Protein AF-0000000078802593 (afdb_homodimer)

InterPro domains:
  IPR006531 Gp5/Type VI secretion system Vgr protein, OB-fold domain [PF04717] (384-450)
  IPR006533 Type VI secretion system, RhsGE-associated Vgr protein [TIGR01646] (20-500)
  IPR017847 Type VI secretion system, RhsGE-associated Vgr family subset [TIGR03361] (7-516)
  IPR037026 Vgr protein, OB-fold domain superfamily [G3DSA:2.40.50.230] (355-453)
  IPR050708 Type VI secretion system VgrG/RHS [PTHR32305] (48-626)
  IPR054030 Gp5/Type VI secretion system Vgr, C-terminal trimerisation domain [PF22178] (468-573)

Nearest PDB structures (foldseek):
  6h3n-assembly1_B  TM=8.260E-01  e=2.255E-64  Pseudomonas aeruginosa PAO1
  7q5p-assembly1_C  TM=7.675E-01  e=4.407E-60  Pseudomonas protegens Pf-5
  4uhv-assembly2_A  TM=8.009E-01  e=2.373E-46  Pseudomonas aeruginosa PAO1
  2p5z-assembly1_X  TM=8.859E-01  e=1.209E-32  Escherichia coli O6
  8gra-assembly1_G  TM=6.372E-01  e=1.691E-30  Bacteroides fragilis

Secondary structure (DSSP, 8-state):
---SEEEEEEETTS-TTS-EEEEEEEEEETTS--EEEEEEEES-TT--HHHHTT-EEEEEEEETTEEEEEEEEEEEEEEEEEE-SS-EEEEEEEE-GGGGGGG-EEEEEEEEE-HHHHHHHHHHHTT---EEEE--S--PPEEEEEEEEEEHHHHHHHHHHHTT-EEEEE-GGGS-EEEEES-GGGS-B-SS-EEB-SS--S--SS--EEEEEEEE-----EEEE----TTSTT----EEEE-SS-TTS-TT-EEEES--S-SSHHHHHHHHHHHHHHHTTTSEEEEEEE--TT--TT-EEEEES-SSGGGSSEEEEEEEEEEEE-GGG-TTTT-----EEEEEEEEEETTS---PPPPPPPPP-S-EEEEEE-STT-S----TT--EEEE-TT--S--SSTTSS-EEEE--S-EETTEE---PPPTT-EEEEEEGGG-TTSEEEEEEE--SSS--SS-TTTTTTEEEEE---TTSS---EEEEE-BTT--EEEEEESS-EEEEESS-EEEEESS-EEEEESS-EEEEESS-EEEEESS-EEEEESS-EEEEESS-EEEEESSEEEEEESSEEEEEESSEEEEEESSEEEEEETTEEEEEETTEEEEE-S---SSS-------------PPPPPPPPPPP--------------TTTHHHHHHHHHGGGGGGGS-----/---SEEEEEEETTS-TTS-EEEEEEEEEETTS--EEEEEEEES-TT--HHHHTT-EEEEEEEETTEEEEEEEEEEEEEEEEEE-SS-EEEEEEEE-GGGGGGS-EEEEEE-SB-HHHHHHHHHHHTT---EEEE--S--PPBS-EEEEEEEHHHHHHHHHHHTT-EEEEE-GGGS-EEEEES-GGGS-B-SSPEEB-SS--S--SS--EEEEEEEEE---SEEEE----TTSTT----EEEE-SS-TTS-TT-EEEES--S-SSHHHHHHHHHHHHHHHTTTSEEEEEEE--TT--TT-EEEEES-SSGGGSSEEEEEEEEEEEE-GGGSTTTT-----EEEEEEEEEETTS---PPPPPPPPP-S-EEEEEE-STT-S----TT--BEEE-TT--S--SSTTSS--BEE-BS-EETTEEEE-PPPTT-EEEEEEGGG-TTSEEEEEEE--SSS--SS-TTTTTTEEEEE---BTSS---EEEEE-STT--EEEEE-SSEEEEEESS-EEEEESS-EEEEESS-EEEEESS-EEEEESS-EEEEESS-EEEEESS-EEEEESS-EEEEESSEEEEEESSEEEEEESSEEEEEETTEEEEEETTEEEEESS-EEESS-------------PPPPPPPPPPP--------------GGGHHHHHHTTGGGGGGGGG-----

pLDDT: mean 90.34, std 15.91, range [20.25, 98.69]

Structure (mmCIF, N/CA/C/O backbone):
data_AF-0000000078802593-model_v1
#
loop_
_entity.id
_entity.type
_entity.pdbx_description
1 polymer 'VgrG protein'
#
loop_
_atom_site.group_PDB
_atom_site.id
_atom_site.type_symbol
_atom_site.label_atom_id
_atom_site.label_alt_id
_atom_site.label_comp_id
_atom_site.label_asym_id
_atom_site.label_entity_id
_atom_site.label_seq_id
_atom_site.pdbx_PDB_ins_code
_atom_site.Cartn_x
_atom_site.Cartn_y
_atom_site.Cartn_z
_atom_site.occupancy
_atom_site.B_iso_or_equiv
_atom_site.auth_seq_id
_atom_site.auth_comp_id
_atom_site.auth_asym_id
_atom_site.auth_atom_id
_atom_site.pdbx_PDB_model_num
ATOM 1 N N . MET A 1 1 ? -28.516 -57.25 -24.062 1 40.34 1 MET A N 1
ATOM 2 C CA . MET A 1 1 ? -28.281 -56.469 -22.859 1 40.34 1 MET A CA 1
ATOM 3 C C . MET A 1 1 ? -26.906 -56.75 -22.266 1 40.34 1 MET A C 1
ATOM 5 O O . MET A 1 1 ? -26.547 -57.906 -22.062 1 40.34 1 MET A O 1
ATOM 9 N N . ALA A 1 2 ? -25.953 -55.938 -22.609 1 56.16 2 ALA A N 1
ATOM 10 C CA . ALA A 1 2 ? -24.562 -56.25 -22.281 1 56.16 2 ALA A CA 1
ATOM 11 C C . ALA A 1 2 ? -24.438 -56.688 -20.828 1 56.16 2 ALA A C 1
ATOM 13 O O . ALA A 1 2 ? -24.938 -56 -19.922 1 56.16 2 ALA A O 1
ATOM 14 N N . SER A 1 3 ? -24.219 -57.938 -20.594 1 70 3 SER A N 1
ATOM 15 C CA . SER A 1 3 ? -24.031 -58.625 -19.328 1 70 3 SER A CA 1
ATOM 16 C C . SER A 1 3 ? -22.75 -58.156 -18.625 1 70 3 SER A C 1
ATOM 18 O O . SER A 1 3 ? -21.75 -57.875 -19.266 1 70 3 SER A O 1
ATOM 20 N N . GLY A 1 4 ? -22.906 -57.562 -17.281 1 84.06 4 GLY A N 1
ATOM 21 C CA . GLY A 1 4 ? -21.797 -57.281 -16.391 1 84.06 4 GLY A CA 1
ATOM 22 C C . GLY A 1 4 ? -21.578 -55.781 -16.172 1 84.06 4 GLY A C 1
ATOM 23 O O . GLY A 1 4 ? -22.516 -55 -16.266 1 84.06 4 GLY A O 1
ATOM 24 N N . LEU A 1 5 ? -20.516 -55.438 -15.742 1 91.31 5 LEU A N 1
ATOM 25 C CA . LEU A 1 5 ? -20.094 -54.062 -15.484 1 91.31 5 LEU A CA 1
ATOM 26 C C . LEU A 1 5 ? -19.656 -53.375 -16.766 1 91.31 5 LEU A C 1
ATOM 28 O O . LEU A 1 5 ? -18.922 -53.938 -17.562 1 91.31 5 LEU A O 1
ATOM 32 N N . GLN A 1 6 ? -20.281 -52.188 -17.078 1 93.62 6 GLN A N 1
ATOM 33 C CA . GLN A 1 6 ? -19.938 -51.406 -18.266 1 93.62 6 GLN A CA 1
ATOM 34 C C . GLN A 1 6 ? -19.812 -49.938 -17.953 1 93.62 6 GLN A C 1
ATOM 36 O O . GLN A 1 6 ? -20.531 -49.406 -17.094 1 93.62 6 GLN A O 1
ATOM 41 N N . PHE A 1 7 ? -18.906 -49.312 -18.656 1 96.19 7 PHE A N 1
ATOM 42 C CA . PHE A 1 7 ? -18.719 -47.875 -18.531 1 96.19 7 PHE A CA 1
ATOM 43 C C . PHE A 1 7 ? -18.984 -47.156 -19.859 1 96.19 7 PHE A C 1
ATOM 45 O O . PHE A 1 7 ? -18.547 -47.625 -20.922 1 96.19 7 PHE A O 1
ATOM 52 N N . THR A 1 8 ? -19.688 -46.062 -19.844 1 95.88 8 THR A N 1
ATOM 53 C CA . THR A 1 8 ? -19.922 -45.25 -21.031 1 95.88 8 THR A CA 1
ATOM 54 C C . THR A 1 8 ? -19.609 -43.781 -20.766 1 95.88 8 THR A C 1
ATOM 56 O O . THR A 1 8 ? -19.609 -43.344 -19.609 1 95.88 8 THR A O 1
ATOM 59 N N . PHE A 1 9 ? -19.203 -43.062 -21.797 1 97.25 9 PHE A N 1
ATOM 60 C CA . PHE A 1 9 ? -18.875 -41.656 -21.719 1 97.25 9 PHE A CA 1
ATOM 61 C C . PHE A 1 9 ? -19.484 -40.906 -22.891 1 97.25 9 PHE A C 1
ATOM 63 O O . PHE A 1 9 ? -19.344 -41.312 -24.047 1 97.25 9 PHE A O 1
ATOM 70 N N . THR A 1 10 ? -20.203 -39.812 -22.562 1 96.88 10 THR A N 1
ATOM 71 C CA . THR A 1 10 ? -20.859 -39.031 -23.594 1 96.88 10 THR A CA 1
ATOM 72 C C . THR A 1 10 ? -20.438 -37.562 -23.484 1 96.88 10 THR A C 1
ATOM 74 O O . THR A 1 10 ? -20.156 -37.062 -22.406 1 96.88 10 THR A O 1
ATOM 77 N N . VAL A 1 11 ? -20.312 -36.969 -24.594 1 96.56 11 VAL A N 1
ATOM 78 C CA . VAL A 1 11 ? -20.031 -35.531 -24.688 1 96.56 11 VAL A CA 1
ATOM 79 C C . VAL A 1 11 ? -21.141 -34.844 -25.453 1 96.56 11 VAL A C 1
ATOM 81 O O . VAL A 1 11 ? -21.656 -35.375 -26.453 1 96.56 11 VAL A O 1
ATOM 84 N N . GLU A 1 12 ? -21.5 -33.688 -24.938 1 94.81 12 GLU A N 1
ATOM 85 C CA . GLU A 1 12 ? -22.547 -32.875 -25.578 1 94.81 12 GLU A CA 1
ATOM 86 C C . GLU A 1 12 ? -22.219 -32.625 -27.047 1 94.81 12 GLU A C 1
ATOM 88 O O . GLU A 1 12 ? -21.125 -32.188 -27.359 1 94.81 12 GLU A O 1
ATOM 93 N N . GLY A 1 13 ? -23.141 -32.875 -27.938 1 92.44 13 GLY A N 1
ATOM 94 C CA . GLY A 1 13 ? -22.953 -32.594 -29.359 1 92.44 13 GLY A CA 1
ATOM 95 C C . GLY A 1 13 ? -22.438 -33.781 -30.141 1 92.44 13 GLY A C 1
ATOM 96 O O . GLY A 1 13 ? -22.406 -33.75 -31.359 1 92.44 13 GLY A O 1
ATOM 97 N N . LEU A 1 14 ? -21.969 -34.812 -29.469 1 94.81 14 LEU A N 1
ATOM 98 C CA . LEU A 1 14 ? -21.453 -36 -30.125 1 94.81 14 LEU A CA 1
ATOM 99 C C . LEU A 1 14 ? -22.375 -37.188 -29.906 1 94.81 14 LEU A C 1
ATOM 101 O O . LEU A 1 14 ? -23.141 -37.219 -28.938 1 94.81 14 LEU A O 1
ATOM 105 N N . ASP A 1 15 ? -22.234 -38.094 -30.812 1 93.38 15 ASP A N 1
ATOM 106 C CA . ASP A 1 15 ? -23.031 -39.312 -30.672 1 93.38 15 ASP A CA 1
ATOM 107 C C . ASP A 1 15 ? -22.609 -40.125 -29.453 1 93.38 15 ASP A C 1
ATOM 109 O O . ASP A 1 15 ? -21.422 -40.188 -29.125 1 93.38 15 ASP A O 1
ATOM 113 N N . ALA A 1 16 ? -23.531 -40.812 -28.844 1 90.5 16 ALA A N 1
ATOM 114 C CA . ALA A 1 16 ? -23.297 -41.562 -27.609 1 90.5 16 ALA A CA 1
ATOM 115 C C . ALA A 1 16 ? -22.297 -42.688 -27.812 1 90.5 16 ALA A C 1
ATOM 117 O O . ALA A 1 16 ? -21.641 -43.125 -26.875 1 90.5 16 ALA A O 1
ATOM 118 N N . SER A 1 17 ? -22.188 -43.094 -28.984 1 90.81 17 SER A N 1
ATOM 119 C CA . SER A 1 17 ? -21.328 -44.25 -29.281 1 90.81 17 SER A CA 1
ATOM 120 C C . SER A 1 17 ? -19.953 -43.781 -29.766 1 90.81 17 SER A C 1
ATOM 122 O O . SER A 1 17 ? -19.125 -44.625 -30.172 1 90.81 17 SER A O 1
ATOM 124 N N . THR A 1 18 ? -19.797 -42.594 -29.703 1 92.62 18 THR A N 1
ATOM 125 C CA . THR A 1 18 ? -18.578 -42 -30.25 1 92.62 18 THR A CA 1
ATOM 126 C C . THR A 1 18 ? -17.359 -42.531 -29.484 1 92.62 18 THR A C 1
ATOM 128 O O . THR A 1 18 ? -16.328 -42.844 -30.094 1 92.62 18 THR A O 1
ATOM 131 N N . PHE A 1 19 ? -17.531 -42.656 -28.172 1 94.62 19 PHE A N 1
ATOM 132 C CA . PHE A 1 19 ? -16.391 -43 -27.344 1 94.62 19 PHE A CA 1
ATOM 133 C C . PHE A 1 19 ? -16.656 -44.312 -26.609 1 94.62 19 PHE A C 1
ATOM 135 O O . PHE A 1 19 ? -17.781 -44.594 -26.172 1 94.62 19 PHE A O 1
ATOM 142 N N . ALA A 1 20 ? -15.641 -45.125 -26.516 1 93.94 20 ALA A N 1
ATOM 143 C CA . ALA A 1 20 ? -15.609 -46.281 -25.609 1 93.94 20 ALA A CA 1
ATOM 144 C C . ALA A 1 20 ? -14.633 -46.062 -24.469 1 93.94 20 ALA A C 1
ATOM 146 O O . ALA A 1 20 ? -13.477 -45.688 -24.688 1 93.94 20 ALA A O 1
ATOM 147 N N . VAL A 1 21 ? -15.094 -46.25 -23.25 1 96.44 21 VAL A N 1
ATOM 148 C CA . VAL A 1 21 ? -14.25 -46.031 -22.078 1 96.44 21 VAL A CA 1
ATOM 149 C C . VAL A 1 21 ? -13.32 -47.219 -21.875 1 96.44 21 VAL A C 1
ATOM 151 O O . VAL A 1 21 ? -13.781 -48.375 -21.797 1 96.44 21 VAL A O 1
ATOM 154 N N . THR A 1 22 ? -12.055 -46.969 -21.734 1 94.94 22 THR A N 1
ATOM 155 C CA . THR A 1 22 ? -11.109 -48.062 -21.469 1 94.94 22 THR A CA 1
ATOM 156 C C . THR A 1 22 ? -10.672 -48.031 -20 1 94.94 22 THR A C 1
ATOM 158 O O . THR A 1 22 ? -10.469 -49.094 -19.406 1 94.94 22 THR A O 1
ATOM 161 N N . GLU A 1 23 ? -10.508 -46.906 -19.531 1 96.38 23 GLU A N 1
ATOM 162 C CA . GLU A 1 23 ? -10.094 -46.719 -18.156 1 96.38 23 GLU A CA 1
ATOM 163 C C . GLU A 1 23 ? -10.469 -45.344 -17.641 1 96.38 23 GLU A C 1
ATOM 165 O O . GLU A 1 23 ? -10.547 -44.375 -18.422 1 96.38 23 GLU A O 1
ATOM 170 N N . PHE A 1 24 ? -10.766 -45.25 -16.359 1 97.38 24 PHE A N 1
ATOM 171 C CA . PHE A 1 24 ? -10.914 -43.938 -15.781 1 97.38 24 PHE A CA 1
ATOM 172 C C . PHE A 1 24 ? -10.422 -43.906 -14.336 1 97.38 24 PHE A C 1
ATOM 174 O O . PHE A 1 24 ? -10.469 -44.938 -13.648 1 97.38 24 PHE A O 1
ATOM 181 N N . ARG A 1 25 ? -9.891 -42.781 -13.953 1 98.12 25 ARG A N 1
ATOM 182 C CA . ARG A 1 25 ? -9.492 -42.438 -12.586 1 98.12 25 ARG A CA 1
ATOM 183 C C . ARG A 1 25 ? -10.102 -41.094 -12.156 1 98.12 25 ARG A C 1
ATOM 185 O O . ARG A 1 25 ? -10.023 -40.125 -12.883 1 98.12 25 ARG A O 1
ATOM 192 N N . GLY A 1 26 ? -10.766 -41.156 -11.008 1 97.88 26 GLY A N 1
ATOM 193 C CA . GLY A 1 26 ? -11.422 -39.969 -10.531 1 97.88 26 GLY A CA 1
ATOM 194 C C . GLY A 1 26 ? -11.172 -39.688 -9.055 1 97.88 26 GLY A C 1
ATOM 195 O O . GLY A 1 26 ? -11.062 -40.625 -8.258 1 97.88 26 GLY A O 1
ATOM 196 N N . SER A 1 27 ? -11.078 -38.438 -8.758 1 98 27 SER A N 1
ATOM 197 C CA . SER A 1 27 ? -10.992 -38 -7.371 1 98 27 SER A CA 1
ATOM 198 C C . SER A 1 27 ? -12.094 -37 -7.035 1 98 27 SER A C 1
ATOM 200 O O . SER A 1 27 ? -12.414 -36.125 -7.84 1 98 27 SER A O 1
ATOM 202 N N . ASP A 1 28 ? -12.75 -37.219 -5.91 1 97.56 28 ASP A N 1
ATOM 203 C CA . ASP A 1 28 ? -13.828 -36.375 -5.422 1 97.56 28 ASP A CA 1
ATOM 204 C C . ASP A 1 28 ? -13.711 -36.125 -3.918 1 97.56 28 ASP A C 1
ATOM 206 O O . ASP A 1 28 ? -13.516 -37.094 -3.154 1 97.56 28 ASP A O 1
ATOM 210 N N . GLY A 1 29 ? -13.719 -34.875 -3.496 1 97.62 29 GLY A N 1
ATOM 211 C CA . GLY A 1 29 ? -13.633 -34.531 -2.092 1 97.62 29 GLY A CA 1
ATOM 212 C C . GLY A 1 29 ? -14.484 -33.312 -1.737 1 97.62 29 GLY A C 1
ATOM 213 O O . GLY A 1 29 ? -14.852 -32.531 -2.611 1 97.62 29 GLY A O 1
ATOM 214 N N . LEU A 1 30 ? -14.766 -33.188 -0.438 1 97.81 30 LEU A N 1
ATOM 215 C CA . LEU A 1 30 ? -15.555 -32.062 0.033 1 97.81 30 LEU A CA 1
ATOM 216 C C . LEU A 1 30 ? -14.812 -30.75 -0.184 1 97.81 30 LEU A C 1
ATOM 218 O O . LEU A 1 30 ? -13.609 -30.672 0.072 1 97.81 30 LEU A O 1
ATOM 222 N N . SER A 1 31 ? -15.531 -29.734 -0.664 1 97.5 31 SER A N 1
ATOM 223 C CA . SER A 1 31 ? -15.086 -28.359 -0.835 1 97.5 31 SER A CA 1
ATOM 224 C C . SER A 1 31 ? -13.984 -28.25 -1.885 1 97.5 31 SER A C 1
ATOM 226 O O . SER A 1 31 ? -13.172 -27.328 -1.857 1 97.5 31 SER A O 1
ATOM 228 N N . LEU A 1 32 ? -13.875 -29.266 -2.771 1 96.75 32 LEU A N 1
ATOM 229 C CA . LEU A 1 32 ? -12.953 -29.281 -3.902 1 96.75 32 LEU A CA 1
ATOM 230 C C . LEU A 1 32 ? -13.664 -29.688 -5.184 1 96.75 32 LEU A C 1
ATOM 232 O O . LEU A 1 32 ? -14.562 -30.531 -5.156 1 96.75 32 LEU A O 1
ATOM 236 N N . PRO A 1 33 ? -13.219 -29.094 -6.309 1 97.81 33 PRO A N 1
ATOM 237 C CA . PRO A 1 33 ? -13.711 -29.641 -7.574 1 97.81 33 PRO A CA 1
ATOM 238 C C . PRO A 1 33 ? -13.219 -31.062 -7.828 1 97.81 33 PRO A C 1
ATOM 240 O O . PRO A 1 33 ? -12.031 -31.359 -7.637 1 97.81 33 PRO A O 1
ATOM 243 N N . PHE A 1 34 ? -14.117 -31.922 -8.227 1 98.19 34 PHE A N 1
ATOM 244 C CA . PHE A 1 34 ? -13.656 -33.281 -8.562 1 98.19 34 PHE A CA 1
ATOM 245 C C . PHE A 1 34 ? -12.883 -33.281 -9.867 1 98.19 34 PHE A C 1
ATOM 247 O O . PHE A 1 34 ? -12.914 -32.281 -10.617 1 98.19 34 PHE A O 1
ATOM 254 N N . SER A 1 35 ? -12.156 -34.312 -10.078 1 98.19 35 SER A N 1
ATOM 255 C CA . SER A 1 35 ? -11.344 -34.469 -11.281 1 98.19 35 SER A CA 1
ATOM 256 C C . SER A 1 35 ? -11.312 -35.906 -11.742 1 98.19 35 SER A C 1
ATOM 258 O O . SER A 1 35 ? -10.969 -36.812 -10.977 1 98.19 35 SER A O 1
ATOM 260 N N . PHE A 1 36 ? -11.695 -36.156 -13.016 1 98.38 36 PHE A N 1
ATOM 261 C CA . PHE A 1 36 ? -11.672 -37.469 -13.633 1 98.38 36 PHE A CA 1
ATOM 262 C C . PHE A 1 36 ? -10.781 -37.469 -14.867 1 98.38 36 PHE A C 1
ATOM 264 O O . PHE A 1 36 ? -10.922 -36.625 -15.742 1 98.38 36 PHE A O 1
ATOM 271 N N . SER A 1 37 ? -9.836 -38.312 -14.875 1 98.25 37 SER A N 1
ATOM 272 C CA . SER A 1 37 ? -9.109 -38.656 -16.094 1 98.25 37 SER A CA 1
ATOM 273 C C . SER A 1 37 ? -9.711 -39.875 -16.781 1 98.25 37 SER A C 1
ATOM 275 O O . SER A 1 37 ? -9.75 -40.969 -16.188 1 98.25 37 SER A O 1
ATOM 277 N N . ILE A 1 38 ? -10.141 -39.75 -18.031 1 98.12 38 ILE A N 1
ATOM 278 C CA . ILE A 1 38 ? -10.852 -40.844 -18.719 1 98.12 38 ILE A CA 1
ATOM 279 C C . ILE A 1 38 ? -10.125 -41.188 -20.016 1 98.12 38 ILE A C 1
ATOM 281 O O . ILE A 1 38 ? -9.977 -40.312 -20.906 1 98.12 38 ILE A O 1
ATOM 285 N N . ASP A 1 39 ? -9.703 -42.375 -20.094 1 96.75 39 ASP A N 1
ATOM 286 C CA . ASP A 1 39 ? -9.094 -42.875 -21.312 1 96.75 39 ASP A CA 1
ATOM 287 C C . ASP A 1 39 ? -10.156 -43.469 -22.25 1 96.75 39 ASP A C 1
ATOM 289 O O . ASP A 1 39 ? -10.961 -44.312 -21.844 1 96.75 39 ASP A O 1
ATOM 293 N N . LEU A 1 40 ? -10.133 -43.031 -23.5 1 96 40 LEU A N 1
ATOM 294 C CA . LEU A 1 40 ? -11.195 -43.344 -24.438 1 96 40 LEU A CA 1
ATOM 295 C C . LEU A 1 40 ? -10.625 -43.906 -25.734 1 96 40 LEU A C 1
ATOM 297 O O . LEU A 1 40 ? -9.469 -43.656 -26.078 1 96 40 LEU A O 1
ATOM 301 N N . ALA A 1 41 ? -11.422 -44.688 -26.328 1 94.38 41 ALA A N 1
ATOM 302 C CA . ALA A 1 41 ? -11.164 -45.188 -27.688 1 94.38 41 ALA A CA 1
ATOM 303 C C . ALA A 1 41 ? -12.312 -44.812 -28.625 1 94.38 41 ALA A C 1
ATOM 305 O O . ALA A 1 41 ? -13.477 -44.875 -28.219 1 94.38 41 ALA A O 1
ATOM 306 N N . SER A 1 42 ? -11.953 -44.438 -29.812 1 93.75 42 SER A N 1
ATOM 307 C CA . SER A 1 42 ? -12.977 -44.125 -30.797 1 93.75 42 SER A CA 1
ATOM 308 C C . SER A 1 42 ? -12.562 -44.594 -32.188 1 93.75 42 SER A C 1
ATOM 310 O O . SER A 1 42 ? -11.375 -44.656 -32.5 1 93.75 42 SER A O 1
ATOM 312 N N . ARG A 1 43 ? -13.523 -44.875 -32.969 1 91 43 ARG A N 1
ATOM 313 C CA . ARG A 1 43 ? -13.273 -45.219 -34.344 1 91 43 ARG A CA 1
ATOM 314 C C . ARG A 1 43 ? -13.133 -43.969 -35.219 1 91 43 ARG A C 1
ATOM 316 O O . ARG A 1 43 ? -12.672 -44.062 -36.375 1 91 43 ARG A O 1
ATOM 323 N N . ASN A 1 44 ? -13.547 -42.938 -34.656 1 89.5 44 ASN A N 1
ATOM 324 C CA . ASN A 1 44 ? -13.438 -41.656 -35.344 1 89.5 44 ASN A CA 1
ATOM 325 C C . ASN A 1 44 ? -12.117 -40.938 -35.031 1 89.5 44 ASN A C 1
ATOM 327 O O . ASN A 1 44 ? -11.938 -40.438 -33.906 1 89.5 44 ASN A O 1
ATOM 331 N N . PRO A 1 45 ? -11.25 -40.812 -35.938 1 87.81 45 PRO A N 1
ATOM 332 C CA . PRO A 1 45 ? -9.961 -40.156 -35.656 1 87.81 45 PRO A CA 1
ATOM 333 C C . PRO A 1 45 ? -10.039 -38.625 -35.812 1 87.81 45 PRO A C 1
ATOM 335 O O . PRO A 1 45 ? -9.062 -37.938 -35.5 1 87.81 45 PRO A O 1
ATOM 338 N N . SER A 1 46 ? -11.18 -38.062 -36.125 1 88.31 46 SER A N 1
ATOM 339 C CA . SER A 1 46 ? -11.25 -36.656 -36.5 1 88.31 46 SER A CA 1
ATOM 340 C C . SER A 1 46 ? -11.906 -35.844 -35.375 1 88.31 46 SER A C 1
ATOM 342 O O . SER A 1 46 ? -12.352 -34.719 -35.625 1 88.31 46 SER A O 1
ATOM 344 N N . LEU A 1 47 ? -11.945 -36.469 -34.219 1 91.06 47 LEU A N 1
ATOM 345 C CA . LEU A 1 47 ? -12.492 -35.688 -33.125 1 91.06 47 LEU A CA 1
ATOM 346 C C . LEU A 1 47 ? -11.555 -34.531 -32.719 1 91.06 47 LEU A C 1
ATOM 348 O O . LEU A 1 47 ? -10.352 -34.75 -32.562 1 91.06 47 LEU A O 1
ATOM 352 N N . SER A 1 48 ? -12.117 -33.312 -32.625 1 90.38 48 SER A N 1
ATOM 353 C CA . SER A 1 48 ? -11.312 -32.125 -32.375 1 90.38 48 SER A CA 1
ATOM 354 C C . SER A 1 48 ? -11.633 -31.5 -31.016 1 90.38 48 SER A C 1
ATOM 356 O O . SER A 1 48 ? -12.672 -31.797 -30.422 1 90.38 48 SER A O 1
ATOM 358 N N . PRO A 1 49 ? -10.727 -30.703 -30.531 1 91.19 49 PRO A N 1
ATOM 359 C CA . PRO A 1 49 ? -11.008 -29.953 -29.297 1 91.19 49 PRO A CA 1
ATOM 360 C C . PRO A 1 49 ? -12.25 -29.078 -29.422 1 91.19 49 PRO A C 1
ATOM 362 O O . PRO A 1 49 ? -12.945 -28.844 -28.422 1 91.19 49 PRO A O 1
ATOM 365 N N . ASN A 1 50 ? -12.547 -28.594 -30.594 1 91.06 50 ASN A N 1
ATOM 366 C CA . ASN A 1 50 ? -13.727 -27.766 -30.812 1 91.06 50 ASN A CA 1
ATOM 367 C C . ASN A 1 50 ? -15.016 -28.531 -30.531 1 91.06 50 ASN A C 1
ATOM 369 O O . ASN A 1 50 ? -16.016 -27.953 -30.109 1 91.06 50 ASN A O 1
ATOM 373 N N . ASP A 1 51 ? -14.891 -29.828 -30.609 1 91.69 51 ASP A N 1
ATOM 374 C CA . ASP A 1 51 ? -16.062 -30.688 -30.406 1 91.69 51 ASP A CA 1
ATOM 375 C C . ASP A 1 51 ? -16.188 -31.109 -28.938 1 91.69 51 ASP A C 1
ATOM 377 O O . ASP A 1 51 ? -17.234 -31.578 -28.516 1 91.69 51 ASP A O 1
ATOM 381 N N . THR A 1 52 ? -15.109 -30.953 -28.234 1 93.69 52 THR A N 1
ATOM 382 C CA . THR A 1 52 ? -15.07 -31.672 -26.953 1 93.69 52 THR A CA 1
ATOM 383 C C . THR A 1 52 ? -14.781 -30.719 -25.797 1 93.69 52 THR A C 1
ATOM 385 O O . THR A 1 52 ? -15.516 -30.703 -24.812 1 93.69 52 THR A O 1
ATOM 388 N N . VAL A 1 53 ? -13.836 -29.859 -25.938 1 94.12 53 VAL A N 1
ATOM 389 C CA . VAL A 1 53 ? -13.336 -29.047 -24.828 1 94.12 53 VAL A CA 1
ATOM 390 C C . VAL A 1 53 ? -14.406 -28.047 -24.406 1 94.12 53 VAL A C 1
ATOM 392 O O . VAL A 1 53 ? -15.039 -27.406 -25.25 1 94.12 53 VAL A O 1
ATOM 395 N N . ASP A 1 54 ? -14.617 -27.891 -23.109 1 93.25 54 ASP A N 1
ATOM 396 C CA . ASP A 1 54 ? -15.523 -26.953 -22.453 1 93.25 54 ASP A CA 1
ATOM 397 C C . ASP A 1 54 ? -16.984 -27.328 -22.719 1 93.25 54 ASP A C 1
ATOM 399 O O . ASP A 1 54 ? -17.875 -26.484 -22.609 1 93.25 54 ASP A O 1
ATOM 403 N N . ARG A 1 55 ? -17.234 -28.578 -23.172 1 94.44 55 ARG A N 1
ATOM 404 C CA . ARG A 1 55 ? -18.578 -29.094 -23.375 1 94.44 55 ARG A CA 1
ATOM 405 C C . ARG A 1 55 ? -19.016 -29.969 -22.203 1 94.44 55 ARG A C 1
ATOM 407 O O . ARG A 1 55 ? -18.172 -30.547 -21.5 1 94.44 55 ARG A O 1
ATOM 414 N N . ASN A 1 56 ? -20.344 -30.016 -22.047 1 95.81 56 ASN A N 1
ATOM 415 C CA . ASN A 1 56 ? -20.875 -30.891 -21.016 1 95.81 56 ASN A CA 1
ATOM 416 C C . ASN A 1 56 ? -20.625 -32.375 -21.359 1 95.81 56 ASN A C 1
ATOM 418 O O . ASN A 1 56 ? -20.672 -32.75 -22.516 1 95.81 56 ASN A O 1
ATOM 422 N N . CYS A 1 57 ? -20.281 -33.094 -20.328 1 97.56 57 CYS A N 1
ATOM 423 C CA . CYS A 1 57 ? -20.031 -34.531 -20.531 1 97.56 57 CYS A CA 1
ATOM 424 C C . CYS A 1 57 ? -20.562 -35.344 -19.359 1 97.56 57 CYS A C 1
ATOM 426 O O . CYS A 1 57 ? -20.969 -34.781 -18.344 1 97.56 57 CYS A O 1
ATOM 428 N N . CYS A 1 58 ? -20.609 -36.688 -19.562 1 97.75 58 CYS A N 1
ATOM 429 C CA . CYS A 1 58 ? -21.172 -37.594 -18.547 1 97.75 58 CYS A CA 1
ATOM 430 C C . CYS A 1 58 ? -20.469 -38.938 -18.578 1 97.75 58 CYS A C 1
ATOM 432 O O . CYS A 1 58 ? -20.312 -39.531 -19.641 1 97.75 58 CYS A O 1
ATOM 434 N N . LEU A 1 59 ? -19.969 -39.344 -17.469 1 97.94 59 LEU A N 1
ATOM 435 C CA . LEU A 1 59 ? -19.469 -40.688 -17.25 1 97.94 59 LEU A CA 1
ATOM 436 C C . LEU A 1 59 ? -20.516 -41.562 -16.547 1 97.94 59 LEU A C 1
ATOM 438 O O . LEU A 1 59 ? -21.062 -41.156 -15.523 1 97.94 59 LEU A O 1
ATOM 442 N N . SER A 1 60 ? -20.812 -42.75 -17.094 1 96.75 60 SER A N 1
ATOM 443 C CA . SER A 1 60 ? -21.859 -43.625 -16.547 1 96.75 60 SER A CA 1
ATOM 444 C C . SER A 1 60 ? -21.312 -45 -16.25 1 96.75 60 SER A C 1
ATOM 446 O O . SER A 1 60 ? -20.5 -45.531 -17 1 96.75 60 SER A O 1
ATOM 448 N N . VAL A 1 61 ? -21.781 -45.531 -15.203 1 95.88 61 VAL A N 1
ATOM 449 C CA . VAL A 1 61 ? -21.484 -46.906 -14.812 1 95.88 61 VAL A CA 1
ATOM 450 C C . VAL A 1 61 ? -22.75 -47.75 -14.859 1 95.88 61 VAL A C 1
ATOM 452 O O . VAL A 1 61 ? -23.75 -47.406 -14.234 1 95.88 61 VAL A O 1
ATOM 455 N N . TRP A 1 62 ? -22.641 -48.844 -15.602 1 93.69 62 TRP A N 1
ATOM 456 C CA . TRP A 1 62 ? -23.75 -49.781 -15.758 1 93.69 62 TRP A CA 1
ATOM 457 C C . TRP A 1 62 ? -23.422 -51.125 -15.172 1 93.69 62 TRP A C 1
ATOM 459 O O . TRP A 1 62 ? -22.297 -51.625 -15.312 1 93.69 62 TRP A O 1
ATOM 469 N N . ARG A 1 63 ? -24.328 -51.688 -14.484 1 91.38 63 ARG A N 1
ATOM 470 C CA . ARG A 1 63 ? -24.234 -53.062 -14.008 1 91.38 63 ARG A CA 1
ATOM 471 C C . ARG A 1 63 ? -25.438 -53.875 -14.438 1 91.38 63 ARG A C 1
ATOM 473 O O . ARG A 1 63 ? -26.578 -53.531 -14.102 1 91.38 63 ARG A O 1
ATOM 480 N N . GLU A 1 64 ? -25.234 -54.938 -15.156 1 89.38 64 GLU A N 1
ATOM 481 C CA . GLU A 1 64 ? -26.281 -55.812 -15.672 1 89.38 64 GLU A CA 1
ATOM 482 C C . GLU A 1 64 ? -27.344 -55.031 -16.438 1 89.38 64 GLU A C 1
ATOM 484 O O . GLU A 1 64 ? -28.547 -55.188 -16.203 1 89.38 64 GLU A O 1
ATOM 489 N N . GLY A 1 65 ? -26.891 -53.969 -17.141 1 89.12 65 GLY A N 1
ATOM 490 C CA . GLY A 1 65 ? -27.766 -53.188 -18 1 89.12 65 GLY A CA 1
ATOM 491 C C . GLY A 1 65 ? -28.484 -52.062 -17.266 1 89.12 65 GLY A C 1
ATOM 492 O O . GLY A 1 65 ? -29.203 -51.281 -17.875 1 89.12 65 GLY A O 1
ATOM 493 N N . GLU A 1 66 ? -28.281 -52.062 -15.992 1 92.56 66 GLU A N 1
ATOM 494 C CA . GLU A 1 66 ? -28.906 -51 -15.195 1 92.56 66 GLU A CA 1
ATOM 495 C C . GLU A 1 66 ? -27.922 -49.906 -14.844 1 92.56 66 GLU A C 1
ATOM 497 O O . GLU A 1 66 ? -26.797 -50.156 -14.445 1 92.56 66 GLU A O 1
ATOM 502 N N . LEU A 1 67 ? -28.406 -48.688 -14.992 1 93.94 67 LEU A N 1
ATOM 503 C CA . LEU A 1 67 ? -27.578 -47.531 -14.656 1 93.94 67 LEU A CA 1
ATOM 504 C C . LEU A 1 67 ? -27.406 -47.438 -13.141 1 93.94 67 LEU A C 1
ATOM 506 O O . LEU A 1 67 ? -28.391 -47.344 -12.398 1 93.94 67 LEU A O 1
ATOM 510 N N . LYS A 1 68 ? -26.203 -47.438 -12.641 1 92.56 68 LYS A N 1
ATOM 511 C CA . LYS A 1 68 ? -25.922 -47.438 -11.203 1 92.56 68 LYS A CA 1
ATOM 512 C C . LYS A 1 68 ? -25.438 -46.062 -10.75 1 92.56 68 LYS A C 1
ATOM 514 O O . LYS A 1 68 ? -25.75 -45.625 -9.641 1 92.56 68 LYS A O 1
ATOM 519 N N . GLN A 1 69 ? -24.609 -45.469 -11.523 1 94.56 69 GLN A N 1
ATOM 520 C CA . GLN A 1 69 ? -24.047 -44.156 -11.164 1 94.56 69 GLN A CA 1
ATOM 521 C C . GLN A 1 69 ? -23.703 -43.344 -12.398 1 94.56 69 GLN A C 1
ATOM 523 O O . GLN A 1 69 ? -23.391 -43.906 -13.453 1 94.56 69 GLN A O 1
ATOM 528 N N . GLN A 1 70 ? -23.797 -42 -12.227 1 96.56 70 GLN A N 1
ATOM 529 C CA . GLN A 1 70 ? -23.422 -41.062 -13.258 1 96.56 70 GLN A CA 1
ATOM 530 C C . GLN A 1 70 ? -22.672 -39.844 -12.664 1 96.56 70 GLN A C 1
ATOM 532 O O . GLN A 1 70 ? -23 -39.406 -11.562 1 96.56 70 GLN A O 1
ATOM 537 N N . TRP A 1 71 ? -21.688 -39.406 -13.305 1 97.5 71 TRP A N 1
ATOM 538 C CA . TRP A 1 71 ? -21 -38.156 -13 1 97.5 71 TRP A CA 1
ATOM 539 C C . TRP A 1 71 ? -21.125 -37.188 -14.156 1 97.5 71 TRP A C 1
ATOM 541 O O . TRP A 1 71 ? -20.734 -37.5 -15.289 1 97.5 71 TRP A O 1
ATOM 551 N N . PHE A 1 72 ? -21.656 -36.031 -13.875 1 97.81 72 PHE A N 1
ATOM 552 C CA . PHE A 1 72 ? -21.781 -34.969 -14.867 1 97.81 72 PHE A CA 1
ATOM 553 C C . PHE A 1 72 ? -20.734 -33.875 -14.641 1 97.81 72 PHE A C 1
ATOM 555 O O . PHE A 1 72 ? -20.453 -33.531 -13.5 1 97.81 72 PHE A O 1
ATOM 562 N N . GLY A 1 73 ? -20.109 -33.406 -15.688 1 97.62 73 GLY A N 1
ATOM 563 C CA . GLY A 1 73 ? -19.109 -32.344 -15.641 1 97.62 73 GLY A CA 1
ATOM 564 C C . GLY A 1 73 ? -18.875 -31.672 -16.984 1 97.62 73 GLY A C 1
ATOM 565 O O . GLY A 1 73 ? -19.766 -31.656 -17.844 1 97.62 73 GLY A O 1
ATOM 566 N N . ILE A 1 74 ? -17.75 -31.016 -17.109 1 96.5 74 ILE A N 1
ATOM 567 C CA . ILE A 1 74 ? -17.312 -30.422 -18.375 1 96.5 74 ILE A CA 1
ATOM 568 C C . ILE A 1 74 ? -15.922 -30.953 -18.734 1 96.5 74 ILE A C 1
ATOM 570 O O . ILE A 1 74 ? -15.172 -31.391 -17.859 1 96.5 74 ILE A O 1
ATOM 574 N N . VAL A 1 75 ? -15.586 -30.906 -20.016 1 97.44 75 VAL A N 1
ATOM 575 C CA . VAL A 1 75 ? -14.281 -31.344 -20.484 1 97.44 75 VAL A CA 1
ATOM 576 C C . VAL A 1 75 ? -13.266 -30.219 -20.359 1 97.44 75 VAL A C 1
ATOM 578 O O . VAL A 1 75 ? -13.305 -29.25 -21.125 1 97.44 75 VAL A O 1
ATOM 581 N N . ALA A 1 76 ? -12.367 -30.359 -19.453 1 96.12 76 ALA A N 1
ATOM 582 C CA . ALA A 1 76 ? -11.352 -29.328 -19.219 1 96.12 76 ALA A CA 1
ATOM 583 C C . ALA A 1 76 ? -10.141 -29.562 -20.125 1 96.12 76 ALA A C 1
ATOM 585 O O . ALA A 1 76 ? -9.406 -28.609 -20.438 1 96.12 76 ALA A O 1
ATOM 586 N N . GLY A 1 77 ? -9.891 -30.766 -20.469 1 96 77 GLY A N 1
ATOM 587 C CA . GLY A 1 77 ? -8.773 -31.156 -21.312 1 96 77 GLY A CA 1
ATOM 588 C C . GLY A 1 77 ? -9.094 -32.312 -22.219 1 96 77 GLY A C 1
ATOM 589 O O . GLY A 1 77 ? -9.836 -33.219 -21.844 1 96 77 GLY A O 1
ATOM 590 N N . PHE A 1 78 ? -8.531 -32.281 -23.359 1 96.19 78 PHE A N 1
ATOM 591 C CA . PHE A 1 78 ? -8.742 -33.312 -24.391 1 96.19 78 PHE A CA 1
ATOM 592 C C . PHE A 1 78 ? -7.434 -33.656 -25.078 1 96.19 78 PHE A C 1
ATOM 594 O O . PHE A 1 78 ? -6.703 -32.75 -25.516 1 96.19 78 PHE A O 1
ATOM 601 N N . SER A 1 79 ? -7.113 -34.875 -25.078 1 95.56 79 SER A N 1
ATOM 602 C CA . SER A 1 79 ? -5.883 -35.312 -25.734 1 95.56 79 SER A CA 1
ATOM 603 C C . SER A 1 79 ? -6.156 -36.406 -26.766 1 95.56 79 SER A C 1
ATOM 605 O O . SER A 1 79 ? -7.043 -37.219 -26.578 1 95.56 79 SER A O 1
ATOM 607 N N . GLN A 1 80 ? -5.48 -36.312 -27.859 1 93.38 80 GLN A N 1
ATOM 608 C CA . GLN A 1 80 ? -5.523 -37.312 -28.906 1 93.38 80 GLN A CA 1
ATOM 609 C C . GLN A 1 80 ? -4.184 -38.031 -29.031 1 93.38 80 GLN A C 1
ATOM 611 O O . GLN A 1 80 ? -3.154 -37.406 -29.281 1 93.38 80 GLN A O 1
ATOM 616 N N . GLY A 1 81 ? -4.203 -39.281 -28.766 1 89.38 81 GLY A N 1
ATOM 617 C CA . GLY A 1 81 ? -3.008 -40.094 -28.875 1 89.38 81 GLY A CA 1
ATOM 618 C C . GLY A 1 81 ? -2.867 -40.75 -30.219 1 89.38 81 GLY A C 1
ATOM 619 O O . GLY A 1 81 ? -3.23 -40.188 -31.25 1 89.38 81 GLY A O 1
ATOM 620 N N . ASP A 1 82 ? -2.205 -41.844 -30.219 1 82.5 82 ASP A N 1
ATOM 621 C CA . ASP A 1 82 ? -1.88 -42.562 -31.453 1 82.5 82 ASP A CA 1
ATOM 622 C C . ASP A 1 82 ? -3.084 -43.312 -31.984 1 82.5 82 ASP A C 1
ATOM 624 O O . ASP A 1 82 ? -3.955 -43.719 -31.219 1 82.5 82 ASP A O 1
ATOM 628 N N . THR A 1 83 ? -3.109 -43.406 -33.281 1 81.62 83 THR A N 1
ATOM 629 C CA . THR A 1 83 ? -4.148 -44.188 -33.969 1 81.62 83 THR A CA 1
ATOM 630 C C . THR A 1 83 ? -3.658 -45.594 -34.281 1 81.62 83 THR A C 1
ATOM 632 O O . THR A 1 83 ? -2.629 -45.781 -34.938 1 81.62 83 THR A O 1
ATOM 635 N N . GLY A 1 84 ? -4.348 -46.469 -33.625 1 77.06 84 GLY A N 1
ATOM 636 C CA . GLY A 1 84 ? -4.055 -47.875 -33.938 1 77.06 84 GLY A CA 1
ATOM 637 C C . GLY A 1 84 ? -4.75 -48.344 -35.219 1 77.06 84 GLY A C 1
ATOM 638 O O . GLY A 1 84 ? -5.039 -47.562 -36.094 1 77.06 84 GLY A O 1
ATOM 639 N N . HIS A 1 85 ? -4.926 -49.656 -35.375 1 79 85 HIS A N 1
ATOM 640 C CA . HIS A 1 85 ? -5.516 -50.219 -36.562 1 79 85 HIS A CA 1
ATOM 641 C C . HIS A 1 85 ? -7 -49.906 -36.688 1 79 85 HIS A C 1
ATOM 643 O O . HIS A 1 85 ? -7.488 -49.562 -37.75 1 79 85 HIS A O 1
ATOM 649 N N . HIS A 1 86 ? -7.699 -49.906 -35.469 1 82.69 86 HIS A N 1
ATOM 650 C CA . HIS A 1 86 ? -9.148 -49.75 -35.562 1 82.69 86 HIS A CA 1
ATOM 651 C C . HIS A 1 86 ? -9.625 -48.562 -34.719 1 82.69 86 HIS A C 1
ATOM 653 O O . HIS A 1 86 ? -10.727 -48.062 -34.938 1 82.69 86 HIS A O 1
ATOM 659 N N . HIS A 1 87 ? -8.727 -48.188 -33.844 1 88.44 87 HIS A N 1
ATOM 660 C CA . HIS A 1 87 ? -9.188 -47.156 -32.906 1 88.44 87 HIS A CA 1
ATOM 661 C C . HIS A 1 87 ? -8.117 -46.125 -32.688 1 88.44 87 HIS A C 1
ATOM 663 O O . HIS A 1 87 ? -6.922 -46.406 -32.719 1 88.44 87 HIS A O 1
ATOM 669 N N . THR A 1 88 ? -8.633 -44.906 -32.562 1 90.62 88 THR A N 1
ATOM 670 C CA . THR A 1 88 ? -7.789 -43.812 -32.062 1 90.62 88 THR A CA 1
ATOM 671 C C . THR A 1 88 ? -7.973 -43.656 -30.547 1 90.62 88 THR A C 1
ATOM 673 O O . THR A 1 88 ? -9.102 -43.688 -30.047 1 90.62 88 THR A O 1
ATOM 676 N N . LEU A 1 89 ? -6.891 -43.469 -29.828 1 92.06 89 LEU A N 1
ATOM 677 C CA . LEU A 1 89 ? -6.938 -43.312 -28.375 1 92.06 89 LEU A CA 1
ATOM 678 C C . LEU A 1 89 ? -7.07 -41.844 -28 1 92.06 89 LEU A C 1
ATOM 680 O O . LEU A 1 89 ? -6.395 -40.969 -28.578 1 92.06 89 LEU A O 1
ATOM 684 N N . TYR A 1 90 ? -8.016 -41.594 -27.141 1 94.88 90 TYR A N 1
ATOM 685 C CA . TYR A 1 90 ? -8.242 -40.25 -26.625 1 94.88 90 TYR A CA 1
ATOM 686 C C . TYR A 1 90 ? -8.195 -40.25 -25.094 1 94.88 90 TYR A C 1
ATOM 688 O O . TYR A 1 90 ? -8.25 -41.312 -24.453 1 94.88 90 TYR A O 1
ATOM 696 N N . GLN A 1 91 ? -7.988 -39.094 -24.531 1 96.44 91 GLN A N 1
ATOM 697 C CA . GLN A 1 91 ? -8.102 -38.906 -23.094 1 96.44 91 GLN A CA 1
ATOM 698 C C . GLN A 1 91 ? -8.805 -37.562 -22.781 1 96.44 91 GLN A C 1
ATOM 700 O O . GLN A 1 91 ? -8.578 -36.562 -23.453 1 96.44 91 GLN A O 1
ATOM 705 N N . VAL A 1 92 ? -9.625 -37.656 -21.75 1 96.94 92 VAL A N 1
ATOM 706 C CA . VAL A 1 92 ? -10.391 -36.5 -21.344 1 96.94 92 VAL A CA 1
ATOM 707 C C . VAL A 1 92 ? -10.188 -36.219 -19.859 1 96.94 92 VAL A C 1
ATOM 709 O O . VAL A 1 92 ? -10.156 -37.156 -19.047 1 96.94 92 VAL A O 1
ATOM 712 N N . GLN A 1 93 ? -10.016 -34.938 -19.578 1 97.75 93 GLN A N 1
ATOM 713 C CA . GLN A 1 93 ? -10.094 -34.5 -18.188 1 97.75 93 GLN A CA 1
ATOM 714 C C . GLN A 1 93 ? -11.453 -33.875 -17.906 1 97.75 93 GLN A C 1
ATOM 716 O O . GLN A 1 93 ? -11.789 -32.812 -18.469 1 97.75 93 GLN A O 1
ATOM 721 N N . MET A 1 94 ? -12.211 -34.469 -17.031 1 98.19 94 MET A N 1
ATOM 722 C CA . MET A 1 94 ? -13.539 -34 -16.688 1 98.19 94 MET A CA 1
ATOM 723 C C . MET A 1 94 ? -13.531 -33.312 -15.312 1 98.19 94 MET A C 1
ATOM 725 O O . MET A 1 94 ? -13.031 -33.906 -14.344 1 98.19 94 MET A O 1
ATOM 729 N N . ILE A 1 95 ? -14.031 -32.125 -15.242 1 98.12 95 ILE A N 1
ATOM 730 C CA . ILE A 1 95 ? -14.156 -31.391 -14 1 98.12 95 ILE A CA 1
ATOM 731 C C . ILE A 1 95 ? -15.57 -30.828 -13.875 1 98.12 95 ILE A C 1
ATOM 733 O O . ILE A 1 95 ? -16.328 -30.797 -14.852 1 98.12 95 ILE A O 1
ATOM 737 N N . PRO A 1 96 ? -15.984 -30.453 -12.656 1 98.25 96 PRO A N 1
ATOM 738 C CA . PRO A 1 96 ? -17.297 -29.828 -12.531 1 98.25 96 PRO A CA 1
ATOM 739 C C . PRO A 1 96 ? -17.328 -28.391 -13.078 1 98.25 96 PRO A C 1
ATOM 741 O O . PRO A 1 96 ? -16.281 -27.734 -13.148 1 98.25 96 PRO A O 1
ATOM 744 N N . PRO A 1 97 ? -18.5 -27.859 -13.438 1 96.94 97 PRO A N 1
ATOM 745 C CA . PRO A 1 97 ? -18.609 -26.5 -13.977 1 96.94 97 PRO A CA 1
ATOM 746 C C . PRO A 1 97 ? -18 -25.453 -13.047 1 96.94 97 PRO A C 1
ATOM 748 O O . PRO A 1 97 ? -17.484 -24.438 -13.523 1 96.94 97 PRO A O 1
ATOM 751 N N . ILE A 1 98 ? -18.047 -25.656 -11.766 1 97.56 98 ILE A N 1
ATOM 752 C CA . ILE A 1 98 ? -17.5 -24.703 -10.812 1 97.56 98 ILE A CA 1
ATOM 753 C C . ILE A 1 98 ? -16 -24.531 -11.062 1 97.56 98 ILE A C 1
ATOM 755 O O . ILE A 1 98 ? -15.414 -23.531 -10.625 1 97.56 98 ILE A O 1
ATOM 759 N N . GLY A 1 99 ? -15.391 -25.531 -11.758 1 96.81 99 GLY A N 1
ATOM 760 C CA . GLY A 1 99 ? -13.984 -25.438 -12.117 1 96.81 99 GLY A CA 1
ATOM 761 C C . GLY A 1 99 ? -13.68 -24.234 -13.008 1 96.81 99 GLY A C 1
ATOM 762 O O . GLY A 1 99 ? -12.531 -23.781 -13.062 1 96.81 99 GLY A O 1
ATOM 763 N N . ARG A 1 100 ? -14.656 -23.656 -13.695 1 95.25 100 ARG A N 1
ATOM 764 C CA . ARG A 1 100 ? -14.492 -22.469 -14.531 1 95.25 100 ARG A CA 1
ATOM 765 C C . ARG A 1 100 ? -14.039 -21.281 -13.703 1 95.25 100 ARG A C 1
ATOM 767 O O . ARG A 1 100 ? -13.352 -20.391 -14.211 1 95.25 100 ARG A O 1
ATOM 774 N N . LEU A 1 101 ? -14.438 -21.297 -12.453 1 97.56 101 LEU A N 1
ATOM 775 C CA . LEU A 1 101 ? -14.148 -20.156 -11.578 1 97.56 101 LEU A CA 1
ATOM 776 C C . LEU A 1 101 ? -12.641 -20.031 -11.344 1 97.56 101 LEU A C 1
ATOM 778 O O . LEU A 1 101 ? -12.172 -18.984 -10.898 1 97.56 101 LEU A O 1
ATOM 782 N N . ALA A 1 102 ? -11.867 -21.062 -11.641 1 96.94 102 ALA A N 1
ATOM 783 C CA . ALA A 1 102 ? -10.414 -21.016 -11.484 1 96.94 102 ALA A CA 1
ATOM 784 C C . ALA A 1 102 ? -9.758 -20.25 -12.633 1 96.94 102 ALA A C 1
ATOM 786 O O . ALA A 1 102 ? -8.578 -19.906 -12.57 1 96.94 102 ALA A O 1
ATOM 787 N N . LEU A 1 103 ? -10.523 -19.906 -13.633 1 95.5 103 LEU A N 1
ATOM 788 C CA . LEU A 1 103 ? -9.969 -19.297 -14.844 1 95.5 103 LEU A CA 1
ATOM 789 C C . LEU A 1 103 ? -10.172 -17.797 -14.844 1 95.5 103 LEU A C 1
ATOM 791 O O . LEU A 1 103 ? -9.617 -17.078 -15.688 1 95.5 103 LEU A O 1
ATOM 795 N N . ARG A 1 104 ? -10.93 -17.25 -13.906 1 95.75 104 ARG A N 1
ATOM 796 C CA . ARG A 1 104 ? -11.094 -15.812 -13.773 1 95.75 104 ARG A CA 1
ATOM 797 C C . ARG A 1 104 ? -10.398 -15.297 -12.523 1 95.75 104 ARG A C 1
ATOM 799 O O . ARG A 1 104 ? -10.602 -15.828 -11.43 1 95.75 104 ARG A O 1
ATOM 806 N N . HIS A 1 105 ? -9.508 -14.43 -12.734 1 96.19 105 HIS A N 1
ATOM 807 C CA . HIS A 1 105 ? -8.781 -13.711 -11.703 1 96.19 105 HIS A CA 1
ATOM 808 C C . HIS A 1 105 ? -9.242 -12.258 -11.602 1 96.19 105 HIS A C 1
ATOM 810 O O . HIS A 1 105 ? -9.445 -11.602 -12.625 1 96.19 105 HIS A O 1
ATOM 816 N N . ASN A 1 106 ? -9.516 -11.82 -10.32 1 96.12 106 ASN A N 1
ATOM 817 C CA . ASN A 1 106 ? -10.141 -10.5 -10.219 1 96.12 106 ASN A CA 1
ATOM 818 C C . ASN A 1 106 ? -9.773 -9.805 -8.914 1 96.12 106 ASN A C 1
ATOM 820 O O . ASN A 1 106 ? -9.234 -10.438 -8 1 96.12 106 ASN A O 1
ATOM 824 N N . SER A 1 107 ? -9.914 -8.547 -8.875 1 96.19 107 SER A N 1
ATOM 825 C CA . SER A 1 107 ? -9.969 -7.691 -7.695 1 96.19 107 SER A CA 1
ATOM 826 C C . SER A 1 107 ? -11.25 -6.859 -7.68 1 96.19 107 SER A C 1
ATOM 828 O O . SER A 1 107 ? -11.5 -6.074 -8.594 1 96.19 107 SER A O 1
ATOM 830 N N . ARG A 1 108 ? -11.984 -7.031 -6.688 1 96.5 108 ARG A N 1
ATOM 831 C CA . ARG A 1 108 ? -13.242 -6.305 -6.625 1 96.5 108 ARG A CA 1
ATOM 832 C C . ARG A 1 108 ? -13.758 -6.223 -5.191 1 96.5 108 ARG A C 1
ATOM 834 O O . ARG A 1 108 ? -13.258 -6.918 -4.305 1 96.5 108 ARG A O 1
ATOM 841 N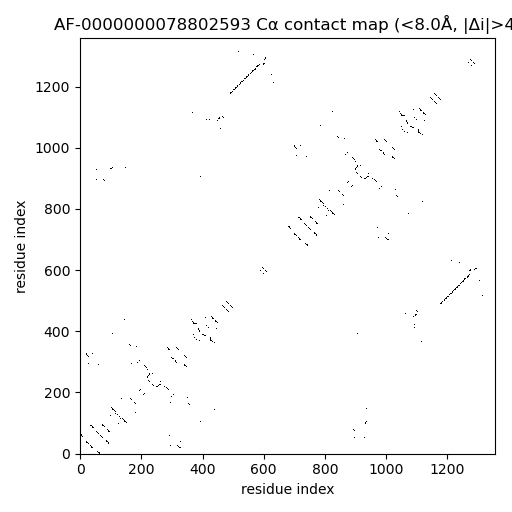 N . ILE A 1 109 ? -14.734 -5.371 -4.945 1 96.94 109 ILE A N 1
ATOM 842 C CA . ILE A 1 109 ? -15.266 -5.098 -3.611 1 96.94 109 ILE A CA 1
ATOM 843 C C . ILE A 1 109 ? -16.734 -5.477 -3.555 1 96.94 109 ILE A C 1
ATOM 845 O O . ILE A 1 109 ? -17.516 -5.125 -4.445 1 96.94 109 ILE A O 1
ATOM 849 N N . PHE A 1 110 ? -17.078 -6.258 -2.572 1 97.5 110 PHE A N 1
ATOM 850 C CA . PHE A 1 110 ? -18.469 -6.531 -2.225 1 97.5 110 PHE A CA 1
ATOM 851 C C . PHE A 1 110 ? -18.875 -5.773 -0.964 1 97.5 110 PHE A C 1
ATOM 853 O O . PHE A 1 110 ? -18.125 -5.762 0.02 1 97.5 110 PHE A O 1
ATOM 860 N N . GLN A 1 111 ? -20 -5.109 -0.981 1 95.88 111 GLN A N 1
ATOM 861 C CA . GLN A 1 111 ? -20.453 -4.332 0.169 1 95.88 111 GLN A CA 1
ATOM 862 C C . GLN A 1 111 ? -21.844 -4.766 0.619 1 95.88 111 GLN A C 1
ATOM 864 O O . GLN A 1 111 ? -22.75 -4.941 -0.206 1 95.88 111 GLN A O 1
ATOM 869 N N . THR A 1 112 ? -22 -4.953 1.867 1 95.88 112 THR A N 1
ATOM 870 C CA . THR A 1 112 ? -23.266 -5.25 2.523 1 95.88 112 THR A CA 1
ATOM 871 C C . THR A 1 112 ? -23.938 -6.461 1.884 1 95.88 112 THR A C 1
ATOM 873 O O . THR A 1 112 ? -25.109 -6.402 1.504 1 95.88 112 THR A O 1
ATOM 876 N N . GLN A 1 113 ? -23.188 -7.523 1.745 1 97.12 113 GLN A N 1
ATOM 877 C CA . GLN A 1 113 ? -23.656 -8.789 1.193 1 97.12 113 GLN A CA 1
ATOM 878 C C . GLN A 1 113 ? -23.281 -9.961 2.094 1 97.12 113 GLN A C 1
ATOM 880 O O . GLN A 1 113 ? -22.219 -9.93 2.736 1 97.12 113 GLN A O 1
ATOM 885 N N . THR A 1 114 ? -24.172 -10.906 2.105 1 97.62 114 THR A N 1
ATOM 886 C CA . THR A 1 114 ? -23.844 -12.133 2.822 1 97.62 114 THR A CA 1
ATOM 887 C C . THR A 1 114 ? -22.938 -13.023 1.979 1 97.62 114 THR A C 1
ATOM 889 O O . THR A 1 114 ? -22.875 -12.875 0.757 1 97.62 114 THR A O 1
ATOM 892 N N . VAL A 1 115 ? -22.281 -13.914 2.637 1 97.62 115 VAL A N 1
ATOM 893 C CA . VAL A 1 115 ? -21.359 -14.812 1.937 1 97.62 115 VAL A CA 1
ATOM 894 C C . VAL A 1 115 ? -22.141 -15.648 0.919 1 97.62 115 VAL A C 1
ATOM 896 O O . VAL A 1 115 ? -21.719 -15.773 -0.235 1 97.62 115 VAL A O 1
ATOM 899 N N . PRO A 1 116 ? -23.328 -16.203 1.23 1 98.38 116 PRO A N 1
ATOM 900 C CA . PRO A 1 116 ? -24.078 -16.953 0.215 1 98.38 116 PRO A CA 1
ATOM 901 C C . PRO A 1 116 ? -24.453 -16.078 -0.987 1 98.38 116 PRO A C 1
ATOM 903 O O . PRO A 1 116 ? -24.438 -16.562 -2.125 1 98.38 116 PRO A O 1
ATOM 906 N N . GLU A 1 117 ? -24.781 -14.836 -0.715 1 98.19 117 GLU A N 1
ATOM 907 C CA . GLU A 1 117 ? -25.078 -13.93 -1.819 1 98.19 117 GLU A CA 1
ATOM 908 C C . GLU A 1 117 ? -23.859 -13.742 -2.723 1 98.19 117 GLU A C 1
ATOM 910 O O . GLU A 1 117 ? -23.984 -13.758 -3.949 1 98.19 117 GLU A O 1
ATOM 915 N N . ILE A 1 118 ? -22.703 -13.523 -2.162 1 98.44 118 ILE A N 1
ATOM 916 C CA . ILE A 1 118 ? -21.469 -13.336 -2.916 1 98.44 118 ILE A CA 1
ATOM 917 C C . ILE A 1 118 ? -21.188 -14.586 -3.746 1 98.44 118 ILE A C 1
ATOM 919 O O . ILE A 1 118 ? -20.844 -14.484 -4.93 1 98.44 118 ILE A O 1
ATOM 923 N N . ILE A 1 119 ? -21.328 -15.766 -3.09 1 98.62 119 ILE A N 1
ATOM 924 C CA . ILE A 1 119 ? -21.094 -17.031 -3.785 1 98.62 119 ILE A CA 1
ATOM 925 C C . ILE A 1 119 ? -22.031 -17.125 -4.992 1 98.62 119 ILE A C 1
ATOM 927 O O . ILE A 1 119 ? -21.594 -17.516 -6.086 1 98.62 119 ILE A O 1
ATOM 931 N N . SER A 1 120 ? -23.281 -16.766 -4.828 1 98.44 120 SER A N 1
ATOM 932 C CA . SER A 1 120 ? -24.25 -16.812 -5.91 1 98.44 120 SER A CA 1
ATOM 933 C C . SER A 1 120 ? -23.844 -15.906 -7.066 1 98.44 120 SER A C 1
ATOM 935 O O . SER A 1 120 ? -23.953 -16.281 -8.234 1 98.44 120 SER A O 1
ATOM 937 N N . ILE A 1 121 ? -23.391 -14.719 -6.746 1 97.81 121 ILE A N 1
ATOM 938 C CA . ILE A 1 121 ? -22.969 -13.758 -7.758 1 97.81 121 ILE A CA 1
ATOM 939 C C . ILE A 1 121 ? -21.812 -14.352 -8.57 1 97.81 121 ILE A C 1
ATOM 941 O O . ILE A 1 121 ? -21.828 -14.305 -9.805 1 97.81 121 ILE A O 1
ATOM 945 N N . LEU A 1 122 ? -20.844 -14.953 -7.941 1 98.12 122 LEU A N 1
ATOM 946 C CA . LEU A 1 122 ? -19.672 -15.531 -8.602 1 98.12 122 LEU A CA 1
ATOM 947 C C . LEU A 1 122 ? -20.094 -16.672 -9.531 1 98.12 122 LEU A C 1
ATOM 949 O O . LEU A 1 122 ? -19.609 -16.766 -10.656 1 98.12 122 LEU A O 1
ATOM 953 N N . LEU A 1 123 ? -20.953 -17.516 -9.031 1 98.31 123 LEU A N 1
ATOM 954 C CA . LEU A 1 123 ? -21.391 -18.656 -9.812 1 98.31 123 LEU A CA 1
ATOM 955 C C . LEU A 1 123 ? -22.156 -18.219 -11.055 1 98.31 123 LEU A C 1
ATOM 957 O O . LEU A 1 123 ? -21.875 -18.672 -12.164 1 98.31 123 LEU A O 1
ATOM 961 N N . GLN A 1 124 ? -23.047 -17.281 -10.867 1 97.19 124 GLN A N 1
ATOM 962 C CA . GLN A 1 124 ? -23.891 -16.828 -11.961 1 97.19 124 GLN A CA 1
ATOM 963 C C . GLN A 1 124 ? -23.062 -16.125 -13.031 1 97.19 124 GLN A C 1
ATOM 965 O O . GLN A 1 124 ? -23.297 -16.312 -14.227 1 97.19 124 GLN A O 1
ATOM 970 N N . GLU A 1 125 ? -22.109 -15.383 -12.617 1 96 125 GLU A N 1
ATOM 971 C CA . GLU A 1 125 ? -21.25 -14.68 -13.562 1 96 125 GLU A CA 1
ATOM 972 C C . GLU A 1 125 ? -20.453 -15.656 -14.414 1 96 125 GLU A C 1
ATOM 974 O O . GLU A 1 125 ? -20.047 -15.336 -15.539 1 96 125 GLU A O 1
ATOM 979 N N . MET A 1 126 ? -20.203 -16.859 -13.898 1 96.06 126 MET A N 1
ATOM 980 C CA . MET A 1 126 ? -19.406 -17.844 -14.617 1 96.06 126 MET A CA 1
ATOM 981 C C . MET A 1 126 ? -20.297 -18.938 -15.211 1 96.06 126 MET A C 1
ATOM 983 O O . MET A 1 126 ? -19.828 -20.047 -15.492 1 96.06 126 MET A O 1
ATOM 987 N N . ASN A 1 127 ? -21.562 -18.703 -15.273 1 93.94 127 ASN A N 1
ATOM 988 C CA . ASN A 1 127 ? -22.547 -19.547 -15.938 1 93.94 127 ASN A CA 1
ATOM 989 C C . ASN A 1 127 ? -22.703 -20.891 -15.227 1 93.94 127 ASN A C 1
ATOM 991 O O . ASN A 1 127 ? -22.828 -21.922 -15.875 1 93.94 127 ASN A O 1
ATOM 995 N N . VAL A 1 128 ? -22.5 -20.875 -14 1 96.38 128 VAL A N 1
ATOM 996 C CA . VAL A 1 128 ? -22.859 -22.031 -13.172 1 96.38 128 VAL A CA 1
ATOM 997 C C . VAL A 1 128 ? -24.234 -21.797 -12.547 1 96.38 128 VAL A C 1
ATOM 999 O O . VAL A 1 128 ? -24.344 -21.141 -11.508 1 96.38 128 VAL A O 1
ATOM 1002 N N . GLN A 1 129 ? -25.188 -22.328 -13.117 1 94.19 129 GLN A N 1
ATOM 1003 C CA . GLN A 1 129 ? -26.562 -22.047 -12.727 1 94.19 129 GLN A CA 1
ATOM 1004 C C . GLN A 1 129 ? -27.094 -23.109 -11.773 1 94.19 129 GLN A C 1
ATOM 1006 O O . GLN A 1 129 ? -28.031 -22.844 -11.008 1 94.19 129 GLN A O 1
ATOM 1011 N N . ASP A 1 130 ? -26.578 -24.281 -11.867 1 96.62 130 ASP A N 1
ATOM 1012 C CA . ASP A 1 130 ? -27.078 -25.375 -11.055 1 96.62 130 ASP A CA 1
ATOM 1013 C C . ASP A 1 130 ? -26.375 -25.438 -9.711 1 96.62 130 ASP A C 1
ATOM 1015 O O . ASP A 1 130 ? -25.406 -26.188 -9.547 1 96.62 130 ASP A O 1
ATOM 1019 N N . TYR A 1 131 ? -26.812 -24.656 -8.797 1 97.69 131 TYR A N 1
ATOM 1020 C CA . TYR A 1 131 ? -26.297 -24.656 -7.426 1 97.69 131 TYR A CA 1
ATOM 1021 C C . TYR A 1 131 ? -27.453 -24.578 -6.422 1 97.69 131 TYR A C 1
ATOM 1023 O O . TYR A 1 131 ? -28.562 -24.172 -6.77 1 97.69 131 TYR A O 1
ATOM 1031 N N . ALA A 1 132 ? -27.219 -25.062 -5.23 1 96.94 132 ALA A N 1
ATOM 1032 C CA . ALA A 1 132 ? -28.203 -25.016 -4.156 1 96.94 132 ALA A CA 1
ATOM 1033 C C . ALA A 1 132 ? -27.531 -24.734 -2.812 1 96.94 132 ALA A C 1
ATOM 1035 O O . ALA A 1 132 ? -26.375 -25.062 -2.607 1 96.94 132 ALA A O 1
ATOM 1036 N N . PHE A 1 133 ? -28.312 -24.031 -1.953 1 96.94 133 PHE A N 1
ATOM 1037 C CA . PHE A 1 133 ? -27.859 -23.766 -0.591 1 96.94 133 PHE A CA 1
ATOM 1038 C C . PHE A 1 133 ? -28.703 -24.547 0.416 1 96.94 133 PHE A C 1
ATOM 1040 O O . PHE A 1 133 ? -29.922 -24.391 0.466 1 96.94 133 PHE A O 1
ATOM 1047 N N . ALA A 1 134 ? -28.094 -25.422 1.097 1 96.19 134 ALA A N 1
ATOM 1048 C CA . ALA A 1 134 ? -28.688 -26.078 2.254 1 96.19 134 ALA A CA 1
ATOM 1049 C C . ALA A 1 134 ? -28.062 -25.594 3.553 1 96.19 134 ALA A C 1
ATOM 1051 O O . ALA A 1 134 ? -27.312 -26.312 4.203 1 96.19 134 ALA A O 1
ATOM 1052 N N . LEU A 1 135 ? -28.453 -24.422 3.93 1 96.56 135 LEU A N 1
ATOM 1053 C CA . LEU A 1 135 ? -27.812 -23.734 5.047 1 96.5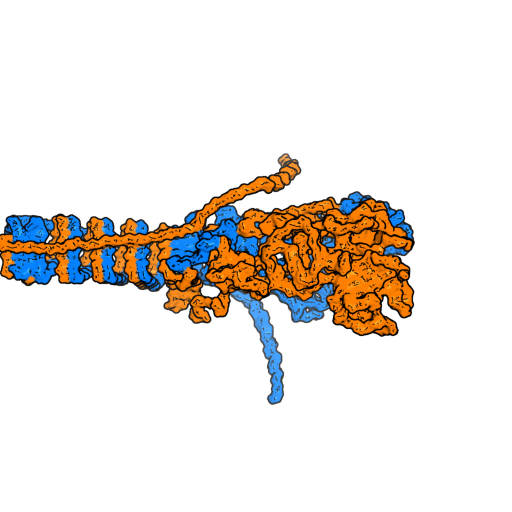6 135 LEU A CA 1
ATOM 1054 C C . LEU A 1 135 ? -28.75 -23.656 6.246 1 96.56 135 LEU A C 1
ATOM 1056 O O . LEU A 1 135 ? -29.938 -23.328 6.105 1 96.56 135 LEU A O 1
ATOM 1060 N N . ALA A 1 136 ? -28.266 -23.922 7.363 1 93.38 136 ALA A N 1
ATOM 1061 C CA . ALA A 1 136 ? -29.047 -23.922 8.594 1 93.38 136 ALA A CA 1
ATOM 1062 C C . ALA A 1 136 ? -28.969 -22.578 9.297 1 93.38 136 ALA A C 1
ATOM 1064 O O . ALA A 1 136 ? -29.922 -22.156 9.961 1 93.38 136 ALA A O 1
ATOM 1065 N N . ARG A 1 137 ? -27.922 -21.891 9.109 1 93.25 137 ARG A N 1
ATOM 1066 C CA . ARG A 1 137 ? -27.688 -20.641 9.828 1 93.25 137 ARG A CA 1
ATOM 1067 C C . ARG A 1 137 ? -28.078 -19.438 8.969 1 93.25 137 ARG A C 1
ATOM 1069 O O . ARG A 1 137 ? -28.156 -19.547 7.742 1 93.25 137 ARG A O 1
ATOM 1076 N N . GLN A 1 138 ? -28.359 -18.391 9.789 1 93.5 138 GLN A N 1
ATOM 1077 C CA . GLN A 1 138 ? -28.469 -17.094 9.141 1 93.5 138 GLN A CA 1
ATOM 1078 C C . GLN A 1 138 ? -27.109 -16.391 9.07 1 93.5 138 GLN A C 1
ATOM 1080 O O . GLN A 1 138 ? -26.328 -16.438 10.023 1 93.5 138 GLN A O 1
ATOM 1085 N N . TYR A 1 139 ? -26.906 -15.773 7.984 1 95.44 139 TYR A N 1
ATOM 1086 C CA . TYR A 1 139 ? -25.594 -15.188 7.77 1 95.44 139 TYR A CA 1
ATOM 1087 C C . TYR A 1 139 ? -25.672 -13.664 7.793 1 95.44 139 TYR A C 1
ATOM 1089 O O . TYR A 1 139 ? -26.469 -13.062 7.07 1 95.44 139 TYR A O 1
ATOM 1097 N N . PRO A 1 140 ? -24.828 -13.086 8.664 1 94.44 140 PRO A N 1
ATOM 1098 C CA . PRO A 1 140 ? -24.812 -11.625 8.672 1 94.44 140 PRO A CA 1
ATOM 1099 C C . PRO A 1 140 ? -24.234 -11.039 7.383 1 94.44 140 PRO A C 1
ATOM 1101 O O . PRO A 1 140 ? -23.391 -11.672 6.734 1 94.44 140 PRO A O 1
ATOM 1104 N N . GLN A 1 141 ? -24.688 -9.836 7.07 1 95.62 141 GLN A N 1
ATOM 1105 C CA . GLN A 1 141 ? -24.125 -9.117 5.938 1 95.62 141 GLN A CA 1
ATOM 1106 C C . GLN A 1 141 ? -22.719 -8.602 6.258 1 95.62 141 GLN A C 1
ATOM 1108 O O . GLN A 1 141 ? -22.469 -8.133 7.367 1 95.62 141 GLN A O 1
ATOM 1113 N N . ARG A 1 142 ? -21.859 -8.836 5.383 1 95.44 142 ARG A N 1
ATOM 1114 C CA . ARG A 1 142 ? -20.531 -8.227 5.492 1 95.44 142 ARG A CA 1
ATOM 1115 C C . ARG A 1 142 ? -20.547 -6.797 4.953 1 95.44 142 ARG A C 1
ATOM 1117 O O . ARG A 1 142 ? -20.891 -6.566 3.797 1 95.44 142 ARG A O 1
ATOM 1124 N N . GLU A 1 143 ? -20.156 -5.875 5.789 1 94.5 143 GLU A N 1
ATOM 1125 C CA . GLU A 1 143 ? -20.109 -4.473 5.383 1 94.5 143 GLU A CA 1
ATOM 1126 C C . GLU A 1 143 ? -19.156 -4.27 4.207 1 94.5 143 GLU A C 1
ATOM 1128 O O . GLU A 1 143 ? -19.453 -3.496 3.291 1 94.5 143 GLU A O 1
ATOM 1133 N N . TYR A 1 144 ? -18.141 -4.871 4.258 1 95.69 144 TYR A N 1
ATOM 1134 C CA . TYR A 1 144 ? -17.047 -4.691 3.301 1 95.69 144 TYR A CA 1
ATOM 1135 C C . TYR A 1 144 ? -16.25 -5.977 3.141 1 95.69 144 TYR A C 1
ATOM 1137 O O . TYR A 1 144 ? -15.734 -6.523 4.121 1 95.69 144 TYR A O 1
ATOM 1145 N N . CYS A 1 145 ? -16.172 -6.516 1.93 1 97.25 145 CYS A N 1
ATOM 1146 C CA . CYS A 1 145 ? -15.461 -7.75 1.619 1 97.25 145 CYS A CA 1
ATOM 1147 C C . CYS A 1 145 ? -14.75 -7.641 0.279 1 97.25 145 CYS A C 1
ATOM 1149 O O . CYS A 1 145 ? -15.383 -7.48 -0.762 1 97.25 145 CYS A O 1
ATOM 1151 N N . VAL A 1 146 ? -13.43 -7.852 0.279 1 97.31 146 VAL A N 1
ATOM 1152 C CA . VAL A 1 146 ? -12.648 -7.59 -0.924 1 97.31 146 VAL A CA 1
ATOM 1153 C C . VAL A 1 146 ? -12.086 -8.906 -1.47 1 97.31 146 VAL A C 1
ATOM 1155 O O . VAL A 1 146 ? -11.5 -9.695 -0.727 1 97.31 146 VAL A O 1
ATOM 1158 N N . GLN A 1 147 ? -12.43 -9.234 -2.695 1 97.81 147 GLN A N 1
ATOM 1159 C CA . GLN A 1 147 ? -11.633 -10.18 -3.461 1 97.81 147 GLN A CA 1
ATOM 1160 C C . GLN A 1 147 ? -10.359 -9.531 -3.984 1 97.81 147 GLN A C 1
ATOM 1162 O O . GLN A 1 147 ? -10.414 -8.617 -4.809 1 97.81 147 GLN A O 1
ATOM 1167 N N . TYR A 1 148 ? -9.258 -10.031 -3.539 1 97 148 TYR A N 1
ATOM 1168 C CA . TYR A 1 148 ? -8.016 -9.336 -3.861 1 97 148 TYR A CA 1
ATOM 1169 C C . TYR A 1 148 ? -7.039 -10.266 -4.57 1 97 148 TYR A C 1
ATOM 1171 O O . TYR A 1 148 ? -6.371 -11.078 -3.93 1 97 148 TYR A O 1
ATOM 1179 N N . ARG A 1 149 ? -6.934 -10.031 -5.871 1 94.56 149 ARG A N 1
ATOM 1180 C CA . ARG A 1 149 ? -5.961 -10.719 -6.715 1 94.56 149 ARG A CA 1
ATOM 1181 C C . ARG A 1 149 ? -6.012 -12.227 -6.5 1 94.56 149 ARG A C 1
ATOM 1183 O O . ARG A 1 149 ? -4.984 -12.852 -6.223 1 94.56 149 ARG A O 1
ATOM 1190 N N . GLU A 1 150 ? -7.035 -12.75 -6.645 1 95.88 150 GLU A N 1
ATOM 1191 C CA . GLU A 1 150 ? -7.266 -14.188 -6.551 1 95.88 150 GLU A CA 1
ATOM 1192 C C . GLU A 1 150 ? -8.344 -14.641 -7.531 1 95.88 150 GLU A C 1
ATOM 1194 O O . GLU A 1 150 ? -9.117 -13.82 -8.031 1 95.88 150 GLU A O 1
ATOM 1199 N N . THR A 1 151 ? -8.344 -15.898 -7.84 1 97.38 151 THR A N 1
ATOM 1200 C CA . THR A 1 151 ? -9.352 -16.453 -8.734 1 97.38 151 THR A CA 1
ATOM 1201 C C . THR A 1 151 ? -10.711 -16.516 -8.039 1 97.38 151 THR A C 1
ATOM 1203 O O . THR A 1 151 ? -10.789 -16.5 -6.805 1 97.38 151 THR A O 1
ATOM 1206 N N . ASP A 1 152 ? -11.75 -16.531 -8.805 1 98.19 152 ASP A N 1
ATOM 1207 C CA . ASP A 1 152 ? -13.094 -16.656 -8.242 1 98.19 152 ASP A CA 1
ATOM 1208 C C . ASP A 1 152 ? -13.227 -17.922 -7.398 1 98.19 152 ASP A C 1
ATOM 1210 O O . ASP A 1 152 ? -13.875 -17.906 -6.355 1 98.19 152 ASP A O 1
ATOM 1214 N N . LEU A 1 153 ? -12.609 -18.984 -7.816 1 98.25 153 LEU A N 1
ATOM 1215 C CA . LEU A 1 153 ? -12.711 -20.25 -7.086 1 98.25 153 LEU A CA 1
ATOM 1216 C C . LEU A 1 153 ? -12.008 -20.156 -5.738 1 98.25 153 LEU A C 1
ATOM 1218 O O . LEU A 1 153 ? -12.562 -20.562 -4.715 1 98.25 153 LEU A O 1
ATOM 1222 N N . ALA A 1 154 ? -10.781 -19.641 -5.766 1 97.75 154 ALA A N 1
ATOM 1223 C CA . ALA A 1 154 ? -10.031 -19.484 -4.52 1 97.75 154 ALA A CA 1
ATOM 1224 C C . ALA A 1 154 ? -10.789 -18.578 -3.541 1 97.75 154 ALA A C 1
ATOM 1226 O O . ALA A 1 154 ? -10.828 -18.859 -2.34 1 97.75 154 ALA A O 1
ATOM 1227 N N . PHE A 1 155 ? -11.32 -17.516 -4.066 1 97.94 155 PHE A N 1
ATOM 1228 C CA . PHE A 1 155 ? -12.086 -16.578 -3.258 1 97.94 155 PHE A CA 1
ATOM 1229 C C . PHE A 1 155 ? -13.32 -17.266 -2.666 1 97.94 155 PHE A C 1
ATOM 1231 O O . PHE A 1 155 ? -13.57 -17.156 -1.463 1 97.94 155 PHE A O 1
ATOM 1238 N N . LEU A 1 156 ? -14.016 -17.922 -3.5 1 98.19 156 LEU A N 1
ATOM 1239 C CA . LEU A 1 156 ? -15.211 -18.641 -3.076 1 98.19 156 LEU A CA 1
ATOM 1240 C C . LEU A 1 156 ? -14.875 -19.641 -1.981 1 98.19 156 LEU A C 1
ATOM 1242 O O . LEU A 1 156 ? -15.547 -19.703 -0.95 1 98.19 156 LEU A O 1
ATOM 1246 N N . GLN A 1 157 ? -13.859 -20.453 -2.141 1 97.88 157 GLN A N 1
ATOM 1247 C CA . GLN A 1 157 ? -13.461 -21.469 -1.18 1 97.88 157 GLN A CA 1
ATOM 1248 C C . GLN A 1 157 ? -13.062 -20.844 0.153 1 97.88 157 GLN A C 1
ATOM 1250 O O . GLN A 1 157 ? -13.422 -21.359 1.217 1 97.88 157 GLN A O 1
ATOM 1255 N N . ARG A 1 158 ? -12.391 -19.797 0.1 1 96.5 158 ARG A N 1
ATOM 1256 C CA . ARG A 1 158 ? -11.883 -19.172 1.315 1 96.5 158 ARG A CA 1
ATOM 1257 C C . ARG A 1 158 ? -13.023 -18.578 2.148 1 96.5 158 ARG A C 1
ATOM 1259 O O . ARG A 1 158 ? -13.094 -18.812 3.357 1 96.5 158 ARG A O 1
ATOM 1266 N N . ILE A 1 159 ? -13.891 -17.781 1.5 1 96.56 159 ILE A N 1
ATOM 1267 C CA . ILE A 1 159 ? -14.938 -17.141 2.277 1 96.56 159 ILE A CA 1
ATOM 1268 C C . ILE A 1 159 ? -15.953 -18.172 2.75 1 96.56 159 ILE A C 1
ATOM 1270 O O . ILE A 1 159 ? -16.547 -18.016 3.816 1 96.56 159 ILE A O 1
ATOM 1274 N N . ALA A 1 160 ? -16.156 -19.234 1.965 1 97.56 160 ALA A N 1
ATOM 1275 C CA . ALA A 1 160 ? -17.016 -20.328 2.42 1 97.56 160 ALA A CA 1
ATOM 1276 C C . ALA A 1 160 ? -16.422 -21 3.662 1 97.56 160 ALA A C 1
ATOM 1278 O O . ALA A 1 160 ? -17.141 -21.234 4.641 1 97.56 160 ALA A O 1
ATOM 1279 N N . ALA A 1 161 ? -15.18 -21.266 3.615 1 96.81 161 ALA A N 1
ATOM 1280 C CA . ALA A 1 161 ? -14.508 -21.891 4.75 1 96.81 161 ALA A CA 1
ATOM 1281 C C . ALA A 1 161 ? -14.594 -21.016 5.992 1 96.81 161 ALA A C 1
ATOM 1283 O O . ALA A 1 161 ? -14.789 -21.516 7.102 1 96.81 161 ALA A O 1
ATOM 1284 N N . GLU A 1 162 ? -14.43 -19.766 5.777 1 94.19 162 GLU A N 1
ATOM 1285 C CA . GLU A 1 162 ? -14.492 -18.812 6.887 1 94.19 162 GLU A CA 1
ATOM 1286 C C . GLU A 1 162 ? -15.836 -18.891 7.605 1 94.19 162 GLU A C 1
ATOM 1288 O O . GLU A 1 162 ? -15.898 -18.766 8.828 1 94.19 162 GLU A O 1
ATOM 1293 N N . GLU A 1 163 ? -16.875 -19.141 6.836 1 95.75 163 GLU A N 1
ATOM 1294 C CA . GLU A 1 163 ? -18.234 -19.219 7.383 1 95.75 163 GLU A CA 1
ATOM 1295 C C . GLU A 1 163 ? -18.625 -20.656 7.711 1 95.75 163 GLU A C 1
ATOM 1297 O O . GLU A 1 163 ? -19.781 -20.938 8.039 1 95.75 163 GLU A O 1
ATOM 1302 N N . GLY A 1 164 ? -17.688 -21.562 7.551 1 96.06 164 GLY A N 1
ATOM 1303 C CA . GLY A 1 164 ? -17.938 -22.953 7.871 1 96.06 164 GLY A CA 1
ATOM 1304 C C . GLY A 1 164 ? -18.797 -23.656 6.836 1 96.06 164 GLY A C 1
ATOM 1305 O O . GLY A 1 164 ? -19.438 -24.672 7.133 1 96.06 164 GLY A O 1
ATOM 1306 N N . ILE A 1 165 ? -18.875 -23.109 5.66 1 97.38 165 ILE A N 1
ATOM 1307 C CA . ILE A 1 165 ? -19.641 -23.688 4.574 1 97.38 165 ILE A CA 1
ATOM 1308 C C . ILE A 1 165 ? -18.766 -24.609 3.742 1 97.38 165 ILE A C 1
ATOM 1310 O O . ILE A 1 165 ? -17.641 -24.25 3.369 1 97.38 165 ILE A O 1
ATOM 1314 N N . PHE A 1 166 ? -19.156 -25.828 3.533 1 97.62 166 PHE A N 1
ATOM 1315 C CA . PHE A 1 166 ? -18.5 -26.703 2.574 1 97.62 166 PHE A CA 1
ATOM 1316 C C . PHE A 1 166 ? -19.453 -27.062 1.433 1 97.62 166 PHE A C 1
ATOM 1318 O O . PHE A 1 166 ? -20.656 -26.812 1.514 1 97.62 166 PHE A O 1
ATOM 1325 N N . PHE A 1 167 ? -18.891 -27.578 0.318 1 97.88 167 PHE A N 1
ATOM 1326 C CA . PHE A 1 167 ? -19.766 -27.922 -0.799 1 97.88 167 PHE A CA 1
ATOM 1327 C C . PHE A 1 167 ? -19.422 -29.312 -1.331 1 97.88 167 PHE A C 1
ATOM 1329 O O . PHE A 1 167 ? -18.328 -29.828 -1.1 1 97.88 167 PHE A O 1
ATOM 1336 N N . SER A 1 168 ? -20.375 -29.938 -1.903 1 97.81 168 SER A N 1
ATOM 1337 C CA . SER A 1 168 ? -20.328 -31.219 -2.58 1 97.81 168 SER A CA 1
ATOM 1338 C C . SER A 1 168 ? -21.172 -31.219 -3.85 1 97.81 168 SER A C 1
ATOM 1340 O O . SER A 1 168 ? -21.75 -30.188 -4.211 1 97.81 168 SER A O 1
ATOM 1342 N N . PHE A 1 169 ? -21.156 -32.375 -4.57 1 97.75 169 PHE A N 1
ATOM 1343 C CA . PHE A 1 169 ? -21.812 -32.375 -5.875 1 97.75 169 PHE A CA 1
ATOM 1344 C C . PHE A 1 169 ? -22.906 -33.438 -5.938 1 97.75 169 PHE A C 1
ATOM 1346 O O . PHE A 1 169 ? -22.734 -34.531 -5.41 1 97.75 169 PHE A O 1
ATOM 1353 N N . SER A 1 170 ? -24 -33.031 -6.496 1 95.94 170 SER A N 1
ATOM 1354 C CA . SER A 1 170 ? -25.078 -33.938 -6.848 1 95.94 170 SER A CA 1
ATOM 1355 C C . SER A 1 170 ? -25.188 -34.125 -8.359 1 95.94 170 SER A C 1
ATOM 1357 O O . SER A 1 170 ? -24.984 -33.156 -9.109 1 95.94 170 SER A O 1
ATOM 1359 N N . HIS A 1 171 ? -25.422 -35.281 -8.812 1 96 171 HIS A N 1
ATOM 1360 C CA . HIS A 1 171 ? -25.516 -35.594 -10.242 1 96 171 HIS A CA 1
ATOM 1361 C C . HIS A 1 171 ? -26.906 -36.062 -10.617 1 96 171 HIS A C 1
ATOM 1363 O O . HIS A 1 171 ? -27.094 -36.75 -11.625 1 96 171 HIS A O 1
ATOM 1369 N N . LYS A 1 172 ? -27.844 -35.688 -9.867 1 91.19 172 LYS A N 1
ATOM 1370 C CA . LYS A 1 172 ? -29.234 -36.031 -10.125 1 91.19 172 LYS A CA 1
ATOM 1371 C C . LYS A 1 172 ? -29.844 -35.125 -11.188 1 91.19 172 LYS A C 1
ATOM 1373 O O . LYS A 1 172 ? -29.438 -33.969 -11.328 1 91.19 172 LYS A O 1
ATOM 1378 N N . GLY A 1 173 ? -30.781 -35.656 -12.031 1 90.44 173 GLY A N 1
ATOM 1379 C CA . GLY A 1 173 ? -31.5 -34.875 -13.023 1 90.44 173 GLY A CA 1
ATOM 1380 C C . GLY A 1 173 ? -30.656 -34.562 -14.258 1 90.44 173 GLY A C 1
ATOM 1381 O O . GLY A 1 173 ? -30.812 -33.5 -14.859 1 90.44 173 GLY A O 1
ATOM 1382 N N . ASN A 1 174 ? -29.672 -35.312 -14.523 1 92.06 174 ASN A N 1
ATOM 1383 C CA . ASN A 1 174 ? -28.812 -35.219 -15.695 1 92.06 174 ASN A CA 1
ATOM 1384 C C . ASN A 1 174 ? -28 -33.906 -15.688 1 92.06 174 ASN A C 1
ATOM 1386 O O . ASN A 1 174 ? -27.812 -33.281 -16.734 1 92.06 174 ASN A O 1
ATOM 1390 N N . LYS A 1 175 ? -27.734 -33.469 -14.523 1 94.06 175 LYS A N 1
ATOM 1391 C CA . LYS A 1 175 ? -26.922 -32.281 -14.383 1 94.06 175 LYS A CA 1
ATOM 1392 C C . LYS A 1 175 ? -26.016 -32.375 -13.156 1 94.06 175 LYS A C 1
ATOM 1394 O O . LYS A 1 175 ? -26.219 -33.219 -12.281 1 94.06 175 LYS A O 1
ATOM 1399 N N . ASN A 1 176 ? -25.016 -31.656 -13.156 1 96.81 176 ASN A N 1
ATOM 1400 C CA . ASN A 1 176 ? -24.156 -31.469 -11.992 1 96.81 176 ASN A CA 1
ATOM 1401 C C . ASN A 1 176 ? -24.594 -30.281 -11.148 1 96.81 176 ASN A C 1
ATOM 1403 O O . ASN A 1 176 ? -24.625 -29.156 -11.641 1 96.81 176 ASN A O 1
ATOM 1407 N N . THR A 1 177 ? -25 -30.516 -9.93 1 97.25 177 THR A N 1
ATOM 1408 C CA . THR A 1 177 ? -25.422 -29.453 -9.016 1 97.25 177 THR A CA 1
ATOM 1409 C C . THR A 1 177 ? -24.453 -29.344 -7.84 1 97.25 177 THR A C 1
ATOM 1411 O O . THR A 1 177 ? -24.188 -30.344 -7.16 1 97.25 177 THR A O 1
ATOM 1414 N N . VAL A 1 178 ? -23.922 -28.156 -7.688 1 98.06 178 VAL A N 1
ATOM 1415 C CA . VAL A 1 178 ? -23.078 -27.938 -6.516 1 98.06 178 VAL A CA 1
ATOM 1416 C C . VAL A 1 178 ? -23.953 -27.562 -5.316 1 98.06 178 VAL A C 1
ATOM 1418 O O . VAL A 1 178 ? -24.781 -26.656 -5.395 1 98.06 178 VAL A O 1
ATOM 1421 N N . ILE A 1 179 ? -23.844 -28.266 -4.203 1 97.81 179 ILE A N 1
ATOM 1422 C CA . ILE A 1 179 ? -24.641 -28.047 -3.006 1 97.81 179 ILE A CA 1
ATOM 1423 C C . ILE A 1 179 ? -23.766 -27.484 -1.891 1 97.81 179 ILE A C 1
ATOM 1425 O O . ILE A 1 179 ? -22.797 -28.125 -1.479 1 97.81 179 ILE A O 1
ATOM 1429 N N . PHE A 1 180 ? -24.125 -26.312 -1.421 1 98.06 180 PHE A N 1
ATOM 1430 C CA . PHE A 1 180 ? -23.438 -25.672 -0.302 1 98.06 180 PHE A CA 1
ATOM 1431 C C . PHE A 1 180 ? -24.172 -25.953 1.007 1 98.06 180 PHE A C 1
ATOM 1433 O O . PHE A 1 180 ? -25.375 -25.719 1.107 1 98.06 180 PHE A O 1
ATOM 1440 N N . THR A 1 181 ? -23.406 -26.469 1.993 1 97.25 181 THR A N 1
ATOM 1441 C CA . THR A 1 181 ? -24.016 -26.812 3.275 1 97.25 181 THR A CA 1
ATOM 1442 C C . THR A 1 181 ? -23.109 -26.375 4.43 1 97.25 181 THR A C 1
ATOM 1444 O O . THR A 1 181 ? -21.891 -26.312 4.281 1 97.25 181 THR A O 1
ATOM 1447 N N . ASP A 1 182 ? -23.734 -26 5.609 1 96.56 182 ASP A N 1
ATOM 1448 C CA . ASP A 1 182 ? -22.969 -25.625 6.785 1 96.56 182 ASP A CA 1
ATOM 1449 C C . ASP A 1 182 ? -23.203 -26.594 7.938 1 96.56 182 ASP A C 1
ATOM 1451 O O . ASP A 1 182 ? -22.766 -26.344 9.062 1 96.56 182 ASP A O 1
ATOM 1455 N N . ASP A 1 183 ? -23.953 -27.656 7.68 1 95.38 183 ASP A N 1
ATOM 1456 C CA . ASP A 1 183 ? -24.25 -28.688 8.672 1 95.38 183 ASP A CA 1
ATOM 1457 C C . ASP A 1 183 ? -24.219 -30.078 8.055 1 95.38 183 ASP A C 1
ATOM 1459 O O . ASP A 1 183 ? -25 -30.391 7.164 1 95.38 183 ASP A O 1
ATOM 1463 N N . THR A 1 184 ? -23.391 -30.875 8.578 1 94.88 184 THR A N 1
ATOM 1464 C CA . THR A 1 184 ? -23.234 -32.219 8.047 1 94.88 184 THR A CA 1
ATOM 1465 C C . THR A 1 184 ? -24.516 -33.031 8.266 1 94.88 184 THR A C 1
ATOM 1467 O O . THR A 1 184 ? -24.703 -34.062 7.637 1 94.88 184 THR A O 1
ATOM 1470 N N . GLN A 1 185 ? -25.344 -32.562 9.078 1 92.5 185 GLN A N 1
ATOM 1471 C CA . GLN A 1 185 ? -26.594 -33.281 9.336 1 92.5 185 GLN A CA 1
ATOM 1472 C C . GLN A 1 185 ? -27.594 -33.062 8.203 1 92.5 185 GLN A C 1
ATOM 1474 O O . GLN A 1 185 ? -28.578 -33.781 8.094 1 92.5 185 GLN A O 1
ATOM 1479 N N . ASN A 1 186 ? -27.312 -32.125 7.379 1 90.38 186 ASN A N 1
ATOM 1480 C CA . ASN A 1 186 ? -28.219 -31.797 6.285 1 90.38 186 ASN A CA 1
ATOM 1481 C C . ASN A 1 186 ? -27.812 -32.469 4.98 1 90.38 186 ASN A C 1
ATOM 1483 O O . ASN A 1 186 ? -28.391 -32.219 3.93 1 90.38 186 ASN A O 1
ATOM 1487 N N . VAL A 1 187 ? -26.875 -33.344 5.039 1 92.69 187 VAL A N 1
ATOM 1488 C CA . VAL A 1 187 ? -26.406 -33.969 3.812 1 92.69 187 VAL A CA 1
ATOM 1489 C C . VAL A 1 187 ? -27.266 -35.188 3.5 1 92.69 187 VAL A C 1
ATOM 1491 O O . VAL A 1 187 ? -27.922 -35.75 4.391 1 92.69 187 VAL A O 1
ATOM 1494 N N . ALA A 1 188 ? -27.25 -35.594 2.242 1 90.75 188 ALA A N 1
ATOM 1495 C CA . ALA A 1 188 ? -28.047 -36.719 1.776 1 90.75 188 ALA A CA 1
ATOM 1496 C C . ALA A 1 188 ? -27.531 -38.031 2.34 1 90.75 188 ALA A C 1
ATOM 1498 O O . ALA A 1 188 ? -26.328 -38.219 2.514 1 90.75 188 ALA A O 1
ATOM 1499 N N . MET A 1 189 ? -28.438 -38.969 2.609 1 93.31 189 MET A N 1
ATOM 1500 C CA . MET A 1 189 ? -28.125 -40.312 3.084 1 93.31 189 MET A CA 1
ATOM 1501 C C . MET A 1 189 ? -28.516 -41.344 2.045 1 93.31 189 MET A C 1
ATOM 1503 O O . MET A 1 189 ? -29.594 -41.25 1.445 1 93.31 189 MET A O 1
ATOM 1507 N N . LEU A 1 190 ? -27.594 -42.281 1.839 1 93.38 190 LEU A N 1
ATOM 1508 C CA . LEU A 1 190 ? -27.938 -43.375 0.964 1 93.38 190 LEU A CA 1
ATOM 1509 C C . LEU A 1 190 ? -29.125 -44.188 1.533 1 93.38 190 LEU A C 1
ATOM 1511 O O . LEU A 1 190 ? -29.203 -44.406 2.744 1 93.38 190 LEU A O 1
ATOM 1515 N N . PRO A 1 191 ? -30.031 -44.562 0.68 1 89.5 191 PRO A N 1
ATOM 1516 C CA . PRO A 1 191 ? -31.234 -45.219 1.155 1 89.5 191 PRO A CA 1
ATOM 1517 C C . PRO A 1 191 ? -30.953 -46.594 1.787 1 89.5 191 PRO A C 1
ATOM 1519 O O . PRO A 1 191 ? -31.625 -46.969 2.752 1 89.5 191 PRO A O 1
ATOM 1522 N N . GLU A 1 192 ? -30.047 -47.344 1.309 1 91.75 192 GLU A N 1
ATOM 1523 C CA . GLU A 1 192 ? -29.734 -48.688 1.82 1 91.75 192 GLU A CA 1
ATOM 1524 C C . GLU A 1 192 ? -28.359 -48.719 2.49 1 91.75 192 GLU A C 1
ATOM 1526 O O . GLU A 1 192 ? -27.438 -48.062 2.035 1 91.75 192 GLU A O 1
ATOM 1531 N N . PRO A 1 193 ? -28.297 -49.531 3.482 1 94.56 193 PRO A N 1
ATOM 1532 C CA . PRO A 1 193 ? -26.984 -49.656 4.121 1 94.56 193 PRO A CA 1
ATOM 1533 C C . PRO A 1 193 ? -25.969 -50.375 3.229 1 94.56 193 PRO A C 1
ATOM 1535 O O . PRO A 1 193 ? -26.359 -51.062 2.271 1 94.56 193 PRO A O 1
ATOM 1538 N N . VAL A 1 194 ? -24.812 -50.188 3.543 1 94.25 194 VAL A N 1
ATOM 1539 C CA . VAL A 1 194 ? -23.703 -50.781 2.799 1 94.25 194 VAL A CA 1
ATOM 1540 C C . VAL A 1 194 ? -23.109 -51.938 3.594 1 94.25 194 VAL A C 1
ATOM 1542 O O . VAL A 1 194 ? -22.828 -51.781 4.785 1 94.25 194 VAL A O 1
ATOM 1545 N N . ALA A 1 195 ? -22.906 -53 2.965 1 93.5 195 ALA A N 1
ATOM 1546 C CA . ALA A 1 195 ? -22.422 -54.188 3.648 1 93.5 195 ALA A CA 1
ATOM 1547 C C . ALA A 1 195 ? -20.891 -54.219 3.699 1 93.5 195 ALA A C 1
ATOM 1549 O O . ALA A 1 195 ? -20.219 -53.812 2.746 1 93.5 195 ALA A O 1
ATOM 1550 N N . TYR A 1 196 ? -20.391 -54.719 4.824 1 94.81 196 TYR A N 1
ATOM 1551 C CA . TYR A 1 196 ? -18.969 -55 4.977 1 94.81 196 TYR A CA 1
ATOM 1552 C C . TYR A 1 196 ? -18.672 -56.469 4.855 1 94.81 196 TYR A C 1
ATOM 1554 O O . TYR A 1 196 ? -19.406 -57.312 5.406 1 94.81 196 TYR A O 1
ATOM 1562 N N . ASN A 1 197 ? -17.719 -56.75 4.039 1 91.88 197 ASN A N 1
ATOM 1563 C CA . ASN A 1 197 ? -17.25 -58.125 3.922 1 91.88 197 ASN A CA 1
ATOM 1564 C C . ASN A 1 197 ? -15.727 -58.188 3.818 1 91.88 197 ASN A C 1
ATOM 1566 O O . ASN A 1 197 ? -15.164 -58 2.738 1 91.88 197 ASN A O 1
ATOM 1570 N N . GLY A 1 198 ? -15 -58.469 4.926 1 85.38 198 GLY A N 1
ATOM 1571 C CA . GLY A 1 198 ? -13.547 -58.469 4.953 1 85.38 198 GLY A CA 1
ATOM 1572 C C . GLY A 1 198 ? -12.961 -59.781 4.473 1 85.38 198 GLY A C 1
ATOM 1573 O O . GLY A 1 198 ? -11.758 -59.875 4.219 1 85.38 198 GLY A O 1
ATOM 1574 N N . LEU A 1 199 ? -13.664 -60.844 4.578 1 73.5 199 LEU A N 1
ATOM 1575 C CA . LEU A 1 199 ? -13.156 -62.188 4.297 1 73.5 199 LEU A CA 1
ATOM 1576 C C . LEU A 1 199 ? -13.312 -62.531 2.82 1 73.5 199 LEU A C 1
ATOM 1578 O O . LEU A 1 199 ? -12.953 -63.625 2.393 1 73.5 199 LEU A O 1
ATOM 1582 N N . SER A 1 200 ? -14 -61.656 2.043 1 59.28 200 SER A N 1
ATOM 1583 C CA . SER A 1 200 ? -14.625 -62.188 0.825 1 59.28 200 SER A CA 1
ATOM 1584 C C . SER A 1 200 ? -13.57 -62.5 -0.233 1 59.28 200 SER A C 1
ATOM 1586 O O . SER A 1 200 ? -12.953 -61.594 -0.796 1 59.28 200 SER A O 1
ATOM 1588 N N . GLY A 1 201 ? -12.703 -63.375 -0.039 1 56.28 201 GLY A N 1
ATOM 1589 C CA . GLY A 1 201 ? -12.062 -63.969 -1.206 1 56.28 201 GLY A CA 1
ATOM 1590 C C . GLY A 1 201 ? -13.016 -64.188 -2.359 1 56.28 201 GLY A C 1
ATOM 1591 O O . GLY A 1 201 ? -12.594 -64.438 -3.486 1 56.28 201 GLY A O 1
ATOM 1592 N N . GLY A 1 202 ? -14.367 -64.5 -2.051 1 52.84 202 GLY A N 1
ATOM 1593 C CA . GLY A 1 202 ? -15.258 -65 -3.098 1 52.84 202 GLY A CA 1
ATOM 1594 C C . GLY A 1 202 ? -16.062 -63.875 -3.748 1 52.84 202 GLY A C 1
ATOM 1595 O O . GLY A 1 202 ? -16.094 -62.75 -3.242 1 52.84 202 GLY A O 1
ATOM 1596 N N . SER A 1 203 ? -16.406 -63.969 -5.074 1 58.12 203 SER A N 1
ATOM 1597 C CA . SER A 1 203 ? -17.188 -63.094 -5.949 1 58.12 203 SER A CA 1
ATOM 1598 C C . SER A 1 203 ? -18.594 -62.875 -5.398 1 58.12 203 SER A C 1
ATOM 1600 O O . SER A 1 203 ? -19.391 -63.781 -5.324 1 58.12 203 SER A O 1
ATOM 1602 N N . SER A 1 204 ? -18.766 -62.094 -4.445 1 66.06 204 SER A N 1
ATOM 1603 C CA . SER A 1 204 ? -20.125 -61.719 -4.07 1 66.06 204 SER A CA 1
ATOM 1604 C C . SER A 1 204 ? -20.797 -60.906 -5.164 1 66.06 204 SER A C 1
ATOM 1606 O O . SER A 1 204 ? -20.156 -60.062 -5.781 1 66.06 204 SER A O 1
ATOM 1608 N N . PRO A 1 205 ? -22 -61.312 -5.527 1 72.94 205 PRO A N 1
ATOM 1609 C CA . PRO A 1 205 ? -22.719 -60.594 -6.594 1 72.94 205 PRO A CA 1
ATOM 1610 C C . PRO A 1 205 ? -23.047 -59.156 -6.23 1 72.94 205 PRO A C 1
ATOM 1612 O O . PRO A 1 205 ? -23.219 -58.312 -7.117 1 72.94 205 PRO A O 1
ATOM 1615 N N . LEU A 1 206 ? -23.109 -58.906 -4.875 1 82.38 206 LEU A N 1
ATOM 1616 C CA . LEU A 1 206 ? -23.453 -57.562 -4.48 1 82.38 206 LEU A CA 1
ATOM 1617 C C . LEU A 1 206 ? -22.203 -56.781 -4.047 1 82.38 206 LEU A C 1
ATOM 1619 O O . LEU A 1 206 ? -21.312 -57.344 -3.406 1 82.38 206 LEU A O 1
ATOM 1623 N N . PRO A 1 207 ? -22.125 -55.531 -4.422 1 90.44 207 PRO A N 1
ATOM 1624 C CA . PRO A 1 207 ? -20.984 -54.688 -4.008 1 90.44 207 PRO A CA 1
ATOM 1625 C C . PRO A 1 207 ? -20.891 -54.531 -2.49 1 90.44 207 PRO A C 1
ATOM 1627 O O . PRO A 1 207 ? -21.906 -54.594 -1.798 1 90.44 207 PRO A O 1
ATOM 1630 N N . PHE A 1 208 ? -19.719 -54.469 -1.952 1 92.88 208 PHE A N 1
ATOM 1631 C CA . PHE A 1 208 ? -19.5 -54.375 -0.512 1 92.88 208 PHE A CA 1
ATOM 1632 C C . PHE A 1 208 ? -18.203 -53.625 -0.2 1 92.88 208 PHE A C 1
ATOM 1634 O O . PHE A 1 208 ? -17.406 -53.344 -1.097 1 92.88 208 PHE A O 1
ATOM 1641 N N . VAL A 1 209 ? -18.016 -53.312 1.079 1 95.75 209 VAL A N 1
ATOM 1642 C CA . VAL A 1 209 ? -16.781 -52.719 1.595 1 95.75 209 VAL A CA 1
ATOM 1643 C C . VAL A 1 209 ? -15.836 -53.844 2.031 1 95.75 209 VAL A C 1
ATOM 1645 O O . VAL A 1 209 ? -16.203 -54.688 2.865 1 95.75 209 VAL A O 1
ATOM 1648 N N . ARG A 1 210 ? -14.695 -53.844 1.473 1 94.44 210 ARG A N 1
ATOM 1649 C CA . ARG A 1 210 ? -13.797 -54.969 1.72 1 94.44 210 ARG A CA 1
ATOM 1650 C C . ARG A 1 210 ? -12.781 -54.625 2.803 1 94.44 210 ARG A C 1
ATOM 1652 O O . ARG A 1 210 ? -12.219 -55.531 3.436 1 94.44 210 ARG A O 1
ATOM 1659 N N . GLN A 1 211 ? -12.453 -53.438 2.891 1 95.94 211 GLN A N 1
ATOM 1660 C CA . GLN A 1 211 ? -11.508 -52.969 3.902 1 95.94 211 GLN A CA 1
ATOM 1661 C C . GLN A 1 211 ? -12.031 -51.719 4.605 1 95.94 211 GLN A C 1
ATOM 1663 O O . GLN A 1 211 ? -12.633 -50.844 3.975 1 95.94 211 GLN A O 1
ATOM 1668 N N . PHE A 1 212 ? -11.914 -51.656 5.871 1 96.69 212 PHE A N 1
ATOM 1669 C CA . PHE A 1 212 ? -12.32 -50.562 6.703 1 96.69 212 PHE A CA 1
ATOM 1670 C C . PHE A 1 212 ? -11.352 -50.344 7.859 1 96.69 212 PHE A C 1
ATOM 1672 O O . PHE A 1 212 ? -11.312 -51.156 8.797 1 96.69 212 PHE A O 1
ATOM 1679 N N . LYS A 1 213 ? -10.539 -49.312 7.797 1 96.94 213 LYS A N 1
ATOM 1680 C CA . LYS A 1 213 ? -9.5 -49.062 8.789 1 96.94 213 LYS A CA 1
ATOM 1681 C C . LYS A 1 213 ? -9.781 -47.75 9.523 1 96.94 213 LYS A C 1
ATOM 1683 O O . LYS A 1 213 ? -9.711 -46.656 8.93 1 96.94 213 LYS A O 1
ATOM 1688 N N . ARG A 1 214 ? -10.102 -47.812 10.828 1 96.31 214 ARG A N 1
ATOM 1689 C CA . ARG A 1 214 ? -10.375 -46.625 11.633 1 96.31 214 ARG A CA 1
ATOM 1690 C C . ARG A 1 214 ? -9.07 -46 12.125 1 96.31 214 ARG A C 1
ATOM 1692 O O . ARG A 1 214 ? -8.109 -46.688 12.438 1 96.31 214 ARG A O 1
ATOM 1699 N N . MET A 1 215 ? -9.055 -44.719 12.141 1 95.69 215 MET A N 1
ATOM 1700 C CA . MET A 1 215 ? -7.875 -43.969 12.578 1 95.69 215 MET A CA 1
ATOM 1701 C C . MET A 1 215 ? -8.273 -42.844 13.531 1 95.69 215 MET A C 1
ATOM 1703 O O . MET A 1 215 ? -9.289 -42.188 13.32 1 95.69 215 MET A O 1
ATOM 1707 N N . ALA A 1 216 ? -7.633 -42.625 14.656 1 94.38 216 ALA A N 1
ATOM 1708 C CA . ALA A 1 216 ? -7.754 -41.531 15.594 1 94.38 216 ALA A CA 1
ATOM 1709 C C . ALA A 1 216 ? -6.41 -40.844 15.797 1 94.38 216 ALA A C 1
ATOM 1711 O O . ALA A 1 216 ? -5.363 -41.5 15.812 1 94.38 216 ALA A O 1
ATOM 1712 N N . GLN A 1 217 ? -6.355 -39.531 15.891 1 94.19 217 GLN A N 1
ATOM 1713 C CA . GLN A 1 217 ? -5.098 -38.812 16.047 1 94.19 217 GLN A CA 1
ATOM 1714 C C . GLN A 1 217 ? -5.266 -37.594 16.984 1 94.19 217 GLN A C 1
ATOM 1716 O O . GLN A 1 217 ? -6.391 -37.188 17.281 1 94.19 217 GLN A O 1
ATOM 1721 N N . ILE A 1 218 ? -4.164 -37.062 17.484 1 94.62 218 ILE A N 1
ATOM 1722 C CA . ILE A 1 218 ? -4.152 -35.875 18.328 1 94.62 218 ILE A CA 1
ATOM 1723 C C . ILE A 1 218 ? -4.43 -34.625 17.484 1 94.62 218 ILE A C 1
ATOM 1725 O O . ILE A 1 218 ? -3.908 -34.5 16.375 1 94.62 218 ILE A O 1
ATOM 1729 N N . ARG A 1 219 ? -5.312 -33.844 17.984 1 95.94 219 ARG A N 1
ATOM 1730 C CA . ARG A 1 219 ? -5.668 -32.562 17.391 1 95.94 219 ARG A CA 1
ATOM 1731 C C . ARG A 1 219 ? -5.891 -31.484 18.453 1 95.94 219 ARG A C 1
ATOM 1733 O O . ARG A 1 219 ? -6.059 -31.812 19.625 1 95.94 219 ARG A O 1
ATOM 1740 N N . PRO A 1 220 ? -5.883 -30.172 18.141 1 95.75 220 PRO A N 1
ATOM 1741 C CA . PRO A 1 220 ? -6.137 -29.125 19.141 1 95.75 220 PRO A CA 1
ATOM 1742 C C . PRO A 1 220 ? -7.414 -29.375 19.938 1 95.75 220 PRO A C 1
ATOM 1744 O O . PRO A 1 220 ? -8.414 -29.828 19.375 1 95.75 220 PRO A O 1
ATOM 1747 N N . SER A 1 221 ? -7.301 -28.984 21.188 1 96.56 221 SER A N 1
ATOM 1748 C CA . SER A 1 221 ? -8.422 -29.25 22.094 1 96.56 221 SER A CA 1
ATOM 1749 C C . SER A 1 221 ? -9.258 -28 22.328 1 96.56 221 SER A C 1
ATOM 1751 O O . SER A 1 221 ? -10.367 -28.094 22.859 1 96.56 221 SER A O 1
ATOM 1753 N N . SER A 1 222 ? -8.688 -26.859 21.953 1 96.88 222 SER A N 1
ATOM 1754 C CA . SER A 1 222 ? -9.445 -25.625 22.094 1 96.88 222 SER A CA 1
ATOM 1755 C C . SER A 1 222 ? -8.969 -24.562 21.109 1 96.88 222 SER A C 1
ATOM 1757 O O . SER A 1 222 ? -7.867 -24.672 20.562 1 96.88 222 SER A O 1
ATOM 1759 N N . ALA A 1 223 ? -9.891 -23.625 20.844 1 96.94 223 ALA A N 1
ATOM 1760 C CA . ALA A 1 223 ? -9.57 -22.469 20 1 96.94 223 ALA A CA 1
ATOM 1761 C C . ALA A 1 223 ? -9.992 -21.172 20.656 1 96.94 223 ALA A C 1
ATOM 1763 O O . ALA A 1 223 ? -11.055 -21.094 21.281 1 96.94 223 ALA A O 1
ATOM 1764 N N . GLN A 1 224 ? -9.062 -20.219 20.578 1 97.38 224 GLN A N 1
ATOM 1765 C CA . GLN A 1 224 ? -9.344 -18.859 21.062 1 97.38 224 GLN A CA 1
ATOM 1766 C C . GLN A 1 224 ? -9.07 -17.828 19.969 1 97.38 224 GLN A C 1
ATOM 1768 O O . GLN A 1 224 ? -7.965 -17.766 19.438 1 97.38 224 GLN A O 1
ATOM 1773 N N . LEU A 1 225 ? -10.109 -17.125 19.703 1 96.88 225 LEU A N 1
ATOM 1774 C CA . LEU A 1 225 ? -9.953 -16.031 18.75 1 96.88 225 LEU A CA 1
ATOM 1775 C C . LEU A 1 225 ? -10.219 -14.68 19.422 1 96.88 225 LEU A C 1
ATOM 1777 O O . LEU A 1 225 ? -11.078 -14.586 20.297 1 96.88 225 LEU A O 1
ATOM 1781 N N . LYS A 1 226 ? -9.398 -13.742 19.047 1 96.81 226 LYS A N 1
ATOM 1782 C CA . LYS A 1 226 ? -9.531 -12.383 19.578 1 96.81 226 LYS A CA 1
ATOM 1783 C C . LYS A 1 226 ? -9.492 -11.359 18.453 1 96.81 226 LYS A C 1
ATOM 1785 O O . LYS A 1 226 ? -9 -11.641 17.359 1 96.81 226 LYS A O 1
ATOM 1790 N N . ASP A 1 227 ? -10.195 -10.25 18.672 1 95.62 227 ASP A N 1
ATOM 1791 C CA . ASP A 1 227 ? -10.172 -9.133 17.719 1 95.62 227 ASP A CA 1
ATOM 1792 C C . ASP A 1 227 ? -10.32 -7.801 18.453 1 95.62 227 ASP A C 1
ATOM 1794 O O . ASP A 1 227 ? -10.211 -7.738 19.672 1 95.62 227 ASP A O 1
ATOM 1798 N N . TYR A 1 228 ? -10.258 -6.711 17.656 1 94.69 228 TYR A N 1
ATOM 1799 C CA . TYR A 1 228 ? -10.359 -5.355 18.172 1 94.69 228 TYR A CA 1
ATOM 1800 C C . TYR A 1 228 ? -11.25 -4.496 17.281 1 94.69 228 TYR A C 1
ATOM 1802 O O . TYR A 1 228 ? -11.258 -4.656 16.062 1 94.69 228 TYR A O 1
ATOM 1810 N N . SER A 1 229 ? -12.086 -3.715 17.953 1 93.44 229 SER A N 1
ATOM 1811 C CA . SER A 1 229 ? -12.867 -2.713 17.234 1 93.44 229 SER A CA 1
ATOM 1812 C C . SER A 1 229 ? -12.719 -1.334 17.859 1 93.44 229 SER A C 1
ATOM 1814 O O . SER A 1 229 ? -12.82 -1.195 19.094 1 93.44 229 SER A O 1
ATOM 1816 N N . PHE A 1 230 ? -12.523 -0.28 17.047 1 94.06 230 PHE A N 1
ATOM 1817 C CA . PHE A 1 230 ? -12.375 1.087 17.531 1 94.06 230 PHE A CA 1
ATOM 1818 C C . PHE A 1 230 ? -13.711 1.629 18.031 1 94.06 230 PHE A C 1
ATOM 1820 O O . PHE A 1 230 ? -13.758 2.633 18.734 1 94.06 230 PHE A O 1
ATOM 1827 N N . LYS A 1 231 ? -14.805 0.957 17.594 1 93.31 231 LYS A N 1
ATOM 1828 C CA . LYS A 1 231 ? -16.141 1.385 18.016 1 93.31 231 LYS A CA 1
ATOM 1829 C C . LYS A 1 231 ? -16.438 0.909 19.438 1 93.31 231 LYS A C 1
ATOM 1831 O O . LYS A 1 231 ? -17.344 1.438 20.094 1 93.31 231 LYS A O 1
ATOM 1836 N N . ASN A 1 232 ? -15.75 -0.199 19.875 1 93.5 232 ASN A N 1
ATOM 1837 C CA . ASN A 1 232 ? -15.867 -0.738 21.234 1 93.5 232 ASN A CA 1
ATOM 1838 C C . ASN A 1 232 ? -14.508 -1.148 21.781 1 93.5 232 ASN A C 1
ATOM 1840 O O . ASN A 1 232 ? -14.273 -2.326 22.062 1 93.5 232 ASN A O 1
ATOM 1844 N N . PRO A 1 233 ? -13.719 -0.171 22.109 1 92.25 233 PRO A N 1
ATOM 1845 C CA . PRO A 1 233 ? -12.32 -0.46 22.438 1 92.25 233 PRO A CA 1
ATOM 1846 C C . PRO A 1 233 ? -12.156 -1.205 23.766 1 92.25 233 PRO A C 1
ATOM 1848 O O . PRO A 1 233 ? -11.164 -1.9 23.969 1 92.25 233 PRO A O 1
ATOM 1851 N N . ALA A 1 234 ? -13.102 -1.15 24.625 1 91.56 234 ALA A N 1
ATOM 1852 C CA . ALA A 1 234 ? -12.992 -1.767 25.938 1 91.56 234 ALA A CA 1
ATOM 1853 C C . ALA A 1 234 ? -13.367 -3.244 25.891 1 91.56 234 ALA A C 1
ATOM 1855 O O . ALA A 1 234 ? -12.969 -4.023 26.75 1 91.56 234 ALA A O 1
ATOM 1856 N N . TYR A 1 235 ? -14.164 -3.574 24.969 1 92.44 235 TYR A N 1
ATOM 1857 C CA . TYR A 1 235 ? -14.602 -4.961 24.859 1 92.44 235 TYR A CA 1
ATOM 1858 C C . TYR A 1 235 ? -13.461 -5.852 24.359 1 92.44 235 TYR A C 1
ATOM 1860 O O . TYR A 1 235 ? -12.758 -5.504 23.406 1 92.44 235 TYR A O 1
ATOM 1868 N N . SER A 1 236 ? -13.195 -6.938 24.938 1 92.56 236 SER A N 1
ATOM 1869 C CA . SER A 1 236 ? -12.031 -7.766 24.656 1 92.56 236 SER A CA 1
ATOM 1870 C C . SER A 1 236 ? -12.172 -8.5 23.328 1 92.56 236 SER A C 1
ATOM 1872 O O . SER A 1 236 ? -11.172 -8.758 22.656 1 92.56 236 SER A O 1
ATOM 1874 N N . PHE A 1 237 ? -13.375 -8.906 22.953 1 93.38 237 PHE A N 1
ATOM 1875 C CA . PHE A 1 237 ? -13.695 -9.695 21.766 1 93.38 237 PHE A CA 1
ATOM 1876 C C . PHE A 1 237 ? -13.023 -11.062 21.828 1 93.38 237 PHE A C 1
ATOM 1878 O O . PHE A 1 237 ? -12.781 -11.695 20.797 1 93.38 237 PHE A O 1
ATOM 1885 N N . LEU A 1 238 ? -12.562 -11.445 22.984 1 96.56 238 LEU A N 1
ATOM 1886 C CA . LEU A 1 238 ? -11.969 -12.766 23.172 1 96.56 238 LEU A CA 1
ATOM 1887 C C . LEU A 1 238 ? -13.047 -13.836 23.25 1 96.56 238 LEU A C 1
ATOM 1889 O O . LEU A 1 238 ? -13.945 -13.766 24.094 1 96.56 238 LEU A O 1
ATOM 1893 N N . LEU A 1 239 ? -13.016 -14.82 22.359 1 97.06 239 LEU A N 1
ATOM 1894 C CA . LEU A 1 239 ? -13.969 -15.93 22.328 1 97.06 239 LEU A CA 1
ATOM 1895 C C . LEU A 1 239 ? -13.242 -17.266 22.391 1 97.06 239 LEU A C 1
ATOM 1897 O O . LEU A 1 239 ? -12.18 -17.422 21.781 1 97.06 239 LEU A O 1
ATOM 1901 N N . THR A 1 240 ? -13.844 -18.203 23.094 1 96.62 240 THR A N 1
ATOM 1902 C CA . THR A 1 240 ? -13.219 -19.516 23.297 1 96.62 240 THR A CA 1
ATOM 1903 C C . THR A 1 240 ? -14.195 -20.641 22.984 1 96.62 240 THR A C 1
ATOM 1905 O O . THR A 1 240 ? -15.383 -20.531 23.266 1 96.62 240 THR A O 1
ATOM 1908 N N . GLU A 1 241 ? -13.664 -21.625 22.312 1 96.88 241 GLU A N 1
ATOM 1909 C CA . GLU A 1 241 ? -14.391 -22.859 22.062 1 96.88 241 GLU A CA 1
ATOM 1910 C C . GLU A 1 241 ? -13.586 -24.078 22.516 1 96.88 241 GLU A C 1
ATOM 1912 O O . GLU A 1 241 ? -12.375 -24.141 22.328 1 96.88 241 GLU A O 1
ATOM 1917 N N . GLN A 1 242 ? -14.328 -25.031 23.125 1 95.69 242 GLN A N 1
ATOM 1918 C CA . GLN A 1 242 ? -13.719 -26.266 23.578 1 95.69 242 GLN A CA 1
ATOM 1919 C C . GLN A 1 242 ? -14.164 -27.453 22.719 1 95.69 242 GLN A C 1
ATOM 1921 O O . GLN A 1 242 ? -15.328 -27.531 22.312 1 95.69 242 GLN A O 1
ATOM 1926 N N . ALA A 1 243 ? -13.203 -28.297 22.516 1 95.19 243 ALA A N 1
ATOM 1927 C CA . ALA A 1 243 ? -13.492 -29.469 21.688 1 95.19 243 ALA A CA 1
ATOM 1928 C C . ALA A 1 243 ? -14.477 -30.406 22.406 1 95.19 243 ALA A C 1
ATOM 1930 O O . ALA A 1 243 ? -14.406 -30.578 23.625 1 95.19 243 ALA A O 1
ATOM 1931 N N . LYS A 1 244 ? -15.336 -30.969 21.547 1 90.44 244 LYS A N 1
ATOM 1932 C CA . LYS A 1 244 ? -16.25 -32 22.016 1 90.44 244 LYS A CA 1
ATOM 1933 C C . LYS A 1 244 ? -15.719 -33.375 21.719 1 90.44 244 LYS A C 1
ATOM 1935 O O . LYS A 1 244 ? -15.055 -33.594 20.703 1 90.44 244 LYS A O 1
ATOM 1940 N N . GLU A 1 245 ? -16.047 -34.375 22.594 1 88.81 245 GLU A N 1
ATOM 1941 C CA . GLU A 1 245 ? -15.617 -35.75 22.406 1 88.81 245 GLU A CA 1
ATOM 1942 C C . GLU A 1 245 ? -14.102 -35.844 22.234 1 88.81 245 GLU A C 1
ATOM 1944 O O . GLU A 1 245 ? -13.617 -36.5 21.297 1 88.81 245 GLU A O 1
ATOM 1949 N N . ALA A 1 246 ? -13.32 -35.219 23.078 1 87.38 246 ALA A N 1
ATOM 1950 C CA . ALA A 1 246 ? -11.867 -35.125 23.031 1 87.38 246 ALA A CA 1
ATOM 1951 C C . ALA A 1 246 ? -11.227 -35.75 24.266 1 87.38 246 ALA A C 1
ATOM 1953 O O . ALA A 1 246 ? -10.25 -35.25 24.812 1 87.38 246 ALA A O 1
ATOM 1954 N N . ALA A 1 247 ? -11.758 -36.906 24.594 1 84.12 247 ALA A N 1
ATOM 1955 C CA . ALA A 1 247 ? -11.328 -37.562 25.828 1 84.12 247 ALA A CA 1
ATOM 1956 C C . ALA A 1 247 ? -9.852 -37.906 25.781 1 84.12 247 ALA A C 1
ATOM 1958 O O . ALA A 1 247 ? -9.164 -37.906 26.812 1 84.12 247 ALA A O 1
ATOM 1959 N N . TYR A 1 248 ? -9.375 -38.25 24.578 1 88.56 248 TYR A N 1
ATOM 1960 C CA . TYR A 1 248 ? -7.988 -38.688 24.5 1 88.56 248 TYR A CA 1
ATOM 1961 C C . TYR A 1 248 ? -7.07 -37.5 24.141 1 88.56 248 TYR A C 1
ATOM 1963 O O . TYR A 1 248 ? -5.934 -37.719 23.703 1 88.56 248 TYR A O 1
ATOM 1971 N N . GLN A 1 249 ? -7.609 -36.312 24.234 1 90.31 249 GLN A N 1
ATOM 1972 C CA . GLN A 1 249 ? -6.82 -35.125 23.984 1 90.31 249 GLN A CA 1
ATOM 1973 C C . GLN A 1 249 ? -6.484 -34.406 25.297 1 90.31 249 GLN A C 1
ATOM 1975 O O . GLN A 1 249 ? -7.305 -34.375 26.219 1 90.31 249 GLN A O 1
ATOM 1980 N N . GLN A 1 250 ? -5.297 -33.781 25.359 1 92.88 250 GLN A N 1
ATOM 1981 C CA . GLN A 1 250 ? -4.965 -32.938 26.484 1 92.88 250 GLN A CA 1
ATOM 1982 C C . GLN A 1 250 ? -5.562 -31.531 26.312 1 92.88 250 GLN A C 1
ATOM 1984 O O . GLN A 1 250 ? -5.637 -31.016 25.188 1 92.88 250 GLN A O 1
ATOM 1989 N N . ALA A 1 251 ? -5.961 -30.969 27.328 1 91.19 251 ALA A N 1
ATOM 1990 C CA . ALA A 1 251 ? -6.621 -29.672 27.328 1 91.19 251 ALA A CA 1
ATOM 1991 C C . ALA A 1 251 ? -5.641 -28.562 26.953 1 91.19 251 ALA A C 1
ATOM 1993 O O . ALA A 1 251 ? -6.051 -27.469 26.562 1 91.19 251 ALA A O 1
ATOM 1994 N N . ILE A 1 252 ? -4.344 -28.75 26.953 1 93.12 252 ILE A N 1
ATOM 1995 C CA . ILE A 1 252 ? -3.314 -27.719 26.812 1 93.12 252 ILE A CA 1
ATOM 1996 C C . ILE A 1 252 ? -3.068 -27.453 25.328 1 93.12 252 ILE A C 1
ATOM 1998 O O . ILE A 1 252 ? -2.309 -26.547 24.969 1 93.12 252 ILE A O 1
ATOM 2002 N N . TYR A 1 253 ? -3.764 -28.188 24.406 1 96.06 253 TYR A N 1
ATOM 2003 C CA . TYR A 1 253 ? -3.551 -28 22.969 1 96.06 253 TYR A CA 1
ATOM 2004 C C . TYR A 1 253 ? -4.414 -26.859 22.438 1 96.06 253 TYR A C 1
ATOM 2006 O O . TYR A 1 253 ? -5.301 -27.078 21.609 1 96.06 253 TYR A O 1
ATOM 2014 N N . GLU A 1 254 ? -4.016 -25.609 22.797 1 95.19 254 GLU A N 1
ATOM 2015 C CA . GLU A 1 254 ? -4.805 -24.438 22.438 1 95.19 254 GLU A CA 1
ATOM 2016 C C . GLU A 1 254 ? -4.309 -23.812 21.141 1 95.19 254 GLU A C 1
ATOM 2018 O O . GLU A 1 254 ? -3.102 -23.703 20.922 1 95.19 254 GLU A O 1
ATOM 2023 N N . GLN A 1 255 ? -5.246 -23.484 20.344 1 95.81 255 GLN A N 1
ATOM 2024 C CA . GLN A 1 255 ? -4.945 -22.688 19.156 1 95.81 255 GLN A CA 1
ATOM 2025 C C . GLN A 1 255 ? -5.48 -21.266 19.297 1 95.81 255 GLN A C 1
ATOM 2027 O O . GLN A 1 255 ? -6.695 -21.047 19.281 1 95.81 255 GLN A O 1
ATOM 2032 N N . TYR A 1 256 ? -4.473 -20.344 19.453 1 96.44 256 TYR A N 1
ATOM 2033 C CA . TYR A 1 256 ? -4.816 -18.922 19.578 1 96.44 256 TYR A CA 1
ATOM 2034 C C . TYR A 1 256 ? -4.461 -18.172 18.312 1 96.44 256 TYR A C 1
ATOM 2036 O O . TYR A 1 256 ? -3.412 -18.406 17.703 1 96.44 256 TYR A O 1
ATOM 2044 N N . ASP A 1 257 ? -5.457 -17.344 17.922 1 94.62 257 ASP A N 1
ATOM 2045 C CA . ASP A 1 257 ? -5.141 -16.516 16.766 1 94.62 257 ASP A CA 1
ATOM 2046 C C . ASP A 1 257 ? -5.734 -15.117 16.906 1 94.62 257 ASP A C 1
ATOM 2048 O O . ASP A 1 257 ? -6.766 -14.938 17.562 1 94.62 257 ASP A O 1
ATOM 2052 N N . TYR A 1 258 ? -5.059 -14.219 16.406 1 94.12 258 TYR A N 1
ATOM 2053 C CA . TYR A 1 258 ? -5.438 -12.82 16.25 1 94.12 258 TYR A CA 1
ATOM 2054 C C . TYR A 1 258 ? -4.969 -12.273 14.914 1 94.12 258 TYR A C 1
ATOM 2056 O O . TYR A 1 258 ? -3.803 -12.422 14.547 1 94.12 258 TYR A O 1
ATOM 2064 N N . PRO A 1 259 ? -5.758 -11.484 14.125 1 92.88 259 PRO A N 1
ATOM 2065 C CA . PRO A 1 259 ? -7.156 -11.156 14.398 1 92.88 259 PRO A CA 1
ATOM 2066 C C . PRO A 1 259 ? -8.117 -12.273 14.008 1 92.88 259 PRO A C 1
ATOM 2068 O O . PRO A 1 259 ? -7.816 -13.062 13.102 1 92.88 259 PRO A O 1
ATOM 2071 N N . GLY A 1 260 ? -9.242 -12.328 14.656 1 93.25 260 GLY A N 1
ATOM 2072 C CA . GLY A 1 260 ? -10.258 -13.32 14.359 1 93.25 260 GLY A CA 1
ATOM 2073 C C . GLY A 1 260 ? -11.172 -12.922 13.219 1 93.25 260 GLY A C 1
ATOM 2074 O O . GLY A 1 260 ? -11.969 -13.734 12.742 1 93.25 260 GLY A O 1
ATOM 2075 N N . ARG A 1 261 ? -11.07 -11.633 12.773 1 89.5 261 ARG A N 1
ATOM 2076 C CA . ARG A 1 261 ? -11.781 -11.086 11.625 1 89.5 261 ARG A CA 1
ATOM 2077 C C . ARG A 1 261 ? -13.273 -10.961 11.906 1 89.5 261 ARG A C 1
ATOM 2079 O O . ARG A 1 261 ? -14.102 -11.328 11.062 1 89.5 261 ARG A O 1
ATOM 2086 N N . TYR A 1 262 ? -13.656 -10.641 13.078 1 93.38 262 TYR A N 1
ATOM 2087 C CA . TYR A 1 262 ? -15.023 -10.328 13.484 1 93.38 262 TYR A CA 1
ATOM 2088 C C . TYR A 1 262 ? -15.055 -9.078 14.352 1 93.38 262 TYR A C 1
ATOM 2090 O O . TYR A 1 262 ? -14.055 -8.719 14.969 1 93.38 262 TYR A O 1
ATOM 2098 N N . LYS A 1 263 ? -16.25 -8.43 14.297 1 92.5 263 LYS A N 1
ATOM 2099 C CA . LYS A 1 263 ? -16.375 -7.203 15.078 1 92.5 263 LYS A CA 1
ATOM 2100 C C . LYS A 1 263 ? -17.531 -7.312 16.078 1 92.5 263 LYS A C 1
ATOM 2102 O O . LYS A 1 263 ? -17.859 -6.34 16.766 1 92.5 263 LYS A O 1
ATOM 2107 N N . ASN A 1 264 ? -18.109 -8.453 16.094 1 92.81 264 ASN A N 1
ATOM 2108 C CA . ASN A 1 264 ? -19.156 -8.758 17.062 1 92.81 264 ASN A CA 1
ATOM 2109 C C . ASN A 1 264 ? -19.219 -10.25 17.391 1 92.81 264 ASN A C 1
ATOM 2111 O O . ASN A 1 264 ? -18.609 -11.062 16.688 1 92.81 264 ASN A O 1
ATOM 2115 N N . ASP A 1 265 ? -20.016 -10.57 18.375 1 93.31 265 ASP A N 1
ATOM 2116 C CA . ASP A 1 265 ? -20.078 -11.953 18.844 1 93.31 265 ASP A CA 1
ATOM 2117 C C . ASP A 1 265 ? -20.906 -12.812 17.891 1 93.31 265 ASP A C 1
ATOM 2119 O O . ASP A 1 265 ? -20.703 -14.023 17.797 1 93.31 265 ASP A O 1
ATOM 2123 N N . GLU A 1 266 ? -21.781 -12.211 17.266 1 92.62 266 GLU A N 1
ATOM 2124 C CA . GLU A 1 266 ? -22.641 -12.938 16.344 1 92.62 266 GLU A CA 1
ATOM 2125 C C . GLU A 1 266 ? -21.828 -13.68 15.289 1 92.62 266 GLU A C 1
ATOM 2127 O O . GLU A 1 266 ? -22.156 -14.82 14.93 1 92.62 266 GLU A O 1
ATOM 2132 N N . SER A 1 267 ? -20.859 -13.094 14.812 1 93.81 267 SER A N 1
ATOM 2133 C CA . SER A 1 267 ? -19.969 -13.727 13.844 1 93.81 267 SER A CA 1
ATOM 2134 C C . SER A 1 267 ? -18.797 -14.414 14.531 1 93.81 267 SER A C 1
ATOM 2136 O O . SER A 1 267 ? -18.328 -15.461 14.086 1 93.81 267 SER A O 1
ATOM 2138 N N . GLY A 1 268 ? -18.359 -13.852 15.625 1 95.69 268 GLY A N 1
ATOM 2139 C CA . GLY A 1 268 ? -17.172 -14.352 16.297 1 95.69 268 GLY A CA 1
ATOM 2140 C C . GLY A 1 268 ? -17.359 -15.742 16.875 1 95.69 268 GLY A C 1
ATOM 2141 O O . GLY A 1 268 ? -16.453 -16.578 16.797 1 95.69 268 GLY A O 1
ATOM 2142 N N . LYS A 1 269 ? -18.5 -15.977 17.484 1 96.12 269 LYS A N 1
ATOM 2143 C CA . LYS A 1 269 ? -18.75 -17.266 18.109 1 96.12 269 LYS A CA 1
ATOM 2144 C C . LYS A 1 269 ? -18.703 -18.406 17.094 1 96.12 269 LYS A C 1
ATOM 2146 O O . LYS A 1 269 ? -17.953 -19.359 17.25 1 96.12 269 LYS A O 1
ATOM 2151 N N . PRO A 1 270 ? -19.438 -18.234 16.016 1 96.31 270 PRO A N 1
ATOM 2152 C CA . PRO A 1 270 ? -19.328 -19.297 15 1 96.31 270 PRO A CA 1
ATOM 2153 C C . PRO A 1 270 ? -17.922 -19.406 14.414 1 96.31 270 PRO A C 1
ATOM 2155 O O . PRO A 1 270 ? -17.453 -20.516 14.164 1 96.31 270 PRO A O 1
ATOM 2158 N N . PHE A 1 271 ? -17.297 -18.344 14.172 1 96 271 PHE A N 1
ATOM 2159 C CA . PHE A 1 271 ? -15.945 -18.391 13.609 1 96 271 PHE A CA 1
ATOM 2160 C C . PHE A 1 271 ? -15.008 -19.203 14.508 1 96 271 PHE A C 1
ATOM 2162 O O . PHE A 1 271 ? -14.203 -19.984 14.016 1 96 271 PHE A O 1
ATOM 2169 N N . THR A 1 272 ? -15.117 -19.016 15.758 1 96.81 272 THR A N 1
ATOM 2170 C CA . THR A 1 272 ? -14.266 -19.719 16.719 1 96.81 272 THR A CA 1
ATOM 2171 C C . THR A 1 272 ? -14.602 -21.203 16.734 1 96.81 272 THR A C 1
ATOM 2173 O O . THR A 1 272 ? -13.703 -22.047 16.766 1 96.81 272 THR A O 1
ATOM 2176 N N . GLN A 1 273 ? -15.852 -21.438 16.734 1 96.69 273 GLN A N 1
ATOM 2177 C CA . GLN A 1 273 ? -16.297 -22.828 16.672 1 96.69 273 GLN A CA 1
ATOM 2178 C C . GLN A 1 273 ? -15.797 -23.516 15.406 1 96.69 273 GLN A C 1
ATOM 2180 O O . GLN A 1 273 ? -15.25 -24.609 15.461 1 96.69 273 GLN A O 1
ATOM 2185 N N . PHE A 1 274 ? -15.992 -22.875 14.289 1 96.38 274 PHE A N 1
ATOM 2186 C CA . PHE A 1 274 ? -15.602 -23.453 13.008 1 96.38 274 PHE A CA 1
ATOM 2187 C C . PHE A 1 274 ? -14.094 -23.656 12.938 1 96.38 274 PHE A C 1
ATOM 2189 O O . PHE A 1 274 ? -13.617 -24.609 12.328 1 96.38 274 PHE A O 1
ATOM 2196 N N . ARG A 1 275 ? -13.375 -22.75 13.484 1 95.56 275 ARG A N 1
ATOM 2197 C CA . ARG A 1 275 ? -11.922 -22.891 13.523 1 95.56 275 ARG A CA 1
ATOM 2198 C C . ARG A 1 275 ? -11.523 -24.188 14.219 1 95.56 275 ARG A C 1
ATOM 2200 O O . ARG A 1 275 ? -10.719 -24.953 13.688 1 95.56 275 ARG A O 1
ATOM 2207 N N . LEU A 1 276 ? -12.078 -24.406 15.352 1 96.62 276 LEU A N 1
ATOM 2208 C CA . LEU A 1 276 ? -11.742 -25.625 16.094 1 96.62 276 LEU A CA 1
ATOM 2209 C C . LEU A 1 276 ? -12.188 -26.859 15.336 1 96.62 276 LEU A C 1
ATOM 2211 O O . LEU A 1 276 ? -11.43 -27.828 15.234 1 96.62 276 LEU A O 1
ATOM 2215 N N . GLU A 1 277 ? -13.398 -26.797 14.836 1 96.69 277 GLU A N 1
ATOM 2216 C CA . GLU A 1 277 ? -13.922 -27.938 14.094 1 96.69 277 GLU A CA 1
ATOM 2217 C C . GLU A 1 277 ? -13.062 -28.234 12.867 1 96.69 277 GLU A C 1
ATOM 2219 O O . GLU A 1 277 ? -12.867 -29.391 12.508 1 96.69 277 GLU A O 1
ATOM 2224 N N . SER A 1 278 ? -12.625 -27.234 12.203 1 96.56 278 SER A N 1
ATOM 2225 C CA . SER A 1 278 ? -11.742 -27.406 11.055 1 96.56 278 SER A CA 1
ATOM 2226 C C . SER A 1 278 ? -10.43 -28.062 11.469 1 96.56 278 SER A C 1
ATOM 2228 O O . SER A 1 278 ? -9.938 -28.969 10.773 1 96.56 278 SER A O 1
ATOM 2230 N N . LEU A 1 279 ? -9.914 -27.609 12.539 1 95.75 279 LEU A N 1
ATOM 2231 C CA . LEU A 1 279 ? -8.656 -28.141 13.039 1 95.75 279 LEU A CA 1
ATOM 2232 C C . LEU A 1 279 ? -8.805 -29.609 13.453 1 95.75 279 LEU A C 1
ATOM 2234 O O . LEU A 1 279 ? -7.836 -30.375 13.414 1 95.75 279 LEU A O 1
ATOM 2238 N N . ARG A 1 280 ? -10.008 -30.047 13.805 1 95.88 280 ARG A N 1
ATOM 2239 C CA . ARG A 1 280 ? -10.242 -31.391 14.328 1 95.88 280 ARG A CA 1
ATOM 2240 C C . ARG A 1 280 ? -10.992 -32.25 13.312 1 95.88 280 ARG A C 1
ATOM 2242 O O . ARG A 1 280 ? -11.516 -33.312 13.656 1 95.88 280 ARG A O 1
ATOM 2249 N N . ARG A 1 281 ? -11.047 -31.75 12.094 1 95.25 281 ARG A N 1
ATOM 2250 C CA . ARG A 1 281 ? -11.883 -32.406 11.086 1 95.25 281 ARG A CA 1
ATOM 2251 C C . ARG A 1 281 ? -11.398 -33.812 10.812 1 95.25 281 ARG A C 1
ATOM 2253 O O . ARG A 1 281 ? -12.156 -34.656 10.305 1 95.25 281 ARG A O 1
ATOM 2260 N N . ASP A 1 282 ? -10.117 -34.094 11.031 1 94.56 282 ASP A N 1
ATOM 2261 C CA . ASP A 1 282 ? -9.547 -35.406 10.758 1 94.56 282 ASP A CA 1
ATOM 2262 C C . ASP A 1 282 ? -9.109 -36.094 12.055 1 94.56 282 ASP A C 1
ATOM 2264 O O . ASP A 1 282 ? -8.273 -37 12.031 1 94.56 282 ASP A O 1
ATOM 2268 N N . ALA A 1 283 ? -9.664 -35.625 13.211 1 95.19 283 ALA A N 1
ATOM 2269 C CA . ALA A 1 283 ? -9.32 -36.25 14.492 1 95.19 283 ALA A CA 1
ATOM 2270 C C . ALA A 1 283 ? -9.734 -37.719 14.539 1 95.19 283 ALA A C 1
ATOM 2272 O O . ALA A 1 283 ? -9.023 -38.531 15.109 1 95.19 283 ALA A O 1
ATOM 2273 N N . GLU A 1 284 ? -10.812 -38.094 13.969 1 95.56 284 GLU A N 1
ATOM 2274 C CA . GLU A 1 284 ? -11.328 -39.438 13.836 1 95.56 284 GLU A CA 1
ATOM 2275 C C . GLU A 1 284 ? -11.781 -39.719 12.406 1 95.56 284 GLU A C 1
ATOM 2277 O O . GLU A 1 284 ? -12.734 -39.094 11.922 1 95.56 284 GLU A O 1
ATOM 2282 N N . THR A 1 285 ? -11.117 -40.562 11.734 1 97.19 285 THR A N 1
ATOM 2283 C CA . THR A 1 285 ? -11.445 -40.906 10.359 1 97.19 285 THR A CA 1
ATOM 2284 C C . THR A 1 285 ? -11.383 -42.438 10.172 1 97.19 285 THR A C 1
ATOM 2286 O O . THR A 1 285 ? -10.961 -43.156 11.07 1 97.19 285 THR A O 1
ATOM 2289 N N . ALA A 1 286 ? -11.898 -42.906 9.047 1 98.12 286 ALA A N 1
ATOM 2290 C CA . ALA A 1 286 ? -11.719 -44.281 8.594 1 98.12 286 ALA A CA 1
ATOM 2291 C C . ALA A 1 286 ? -11.414 -44.344 7.102 1 98.12 286 ALA A C 1
ATOM 2293 O O . ALA A 1 286 ? -11.992 -43.562 6.316 1 98.12 286 ALA A O 1
ATOM 2294 N N . GLN A 1 287 ? -10.469 -45.094 6.766 1 98.06 287 GLN A N 1
ATOM 2295 C CA . GLN A 1 287 ? -10.141 -45.375 5.371 1 98.06 287 GLN A CA 1
ATOM 2296 C C . GLN A 1 287 ? -10.719 -46.688 4.914 1 98.06 287 GLN A C 1
ATOM 2298 O O . GLN A 1 287 ? -10.641 -47.688 5.629 1 98.06 287 GLN A O 1
ATOM 2303 N N . ALA A 1 288 ? -11.289 -46.688 3.744 1 97.94 288 ALA A N 1
ATOM 2304 C CA . ALA A 1 288 ? -11.984 -47.906 3.287 1 97.94 288 ALA A CA 1
ATOM 2305 C C . ALA A 1 288 ? -11.742 -48.156 1.798 1 97.94 288 ALA A C 1
ATOM 2307 O O . ALA A 1 288 ? -11.359 -47.219 1.071 1 97.94 288 ALA A O 1
ATOM 2308 N N . LYS A 1 289 ? -11.844 -49.375 1.394 1 97.5 289 LYS A N 1
ATOM 2309 C CA . LYS A 1 289 ? -11.828 -49.812 0 1 97.5 289 LYS A CA 1
ATOM 2310 C C . LYS A 1 289 ? -13.102 -50.562 -0.35 1 97.5 289 LYS A C 1
ATOM 2312 O O . LYS A 1 289 ? -13.609 -51.344 0.462 1 97.5 289 LYS A O 1
ATOM 2317 N N . SER A 1 290 ? -13.656 -50.281 -1.479 1 96.31 290 SER A N 1
ATOM 2318 C CA . SER A 1 290 ? -14.891 -50.938 -1.875 1 96.31 290 SER A CA 1
ATOM 2319 C C . SER A 1 290 ? -15.016 -51.031 -3.393 1 96.31 290 SER A C 1
ATOM 2321 O O . SER A 1 290 ? -14.117 -50.594 -4.117 1 96.31 290 SER A O 1
ATOM 2323 N N . ASN A 1 291 ? -16.016 -51.719 -3.854 1 94.88 291 ASN A N 1
ATOM 2324 C CA . ASN A 1 291 ? -16.422 -51.719 -5.258 1 94.88 291 ASN A CA 1
ATOM 2325 C C . ASN A 1 291 ? -17.812 -51.156 -5.453 1 94.88 291 ASN A C 1
ATOM 2327 O O . ASN A 1 291 ? -18.516 -51.5 -6.41 1 94.88 291 ASN A O 1
ATOM 2331 N N . LEU A 1 292 ? -18.203 -50.312 -4.461 1 93.94 292 LEU A N 1
ATOM 2332 C CA . LEU A 1 292 ? -19.5 -49.625 -4.516 1 93.94 292 LEU A CA 1
ATOM 2333 C C . LEU A 1 292 ? -19.453 -48.438 -5.465 1 93.94 292 LEU A C 1
ATOM 2335 O O . LEU A 1 292 ? -18.797 -47.438 -5.184 1 93.94 292 LEU A O 1
ATOM 2339 N N . GLU A 1 293 ? -20.266 -48.469 -6.512 1 93.62 293 GLU A N 1
ATOM 2340 C CA . GLU A 1 293 ? -20.266 -47.406 -7.527 1 93.62 293 GLU A CA 1
ATOM 2341 C C . GLU A 1 293 ? -21.141 -46.25 -7.102 1 93.62 293 GLU A C 1
ATOM 2343 O O . GLU A 1 293 ? -21.047 -45.156 -7.664 1 93.62 293 GLU A O 1
ATOM 2348 N N . ILE A 1 294 ? -21.938 -46.344 -6.074 1 93.31 294 ILE A N 1
ATOM 2349 C CA . ILE A 1 294 ? -22.984 -45.375 -5.73 1 93.31 294 ILE A CA 1
ATOM 2350 C C . ILE A 1 294 ? -22.406 -44.312 -4.781 1 93.31 294 ILE A C 1
ATOM 2352 O O . ILE A 1 294 ? -23.062 -43.312 -4.504 1 93.31 294 ILE A O 1
ATOM 2356 N N . LEU A 1 295 ? -21.219 -44.531 -4.312 1 94.88 295 LEU A N 1
ATOM 2357 C CA . LEU A 1 295 ? -20.641 -43.656 -3.299 1 94.88 295 LEU A CA 1
ATOM 2358 C C . LEU A 1 295 ? -20.234 -42.312 -3.904 1 94.88 295 LEU A C 1
ATOM 2360 O O . LEU A 1 295 ? -19.625 -42.281 -4.973 1 94.88 295 LEU A O 1
ATOM 2364 N N . LEU A 1 296 ? -20.641 -41.25 -3.213 1 95.19 296 LEU A N 1
ATOM 2365 C CA . LEU A 1 296 ? -20.297 -39.875 -3.566 1 95.19 296 LEU A CA 1
ATOM 2366 C C . LEU A 1 296 ? -19.828 -39.125 -2.344 1 95.19 296 LEU A C 1
ATOM 2368 O O . LEU A 1 296 ? -20.375 -39.25 -1.253 1 95.19 296 LEU A O 1
ATOM 2372 N N . ALA A 1 297 ? -18.781 -38.281 -2.576 1 96.88 297 ALA A N 1
ATOM 2373 C CA . ALA A 1 297 ? -18.375 -37.406 -1.481 1 96.88 297 ALA A CA 1
ATOM 2374 C C . ALA A 1 297 ? -19.531 -36.5 -1.056 1 96.88 297 ALA A C 1
ATOM 2376 O O . ALA A 1 297 ? -20.266 -36 -1.899 1 96.88 297 ALA A O 1
ATOM 2377 N N . GLY A 1 298 ? -19.688 -36.312 0.211 1 95.69 298 GLY A N 1
ATOM 2378 C CA . GLY A 1 298 ? -20.734 -35.438 0.721 1 95.69 298 GLY A CA 1
ATOM 2379 C C . GLY A 1 298 ? -22.031 -36.188 1 1 95.69 298 GLY A C 1
ATOM 2380 O O . GLY A 1 298 ? -23.062 -35.562 1.273 1 95.69 298 GLY A O 1
ATOM 2381 N N . SER A 1 299 ? -22 -37.469 0.931 1 95.12 299 SER A N 1
ATOM 2382 C CA . SER A 1 299 ? -23.156 -38.281 1.287 1 95.12 299 SER A CA 1
ATOM 2383 C C . SER A 1 299 ? -22.859 -39.156 2.508 1 95.12 299 SER A C 1
ATOM 2385 O O . SER A 1 299 ? -21.688 -39.406 2.822 1 95.12 299 SER A O 1
ATOM 2387 N N . LYS A 1 300 ? -23.953 -39.531 3.174 1 96.94 300 LYS A N 1
ATOM 2388 C CA . LYS A 1 300 ? -23.844 -40.438 4.32 1 96.94 300 LYS A CA 1
ATOM 2389 C C . LYS A 1 300 ? -24.328 -41.844 3.975 1 96.94 300 LYS A C 1
ATOM 2391 O O . LYS A 1 300 ? -25.156 -42 3.068 1 96.94 300 LYS A O 1
ATOM 2396 N N . PHE A 1 301 ? -23.766 -42.781 4.637 1 96.94 301 PHE A N 1
ATOM 2397 C CA . PHE A 1 301 ? -24.234 -44.156 4.547 1 96.94 301 PHE A CA 1
ATOM 2398 C C . PHE A 1 301 ? -24.078 -44.875 5.879 1 96.94 301 PHE A C 1
ATOM 2400 O O . PHE A 1 301 ? -23.328 -44.406 6.746 1 96.94 301 PHE A O 1
ATOM 2407 N N . VAL A 1 302 ? -24.828 -45.938 6.012 1 97.19 302 VAL A N 1
ATOM 2408 C CA . VAL A 1 302 ? -24.719 -46.781 7.195 1 97.19 302 VAL A CA 1
ATOM 2409 C C . VAL A 1 302 ? -23.938 -48.031 6.859 1 97.19 302 VAL A C 1
ATOM 2411 O O . VAL A 1 302 ? -24.266 -48.75 5.895 1 97.19 302 VAL A O 1
ATOM 2414 N N . LEU A 1 303 ? -22.875 -48.219 7.527 1 97.5 303 LEU A N 1
ATOM 2415 C CA . LEU A 1 303 ? -22.125 -49.469 7.379 1 97.5 303 LEU A CA 1
ATOM 2416 C C . LEU A 1 303 ? -22.75 -50.562 8.211 1 97.5 303 LEU A C 1
ATOM 2418 O O . LEU A 1 303 ? -23.172 -50.344 9.352 1 97.5 303 LEU A O 1
ATOM 2422 N N . GLN A 1 304 ? -22.844 -51.75 7.625 1 95.62 304 GLN A N 1
ATOM 2423 C CA . GLN A 1 304 ? -23.406 -52.875 8.328 1 95.62 304 GLN A CA 1
ATOM 2424 C C . GLN A 1 304 ? -22.531 -54.125 8.156 1 95.62 304 GLN A C 1
ATOM 2426 O O . GLN A 1 304 ? -21.719 -54.188 7.23 1 95.62 304 GLN A O 1
ATOM 2431 N N . ASP A 1 305 ? -22.641 -55.094 9.141 1 93.25 305 ASP A N 1
ATOM 2432 C CA . ASP A 1 305 ? -22.062 -56.438 9.086 1 93.25 305 ASP A CA 1
ATOM 2433 C C . ASP A 1 305 ? -20.562 -56.406 9.398 1 93.25 305 ASP A C 1
ATOM 2435 O O . ASP A 1 305 ? -19.844 -57.344 9.047 1 93.25 305 ASP A O 1
ATOM 2439 N N . HIS A 1 306 ? -20.109 -55.344 9.859 1 94.5 306 HIS A N 1
ATOM 2440 C CA . HIS A 1 306 ? -18.75 -55.344 10.367 1 94.5 306 HIS A CA 1
ATOM 2441 C C . HIS A 1 306 ? -18.641 -56.094 11.68 1 94.5 306 HIS A C 1
ATOM 2443 O O . HIS A 1 306 ? -19.547 -56.031 12.516 1 94.5 306 HIS A O 1
ATOM 2449 N N . SER A 1 307 ? -17.516 -56.75 11.906 1 93.62 307 SER A N 1
ATOM 2450 C CA . SER A 1 307 ? -17.359 -57.562 13.109 1 93.62 307 SER A CA 1
ATOM 2451 C C . SER A 1 307 ? -17.312 -56.688 14.367 1 93.62 307 SER A C 1
ATOM 2453 O O . SER A 1 307 ? -17.703 -57.125 15.445 1 93.62 307 SER A O 1
ATOM 2455 N N . ASP A 1 308 ? -16.766 -55.594 14.219 1 94.62 308 ASP A N 1
ATOM 2456 C CA . ASP A 1 308 ? -16.766 -54.625 15.305 1 94.62 308 ASP A CA 1
ATOM 2457 C C . ASP A 1 308 ? -18.031 -53.781 15.281 1 94.62 308 ASP A C 1
ATOM 2459 O O . ASP A 1 308 ? -18.203 -52.938 14.391 1 94.62 308 ASP A O 1
ATOM 2463 N N . ASP A 1 309 ? -18.812 -53.781 16.266 1 94 309 ASP A N 1
ATOM 2464 C CA . ASP A 1 309 ? -20.109 -53.125 16.344 1 94 309 ASP A CA 1
ATOM 2465 C C . ASP A 1 309 ? -19.938 -51.594 16.297 1 94 309 ASP A C 1
ATOM 2467 O O . ASP A 1 309 ? -20.828 -50.875 15.836 1 94 309 ASP A O 1
ATOM 2471 N N . ALA A 1 310 ? -18.875 -51.156 16.688 1 93.25 310 ALA A N 1
ATOM 2472 C CA . ALA A 1 310 ? -18.609 -49.719 16.703 1 93.25 310 ALA A CA 1
ATOM 2473 C C . ALA A 1 310 ? -18.531 -49.156 15.289 1 93.25 310 ALA A C 1
ATOM 2475 O O . ALA A 1 310 ? -18.672 -47.938 15.086 1 93.25 310 ALA A O 1
ATOM 2476 N N . CYS A 1 311 ? -18.281 -50 14.375 1 96.06 311 CYS A N 1
ATOM 2477 C CA . CYS A 1 311 ? -18.156 -49.594 12.984 1 96.06 311 CYS A CA 1
ATOM 2478 C C . CYS A 1 311 ? -19.516 -49.531 12.305 1 96.06 311 CYS A C 1
ATOM 2480 O O . CYS A 1 311 ? -19.672 -48.906 11.25 1 96.06 311 CYS A O 1
ATOM 2482 N N . ASN A 1 312 ? -20.469 -50.281 12.82 1 96.56 312 ASN A N 1
ATOM 2483 C CA . ASN A 1 312 ? -21.812 -50.344 12.234 1 96.56 312 ASN A CA 1
ATOM 2484 C C . ASN A 1 312 ? -22.641 -49.094 12.609 1 96.56 312 ASN A C 1
ATOM 2486 O O . ASN A 1 312 ? -23.531 -49.188 13.453 1 96.56 312 ASN A O 1
ATOM 2490 N N . ARG A 1 313 ? -22.422 -48.031 12.016 1 96.19 313 ARG A N 1
ATOM 2491 C CA . ARG A 1 313 ? -23.047 -46.719 12.234 1 96.19 313 ARG A CA 1
ATOM 2492 C C . ARG A 1 313 ? -23.062 -45.906 10.953 1 96.19 313 ARG A C 1
ATOM 2494 O O . ARG A 1 313 ? -22.625 -46.375 9.898 1 96.19 313 ARG A O 1
ATOM 2501 N N . ASP A 1 314 ? -23.594 -44.688 11.047 1 96.44 314 ASP A N 1
ATOM 2502 C CA . ASP A 1 314 ? -23.594 -43.812 9.898 1 96.44 314 ASP A CA 1
ATOM 2503 C C . ASP A 1 314 ? -22.234 -43.125 9.742 1 96.44 314 ASP A C 1
ATOM 2505 O O . ASP A 1 314 ? -21.609 -42.75 10.742 1 96.44 314 ASP A O 1
ATOM 2509 N N . TRP A 1 315 ? -21.781 -43.031 8.547 1 98 315 TRP A N 1
ATOM 2510 C CA . TRP A 1 315 ? -20.516 -42.406 8.195 1 98 315 TRP A CA 1
ATOM 2511 C C . TRP A 1 315 ? -20.719 -41.344 7.113 1 98 315 TRP A C 1
ATOM 2513 O O . TRP A 1 315 ? -21.562 -41.531 6.223 1 98 315 TRP A O 1
ATOM 2523 N N . LEU A 1 316 ? -20.031 -40.25 7.242 1 97.88 316 LEU A N 1
ATOM 2524 C CA . LEU A 1 316 ? -20 -39.219 6.207 1 97.88 316 LEU A CA 1
ATOM 2525 C C . LEU A 1 316 ? -18.797 -39.406 5.289 1 97.88 316 LEU A C 1
ATOM 2527 O O . LEU A 1 316 ? -17.656 -39.469 5.758 1 97.88 316 LEU A O 1
ATOM 2531 N N . LEU A 1 317 ? -19.031 -39.5 4.031 1 98.19 317 LEU A N 1
ATOM 2532 C CA . LEU A 1 317 ? -17.969 -39.656 3.049 1 98.19 317 LEU A CA 1
ATOM 2533 C C . LEU A 1 317 ? -17.312 -38.312 2.734 1 98.19 317 LEU A C 1
ATOM 2535 O O . LEU A 1 317 ? -17.969 -37.406 2.207 1 98.19 317 LEU A O 1
ATOM 2539 N N . VAL A 1 318 ? -15.984 -38.188 2.986 1 97.94 318 VAL A N 1
ATOM 2540 C CA . VAL A 1 318 ? -15.281 -36.906 2.877 1 97.94 318 VAL A CA 1
ATOM 2541 C C . VAL A 1 318 ? -14.469 -36.875 1.584 1 97.94 318 VAL A C 1
ATOM 2543 O O . VAL A 1 318 ? -14.352 -35.812 0.944 1 97.94 318 VAL A O 1
ATOM 2546 N N . GLU A 1 319 ? -13.906 -37.969 1.223 1 98.06 319 GLU A N 1
ATOM 2547 C CA . GLU A 1 319 ? -13.07 -38.094 0.028 1 98.06 319 GLU A CA 1
ATOM 2548 C C . GLU A 1 319 ? -13.195 -39.5 -0.595 1 98.06 319 GLU A C 1
ATOM 2550 O O . GLU A 1 319 ? -13.32 -40.469 0.119 1 98.06 319 GLU A O 1
ATOM 2555 N N . ILE A 1 320 ? -13.102 -39.531 -1.905 1 98.38 320 ILE A N 1
ATOM 2556 C CA . ILE A 1 320 ? -13.188 -40.812 -2.58 1 98.38 320 ILE A CA 1
ATOM 2557 C C . ILE A 1 320 ? -12.367 -40.781 -3.869 1 98.38 320 ILE A C 1
ATOM 2559 O O . ILE A 1 320 ? -12.336 -39.781 -4.566 1 98.38 320 ILE A O 1
ATOM 2563 N N . LYS A 1 321 ? -11.641 -41.812 -4.141 1 98.5 321 LYS A N 1
ATOM 2564 C CA . LYS A 1 321 ? -10.93 -42.062 -5.387 1 98.5 321 LYS A CA 1
ATOM 2565 C C . LYS A 1 321 ? -11.547 -43.219 -6.148 1 98.5 321 LYS A C 1
ATOM 2567 O O . LYS A 1 321 ? -11.688 -44.312 -5.609 1 98.5 321 LYS A O 1
ATOM 2572 N N . HIS A 1 322 ? -11.906 -43 -7.371 1 98.06 322 HIS A N 1
ATOM 2573 C CA . HIS A 1 322 ? -12.539 -44 -8.227 1 98.06 322 HIS A CA 1
ATOM 2574 C C . HIS A 1 322 ? -11.539 -44.562 -9.234 1 98.06 322 HIS A C 1
ATOM 2576 O O . HIS A 1 322 ? -10.688 -43.844 -9.75 1 98.06 322 HIS A O 1
ATOM 2582 N N . HIS A 1 323 ? -11.625 -45.812 -9.555 1 97.94 323 HIS A N 1
ATOM 2583 C CA . HIS A 1 323 ? -10.82 -46.469 -10.586 1 97.94 323 HIS A CA 1
ATOM 2584 C C . HIS A 1 323 ? -11.617 -47.531 -11.328 1 97.94 323 HIS A C 1
ATOM 2586 O O . HIS A 1 323 ? -12.117 -48.469 -10.711 1 97.94 323 HIS A O 1
ATOM 2592 N N . GLY A 1 324 ? -11.789 -47.375 -12.617 1 96.75 324 GLY A N 1
ATOM 2593 C CA . GLY A 1 324 ? -12.453 -48.344 -13.469 1 96.75 324 GLY A CA 1
ATOM 2594 C C . GLY A 1 324 ? -11.641 -48.719 -14.695 1 96.75 324 GLY A C 1
ATOM 2595 O O . GLY A 1 324 ? -10.984 -47.875 -15.297 1 96.75 324 GLY A O 1
ATOM 2596 N N . THR A 1 325 ? -11.664 -50.031 -14.984 1 95.06 325 THR A N 1
ATOM 2597 C CA . THR A 1 325 ? -10.977 -50.531 -16.172 1 95.06 325 THR A CA 1
ATOM 2598 C C . THR A 1 325 ? -11.914 -51.375 -17.016 1 95.06 325 THR A C 1
ATOM 2600 O O . THR A 1 325 ? -12.727 -52.125 -16.484 1 95.06 325 THR A O 1
ATOM 2603 N N . GLN A 1 326 ? -11.891 -51.125 -18.297 1 93.12 326 GLN A N 1
ATOM 2604 C CA . GLN A 1 326 ? -12.711 -51.844 -19.281 1 93.12 326 GLN A CA 1
ATOM 2605 C C . GLN A 1 326 ? -11.906 -52.188 -20.516 1 93.12 326 GLN A C 1
ATOM 2607 O O . GLN A 1 326 ? -12.117 -51.625 -21.594 1 93.12 326 GLN A O 1
ATOM 2612 N N . PRO A 1 327 ? -11.078 -53.188 -20.453 1 86.31 327 PRO A N 1
ATOM 2613 C CA . PRO A 1 327 ? -10.172 -53.531 -21.562 1 86.31 327 PRO A CA 1
ATOM 2614 C C . PRO A 1 327 ? -10.914 -54.062 -22.781 1 86.31 327 PRO A C 1
ATOM 2616 O O . PRO A 1 327 ? -10.398 -53.969 -23.906 1 86.31 327 PRO A O 1
ATOM 2619 N N . GLN A 1 328 ? -12.094 -54.594 -22.641 1 80.44 328 GLN A N 1
ATOM 2620 C CA . GLN A 1 328 ? -12.844 -55.188 -23.734 1 80.44 328 GLN A CA 1
ATOM 2621 C C . GLN A 1 328 ? -13.281 -54.125 -24.75 1 80.44 328 GLN A C 1
ATOM 2623 O O . GLN A 1 328 ? -13.664 -54.469 -25.875 1 80.44 328 GLN A O 1
ATOM 2628 N N . ALA A 1 329 ? -13.109 -53 -24.328 1 76.94 329 ALA A N 1
ATOM 2629 C CA . ALA A 1 329 ? -13.508 -51.906 -25.203 1 76.94 329 ALA A CA 1
ATOM 2630 C C . ALA A 1 329 ? -12.609 -51.812 -26.422 1 76.94 329 ALA A C 1
ATOM 2632 O O . ALA A 1 329 ? -13.008 -51.281 -27.469 1 76.94 329 ALA A O 1
ATOM 2633 N N . LEU A 1 330 ? -11.359 -52.344 -26.234 1 76.12 330 LEU A N 1
ATOM 2634 C CA . LEU A 1 330 ? -10.43 -52.344 -27.359 1 76.12 330 LEU A CA 1
ATOM 2635 C C . LEU A 1 330 ? -10.547 -53.625 -28.156 1 76.12 330 LEU A C 1
ATOM 2637 O O . LEU A 1 330 ? -10.477 -54.719 -27.609 1 76.12 330 LEU A O 1
ATOM 2641 N N . GLU A 1 331 ? -11.617 -53.875 -29 1 62.69 331 GLU A N 1
ATOM 2642 C CA . GLU A 1 331 ? -11.859 -55.094 -29.766 1 62.69 331 GLU A CA 1
ATOM 2643 C C . GLU A 1 331 ? -10.547 -55.75 -30.172 1 62.69 331 GLU A C 1
ATOM 2645 O O . GLU A 1 331 ? -10.469 -57 -30.234 1 62.69 331 GLU A O 1
ATOM 2650 N N . GLU A 1 332 ? -9.664 -55.031 -30.672 1 52.69 332 GLU A N 1
ATOM 2651 C CA . GLU A 1 332 ? -8.484 -55.594 -31.312 1 52.69 332 GLU A CA 1
ATOM 2652 C C . GLU A 1 332 ? -7.566 -56.25 -30.281 1 52.69 332 GLU A C 1
ATOM 2654 O O . GLU A 1 332 ? -6.965 -57.312 -30.562 1 52.69 332 GLU A O 1
ATOM 2659 N N . ALA A 1 333 ? -6.883 -55.438 -29.422 1 51.5 333 ALA A N 1
ATOM 2660 C CA . ALA A 1 333 ? -5.707 -55.969 -28.719 1 51.5 333 ALA A CA 1
ATOM 2661 C C . ALA A 1 333 ? -6.113 -56.969 -27.625 1 51.5 333 ALA A C 1
ATOM 2663 O O . ALA A 1 333 ? -5.375 -57.156 -26.672 1 51.5 333 ALA A O 1
ATOM 2664 N N . GLY A 1 334 ? -7.02 -57.781 -27.969 1 48.5 334 GLY A N 1
ATOM 2665 C CA . GLY A 1 334 ? -7.172 -58.906 -27.094 1 48.5 334 GLY A CA 1
ATOM 2666 C C . GLY A 1 334 ? -7.289 -58.531 -25.625 1 48.5 334 GLY A C 1
ATOM 2667 O O . GLY A 1 334 ? -6.773 -59.219 -24.75 1 48.5 334 GLY A O 1
ATOM 2668 N N . GLY A 1 335 ? -7.602 -57.312 -25.375 1 53.69 335 GLY A N 1
ATOM 2669 C CA . GLY A 1 335 ? -7.512 -57.062 -23.953 1 53.69 335 GLY A CA 1
ATOM 2670 C C . GLY A 1 335 ? -8.305 -58.031 -23.109 1 53.69 335 GLY A C 1
ATOM 2671 O O . GLY A 1 335 ? -9.531 -58.062 -23.156 1 53.69 335 GLY A O 1
ATOM 2672 N N . HIS A 1 336 ? -7.746 -59.188 -22.938 1 61.31 336 HIS A N 1
ATOM 2673 C CA . HIS A 1 336 ? -8.188 -60.281 -22.047 1 61.31 336 HIS A CA 1
ATOM 2674 C C . HIS A 1 336 ? -8.289 -59.781 -20.609 1 61.31 336 HIS A C 1
ATOM 2676 O O . HIS A 1 336 ? -7.297 -59.344 -20.016 1 61.31 336 HIS A O 1
ATOM 2682 N N . GLY A 1 337 ? -9.273 -58.969 -20.297 1 72.06 337 GLY A N 1
ATOM 2683 C CA . GLY A 1 337 ? -9.477 -58.656 -18.875 1 72.06 337 GLY A CA 1
ATOM 2684 C C . GLY A 1 337 ? -10.914 -58.312 -18.547 1 72.06 337 GLY A C 1
ATOM 2685 O O . GLY A 1 337 ? -11.695 -57.969 -19.438 1 72.06 337 GLY A O 1
ATOM 2686 N N . VAL A 1 338 ? -11.352 -58.594 -17.438 1 83.75 338 VAL A N 1
ATOM 2687 C CA . VAL A 1 338 ? -12.688 -58.344 -16.906 1 83.75 338 VAL A CA 1
ATOM 2688 C C . VAL A 1 338 ? -12.797 -56.875 -16.516 1 83.75 338 VAL A C 1
ATOM 2690 O O . VAL A 1 338 ? -11.812 -56.25 -16.109 1 83.75 338 VAL A O 1
ATOM 2693 N N . THR A 1 339 ? -13.961 -56.312 -16.922 1 90.81 339 THR A N 1
ATOM 2694 C CA . THR A 1 339 ? -14.258 -54.938 -16.469 1 90.81 339 THR A CA 1
ATOM 2695 C C . THR A 1 339 ? -14.289 -54.906 -14.938 1 90.81 339 THR A C 1
ATOM 2697 O O . THR A 1 339 ? -14.93 -55.719 -14.297 1 90.81 339 THR A O 1
ATOM 2700 N N . THR A 1 340 ? -13.555 -53.969 -14.352 1 92.94 340 THR A N 1
ATOM 2701 C CA . THR A 1 340 ? -13.484 -53.875 -12.898 1 92.94 340 THR A CA 1
ATOM 2702 C C . THR A 1 340 ? -13.68 -52.438 -12.445 1 92.94 340 THR A C 1
ATOM 2704 O O . THR A 1 340 ? -13.406 -51.5 -13.195 1 92.94 340 THR A O 1
ATOM 2707 N N . TYR A 1 341 ? -14.258 -52.281 -11.273 1 95.5 341 TYR A N 1
ATOM 2708 C CA . TYR A 1 341 ? -14.398 -51 -10.594 1 95.5 341 TYR A CA 1
ATOM 2709 C C . TYR A 1 341 ? -14.008 -51.125 -9.125 1 95.5 341 TYR A C 1
ATOM 2711 O O . TYR A 1 341 ? -14.438 -52.031 -8.43 1 95.5 341 TYR A O 1
ATOM 2719 N N . ASN A 1 342 ? -13.211 -50.219 -8.672 1 96.12 342 ASN A N 1
ATOM 2720 C CA . ASN A 1 342 ? -12.805 -50.125 -7.273 1 96.12 342 ASN A CA 1
ATOM 2721 C C . ASN A 1 342 ? -12.672 -48.656 -6.836 1 96.12 342 ASN A C 1
ATOM 2723 O O . ASN A 1 342 ? -12.484 -47.781 -7.668 1 96.12 342 ASN A O 1
ATOM 2727 N N . ASN A 1 343 ? -12.844 -48.5 -5.586 1 97.44 343 ASN A N 1
ATOM 2728 C CA . ASN A 1 343 ? -12.617 -47.156 -5.043 1 97.44 343 ASN A CA 1
ATOM 2729 C C . ASN A 1 343 ? -12 -47.219 -3.65 1 97.44 343 ASN A C 1
ATOM 2731 O O . ASN A 1 343 ? -11.93 -48.281 -3.039 1 97.44 343 ASN A O 1
ATOM 2735 N N . GLU A 1 344 ? -11.414 -46.219 -3.285 1 98.31 344 GLU A N 1
ATOM 2736 C CA . GLU A 1 344 ? -10.891 -45.938 -1.949 1 98.31 344 GLU A CA 1
ATOM 2737 C C . GLU A 1 344 ? -11.469 -44.625 -1.397 1 98.31 344 GLU A C 1
ATOM 2739 O O . GLU A 1 344 ? -11.57 -43.625 -2.119 1 98.31 344 GLU A O 1
ATOM 2744 N N . PHE A 1 345 ? -11.93 -44.719 -0.132 1 98.12 345 PHE A N 1
ATOM 2745 C CA . PHE A 1 345 ? -12.562 -43.5 0.366 1 98.12 345 PHE A CA 1
ATOM 2746 C C . PHE A 1 345 ? -12.25 -43.281 1.845 1 98.12 345 PHE A C 1
ATOM 2748 O O . PHE A 1 345 ? -11.781 -44.219 2.518 1 98.12 345 PHE A O 1
ATOM 2755 N N . VAL A 1 346 ? -12.375 -42.062 2.291 1 98.44 346 VAL A N 1
ATOM 2756 C CA . VAL A 1 346 ? -12.188 -41.656 3.676 1 98.44 346 VAL A CA 1
ATOM 2757 C C . VAL A 1 346 ? -13.516 -41.156 4.25 1 98.44 346 VAL A C 1
ATOM 2759 O O . VAL A 1 346 ? -14.258 -40.438 3.58 1 98.44 346 VAL A O 1
ATOM 2762 N N . VAL A 1 347 ? -13.875 -41.625 5.477 1 98.31 347 VAL A N 1
ATOM 2763 C CA . VAL A 1 347 ? -15.125 -41.25 6.105 1 98.31 347 VAL A CA 1
ATOM 2764 C C . VAL A 1 347 ? -14.867 -40.75 7.527 1 98.31 347 VAL A C 1
ATOM 2766 O O . VAL A 1 347 ? -13.805 -41 8.094 1 98.31 347 VAL A O 1
ATOM 2769 N N . ILE A 1 348 ? -15.758 -39.969 8.039 1 97.75 348 ILE A N 1
ATOM 2770 C CA . ILE A 1 348 ? -15.812 -39.594 9.445 1 97.75 348 ILE A CA 1
ATOM 2771 C C . ILE A 1 348 ? -17.156 -40 10.031 1 97.75 348 ILE A C 1
ATOM 2773 O O . ILE A 1 348 ? -18.125 -40.25 9.297 1 97.75 348 ILE A O 1
ATOM 2777 N N . PRO A 1 349 ? -17.203 -40.094 11.383 1 96.75 349 PRO A N 1
ATOM 2778 C CA . PRO A 1 349 ? -18.5 -40.438 11.969 1 96.75 349 PRO A CA 1
ATOM 2779 C C . PRO A 1 349 ? -19.594 -39.438 11.555 1 96.75 349 PRO A C 1
ATOM 2781 O O . PRO A 1 349 ? -19.359 -38.219 11.547 1 96.75 349 PRO A O 1
ATOM 2784 N N . GLY A 1 350 ? -20.766 -39.938 11.258 1 96.31 350 GLY A N 1
ATOM 2785 C CA . GLY A 1 350 ? -21.828 -39.156 10.648 1 96.31 350 GLY A CA 1
ATOM 2786 C C . GLY A 1 350 ? -22.312 -38 11.516 1 96.31 350 GLY A C 1
ATOM 2787 O O . GLY A 1 350 ? -22.812 -37 11 1 96.31 350 GLY A O 1
ATOM 2788 N N . HIS A 1 351 ? -22.203 -38.062 12.82 1 94.69 351 HIS A N 1
ATOM 2789 C CA . HIS A 1 351 ? -22.719 -37.031 13.719 1 94.69 351 HIS A CA 1
ATOM 2790 C C . HIS A 1 351 ? -21.703 -35.906 13.906 1 94.69 351 HIS A C 1
ATOM 2792 O O . HIS A 1 351 ? -22.047 -34.875 14.438 1 94.69 351 HIS A O 1
ATOM 2798 N N . LYS A 1 352 ? -20.516 -36.125 13.5 1 95.06 352 LYS A N 1
ATOM 2799 C CA . LYS A 1 352 ? -19.484 -35.125 13.688 1 95.06 352 LYS A CA 1
ATOM 2800 C C . LYS A 1 352 ? -19.531 -34.062 12.586 1 95.06 352 LYS A C 1
ATOM 2802 O O . LYS A 1 352 ? -19.812 -34.375 11.43 1 95.06 352 LYS A O 1
ATOM 2807 N N . PRO A 1 353 ? -19.203 -32.844 12.984 1 95.19 353 PRO A N 1
ATOM 2808 C CA . PRO A 1 353 ? -19.125 -31.797 11.961 1 95.19 353 PRO A CA 1
ATOM 2809 C C . PRO A 1 353 ? -17.859 -31.891 11.109 1 95.19 353 PRO A C 1
ATOM 2811 O O . PRO A 1 353 ? -16.844 -32.438 11.562 1 95.19 353 PRO A O 1
ATOM 2814 N N . TRP A 1 354 ? -17.938 -31.5 9.922 1 97.12 354 TRP A N 1
ATOM 2815 C CA . TRP A 1 354 ? -16.781 -31.344 9.031 1 97.12 354 TRP A CA 1
ATOM 2816 C C . TRP A 1 354 ? -16.719 -29.922 8.484 1 97.12 354 TRP A C 1
ATOM 2818 O O . TRP A 1 354 ? -17.734 -29.344 8.086 1 97.12 354 TRP A O 1
ATOM 2828 N N . ARG A 1 355 ? -15.547 -29.344 8.602 1 96.69 355 ARG A N 1
ATOM 2829 C CA . ARG A 1 355 ? -15.297 -28 8.102 1 96.69 355 ARG A CA 1
ATOM 2830 C C . ARG A 1 355 ? -14.109 -27.984 7.133 1 96.69 355 ARG A C 1
ATOM 2832 O O . ARG A 1 355 ? -13.133 -28.703 7.34 1 96.69 355 ARG A O 1
ATOM 2839 N N . PRO A 1 356 ? -14.258 -27.203 6.023 1 96.62 356 PRO A N 1
ATOM 2840 C CA . PRO A 1 356 ? -13.078 -27.062 5.156 1 96.62 356 PRO A CA 1
ATOM 2841 C C . PRO A 1 356 ? -11.898 -26.406 5.875 1 96.62 356 PRO A C 1
ATOM 2843 O O . PRO A 1 356 ? -12.086 -25.672 6.844 1 96.62 356 PRO A O 1
ATOM 2846 N N . PRO A 1 357 ? -10.734 -26.734 5.371 1 93.31 357 PRO A N 1
ATOM 2847 C CA . PRO A 1 357 ? -9.562 -26.094 5.961 1 93.31 357 PRO A CA 1
ATOM 2848 C C . PRO A 1 357 ? -9.562 -24.578 5.746 1 93.31 357 PRO A C 1
ATOM 2850 O O . PRO A 1 357 ? -10.039 -24.094 4.715 1 93.31 357 PRO A O 1
ATOM 2853 N N . PHE A 1 358 ? -8.992 -23.969 6.77 1 86.69 358 PHE A N 1
ATOM 2854 C CA . PHE A 1 358 ? -8.867 -22.531 6.68 1 86.69 358 PHE A CA 1
ATOM 2855 C C . PHE A 1 358 ? -7.777 -22.141 5.691 1 86.69 358 PHE A C 1
ATOM 2857 O O . PHE A 1 358 ? -6.641 -22.594 5.805 1 86.69 358 PHE A O 1
ATOM 2864 N N . ASN A 1 359 ? -8.172 -21.422 4.66 1 82.75 359 ASN A N 1
ATOM 2865 C CA . ASN A 1 359 ? -7.223 -20.922 3.668 1 82.75 359 ASN A CA 1
ATOM 2866 C C . ASN A 1 359 ? -6.797 -19.5 3.971 1 82.75 359 ASN A C 1
ATOM 2868 O O . ASN A 1 359 ? -7.629 -18.656 4.309 1 82.75 359 ASN A O 1
ATOM 2872 N N . ALA A 1 360 ? -5.484 -19.25 3.764 1 84.56 360 ALA A N 1
ATOM 2873 C CA . ALA A 1 360 ? -4.953 -17.922 4.059 1 84.56 360 ALA A CA 1
ATOM 2874 C C . ALA A 1 360 ? -5.469 -16.891 3.061 1 84.56 360 ALA A C 1
ATOM 2876 O O . ALA A 1 360 ? -5.574 -17.172 1.864 1 84.56 360 ALA A O 1
ATOM 2877 N N . LYS A 1 361 ? -5.91 -15.852 3.557 1 89.19 361 LYS A N 1
ATOM 2878 C CA . LYS A 1 361 ? -6.336 -14.703 2.754 1 89.19 361 LYS A CA 1
ATOM 2879 C C . LYS A 1 361 ? -5.145 -14.016 2.098 1 89.19 361 LYS A C 1
ATOM 2881 O O . LYS A 1 361 ? -4.086 -13.883 2.713 1 89.19 361 LYS A O 1
ATOM 2886 N N . PRO A 1 362 ? -5.371 -13.688 0.764 1 91.62 362 PRO A N 1
ATOM 2887 C CA . PRO A 1 362 ? -4.297 -12.883 0.169 1 91.62 362 PRO A CA 1
ATOM 2888 C C . PRO A 1 362 ? -4.016 -11.609 0.952 1 91.62 362 PRO A C 1
ATOM 2890 O O . PRO A 1 362 ? -4.945 -10.961 1.44 1 91.62 362 PRO A O 1
ATOM 2893 N N . CYS A 1 363 ? -2.742 -11.297 1.146 1 91.69 363 CYS A N 1
ATOM 2894 C CA . CYS A 1 363 ? -2.32 -10.117 1.895 1 91.69 363 CYS A CA 1
ATOM 2895 C C . CYS A 1 363 ? -1.892 -8.992 0.954 1 91.69 363 CYS A C 1
ATOM 2897 O O . CYS A 1 363 ? -1.263 -9.25 -0.075 1 91.69 363 CYS A O 1
ATOM 2899 N N . VAL A 1 364 ? -2.289 -7.832 1.245 1 93.31 364 VAL A N 1
ATOM 2900 C CA . VAL A 1 364 ? -1.755 -6.66 0.557 1 93.31 364 VAL A CA 1
ATOM 2901 C C . VAL A 1 364 ? -0.373 -6.32 1.111 1 93.31 364 VAL A C 1
ATOM 2903 O O . VAL A 1 364 ? -0.231 -6.008 2.295 1 93.31 364 VAL A O 1
ATOM 2906 N N . ASP A 1 365 ? 0.607 -6.418 0.179 1 88.81 365 ASP A N 1
ATOM 2907 C CA . ASP A 1 365 ? 1.979 -6.176 0.614 1 88.81 365 ASP A CA 1
ATOM 2908 C C . ASP A 1 365 ? 2.326 -4.691 0.539 1 88.81 365 ASP A C 1
ATOM 2910 O O . ASP A 1 365 ? 2.584 -4.164 -0.545 1 88.81 365 ASP A O 1
ATOM 2914 N N . GLY A 1 366 ? 2 -3.85 1.427 1 92.31 366 GLY A N 1
ATOM 2915 C CA . GLY A 1 366 ? 2.318 -2.43 1.442 1 92.31 366 GLY A CA 1
ATOM 2916 C C . GLY A 1 366 ? 1.111 -1.544 1.201 1 92.31 366 GLY A C 1
ATOM 2917 O O . GLY A 1 366 ? 0.005 -2.041 0.978 1 92.31 366 GLY A O 1
ATOM 2918 N N . PRO A 1 367 ? 1.374 -0.234 1.146 1 96.62 367 PRO A N 1
ATOM 2919 C CA . PRO A 1 367 ? 0.246 0.686 0.981 1 96.62 367 PRO A CA 1
ATOM 2920 C C . PRO A 1 367 ? -0.203 0.815 -0.472 1 96.62 367 PRO A C 1
ATOM 2922 O O . PRO A 1 367 ? 0.492 0.354 -1.381 1 96.62 367 PRO A O 1
ATOM 2925 N N . GLN A 1 368 ? -1.397 1.33 -0.625 1 97.12 368 GLN A N 1
ATOM 2926 C CA . GLN A 1 368 ? -1.978 1.625 -1.93 1 97.12 368 GLN A CA 1
ATOM 2927 C C . GLN A 1 368 ? -2.445 3.076 -2.01 1 97.12 368 GLN A C 1
ATOM 2929 O O . GLN A 1 368 ? -2.611 3.736 -0.982 1 97.12 368 GLN A O 1
ATOM 2934 N N . ILE A 1 369 ? -2.594 3.543 -3.26 1 96.69 369 ILE A N 1
ATOM 2935 C CA . ILE A 1 369 ? -3.145 4.875 -3.488 1 96.69 369 ILE A CA 1
ATOM 2936 C C . ILE A 1 369 ? -4.652 4.777 -3.703 1 96.69 369 ILE A C 1
ATOM 2938 O O . ILE A 1 369 ? -5.141 3.818 -4.305 1 96.69 369 ILE A O 1
ATOM 2942 N N . ALA A 1 370 ? -5.352 5.633 -3.168 1 97.38 370 ALA A N 1
ATOM 2943 C CA . ALA A 1 370 ? -6.785 5.762 -3.414 1 97.38 370 ALA A CA 1
ATOM 2944 C C . ALA A 1 370 ? -7.195 7.23 -3.506 1 97.38 370 ALA A C 1
ATOM 2946 O O . ALA A 1 370 ? -6.387 8.125 -3.254 1 97.38 370 ALA A O 1
ATOM 2947 N N . ARG A 1 371 ? -8.398 7.488 -3.936 1 96.56 371 ARG A N 1
ATOM 2948 C CA . ARG A 1 371 ? -8.969 8.828 -4.027 1 96.56 371 ARG A CA 1
ATOM 2949 C C . ARG A 1 371 ? -10.195 8.961 -3.125 1 96.56 371 ARG A C 1
ATOM 2951 O O . ARG A 1 371 ? -11.047 8.07 -3.092 1 96.56 371 ARG A O 1
ATOM 2958 N N . VAL A 1 372 ? -10.234 10.031 -2.361 1 97.62 372 VAL A N 1
ATOM 2959 C CA . VAL A 1 372 ? -11.406 10.266 -1.522 1 97.62 372 VAL A CA 1
ATOM 2960 C C . VAL A 1 372 ? -12.617 10.594 -2.398 1 97.62 372 VAL A C 1
ATOM 2962 O O . VAL A 1 372 ? -12.516 11.398 -3.324 1 97.62 372 VAL A O 1
ATOM 2965 N N . VAL A 1 373 ? -13.734 9.984 -2.043 1 97.19 373 VAL A N 1
ATOM 2966 C CA . VAL A 1 373 ? -14.945 10.195 -2.826 1 97.19 373 VAL A CA 1
ATOM 2967 C C . VAL A 1 373 ? -16.094 10.562 -1.898 1 97.19 373 VAL A C 1
ATOM 2969 O O . VAL A 1 373 ? -15.992 10.422 -0.678 1 97.19 373 VAL A O 1
ATOM 2972 N N . GLY A 1 374 ? -17.156 11.078 -2.412 1 96.25 374 GLY A N 1
ATOM 2973 C CA . GLY A 1 374 ? -18.375 11.484 -1.736 1 96.25 374 GLY A CA 1
ATOM 2974 C C . GLY A 1 374 ? -19.516 11.75 -2.689 1 96.25 374 GLY A C 1
ATOM 2975 O O . GLY A 1 374 ? -19.375 11.578 -3.902 1 96.25 374 GLY A O 1
ATOM 2976 N N . PRO A 1 375 ? -20.656 12.031 -2.111 1 95 375 PRO A N 1
ATOM 2977 C CA . PRO A 1 375 ? -21.797 12.375 -2.971 1 95 375 PRO A CA 1
ATOM 2978 C C . PRO A 1 375 ? -21.5 13.562 -3.885 1 95 375 PRO A C 1
ATOM 2980 O O . PRO A 1 375 ? -20.609 14.367 -3.598 1 95 375 PRO A O 1
ATOM 2983 N N . GLU A 1 376 ? -22.281 13.656 -4.922 1 91.94 376 GLU A N 1
ATOM 2984 C CA . GLU A 1 376 ? -22.094 14.75 -5.875 1 91.94 376 GLU A CA 1
ATOM 2985 C C . GLU A 1 376 ? -22.266 16.109 -5.191 1 91.94 376 GLU A C 1
ATOM 2987 O O . GLU A 1 376 ? -23.203 16.312 -4.418 1 91.94 376 GLU A O 1
ATOM 2992 N N . GLY A 1 377 ? -21.328 16.953 -5.41 1 90.75 377 GLY A N 1
ATOM 2993 C CA . GLY A 1 377 ? -21.422 18.312 -4.91 1 90.75 377 GLY A CA 1
ATOM 2994 C C . GLY A 1 377 ? -20.812 18.484 -3.531 1 90.75 377 GLY A C 1
ATOM 2995 O O . GLY A 1 377 ? -20.625 19.609 -3.072 1 90.75 377 GLY A O 1
ATOM 2996 N N . GLU A 1 378 ? -20.562 17.438 -2.854 1 92.69 378 GLU A N 1
ATOM 2997 C CA . GLU A 1 378 ? -20 17.547 -1.51 1 92.69 378 GLU A CA 1
ATOM 2998 C C . GLU A 1 378 ? -18.484 17.641 -1.551 1 92.69 378 GLU A C 1
ATOM 3000 O O . GLU A 1 378 ? -17.828 16.891 -2.273 1 92.69 378 GLU A O 1
ATOM 3005 N N . GLU A 1 379 ? -18 18.578 -0.775 1 94 379 GLU A N 1
ATOM 3006 C CA . GLU A 1 379 ? -16.547 18.766 -0.723 1 94 379 GLU A CA 1
ATOM 3007 C C . GLU A 1 379 ? -15.938 18.031 0.459 1 94 379 GLU A C 1
ATOM 3009 O O . GLU A 1 379 ? -14.781 17.594 0.395 1 94 379 GLU A O 1
ATOM 3014 N N . ILE A 1 380 ? -16.688 18 1.487 1 96.44 380 ILE A N 1
ATOM 3015 C CA . ILE A 1 380 ? -16.266 17.281 2.693 1 96.44 380 ILE A CA 1
ATOM 3016 C C . ILE A 1 380 ? -17.344 16.281 3.105 1 96.44 380 ILE A C 1
ATOM 3018 O O . ILE A 1 380 ? -18.5 16.656 3.307 1 96.44 380 ILE A O 1
ATOM 3022 N N . TYR A 1 381 ? -17 15.086 3.162 1 96.5 381 TYR A N 1
ATOM 3023 C CA . TYR A 1 381 ? -17.922 14.008 3.502 1 96.5 381 TYR A CA 1
ATOM 3024 C C . TYR A 1 381 ? -17.297 13.047 4.512 1 96.5 381 TYR A C 1
ATOM 3026 O O . TYR A 1 381 ? -16.375 12.305 4.18 1 96.5 381 TYR A O 1
ATOM 3034 N N . CYS A 1 382 ? -17.75 13.117 5.742 1 96.62 382 CYS A N 1
ATOM 3035 C CA . CYS A 1 382 ? -17.188 12.266 6.789 1 96.62 382 CYS A CA 1
ATOM 3036 C C . CYS A 1 382 ? -18.266 11.82 7.77 1 96.62 382 CYS A C 1
ATOM 3038 O O . CYS A 1 382 ? -19.375 12.344 7.746 1 96.62 382 CYS A O 1
ATOM 3040 N N . ASP A 1 383 ? -17.984 10.836 8.539 1 96.19 383 ASP A N 1
ATOM 3041 C CA . ASP A 1 383 ? -18.922 10.383 9.57 1 96.19 383 ASP A CA 1
ATOM 3042 C C . ASP A 1 383 ? -18.5 10.891 10.953 1 96.19 383 ASP A C 1
ATOM 3044 O O . ASP A 1 383 ? -17.688 11.805 11.062 1 96.19 383 ASP A O 1
ATOM 3048 N N . GLU A 1 384 ? -19.141 10.391 12.008 1 94.88 384 GLU A N 1
ATOM 3049 C CA . GLU A 1 384 ? -18.953 10.891 13.367 1 94.88 384 GLU A CA 1
ATOM 3050 C C . GLU A 1 384 ? -17.531 10.625 13.867 1 94.88 384 GLU A C 1
ATOM 3052 O O . GLU A 1 384 ? -17.078 11.266 14.82 1 94.88 384 GLU A O 1
ATOM 3057 N N . PHE A 1 385 ? -16.828 9.727 13.25 1 94.25 385 PHE A N 1
ATOM 3058 C CA . PHE A 1 385 ? -15.484 9.383 13.672 1 94.25 385 PHE A CA 1
ATOM 3059 C C . PHE A 1 385 ? -14.445 10.031 12.758 1 94.25 385 PHE A C 1
ATOM 3061 O O . PHE A 1 385 ? -13.25 9.805 12.914 1 94.25 385 PHE A O 1
ATOM 3068 N N . GLY A 1 386 ? -14.914 10.859 11.828 1 96.12 386 GLY A N 1
ATOM 3069 C CA . GLY A 1 386 ? -14 11.492 10.883 1 96.12 386 GLY A CA 1
ATOM 3070 C C . GLY A 1 386 ? -13.539 10.555 9.789 1 96.12 386 GLY A C 1
ATOM 3071 O O . GLY A 1 386 ? -12.469 10.758 9.203 1 96.12 386 GLY A O 1
ATOM 3072 N N . ARG A 1 387 ? -14.336 9.508 9.562 1 97.56 387 ARG A N 1
ATOM 3073 C CA . ARG A 1 387 ? -13.992 8.586 8.477 1 97.56 387 ARG A CA 1
ATOM 3074 C C . ARG A 1 387 ? -14.469 9.125 7.133 1 97.56 387 ARG A C 1
ATOM 3076 O O . ARG A 1 387 ? -15.383 9.945 7.078 1 97.56 387 ARG A O 1
ATOM 3083 N N . VAL A 1 388 ? -13.75 8.602 6.055 1 97.81 388 VAL A N 1
ATOM 3084 C CA . VAL A 1 388 ? -14.125 9.047 4.719 1 97.81 388 VAL A CA 1
ATOM 3085 C C . VAL A 1 388 ? -14.305 7.832 3.805 1 97.81 388 VAL A C 1
ATOM 3087 O O . VAL A 1 388 ? -13.984 6.703 4.191 1 97.81 388 VAL A O 1
ATOM 3090 N N . LYS A 1 389 ? -14.922 8.055 2.648 1 97.75 389 LYS A N 1
ATOM 3091 C CA . LYS A 1 389 ? -15.055 7.035 1.614 1 97.75 389 LYS A CA 1
ATOM 3092 C C . LYS A 1 389 ? -13.984 7.195 0.542 1 97.75 389 LYS A C 1
ATOM 3094 O O . LYS A 1 389 ? -13.57 8.312 0.231 1 97.75 389 LYS A O 1
ATOM 3099 N N . ILE A 1 390 ? -13.531 6.047 -0.02 1 97.75 390 ILE A N 1
ATOM 3100 C CA . ILE A 1 390 ? -12.43 6.125 -0.971 1 97.75 390 ILE A CA 1
ATOM 3101 C C . ILE A 1 390 ? -12.719 5.227 -2.172 1 97.75 390 ILE A C 1
ATOM 3103 O O . ILE A 1 390 ? -13.602 4.367 -2.115 1 97.75 390 ILE A O 1
ATOM 3107 N N . GLN A 1 391 ? -12.023 5.484 -3.229 1 96.69 391 GLN A N 1
ATOM 3108 C CA . GLN A 1 391 ? -12.031 4.676 -4.445 1 96.69 391 GLN A CA 1
ATOM 3109 C C . GLN A 1 391 ? -10.625 4.242 -4.832 1 96.69 391 GLN A C 1
ATOM 3111 O O . GLN A 1 391 ? -9.734 5.082 -5.004 1 96.69 391 GLN A O 1
ATOM 3116 N N . PHE A 1 392 ? -10.453 2.934 -4.906 1 96.62 392 PHE A N 1
ATOM 3117 C CA . PHE A 1 392 ? -9.188 2.404 -5.391 1 96.62 392 PHE A CA 1
ATOM 3118 C C . PHE A 1 392 ? -9.148 2.395 -6.914 1 96.62 392 PHE A C 1
ATOM 3120 O O . PHE A 1 392 ? -10.148 2.094 -7.562 1 96.62 392 PHE A O 1
ATOM 3127 N N . PRO A 1 393 ? -7.973 2.629 -7.48 1 94.31 393 PRO A N 1
ATOM 3128 C CA . PRO A 1 393 ? -7.875 2.607 -8.945 1 94.31 393 PRO A CA 1
ATOM 3129 C C . PRO A 1 393 ? -8.211 1.24 -9.539 1 94.31 393 PRO A C 1
ATOM 3131 O O . PRO A 1 393 ? -8.711 1.157 -10.656 1 94.31 393 PRO A O 1
ATOM 3134 N N . TRP A 1 394 ? -7.918 0.192 -8.812 1 95.56 394 TRP A N 1
ATOM 3135 C CA . TRP A 1 394 ? -8.102 -1.149 -9.359 1 95.56 394 TRP A CA 1
ATOM 3136 C C . TRP A 1 394 ? -9.57 -1.541 -9.359 1 95.56 394 TRP A C 1
ATOM 3138 O O . TRP A 1 394 ? -9.961 -2.529 -9.984 1 95.56 394 TRP A O 1
ATOM 3148 N N . ASP A 1 395 ? -10.375 -0.855 -8.586 1 95.12 395 ASP A N 1
ATOM 3149 C CA . ASP A 1 395 ? -11.797 -1.17 -8.555 1 95.12 395 ASP A CA 1
ATOM 3150 C C . ASP A 1 395 ? -12.477 -0.786 -9.875 1 95.12 395 ASP A C 1
ATOM 3152 O O . ASP A 1 395 ? -12.57 0.397 -10.203 1 95.12 395 ASP A O 1
ATOM 3156 N N . ARG A 1 396 ? -12.984 -1.753 -10.609 1 93.38 396 ARG A N 1
ATOM 3157 C CA . ARG A 1 396 ? -13.594 -1.518 -11.914 1 93.38 396 ARG A CA 1
ATOM 3158 C C . ARG A 1 396 ? -15.117 -1.502 -11.812 1 93.38 396 ARG A C 1
ATOM 3160 O O . ARG A 1 396 ? -15.812 -1.255 -12.805 1 93.38 396 ARG A O 1
ATOM 3167 N N . TYR A 1 397 ? -15.625 -1.696 -10.656 1 91.75 397 TYR A N 1
ATOM 3168 C CA . TYR A 1 397 ? -17.062 -1.927 -10.516 1 91.75 397 TYR A CA 1
ATOM 3169 C C . TYR A 1 397 ? -17.75 -0.709 -9.914 1 91.75 397 TYR A C 1
ATOM 3171 O O . TYR A 1 397 ? -18.969 -0.531 -10.078 1 91.75 397 TYR A O 1
ATOM 3179 N N . SER A 1 398 ? -17.062 0.153 -9.219 1 87.56 398 SER A N 1
ATOM 3180 C CA . SER A 1 398 ? -17.656 1.296 -8.547 1 87.56 398 SER A CA 1
ATOM 3181 C C . SER A 1 398 ? -17.719 2.514 -9.461 1 87.56 398 SER A C 1
ATOM 3183 O O . SER A 1 398 ? -16.906 2.639 -10.383 1 87.56 398 SER A O 1
ATOM 3185 N N . ASN A 1 399 ? -18.703 3.473 -9.211 1 85.5 399 ASN A N 1
ATOM 3186 C CA . ASN A 1 399 ? -18.922 4.684 -10 1 85.5 399 ASN A CA 1
ATOM 3187 C C . ASN A 1 399 ? -18.219 5.887 -9.383 1 85.5 399 ASN A C 1
ATOM 3189 O O . ASN A 1 399 ? -18.672 7.02 -9.523 1 85.5 399 ASN A O 1
ATOM 3193 N N . ASN A 1 400 ? -17.234 5.723 -8.688 1 85.38 400 ASN A N 1
ATOM 3194 C CA . ASN A 1 400 ? -16.453 6.812 -8.102 1 85.38 400 ASN A CA 1
ATOM 3195 C C . ASN A 1 400 ? -17.328 7.715 -7.23 1 85.38 400 ASN A C 1
ATOM 3197 O O . ASN A 1 400 ? -17.234 8.938 -7.316 1 85.38 400 ASN A O 1
ATOM 3201 N N . ASP A 1 401 ? -18.25 7.168 -6.52 1 90.25 401 ASP A N 1
ATOM 3202 C CA . ASP A 1 401 ? -19.125 7.918 -5.633 1 90.25 401 ASP A CA 1
ATOM 3203 C C . ASP A 1 401 ? -19.047 7.387 -4.203 1 90.25 401 ASP A C 1
ATOM 3205 O O . ASP A 1 401 ? -18.094 6.707 -3.842 1 90.25 401 ASP A O 1
ATOM 3209 N N . ASP A 1 402 ? -20 7.82 -3.367 1 89.44 402 ASP A N 1
ATOM 3210 C CA . ASP A 1 402 ? -19.938 7.523 -1.939 1 89.44 402 ASP A CA 1
ATOM 3211 C C . ASP A 1 402 ? -20.25 6.051 -1.674 1 89.44 402 ASP A C 1
ATOM 3213 O O . ASP A 1 402 ? -20.141 5.582 -0.538 1 89.44 402 ASP A O 1
ATOM 3217 N N . ASN A 1 403 ? -20.438 5.273 -2.699 1 90.56 403 ASN A N 1
ATOM 3218 C CA . ASN A 1 403 ? -20.688 3.846 -2.52 1 90.56 403 ASN A CA 1
ATOM 3219 C C . ASN A 1 403 ? -19.469 3.016 -2.943 1 90.56 403 ASN A C 1
ATOM 3221 O O . ASN A 1 403 ? -19.547 1.787 -2.998 1 90.56 403 ASN A O 1
ATOM 3225 N N . ALA A 1 404 ? -18.484 3.678 -3.162 1 91.44 404 ALA A N 1
ATOM 3226 C CA . ALA A 1 404 ? -17.312 3.004 -3.701 1 91.44 404 ALA A CA 1
ATOM 3227 C C . ALA A 1 404 ? -16.609 2.166 -2.629 1 91.44 404 ALA A C 1
ATOM 3229 O O . ALA A 1 404 ? -15.961 1.168 -2.939 1 91.44 404 ALA A O 1
ATOM 3230 N N . SER A 1 405 ? -16.734 2.582 -1.432 1 93.88 405 SER A N 1
ATOM 3231 C CA . SER A 1 405 ? -16.078 1.838 -0.357 1 93.88 405 SER A CA 1
ATOM 3232 C C . SER A 1 405 ? -16.859 1.964 0.949 1 93.88 405 SER A C 1
ATOM 3234 O O . SER A 1 405 ? -17.875 2.67 1.012 1 93.88 405 SER A O 1
ATOM 3236 N N . CYS A 1 406 ? -16.344 1.238 1.942 1 95.06 406 CYS A N 1
ATOM 3237 C CA . CYS A 1 406 ? -16.781 1.468 3.316 1 95.06 406 CYS A CA 1
ATOM 3238 C C . CYS A 1 406 ? -16.188 2.756 3.869 1 95.06 406 CYS A C 1
ATOM 3240 O O . CYS A 1 406 ? -15.406 3.43 3.186 1 95.06 406 CYS A O 1
ATOM 3242 N N . TRP A 1 407 ? -16.719 3.164 5.051 1 96.88 407 TRP A N 1
ATOM 3243 C CA . TRP A 1 407 ? -16.078 4.266 5.77 1 96.88 407 TRP A CA 1
ATOM 3244 C C . TRP A 1 407 ? -14.672 3.887 6.215 1 96.88 407 TRP A C 1
ATOM 3246 O O . TRP A 1 407 ? -14.469 2.848 6.852 1 96.88 407 TRP A O 1
ATOM 3256 N N . VAL A 1 408 ? -13.727 4.652 5.859 1 98.06 408 VAL A N 1
ATOM 3257 C CA . VAL A 1 408 ? -12.336 4.344 6.156 1 98.06 408 VAL A CA 1
ATOM 3258 C C . VAL A 1 408 ? -11.781 5.359 7.152 1 98.06 408 VAL A C 1
ATOM 3260 O O . VAL A 1 408 ? -11.938 6.566 6.969 1 98.06 408 VAL A O 1
ATOM 3263 N N . ARG A 1 409 ? -11.148 4.879 8.211 1 97.81 409 ARG A N 1
ATOM 3264 C CA . ARG A 1 409 ? -10.562 5.742 9.227 1 97.81 409 ARG A CA 1
ATOM 3265 C C . ARG A 1 409 ? -9.352 6.492 8.68 1 97.81 409 ARG A C 1
ATOM 3267 O O . ARG A 1 409 ? -8.664 6 7.785 1 97.81 409 ARG A O 1
ATOM 3274 N N . VAL A 1 410 ? -9.117 7.688 9.211 1 97.19 410 VAL A N 1
ATOM 3275 C CA . VAL A 1 410 ? -8.039 8.562 8.766 1 97.19 410 VAL A CA 1
ATOM 3276 C C . VAL A 1 410 ? -7.047 8.781 9.906 1 97.19 410 VAL A C 1
ATOM 3278 O O . VAL A 1 410 ? -7.43 9.211 11 1 97.19 410 VAL A O 1
ATOM 3281 N N . SER A 1 411 ? -5.789 8.492 9.578 1 95.44 411 SER A N 1
ATOM 3282 C CA . SER A 1 411 ? -4.738 8.789 10.547 1 95.44 411 SER A CA 1
ATOM 3283 C C . SER A 1 411 ? -4.512 10.289 10.68 1 95.44 411 SER A C 1
ATOM 3285 O O . SER A 1 411 ? -4.566 11.016 9.688 1 95.44 411 SER A O 1
ATOM 3287 N N . GLN A 1 412 ? -4.316 10.672 11.945 1 92.94 412 GLN A N 1
ATOM 3288 C CA . GLN A 1 412 ? -3.99 12.062 12.25 1 92.94 412 GLN A CA 1
ATOM 3289 C C . GLN A 1 412 ? -2.572 12.188 12.797 1 92.94 412 GLN A C 1
ATOM 3291 O O . GLN A 1 412 ? -1.967 11.195 13.203 1 92.94 412 GLN A O 1
ATOM 3296 N N . GLY A 1 413 ? -2.055 13.43 12.734 1 87.81 413 GLY A N 1
ATOM 3297 C CA . GLY A 1 413 ? -0.721 13.656 13.266 1 87.81 413 GLY A CA 1
ATOM 3298 C C . GLY A 1 413 ? -0.638 13.461 14.773 1 87.81 413 GLY A C 1
ATOM 3299 O O . GLY A 1 413 ? 0.429 13.148 15.305 1 87.81 413 GLY A O 1
ATOM 3300 N N . TRP A 1 414 ? -1.622 13.711 15.469 1 87.81 414 TRP A N 1
ATOM 3301 C CA . TRP A 1 414 ? -1.762 13.656 16.922 1 87.81 414 TRP A CA 1
ATOM 3302 C C . TRP A 1 414 ? -3.217 13.438 17.312 1 87.81 414 TRP A C 1
ATOM 3304 O O . TRP A 1 414 ? -4.125 14.023 16.719 1 87.81 414 TRP A O 1
ATOM 3314 N N . ALA A 1 415 ? -3.525 12.508 18.234 1 90.56 415 ALA A N 1
ATOM 3315 C CA . ALA A 1 415 ? -4.91 12.211 18.594 1 90.56 415 ALA A CA 1
ATOM 3316 C C . ALA A 1 415 ? -5.016 11.828 20.062 1 90.56 415 ALA A C 1
ATOM 3318 O O . ALA A 1 415 ? -4.621 10.727 20.453 1 90.56 415 ALA A O 1
ATOM 3319 N N . GLY A 1 416 ? -5.383 12.727 20.906 1 91.69 416 GLY A N 1
ATOM 3320 C CA . GLY A 1 416 ? -5.711 12.5 22.297 1 91.69 416 GLY A CA 1
ATOM 3321 C C . GLY A 1 416 ? -7.168 12.773 22.625 1 91.69 416 GLY A C 1
ATOM 3322 O O . GLY A 1 416 ? -7.957 13.102 21.734 1 91.69 416 GLY A O 1
ATOM 3323 N N . THR A 1 417 ? -7.566 12.547 23.906 1 90.25 417 THR A N 1
ATOM 3324 C CA . THR A 1 417 ? -8.953 12.758 24.312 1 90.25 417 THR A CA 1
ATOM 3325 C C . THR A 1 417 ? -9.305 14.242 24.297 1 90.25 417 THR A C 1
ATOM 3327 O O . THR A 1 417 ? -8.977 14.969 25.234 1 90.25 417 THR A O 1
ATOM 3330 N N . GLN A 1 418 ? -9.828 14.672 23.25 1 88.62 418 GLN A N 1
ATOM 3331 C CA . GLN A 1 418 ? -10.32 16.031 23.062 1 88.62 418 GLN A CA 1
ATOM 3332 C C . GLN A 1 418 ? -9.18 17 22.781 1 88.62 418 GLN A C 1
ATOM 3334 O O . GLN A 1 418 ? -9.289 18.188 23.062 1 88.62 418 GLN A O 1
ATOM 3339 N N . TYR A 1 419 ? -8.094 16.547 22.5 1 89.75 419 TYR A N 1
ATOM 3340 C CA . TYR A 1 419 ? -6.992 17.359 21.984 1 89.75 419 TYR A CA 1
ATOM 3341 C C . TYR A 1 419 ? -6.246 16.609 20.891 1 89.75 419 TYR A C 1
ATOM 3343 O O . TYR A 1 419 ? -6.379 15.398 20.75 1 89.75 419 TYR A O 1
ATOM 3351 N N . GLY A 1 420 ? -5.57 17.297 20.125 1 92.38 420 GLY A N 1
ATOM 3352 C CA . GLY A 1 420 ? -4.887 16.719 18.969 1 92.38 420 GLY A CA 1
ATOM 3353 C C . GLY A 1 420 ? -5.027 17.562 17.719 1 92.38 420 GLY A C 1
ATOM 3354 O O . GLY A 1 420 ? -5.258 18.766 17.797 1 92.38 420 GLY A O 1
ATOM 3355 N N . MET A 1 421 ? -4.617 16.891 16.609 1 92.19 421 MET A N 1
ATOM 3356 C CA . MET A 1 421 ? -4.703 17.516 15.305 1 92.19 421 MET A CA 1
ATOM 3357 C C . MET A 1 421 ? -5.777 16.859 14.445 1 92.19 421 MET A C 1
ATOM 3359 O O . MET A 1 421 ? -5.902 15.633 14.445 1 92.19 421 MET A O 1
ATOM 3363 N N . VAL A 1 422 ? -6.645 17.625 13.805 1 91.88 422 VAL A N 1
ATOM 3364 C CA . VAL A 1 422 ? -7.668 17.078 12.914 1 91.88 422 VAL A CA 1
ATOM 3365 C C . VAL A 1 422 ? -7.602 17.781 11.562 1 91.88 422 VAL A C 1
ATOM 3367 O O . VAL A 1 422 ? -7.797 19 11.477 1 91.88 422 VAL A O 1
ATOM 3370 N N . ALA A 1 423 ? -7.176 17.078 10.602 1 93.69 423 ALA A N 1
ATOM 3371 C CA . ALA A 1 423 ? -7.199 17.484 9.203 1 93.69 423 ALA A CA 1
ATOM 3372 C C . ALA A 1 423 ? -7.852 16.422 8.32 1 93.69 423 ALA A C 1
ATOM 3374 O O . ALA A 1 423 ? -7.203 15.445 7.941 1 93.69 423 ALA A O 1
ATOM 3375 N N . LEU A 1 424 ? -9.078 16.656 7.945 1 95.06 424 LEU A N 1
ATOM 3376 C CA . LEU A 1 424 ? -9.844 15.656 7.207 1 95.06 424 LEU A CA 1
ATOM 3377 C C . LEU A 1 424 ? -9.578 15.766 5.711 1 95.06 424 LEU A C 1
ATOM 3379 O O . LEU A 1 424 ? -9.633 16.859 5.145 1 95.06 424 LEU A O 1
ATOM 3383 N N . PRO A 1 425 ? -9.25 14.656 5.098 1 96.06 425 PRO A N 1
ATOM 3384 C CA . PRO A 1 425 ? -9.156 14.719 3.637 1 96.06 425 PRO A CA 1
ATOM 3385 C C . PRO A 1 425 ? -10.508 15.008 2.973 1 96.06 425 PRO A C 1
ATOM 3387 O O . PRO A 1 425 ? -11.539 14.508 3.424 1 96.06 425 PRO A O 1
ATOM 3390 N N . ARG A 1 426 ? -10.477 15.797 1.962 1 96.62 426 ARG A N 1
ATOM 3391 C CA . ARG A 1 426 ? -11.688 16.188 1.256 1 96.62 426 ARG A CA 1
ATOM 3392 C C . ARG A 1 426 ? -11.898 15.328 0.01 1 96.62 426 ARG A C 1
ATOM 3394 O O . ARG A 1 426 ? -11 14.586 -0.397 1 96.62 426 ARG A O 1
ATOM 3401 N N . VAL A 1 427 ? -13.141 15.406 -0.529 1 96.38 427 VAL A N 1
ATOM 3402 C CA . VAL A 1 427 ? -13.477 14.68 -1.749 1 96.38 427 VAL A CA 1
ATOM 3403 C C . VAL A 1 427 ? -12.523 15.102 -2.873 1 96.38 427 VAL A C 1
ATOM 3405 O O . VAL A 1 427 ? -12.297 16.297 -3.092 1 96.38 427 VAL A O 1
ATOM 3408 N N . GLY A 1 428 ? -11.867 14.102 -3.5 1 94.88 428 GLY A N 1
ATOM 3409 C CA . GLY A 1 428 ? -10.938 14.383 -4.582 1 94.88 428 GLY A CA 1
ATOM 3410 C C . GLY A 1 428 ? -9.484 14.242 -4.176 1 94.88 428 GLY A C 1
ATOM 3411 O O . GLY A 1 428 ? -8.602 14.117 -5.031 1 94.88 428 GLY A O 1
ATOM 3412 N N . HIS A 1 429 ? -9.219 14.219 -2.916 1 96.38 429 HIS A N 1
ATOM 3413 C CA . HIS A 1 429 ? -7.852 14.094 -2.432 1 96.38 429 HIS A CA 1
ATOM 3414 C C . HIS A 1 429 ? -7.289 12.703 -2.713 1 96.38 429 HIS A C 1
ATOM 3416 O O . HIS A 1 429 ? -8.023 11.719 -2.68 1 96.38 429 HIS A O 1
ATOM 3422 N N . GLU A 1 430 ? -6.023 12.711 -3.084 1 97.25 430 GLU A N 1
ATOM 3423 C CA . GLU A 1 430 ? -5.285 11.453 -3.15 1 97.25 430 GLU A CA 1
ATOM 3424 C C . GLU A 1 430 ? -4.75 11.055 -1.777 1 97.25 430 GLU A C 1
ATOM 3426 O O . GLU A 1 430 ? -4.117 11.859 -1.094 1 97.25 430 GLU A O 1
ATOM 3431 N N . VAL A 1 431 ? -5.012 9.789 -1.397 1 97.81 431 VAL A N 1
ATOM 3432 C CA . VAL A 1 431 ? -4.625 9.344 -0.062 1 97.81 431 VAL A CA 1
ATOM 3433 C C . VAL A 1 431 ? -3.834 8.047 -0.156 1 97.81 431 VAL A C 1
ATOM 3435 O O . VAL A 1 431 ? -3.947 7.312 -1.142 1 97.81 431 VAL A O 1
ATOM 3438 N N . ILE A 1 432 ? -2.938 7.812 0.776 1 97.94 432 ILE A N 1
ATOM 3439 C CA . ILE A 1 432 ? -2.201 6.566 0.947 1 97.94 432 ILE A CA 1
ATOM 3440 C C . ILE A 1 432 ? -2.947 5.652 1.918 1 97.94 432 ILE A C 1
ATOM 3442 O O . ILE A 1 432 ? -3.223 6.039 3.057 1 97.94 432 ILE A O 1
ATOM 3446 N N . VAL A 1 433 ? -3.264 4.453 1.452 1 98.19 433 VAL A N 1
ATOM 3447 C CA . VAL A 1 433 ? -4.078 3.531 2.234 1 98.19 433 VAL A CA 1
ATOM 3448 C C . VAL A 1 433 ? -3.25 2.305 2.613 1 98.19 433 VAL A C 1
ATOM 3450 O O . VAL A 1 433 ? -2.705 1.624 1.742 1 98.19 433 VAL A O 1
ATOM 3453 N N . ASP A 1 434 ? -3.141 2.076 3.928 1 97.31 434 ASP A N 1
ATOM 3454 C CA . ASP A 1 434 ? -2.582 0.837 4.457 1 97.31 434 ASP A CA 1
ATOM 3455 C C . ASP A 1 434 ? -3.689 -0.134 4.863 1 97.31 434 ASP A C 1
ATOM 3457 O O . ASP A 1 434 ? -4.871 0.207 4.809 1 97.31 434 ASP A O 1
ATOM 3461 N N . PHE A 1 435 ? -3.264 -1.313 5.215 1 96.75 435 PHE A N 1
ATOM 3462 C CA . PHE A 1 435 ? -4.207 -2.357 5.598 1 96.75 435 PHE A CA 1
ATOM 3463 C C . PHE A 1 435 ? -3.764 -3.043 6.883 1 96.75 435 PHE A C 1
ATOM 3465 O O . PHE A 1 435 ? -2.625 -3.506 6.984 1 96.75 435 PHE A O 1
ATOM 3472 N N . PHE A 1 436 ? -4.707 -3.117 7.82 1 94.88 436 PHE A N 1
ATOM 3473 C CA . PHE A 1 436 ? -4.375 -3.793 9.07 1 94.88 436 PHE A CA 1
ATOM 3474 C C . PHE A 1 436 ? -4.027 -5.258 8.812 1 94.88 436 PHE A C 1
ATOM 3476 O O . PHE A 1 436 ? -4.836 -6.004 8.258 1 94.88 436 PHE A O 1
ATOM 3483 N N . GLU A 1 437 ? -2.889 -5.703 9.258 1 92.38 437 GLU A N 1
ATOM 3484 C CA . GLU A 1 437 ? -2.398 -7.066 9.086 1 92.38 437 GLU A CA 1
ATOM 3485 C C . GLU A 1 437 ? -2.393 -7.477 7.617 1 92.38 437 GLU A C 1
ATOM 3487 O O . GLU A 1 437 ? -2.496 -8.664 7.301 1 92.38 437 GLU A O 1
ATOM 3492 N N . GLY A 1 438 ? -2.385 -6.512 6.746 1 93.62 438 GLY A N 1
ATOM 3493 C CA . GLY A 1 438 ? -2.4 -6.797 5.32 1 93.62 438 GLY A CA 1
ATOM 3494 C C . GLY A 1 438 ? -3.752 -7.273 4.82 1 93.62 438 GLY A C 1
ATOM 3495 O O . GLY A 1 438 ? -3.863 -7.773 3.701 1 93.62 438 GLY A O 1
ATOM 3496 N N . ASP A 1 439 ? -4.75 -7.164 5.621 1 95.69 439 ASP A N 1
ATOM 3497 C CA . ASP A 1 439 ? -6.098 -7.605 5.27 1 95.69 439 ASP A CA 1
ATOM 3498 C C . ASP A 1 439 ? -6.793 -6.586 4.367 1 95.69 439 ASP A C 1
ATOM 3500 O O . ASP A 1 439 ? -7.145 -5.492 4.812 1 95.69 439 ASP A O 1
ATOM 3504 N N . PRO A 1 440 ? -7.074 -6.973 3.088 1 96.56 440 PRO A N 1
ATOM 3505 C CA . PRO A 1 440 ? -7.684 -6.023 2.154 1 96.56 440 PRO A CA 1
ATOM 3506 C C . PRO A 1 440 ? -9.039 -5.512 2.637 1 96.56 440 PRO A C 1
ATOM 3508 O O . PRO A 1 440 ? -9.539 -4.5 2.135 1 96.56 440 PRO A O 1
ATOM 3511 N N . ASP A 1 441 ? -9.656 -6.129 3.619 1 96.69 441 ASP A N 1
ATOM 3512 C CA . ASP A 1 441 ? -10.969 -5.73 4.125 1 96.69 441 ASP A CA 1
ATOM 3513 C C . ASP A 1 441 ? -10.844 -4.625 5.168 1 96.69 441 ASP A C 1
ATOM 3515 O O . ASP A 1 441 ? -11.844 -4.043 5.59 1 96.69 441 ASP A O 1
ATOM 3519 N N . GLN A 1 442 ? -9.68 -4.387 5.617 1 96.19 442 GLN A N 1
ATOM 3520 C CA . GLN A 1 442 ? -9.5 -3.461 6.73 1 96.19 442 GLN A CA 1
ATOM 3521 C C . GLN A 1 442 ? -8.57 -2.314 6.348 1 96.19 442 GLN A C 1
ATOM 3523 O O . GLN A 1 442 ? -7.492 -2.162 6.926 1 96.19 442 GLN A O 1
ATOM 3528 N N . PRO A 1 443 ? -9.031 -1.446 5.488 1 97.44 443 PRO A N 1
ATOM 3529 C CA . PRO A 1 443 ? -8.211 -0.312 5.051 1 97.44 443 PRO A CA 1
ATOM 3530 C C . PRO A 1 443 ? -8.148 0.804 6.09 1 97.44 443 PRO A C 1
ATOM 3532 O O . PRO A 1 443 ? -9.086 0.975 6.879 1 97.44 443 PRO A O 1
ATOM 3535 N N . ILE A 1 444 ? -7.035 1.597 6.098 1 97.88 444 ILE A N 1
ATOM 3536 C CA . ILE A 1 444 ? -6.836 2.787 6.918 1 97.88 444 ILE A CA 1
ATOM 3537 C C . ILE A 1 444 ? -5.98 3.799 6.156 1 97.88 444 ILE A C 1
ATOM 3539 O O . ILE A 1 444 ? -4.98 3.434 5.535 1 97.88 444 ILE A O 1
ATOM 3543 N N . ILE A 1 445 ? -6.438 5 6.133 1 97.88 445 ILE A N 1
ATOM 3544 C CA . ILE A 1 445 ? -5.664 6.047 5.473 1 97.88 445 ILE A CA 1
ATOM 3545 C C . ILE A 1 445 ? -4.516 6.492 6.375 1 97.88 445 ILE A C 1
ATOM 3547 O O . ILE A 1 445 ? -4.742 6.906 7.516 1 97.88 445 ILE A O 1
ATOM 3551 N N . THR A 1 446 ? -3.273 6.504 5.855 1 96.56 446 THR A N 1
ATOM 3552 C CA . THR A 1 446 ? -2.109 6.805 6.68 1 96.56 446 THR A CA 1
ATOM 3553 C C . THR A 1 446 ? -1.363 8.023 6.137 1 96.56 446 THR A C 1
ATOM 3555 O O . THR A 1 446 ? -0.463 8.547 6.797 1 96.56 446 THR A O 1
ATOM 3558 N N . GLY A 1 447 ? -1.719 8.43 4.949 1 95.5 447 GLY A N 1
ATOM 3559 C CA . GLY A 1 447 ? -1.033 9.578 4.375 1 95.5 447 GLY A CA 1
ATOM 3560 C C . GLY A 1 447 ? -1.804 10.227 3.24 1 95.5 447 GLY A C 1
ATOM 3561 O O . GLY A 1 447 ? -2.887 9.766 2.875 1 95.5 447 GLY A O 1
ATOM 3562 N N . ARG A 1 448 ? -1.29 11.383 2.832 1 95.75 448 ARG A N 1
ATOM 3563 C CA . ARG A 1 448 ? -1.834 12.141 1.707 1 95.75 448 ARG A CA 1
ATOM 3564 C C . ARG A 1 448 ? -0.724 12.594 0.766 1 95.75 448 ARG A C 1
ATOM 3566 O O . ARG A 1 448 ? 0.413 12.805 1.193 1 95.75 448 ARG A O 1
ATOM 3573 N N . THR A 1 449 ? -1.084 12.711 -0.486 1 95.5 449 THR A N 1
ATOM 3574 C CA . THR A 1 449 ? -0.064 13.141 -1.436 1 95.5 449 THR A CA 1
ATOM 3575 C C . THR A 1 449 ? -0.651 14.109 -2.455 1 95.5 449 THR A C 1
ATOM 3577 O O . THR A 1 449 ? -1.854 14.086 -2.723 1 95.5 449 THR A O 1
ATOM 3580 N N . TYR A 1 450 ? 0.212 14.945 -2.928 1 94.81 450 TYR A N 1
ATOM 3581 C CA . TYR A 1 450 ? -0.1 15.773 -4.09 1 94.81 450 TYR A CA 1
ATOM 3582 C C . TYR A 1 450 ? 0.114 15 -5.383 1 94.81 450 TYR A C 1
ATOM 3584 O O . TYR A 1 450 ? 0.734 13.93 -5.383 1 94.81 450 TYR A O 1
ATOM 3592 N N . ASN A 1 451 ? -0.484 15.445 -6.383 1 93.88 451 ASN A N 1
ATOM 3593 C CA . ASN A 1 451 ? -0.325 14.875 -7.719 1 93.88 451 ASN A CA 1
ATOM 3594 C C . ASN A 1 451 ? -0.475 15.945 -8.805 1 93.88 451 ASN A C 1
ATOM 3596 O O . ASN A 1 451 ? -0.435 17.141 -8.508 1 93.88 451 ASN A O 1
ATOM 3600 N N . ALA A 1 452 ? -0.545 15.516 -10.055 1 92.69 452 ALA A N 1
ATOM 3601 C CA . ALA A 1 452 ? -0.589 16.453 -11.172 1 92.69 452 ALA A CA 1
ATOM 3602 C C . ALA A 1 452 ? -1.868 17.281 -11.141 1 92.69 452 ALA A C 1
ATOM 3604 O O . ALA A 1 452 ? -1.883 18.438 -11.602 1 92.69 452 ALA A O 1
ATOM 3605 N N . THR A 1 453 ? -2.908 16.766 -10.562 1 90.94 453 THR A N 1
ATOM 3606 C CA . THR A 1 453 ? -4.188 17.453 -10.453 1 90.94 453 THR A CA 1
ATOM 3607 C C . THR A 1 453 ? -4.25 18.266 -9.156 1 90.94 453 THR A C 1
ATOM 3609 O O . THR A 1 453 ? -4.664 19.422 -9.164 1 90.94 453 THR A O 1
ATOM 3612 N N . ASN A 1 454 ? -3.912 17.672 -8.086 1 92.62 454 ASN A N 1
ATOM 3613 C CA . ASN A 1 454 ? -3.832 18.328 -6.781 1 92.62 454 ASN A CA 1
ATOM 3614 C C . ASN A 1 454 ? -2.424 18.828 -6.492 1 92.62 454 ASN A C 1
ATOM 3616 O O . ASN A 1 454 ? -1.646 18.172 -5.809 1 92.62 454 ASN A O 1
ATOM 3620 N N . LYS A 1 455 ? -2.238 20.109 -6.832 1 93.25 455 LYS A N 1
ATOM 3621 C CA . LYS A 1 455 ? -0.898 20.672 -6.703 1 93.25 455 LYS A CA 1
ATOM 3622 C C . LYS A 1 455 ? -0.716 21.344 -5.348 1 93.25 455 LYS A C 1
ATOM 3624 O O . LYS A 1 455 ? -1.69 21.781 -4.727 1 93.25 455 LYS A O 1
ATOM 3629 N N . PRO A 1 456 ? 0.539 21.469 -4.934 1 93.44 456 PRO A N 1
ATOM 3630 C CA . PRO A 1 456 ? 0.794 22.188 -3.689 1 93.44 456 PRO A CA 1
ATOM 3631 C C . PRO A 1 456 ? 0.432 23.672 -3.785 1 93.44 456 PRO A C 1
ATOM 3633 O O . PRO A 1 456 ? 0.242 24.203 -4.887 1 93.44 456 PRO A O 1
ATOM 3636 N N . PRO A 1 457 ? 0.328 24.359 -2.68 1 93.5 457 PRO A N 1
ATOM 3637 C CA . PRO A 1 457 ? -0.088 25.75 -2.654 1 93.5 457 PRO A CA 1
ATOM 3638 C C . PRO A 1 457 ? 0.878 26.672 -3.404 1 93.5 457 PRO A C 1
ATOM 3640 O O . PRO A 1 457 ? 0.462 27.688 -3.963 1 93.5 457 PRO A O 1
ATOM 3643 N N . TYR A 1 458 ? 2.164 26.359 -3.332 1 95.06 458 TYR A N 1
ATOM 3644 C CA . TYR A 1 458 ? 3.18 27.156 -4.012 1 95.06 458 TYR A CA 1
ATOM 3645 C C . TYR A 1 458 ? 3.977 26.297 -4.992 1 95.06 458 TYR A C 1
ATOM 3647 O O . TYR A 1 458 ? 4.23 25.125 -4.734 1 95.06 458 TYR A O 1
ATOM 3655 N N . GLU A 1 459 ? 4.43 26.906 -6.07 1 94.62 459 GLU A N 1
ATOM 3656 C CA . GLU A 1 459 ? 5.191 26.203 -7.098 1 94.62 459 GLU A CA 1
ATOM 3657 C C . GLU A 1 459 ? 6.512 25.672 -6.543 1 94.62 459 GLU A C 1
ATOM 3659 O O . GLU A 1 459 ? 7.223 26.391 -5.836 1 94.62 459 GLU A O 1
ATOM 3664 N N . LEU A 1 460 ? 6.871 24.453 -6.883 1 93.88 460 LEU A N 1
ATOM 3665 C CA . LEU A 1 460 ? 8.141 23.828 -6.531 1 93.88 460 LEU A CA 1
ATOM 3666 C C . LEU A 1 460 ? 8.977 23.547 -7.777 1 93.88 460 LEU A C 1
ATOM 3668 O O . LEU A 1 460 ? 8.43 23.281 -8.844 1 93.88 460 LEU A O 1
ATOM 3672 N N . PRO A 1 461 ? 10.211 23.609 -7.766 1 94.69 461 PRO A N 1
ATOM 3673 C CA . PRO A 1 461 ? 11.055 23.859 -6.59 1 94.69 461 PRO A CA 1
ATOM 3674 C C . PRO A 1 461 ? 11.273 25.344 -6.316 1 94.69 461 PRO A C 1
ATOM 3676 O O . PRO A 1 461 ? 12.07 25.703 -5.449 1 94.69 461 PRO A O 1
ATOM 3679 N N . ALA A 1 462 ? 10.578 26.25 -7 1 94.25 462 ALA A N 1
ATOM 3680 C CA . ALA A 1 462 ? 10.773 27.688 -6.867 1 94.25 462 ALA A CA 1
ATOM 3681 C C . ALA A 1 462 ? 10.625 28.141 -5.414 1 94.25 462 ALA A C 1
ATOM 3683 O O . ALA A 1 462 ? 11.336 29.031 -4.953 1 94.25 462 ALA A O 1
ATOM 3684 N N . HIS A 1 463 ? 9.688 27.594 -4.75 1 95.5 463 HIS A N 1
ATOM 3685 C CA . HIS A 1 463 ? 9.406 27.953 -3.365 1 95.5 463 HIS A CA 1
ATOM 3686 C C . HIS A 1 463 ? 9.711 26.797 -2.422 1 95.5 463 HIS A C 1
ATOM 3688 O O . HIS A 1 463 ? 8.938 26.531 -1.499 1 95.5 463 HIS A O 1
ATOM 3694 N N . LYS A 1 464 ? 10.852 26.141 -2.627 1 95 464 LYS A N 1
ATOM 3695 C CA . LYS A 1 464 ? 11.242 24.953 -1.872 1 95 464 LYS A CA 1
ATOM 3696 C C . LYS A 1 464 ? 11.594 25.312 -0.43 1 95 464 LYS A C 1
ATOM 3698 O O . LYS A 1 464 ? 11.695 24.422 0.426 1 95 464 LYS A O 1
ATOM 3703 N N . THR A 1 465 ? 11.773 26.578 -0.095 1 96.38 465 THR A N 1
ATOM 3704 C CA . THR A 1 465 ? 12.188 26.984 1.244 1 96.38 465 THR A CA 1
ATOM 3705 C C . THR A 1 465 ? 10.969 27.281 2.109 1 96.38 465 THR A C 1
ATOM 3707 O O . THR A 1 465 ? 11.102 27.703 3.264 1 96.38 465 THR A O 1
ATOM 3710 N N . ARG A 1 466 ? 9.797 27.094 1.621 1 96.25 466 ARG A N 1
ATOM 3711 C CA . ARG A 1 466 ? 8.578 27.438 2.35 1 96.25 466 ARG A CA 1
ATOM 3712 C C . ARG A 1 466 ? 7.969 26.203 3.006 1 96.25 466 ARG A C 1
ATOM 3714 O O . ARG A 1 466 ? 7.887 25.141 2.385 1 96.25 466 ARG A O 1
ATOM 3721 N N . THR A 1 467 ? 7.648 26.344 4.285 1 96.19 467 THR A N 1
ATOM 3722 C CA . THR A 1 467 ? 6.754 25.438 4.988 1 96.19 467 THR A CA 1
ATOM 3723 C C . THR A 1 467 ? 5.363 26.047 5.137 1 96.19 467 THR A C 1
ATOM 3725 O O . THR A 1 467 ? 5.219 27.156 5.648 1 96.19 467 THR A O 1
ATOM 3728 N N . VAL A 1 468 ? 4.328 25.297 4.652 1 96.12 468 VAL A N 1
ATOM 3729 C CA . VAL A 1 468 ? 3.037 25.953 4.473 1 96.12 468 VAL A CA 1
ATOM 3730 C C . VAL A 1 468 ? 1.938 25.109 5.121 1 96.12 468 VAL A C 1
ATOM 3732 O O . VAL A 1 468 ? 1.958 23.891 5.039 1 96.12 468 VAL A O 1
ATOM 3735 N N . LEU A 1 469 ? 1.056 25.719 5.855 1 96.56 469 LEU A N 1
ATOM 3736 C CA . LEU A 1 469 ? -0.27 25.219 6.203 1 96.56 469 LEU A CA 1
ATOM 3737 C C . LEU A 1 469 ? -1.358 26.141 5.645 1 96.56 469 LEU A C 1
ATOM 3739 O O . LEU A 1 469 ? -1.533 27.266 6.113 1 96.56 469 LEU A O 1
ATOM 3743 N N . ARG A 1 470 ? -2.072 25.703 4.645 1 96.5 470 ARG A N 1
ATOM 3744 C CA . ARG A 1 470 ? -3.137 26.469 4 1 96.5 470 ARG A CA 1
ATOM 3745 C C . ARG A 1 470 ? -4.441 25.672 3.973 1 96.5 470 ARG A C 1
ATOM 3747 O O . ARG A 1 470 ? -4.449 24.5 3.598 1 96.5 470 ARG A O 1
ATOM 3754 N N . THR A 1 471 ? -5.457 26.25 4.473 1 96 471 THR A N 1
ATOM 3755 C CA . THR A 1 471 ? -6.77 25.625 4.398 1 96 471 THR A CA 1
ATOM 3756 C C . THR A 1 471 ? -7.594 26.219 3.258 1 96 471 THR A C 1
ATOM 3758 O O . THR A 1 471 ? -7.121 27.109 2.541 1 96 471 THR A O 1
ATOM 3761 N N . GLU A 1 472 ? -8.734 25.625 3.051 1 94.12 472 GLU A N 1
ATOM 3762 C CA . GLU A 1 472 ? -9.594 26.062 1.954 1 94.12 472 GLU A CA 1
ATOM 3763 C C . GLU A 1 472 ? -11.016 26.328 2.436 1 94.12 472 GLU A C 1
ATOM 3765 O O . GLU A 1 472 ? -11.594 25.516 3.156 1 94.12 472 GLU A O 1
ATOM 3770 N N . THR A 1 473 ? -11.5 27.516 2.055 1 95.69 473 THR A N 1
ATOM 3771 C CA . THR A 1 473 ? -12.867 27.875 2.402 1 95.69 473 THR A CA 1
ATOM 3772 C C . THR A 1 473 ? -13.852 26.875 1.824 1 95.69 473 THR A C 1
ATOM 3774 O O . THR A 1 473 ? -13.758 26.5 0.653 1 95.69 473 THR A O 1
ATOM 3777 N N . HIS A 1 474 ? -14.734 26.344 2.74 1 94.06 474 HIS A N 1
ATOM 3778 C CA . HIS A 1 474 ? -15.781 25.406 2.332 1 94.06 474 HIS A CA 1
ATOM 3779 C C . HIS A 1 474 ? -16.938 26.125 1.667 1 94.06 474 HIS A C 1
ATOM 3781 O O . HIS A 1 474 ? -17.484 27.078 2.232 1 94.06 474 HIS A O 1
ATOM 3787 N N . GLN A 1 475 ? -17.359 25.688 0.474 1 92.94 475 GLN A N 1
ATOM 3788 C CA . GLN A 1 475 ? -18.484 26.25 -0.286 1 92.94 475 GLN A CA 1
ATOM 3789 C C . GLN A 1 475 ? -18.266 27.75 -0.542 1 92.94 475 GLN A C 1
ATOM 3791 O O . GLN A 1 475 ? -19.203 28.547 -0.384 1 92.94 475 GLN A O 1
ATOM 3796 N N . GLY A 1 476 ? -17.047 28.094 -0.772 1 92.75 476 GLY A N 1
ATOM 3797 C CA . GLY A 1 476 ? -16.656 29.469 -1.077 1 92.75 476 GLY A CA 1
ATOM 3798 C C . GLY A 1 476 ? -15.211 29.594 -1.521 1 92.75 476 GLY A C 1
ATOM 3799 O O . GLY A 1 476 ? -14.523 28.578 -1.697 1 92.75 476 GLY A O 1
ATOM 3800 N N . ASP A 1 477 ? -14.852 30.922 -1.698 1 91.94 477 ASP A N 1
ATOM 3801 C CA . ASP A 1 477 ? -13.484 31.188 -2.141 1 91.94 477 ASP A CA 1
ATOM 3802 C C . ASP A 1 477 ? -12.641 31.75 -1.002 1 91.94 477 ASP A C 1
ATOM 3804 O O . ASP A 1 477 ? -13.164 32.438 -0.112 1 91.94 477 ASP A O 1
ATOM 3808 N N . GLY A 1 478 ? -11.391 31.359 -1.054 1 94.5 478 GLY A N 1
ATOM 3809 C CA . GLY A 1 478 ? -10.477 31.922 -0.066 1 94.5 478 GLY A CA 1
ATOM 3810 C C . GLY A 1 478 ? -9.797 30.859 0.778 1 94.5 478 GLY A C 1
ATOM 3811 O O . GLY A 1 478 ? -10.008 29.656 0.568 1 94.5 478 GLY A O 1
ATOM 3812 N N . TYR A 1 479 ? -8.914 31.344 1.674 1 95.81 479 TYR A N 1
ATOM 3813 C CA . TYR A 1 479 ? -8.133 30.391 2.455 1 95.81 479 TYR A CA 1
ATOM 3814 C C . TYR A 1 479 ? -7.547 31.062 3.695 1 95.81 479 TYR A C 1
ATOM 3816 O O . TYR A 1 479 ? -7.422 32.281 3.75 1 95.81 479 TYR A O 1
ATOM 3824 N N . ASN A 1 480 ? -7.352 30.344 4.734 1 97.19 480 ASN A N 1
ATOM 3825 C CA . ASN A 1 480 ? -6.441 30.703 5.82 1 97.19 480 ASN A CA 1
ATOM 3826 C C . ASN A 1 480 ? -5.055 30.109 5.602 1 97.19 480 ASN A C 1
ATOM 3828 O O . ASN A 1 480 ? -4.914 29.047 4.984 1 97.19 480 ASN A O 1
ATOM 3832 N N . GLU A 1 481 ? -4.02 30.859 6.09 1 96.94 481 GLU A N 1
ATOM 3833 C CA . GLU A 1 481 ? -2.686 30.344 5.801 1 96.94 481 GLU A CA 1
ATOM 3834 C C . GLU A 1 481 ? -1.702 30.703 6.91 1 96.94 481 GLU A C 1
ATOM 3836 O O . GLU A 1 481 ? -1.784 31.781 7.496 1 96.94 481 GLU A O 1
ATOM 3841 N N . LEU A 1 482 ? -0.909 29.859 7.309 1 97.25 482 LEU A N 1
ATOM 3842 C CA . LEU A 1 482 ? 0.323 30.016 8.07 1 97.25 482 LEU A CA 1
ATOM 3843 C C . LEU A 1 482 ? 1.53 29.547 7.27 1 97.25 482 LEU A C 1
ATOM 3845 O O . LEU A 1 482 ? 1.614 28.375 6.895 1 97.25 482 LEU A O 1
ATOM 3849 N N . ARG A 1 483 ? 2.469 30.438 6.98 1 97.12 483 ARG A N 1
ATOM 3850 C CA . ARG A 1 483 ? 3.594 30.094 6.117 1 97.12 483 ARG A CA 1
ATOM 3851 C C . ARG A 1 483 ? 4.914 30.547 6.73 1 97.12 483 ARG A C 1
ATOM 3853 O O . ARG A 1 483 ? 5 31.641 7.285 1 97.12 483 ARG A O 1
ATOM 3860 N N . PHE A 1 484 ? 5.93 29.719 6.672 1 97.81 484 PHE A N 1
ATOM 3861 C CA . PHE A 1 484 ? 7.293 30.016 7.094 1 97.81 484 PHE A CA 1
ATOM 3862 C C . PHE A 1 484 ? 8.227 30.094 5.891 1 97.81 484 PHE A C 1
ATOM 3864 O O . PHE A 1 484 ? 8.359 29.109 5.141 1 97.81 484 PHE A O 1
ATOM 3871 N N . GLU A 1 485 ? 8.789 31.219 5.656 1 97.5 485 GLU A N 1
ATOM 3872 C CA . GLU A 1 485 ? 9.828 31.391 4.641 1 97.5 485 GLU A CA 1
ATOM 3873 C C . GLU A 1 485 ? 11.219 31.359 5.262 1 97.5 485 GLU A C 1
ATOM 3875 O O . GLU A 1 485 ? 11.508 32.094 6.195 1 97.5 485 GLU A O 1
ATOM 3880 N N . ASP A 1 486 ? 12.109 30.516 4.668 1 97.19 486 ASP A N 1
ATOM 3881 C CA . ASP A 1 486 ? 13.391 30.281 5.328 1 97.19 486 ASP A CA 1
ATOM 3882 C C . ASP A 1 486 ? 14.555 30.672 4.426 1 97.19 486 ASP A C 1
ATOM 3884 O O . ASP A 1 486 ? 15.711 30.359 4.719 1 97.19 486 ASP A O 1
ATOM 3888 N N . GLN A 1 487 ? 14.289 31.328 3.332 1 96.75 487 GLN A N 1
ATOM 3889 C CA . GLN A 1 487 ? 15.406 31.812 2.539 1 96.75 487 GLN A CA 1
ATOM 3890 C C . GLN A 1 487 ? 16.203 32.875 3.301 1 96.75 487 GLN A C 1
ATOM 3892 O O . GLN A 1 487 ? 15.617 33.812 3.834 1 96.75 487 GLN A O 1
ATOM 3897 N N . ALA A 1 488 ? 17.484 32.688 3.291 1 96.81 488 ALA A N 1
ATOM 3898 C CA . ALA A 1 488 ? 18.344 33.594 4.035 1 96.81 488 ALA A CA 1
ATOM 3899 C C . ALA A 1 488 ? 18.109 35.031 3.604 1 96.81 488 ALA A C 1
ATOM 3901 O O . ALA A 1 488 ? 18.125 35.344 2.408 1 96.81 488 ALA A O 1
ATOM 3902 N N . GLY A 1 489 ? 17.891 35.906 4.543 1 96.44 489 GLY A N 1
ATOM 3903 C CA . GLY A 1 489 ? 17.672 37.312 4.285 1 96.44 489 GLY A CA 1
ATOM 3904 C C . GLY A 1 489 ? 16.219 37.656 3.975 1 96.44 489 GLY A C 1
ATOM 3905 O O . GLY A 1 489 ? 15.836 38.812 3.939 1 96.44 489 GLY A O 1
ATOM 3906 N N . LYS A 1 490 ? 15.422 36.656 3.779 1 96.5 490 LYS A N 1
ATOM 3907 C CA . LYS A 1 490 ? 14.008 36.875 3.459 1 96.5 490 LYS A CA 1
ATOM 3908 C C . LYS A 1 490 ? 13.109 36.094 4.41 1 96.5 490 LYS A C 1
ATOM 3910 O O . LYS A 1 490 ? 11.984 35.75 4.062 1 96.5 490 LYS A O 1
ATOM 3915 N N . GLU A 1 491 ? 13.641 35.719 5.543 1 97.75 491 GLU A N 1
ATOM 3916 C CA . GLU A 1 491 ? 12.875 34.938 6.508 1 97.75 491 GLU A CA 1
ATOM 3917 C C . GLU A 1 491 ? 11.594 35.656 6.91 1 97.75 491 GLU A C 1
ATOM 3919 O O . GLU A 1 491 ? 11.586 36.875 7.055 1 97.75 491 GLU A O 1
ATOM 3924 N N . GLU A 1 492 ? 10.5 34.844 7.023 1 97.69 492 GLU A N 1
ATOM 3925 C CA . GLU A 1 492 ? 9.195 35.469 7.266 1 97.69 492 GLU A CA 1
ATOM 3926 C C . GLU A 1 492 ? 8.227 34.438 7.871 1 97.69 492 GLU A C 1
ATOM 3928 O O . GLU A 1 492 ? 8.227 33.281 7.496 1 97.69 492 GLU A O 1
ATOM 3933 N N . ILE A 1 493 ? 7.52 34.875 8.867 1 98.12 493 ILE A N 1
ATOM 3934 C CA . ILE A 1 493 ? 6.285 34.219 9.242 1 98.12 493 ILE A CA 1
ATOM 3935 C C . ILE A 1 493 ? 5.086 34.969 8.695 1 98.12 493 ILE A C 1
ATOM 3937 O O . ILE A 1 493 ? 4.883 36.156 9.039 1 98.12 493 ILE A O 1
ATOM 3941 N N . TYR A 1 494 ? 4.336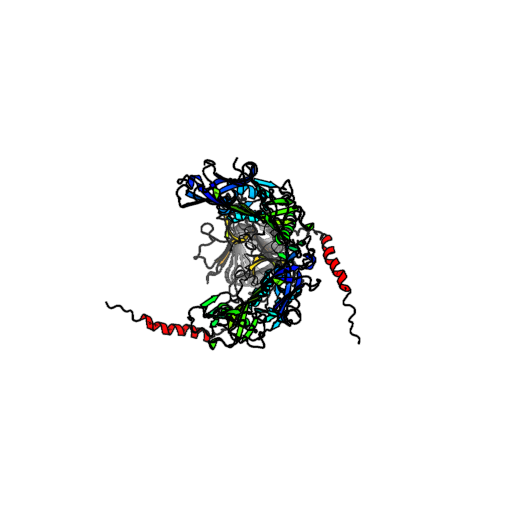 34.375 7.844 1 97.94 494 TYR A N 1
ATOM 3942 C CA . TYR A 1 494 ? 3.17 35 7.227 1 97.94 494 TYR A CA 1
ATOM 3943 C C . TYR A 1 494 ? 1.881 34.344 7.727 1 97.94 494 TYR A C 1
ATOM 3945 O O . TYR A 1 494 ? 1.728 33.125 7.672 1 97.94 494 TYR A O 1
ATOM 3953 N N . VAL A 1 495 ? 0.966 35.156 8.242 1 97.81 495 VAL A N 1
ATOM 3954 C CA . VAL A 1 495 ? -0.339 34.688 8.703 1 97.81 495 VAL A CA 1
ATOM 3955 C C . VAL A 1 495 ? -1.444 35.406 7.934 1 97.81 495 VAL A C 1
ATOM 3957 O O . VAL A 1 495 ? -1.469 36.656 7.887 1 97.81 495 VAL A O 1
ATOM 3960 N N . HIS A 1 496 ? -2.328 34.688 7.324 1 97.75 496 HIS A N 1
ATOM 3961 C CA . HIS A 1 496 ? -3.469 35.25 6.594 1 97.75 496 HIS A CA 1
ATOM 3962 C C . HIS A 1 496 ? -4.785 34.688 7.141 1 97.75 496 HIS A C 1
ATOM 3964 O O . HIS A 1 496 ? -4.992 33.469 7.168 1 97.75 496 HIS A O 1
ATOM 3970 N N . ALA A 1 497 ? -5.617 35.562 7.633 1 97.88 497 ALA A N 1
ATOM 3971 C CA . ALA A 1 497 ? -6.988 35.219 8.008 1 97.88 497 ALA A CA 1
ATOM 3972 C C . ALA A 1 497 ? -7.977 35.656 6.93 1 97.88 497 ALA A C 1
ATOM 3974 O O . ALA A 1 497 ? -8.102 36.844 6.625 1 97.88 497 ALA A O 1
ATOM 3975 N N . GLN A 1 498 ? -8.656 34.688 6.453 1 97 498 GLN A N 1
ATOM 3976 C CA . GLN A 1 498 ? -9.586 34.969 5.355 1 97 498 GLN A CA 1
ATOM 3977 C C . GLN A 1 498 ? -10.695 35.906 5.801 1 97 498 GLN A C 1
ATOM 3979 O O . GLN A 1 498 ? -11.273 36.625 4.977 1 97 498 GLN A O 1
ATOM 3984 N N . LYS A 1 499 ? -10.969 35.938 7.059 1 97.88 499 LYS A N 1
ATOM 3985 C CA . LYS A 1 499 ? -11.953 36.875 7.598 1 97.88 499 LYS A CA 1
ATOM 3986 C C . LYS A 1 499 ? -11.523 37.375 8.961 1 97.88 499 LYS A C 1
ATOM 3988 O O . LYS A 1 499 ? -10.766 38.344 9.055 1 97.88 499 LYS A O 1
ATOM 3993 N N . ASP A 1 500 ? -11.844 36.719 10.078 1 97.75 500 ASP A N 1
ATOM 3994 C CA . ASP A 1 500 ? -11.562 37.219 11.422 1 97.75 500 ASP A CA 1
ATOM 3995 C C . ASP A 1 500 ? -10.391 36.5 12.055 1 97.75 500 ASP A C 1
ATOM 3997 O O . ASP A 1 500 ? -10.117 35.344 11.719 1 97.75 500 ASP A O 1
ATOM 4001 N N . MET A 1 501 ? -9.625 37.219 12.906 1 97.31 501 MET A N 1
ATOM 4002 C CA . MET A 1 501 ? -8.609 36.625 13.773 1 97.31 501 MET A CA 1
ATOM 4003 C C . MET A 1 501 ? -8.875 36.969 15.234 1 97.31 501 MET A C 1
ATOM 4005 O O . MET A 1 501 ? -8.961 38.156 15.586 1 97.31 501 MET A O 1
ATOM 4009 N N . ASN A 1 502 ? -9.062 36.031 16.062 1 97.38 502 ASN A N 1
ATOM 4010 C CA . ASN A 1 502 ? -9.32 36.188 17.484 1 97.38 502 ASN A CA 1
ATOM 4011 C C . ASN A 1 502 ? -8.195 35.625 18.344 1 97.38 502 ASN A C 1
ATOM 4013 O O . ASN A 1 502 ? -7.75 34.5 18.109 1 97.38 502 ASN A O 1
ATOM 4017 N N . LEU A 1 503 ? -7.668 36.438 19.25 1 96.69 503 LEU A N 1
ATOM 4018 C CA . LEU A 1 503 ? -6.629 36 20.188 1 96.69 503 LEU A CA 1
ATOM 4019 C C . LEU A 1 503 ? -7.094 36.156 21.625 1 96.69 503 LEU A C 1
ATOM 4021 O O . LEU A 1 503 ? -7.398 37.281 22.062 1 96.69 503 LEU A O 1
ATOM 4025 N N . LEU A 1 504 ? -7.211 35.094 22.297 1 97.31 504 LEU A N 1
ATOM 4026 C CA . LEU A 1 504 ? -7.523 35.094 23.719 1 97.31 504 LEU A CA 1
ATOM 4027 C C . LEU A 1 504 ? -6.312 34.656 24.547 1 97.31 504 LEU A C 1
ATOM 4029 O O . LEU A 1 504 ? -5.859 33.5 24.438 1 97.31 504 LEU A O 1
ATOM 4033 N N . VAL A 1 505 ? -5.75 35.594 25.312 1 97.56 505 VAL A N 1
ATOM 4034 C CA . VAL A 1 505 ? -4.617 35.344 26.203 1 97.56 505 VAL A CA 1
ATOM 4035 C C . VAL A 1 505 ? -5.074 35.406 27.656 1 97.56 505 VAL A C 1
ATOM 4037 O O . VAL A 1 505 ? -5.484 36.469 28.141 1 97.56 505 VAL A O 1
ATOM 4040 N N . GLU A 1 506 ? -4.898 34.344 28.344 1 97.38 506 GLU A N 1
ATOM 4041 C CA . GLU A 1 506 ? -5.484 34.25 29.672 1 97.38 506 GLU A CA 1
ATOM 4042 C C . GLU A 1 506 ? -4.613 34.938 30.719 1 97.38 506 GLU A C 1
ATOM 4044 O O . GLU A 1 506 ? -5.012 35.062 31.875 1 97.38 506 GLU A O 1
ATOM 4049 N N . ASN A 1 507 ? -3.465 35.438 30.297 1 98.06 507 ASN A N 1
ATOM 4050 C CA . ASN A 1 507 ? -2.576 36.125 31.219 1 98.06 507 ASN A CA 1
ATOM 4051 C C . ASN A 1 507 ? -1.834 37.281 30.516 1 98.06 507 ASN A C 1
ATOM 4053 O O . ASN A 1 507 ? -2.447 38.25 30.109 1 98.06 507 ASN A O 1
ATOM 4057 N N . ASP A 1 508 ? -0.467 37.125 30.234 1 98.38 508 ASP A N 1
ATOM 4058 C CA . ASP A 1 508 ? 0.319 38.219 29.688 1 98.38 508 ASP A CA 1
ATOM 4059 C C . ASP A 1 508 ? 0.654 38 28.219 1 98.38 508 ASP A C 1
ATOM 4061 O O . ASP A 1 508 ? 0.876 36.844 27.797 1 98.38 508 ASP A O 1
ATOM 4065 N N . ARG A 1 509 ? 0.659 39.062 27.453 1 97.94 509 ARG A N 1
ATOM 4066 C CA . ARG A 1 509 ? 1.246 39.062 26.125 1 97.94 509 ARG A CA 1
ATOM 4067 C C . ARG A 1 509 ? 2.459 39.969 26.047 1 97.94 509 ARG A C 1
ATOM 4069 O O . ARG A 1 509 ? 2.396 41.125 26.5 1 97.94 509 ARG A O 1
ATOM 4076 N N . LYS A 1 510 ? 3.547 39.469 25.578 1 98.31 510 LYS A N 1
ATOM 4077 C CA . LYS A 1 510 ? 4.762 40.25 25.391 1 98.31 510 LYS A CA 1
ATOM 4078 C C . LYS A 1 510 ? 5.211 40.219 23.938 1 98.31 510 LYS A C 1
ATOM 4080 O O . LYS A 1 510 ? 5.383 39.156 23.344 1 98.31 510 LYS A O 1
ATOM 4085 N N . ASP A 1 511 ? 5.301 41.438 23.312 1 97.88 511 ASP A N 1
ATOM 4086 C CA . ASP A 1 511 ? 5.824 41.594 21.969 1 97.88 511 ASP A CA 1
ATOM 4087 C C . ASP A 1 511 ? 7.184 42.281 21.984 1 97.88 511 ASP A C 1
ATOM 4089 O O . ASP A 1 511 ? 7.289 43.438 22.406 1 97.88 511 ASP A O 1
ATOM 4093 N N . ASP A 1 512 ? 8.195 41.562 21.578 1 98.44 512 ASP A N 1
ATOM 4094 C CA . ASP A 1 512 ? 9.531 42.125 21.422 1 98.44 512 ASP A CA 1
ATOM 4095 C C . ASP A 1 512 ? 9.938 42.188 19.953 1 98.44 512 ASP A C 1
ATOM 4097 O O . ASP A 1 512 ? 10.336 41.156 19.359 1 98.44 512 ASP A O 1
ATOM 4101 N N . ILE A 1 513 ? 9.812 43.375 19.359 1 98.5 513 ILE A N 1
ATOM 4102 C CA . ILE A 1 513 ? 10.078 43.594 17.953 1 98.5 513 ILE A CA 1
ATOM 4103 C C . ILE A 1 513 ? 11.414 44.344 17.781 1 98.5 513 ILE A C 1
ATOM 4105 O O . ILE A 1 513 ? 11.562 45.469 18.234 1 98.5 513 ILE A O 1
ATOM 4109 N N . LYS A 1 514 ? 12.367 43.719 17.125 1 98.25 514 LYS A N 1
ATOM 4110 C CA . LYS A 1 514 ? 13.75 44.156 17.156 1 98.25 514 LYS A CA 1
ATOM 4111 C C . LYS A 1 514 ? 13.992 45.25 16.109 1 98.25 514 LYS A C 1
ATOM 4113 O O . LYS A 1 514 ? 15.102 45.781 16 1 98.25 514 LYS A O 1
ATOM 4118 N N . HIS A 1 515 ? 12.93 45.656 15.367 1 98.12 515 HIS A N 1
ATOM 4119 C CA . HIS A 1 515 ? 13.023 46.781 14.422 1 98.12 515 HIS A CA 1
ATOM 4120 C C . HIS A 1 515 ? 11.711 47.562 14.359 1 98.12 515 HIS A C 1
ATOM 4122 O O . HIS A 1 515 ? 11.258 48.094 15.367 1 98.12 515 HIS A O 1
ATOM 4128 N N . ASP A 1 516 ? 10.938 47.531 13.156 1 98.12 516 ASP A N 1
ATOM 4129 C CA . ASP A 1 516 ? 9.773 48.406 13.008 1 98.12 516 ASP A CA 1
ATOM 4130 C C . ASP A 1 516 ? 8.477 47.625 13.234 1 98.12 516 ASP A C 1
ATOM 4132 O O . ASP A 1 516 ? 8.414 46.438 12.961 1 98.12 516 ASP A O 1
ATOM 4136 N N . LEU A 1 517 ? 7.477 48.281 13.805 1 97.94 517 LEU A N 1
ATOM 4137 C CA . LEU A 1 517 ? 6.098 47.812 13.867 1 97.94 517 LEU A CA 1
ATOM 4138 C C . LEU A 1 517 ? 5.191 48.625 12.961 1 97.94 517 LEU A C 1
ATOM 4140 O O . LEU A 1 517 ? 5.105 49.844 13.109 1 97.94 517 LEU A O 1
ATOM 4144 N N . HIS A 1 518 ? 4.605 48.031 12.039 1 97.88 518 HIS A N 1
ATOM 4145 C CA . HIS A 1 518 ? 3.639 48.656 11.148 1 97.88 518 HIS A CA 1
ATOM 4146 C C . HIS A 1 518 ? 2.229 48.156 11.414 1 97.88 518 HIS A C 1
ATOM 4148 O O . HIS A 1 518 ? 1.995 46.938 11.414 1 97.88 518 HIS A O 1
ATOM 4154 N N . LEU A 1 519 ? 1.32 49 11.688 1 97.31 519 LEU A N 1
ATOM 4155 C CA . LEU A 1 519 ? -0.085 48.656 11.867 1 97.31 519 LEU A CA 1
ATOM 4156 C C . LEU A 1 519 ? -0.973 49.469 10.938 1 97.31 519 LEU A C 1
ATOM 4158 O O . LEU A 1 519 ? -1.001 50.719 11.031 1 97.31 519 LEU A O 1
ATOM 4162 N N . ASP A 1 520 ? -1.642 48.844 10.008 1 97.81 520 ASP A N 1
ATOM 4163 C CA . ASP A 1 520 ? -2.582 49.469 9.078 1 97.81 520 ASP A CA 1
ATOM 4164 C C . ASP A 1 520 ? -3.99 48.906 9.273 1 97.81 520 ASP A C 1
ATOM 4166 O O . ASP A 1 520 ? -4.25 47.75 8.953 1 97.81 520 ASP A O 1
ATOM 4170 N N . VAL A 1 521 ? -4.914 49.719 9.805 1 97.81 521 VAL A N 1
ATOM 4171 C CA . VAL A 1 521 ? -6.289 49.312 10.078 1 97.81 521 VAL A CA 1
ATOM 4172 C C . VAL A 1 521 ? -7.238 50.031 9.125 1 97.81 521 VAL A C 1
ATOM 4174 O O . VAL A 1 521 ? -7.375 51.25 9.18 1 97.81 521 VAL A O 1
ATOM 4177 N N . ALA A 1 522 ? -7.945 49.312 8.305 1 97.19 522 ALA A N 1
ATOM 4178 C CA . ALA A 1 522 ? -8.742 49.875 7.215 1 97.19 522 ALA A CA 1
ATOM 4179 C C . ALA A 1 522 ? -10.008 50.531 7.746 1 97.19 522 ALA A C 1
ATOM 4181 O O . ALA A 1 522 ? -10.633 51.344 7.055 1 97.19 522 ALA A O 1
ATOM 4182 N N . ASN A 1 523 ? -10.344 50.25 9.023 1 97.94 523 ASN A N 1
ATOM 4183 C CA . ASN A 1 523 ? -11.547 50.844 9.609 1 97.94 523 ASN A CA 1
ATOM 4184 C C . ASN A 1 523 ? -11.281 51.406 11 1 97.94 523 ASN A C 1
ATOM 4186 O O . ASN A 1 523 ? -10.43 52.281 11.164 1 97.94 523 ASN A O 1
ATOM 4190 N N . GLU A 1 524 ? -11.898 50.875 12.117 1 98.06 524 GLU A N 1
ATOM 4191 C CA . GLU A 1 524 ? -11.797 51.469 13.438 1 98.06 524 GLU A CA 1
ATOM 4192 C C . GLU A 1 524 ? -10.914 50.625 14.367 1 98.06 524 GLU A C 1
ATOM 4194 O O . GLU A 1 524 ? -10.758 49.438 14.164 1 98.06 524 GLU A O 1
ATOM 4199 N N . ARG A 1 525 ? -10.297 51.281 15.312 1 97.75 525 ARG A N 1
ATOM 4200 C CA . ARG A 1 525 ? -9.57 50.625 16.391 1 97.75 525 ARG A CA 1
ATOM 4201 C C . ARG A 1 525 ? -10.234 50.906 17.734 1 97.75 525 ARG A C 1
ATOM 4203 O O . ARG A 1 525 ? -10.57 52.031 18.062 1 97.75 525 ARG A O 1
ATOM 4210 N N . PHE A 1 526 ? -10.484 49.875 18.453 1 97.94 526 PHE A N 1
ATOM 4211 C CA . PHE A 1 526 ? -11.055 49.938 19.781 1 97.94 526 PHE A CA 1
ATOM 4212 C C . PHE A 1 526 ? -10.078 49.406 20.828 1 97.94 526 PHE A C 1
ATOM 4214 O O . PHE A 1 526 ? -9.609 48.281 20.719 1 97.94 526 PHE A O 1
ATOM 4221 N N . THR A 1 527 ? -9.742 50.25 21.859 1 97.69 527 THR A N 1
ATOM 4222 C CA . THR A 1 527 ? -8.797 49.812 22.875 1 97.69 527 THR A CA 1
ATOM 4223 C C . THR A 1 527 ? -9.344 50.094 24.281 1 97.69 527 THR A C 1
ATOM 4225 O O . THR A 1 527 ? -9.836 51.188 24.547 1 97.69 527 THR A O 1
ATOM 4228 N N . HIS A 1 528 ? -9.312 49.125 25.094 1 98.19 528 HIS A N 1
ATOM 4229 C CA . HIS A 1 528 ? -9.695 49.25 26.5 1 98.19 528 HIS A CA 1
ATOM 4230 C C . HIS A 1 528 ? -8.617 48.688 27.406 1 98.19 528 HIS A C 1
ATOM 4232 O O . HIS A 1 528 ? -8.328 47.469 27.375 1 98.19 528 HIS A O 1
ATOM 4238 N N . ILE A 1 529 ? -7.953 49.562 28.156 1 98.25 529 ILE A N 1
ATOM 4239 C CA . ILE A 1 529 ? -6.98 49.188 29.172 1 98.25 529 ILE A CA 1
ATOM 4240 C C . ILE A 1 529 ? -7.613 49.281 30.562 1 98.25 529 ILE A C 1
ATOM 4242 O O . ILE A 1 529 ? -7.844 50.406 31.047 1 98.25 529 ILE A O 1
ATOM 4246 N N . LYS A 1 530 ? -7.758 48.25 31.203 1 97.75 530 LYS A N 1
ATOM 4247 C CA . LYS A 1 530 ? -8.625 48.219 32.375 1 97.75 530 LYS A CA 1
ATOM 4248 C C . LYS A 1 530 ? -7.859 48.594 33.656 1 97.75 530 LYS A C 1
ATOM 4250 O O . LYS A 1 530 ? -8.438 48.688 34.719 1 97.75 530 LYS A O 1
ATOM 4255 N N . ALA A 1 531 ? -6.547 48.844 33.562 1 98 531 ALA A N 1
ATOM 4256 C CA . ALA A 1 531 ? -5.734 49.406 34.656 1 98 531 ALA A CA 1
ATOM 4257 C C . ALA A 1 531 ? -4.953 50.625 34.188 1 98 531 ALA A C 1
ATOM 4259 O O . ALA A 1 531 ? -5.543 51.625 33.781 1 98 531 ALA A O 1
ATOM 4260 N N . ASN A 1 532 ? -3.51 50.562 34.125 1 98.12 532 ASN A N 1
ATOM 4261 C CA . ASN A 1 532 ? -2.719 51.719 33.75 1 98.12 532 ASN A CA 1
ATOM 4262 C C . ASN A 1 532 ? -2.088 51.5 32.375 1 98.12 532 ASN A C 1
ATOM 4264 O O . ASN A 1 532 ? -1.808 50.375 31.969 1 98.12 532 ASN A O 1
ATOM 4268 N N . ASP A 1 533 ? -1.926 52.625 31.672 1 97.88 533 ASP A N 1
ATOM 4269 C CA . ASP A 1 533 ? -1.266 52.656 30.375 1 97.88 533 ASP A CA 1
ATOM 4270 C C . ASP A 1 533 ? 0.075 53.375 30.469 1 97.88 533 ASP A C 1
ATOM 4272 O O . ASP A 1 533 ? 0.14 54.531 30.922 1 97.88 533 ASP A O 1
ATOM 4276 N N . HIS A 1 534 ? 1.082 52.625 30.078 1 98.12 534 HIS A N 1
ATOM 4277 C CA . HIS A 1 534 ? 2.43 53.188 30.094 1 98.12 534 HIS A CA 1
ATOM 4278 C C . HIS A 1 534 ? 3.006 53.281 28.688 1 98.12 534 HIS A C 1
ATOM 4280 O O . HIS A 1 534 ? 3.021 52.281 27.953 1 98.12 534 HIS A O 1
ATOM 4286 N N . LEU A 1 535 ? 3.477 54.531 28.281 1 97.69 535 LEU A N 1
ATOM 4287 C CA . LEU A 1 535 ? 4.113 54.688 26.984 1 97.69 535 LEU A CA 1
ATOM 4288 C C . LEU A 1 535 ? 5.402 55.5 27.109 1 97.69 535 LEU A C 1
ATOM 4290 O O . LEU A 1 535 ? 5.391 56.625 27.641 1 97.69 535 LEU A O 1
ATOM 4294 N N . THR A 1 536 ? 6.492 54.875 26.688 1 98.44 536 THR A N 1
ATOM 4295 C CA . THR A 1 536 ? 7.766 55.594 26.578 1 98.44 536 THR A CA 1
ATOM 4296 C C . THR A 1 536 ? 8.281 55.562 25.156 1 98.44 536 THR A C 1
ATOM 4298 O O . THR A 1 536 ? 8.414 54.5 24.547 1 98.44 536 THR A O 1
ATOM 4301 N N . VAL A 1 537 ? 8.547 56.812 24.625 1 98.19 537 VAL A N 1
ATOM 4302 C CA . VAL A 1 537 ? 9.109 56.969 23.297 1 98.19 537 VAL A CA 1
ATOM 4303 C C . VAL A 1 537 ? 10.469 57.656 23.375 1 98.19 537 VAL A C 1
ATOM 4305 O O . VAL A 1 537 ? 10.578 58.781 23.812 1 98.19 537 VAL A O 1
ATOM 4308 N N . ASP A 1 538 ? 11.484 57 22.938 1 97.75 538 ASP A N 1
ATOM 4309 C CA . ASP A 1 538 ? 12.844 57.5 23.078 1 97.75 538 ASP A CA 1
ATOM 4310 C C . ASP A 1 538 ? 13.125 58.594 22.047 1 97.75 538 ASP A C 1
ATOM 4312 O O . ASP A 1 538 ? 14 59.438 22.25 1 97.75 538 ASP A O 1
ATOM 4316 N N . GLY A 1 539 ? 12.492 58.594 20.969 1 97.5 539 GLY A N 1
ATOM 4317 C CA . GLY A 1 539 ? 12.625 59.625 19.953 1 97.5 539 GLY A CA 1
ATOM 4318 C C . GLY A 1 539 ? 11.508 60.625 19.984 1 97.5 539 GLY A C 1
ATOM 4319 O O . GLY A 1 539 ? 11.234 61.25 21.016 1 97.5 539 GLY A O 1
ATOM 4320 N N . GLU A 1 540 ? 10.805 60.875 18.75 1 97.5 540 GLU A N 1
ATOM 4321 C CA . GLU A 1 540 ? 9.695 61.781 18.609 1 97.5 540 GLU A CA 1
ATOM 4322 C C . GLU A 1 540 ? 8.359 61.062 18.5 1 97.5 540 GLU A C 1
ATOM 4324 O O . GLU A 1 540 ? 8.328 59.875 18.125 1 97.5 540 GLU A O 1
ATOM 4329 N N . SER A 1 541 ? 7.324 61.656 19 1 97.44 541 SER A N 1
ATOM 4330 C CA . SER A 1 541 ? 5.957 61.188 18.812 1 97.44 541 SER A CA 1
ATOM 4331 C C . SER A 1 541 ? 5.16 62.125 17.938 1 97.44 541 SER A C 1
ATOM 4333 O O . SER A 1 541 ? 5.082 63.312 18.234 1 97.44 541 SER A O 1
ATOM 4335 N N . ARG A 1 542 ? 4.703 61.625 16.844 1 97.5 542 ARG A N 1
ATOM 4336 C CA . ARG A 1 542 ? 3.932 62.438 15.914 1 97.5 542 ARG A CA 1
ATOM 4337 C C . ARG A 1 542 ? 2.545 61.844 15.688 1 97.5 542 ARG A C 1
ATOM 4339 O O . ARG A 1 542 ? 2.41 60.656 15.414 1 97.5 542 ARG A O 1
ATOM 4346 N N . SER A 1 543 ? 1.509 62.656 15.922 1 97.19 543 SER A N 1
ATOM 4347 C CA . SER A 1 543 ? 0.141 62.188 15.711 1 97.19 543 SER A CA 1
ATOM 4348 C C . SER A 1 543 ? -0.649 63.188 14.852 1 97.19 543 SER A C 1
ATOM 4350 O O . SER A 1 543 ? -0.533 64.375 15.023 1 97.19 543 SER A O 1
ATOM 4352 N N . HIS A 1 544 ? -1.353 62.656 13.883 1 97.75 544 HIS A N 1
ATOM 4353 C CA . HIS A 1 544 ? -2.229 63.438 13.016 1 97.75 544 HIS A CA 1
ATOM 4354 C C . HIS A 1 544 ? -3.635 62.844 12.977 1 97.75 544 HIS A C 1
ATOM 4356 O O . HIS A 1 544 ? -3.826 61.688 12.555 1 97.75 544 HIS A O 1
ATOM 4362 N N . THR A 1 545 ? -4.586 63.625 13.492 1 97.75 545 THR A N 1
ATOM 4363 C CA . THR A 1 545 ? -6 63.25 13.445 1 97.75 545 THR A CA 1
ATOM 4364 C C . THR A 1 545 ? -6.754 64.125 12.469 1 97.75 545 THR A C 1
ATOM 4366 O O . THR A 1 545 ? -6.855 65.375 12.68 1 97.75 545 THR A O 1
ATOM 4369 N N . LYS A 1 546 ? -7.332 63.531 11.453 1 97.06 546 LYS A N 1
ATOM 4370 C CA . LYS A 1 546 ? -8 64.312 10.422 1 97.06 546 LYS A CA 1
ATOM 4371 C C . LYS A 1 546 ? -9.344 64.875 10.914 1 97.06 546 LYS A C 1
ATOM 4373 O O . LYS A 1 546 ? -9.789 65.938 10.508 1 97.06 546 LYS A O 1
ATOM 4378 N N . GLY A 1 547 ? -9.992 64.125 11.742 1 96.69 547 GLY A N 1
ATOM 4379 C CA . GLY A 1 547 ? -11.227 64.625 12.352 1 96.69 547 GLY A CA 1
ATOM 4380 C C . GLY A 1 547 ? -11.008 65.312 13.672 1 96.69 547 GLY A C 1
ATOM 4381 O O . GLY A 1 547 ? -10.031 66.062 13.828 1 96.69 547 GLY A O 1
ATOM 4382 N N . ASN A 1 548 ? -12.055 65.188 14.602 1 96.81 548 ASN A N 1
ATOM 4383 C CA . ASN A 1 548 ? -11.938 65.75 15.945 1 96.81 548 ASN A CA 1
ATOM 4384 C C . ASN A 1 548 ? -11.125 64.875 16.859 1 96.81 548 ASN A C 1
ATOM 4386 O O . ASN A 1 548 ? -11.078 63.656 16.672 1 96.81 548 ASN A O 1
ATOM 4390 N N . LYS A 1 549 ? -10.383 65.5 17.766 1 97.25 549 LYS A N 1
ATOM 4391 C CA . LYS A 1 549 ? -9.711 64.75 18.828 1 97.25 549 LYS A CA 1
ATOM 4392 C C . LYS A 1 549 ? -10.336 65.062 20.188 1 97.25 549 LYS A C 1
ATOM 4394 O O . LYS A 1 549 ? -10.422 66.25 20.578 1 97.25 549 LYS A O 1
ATOM 4399 N N . THR A 1 550 ? -10.812 64.125 20.781 1 97.62 550 THR A N 1
ATOM 4400 C CA . THR A 1 550 ? -11.422 64.25 22.094 1 97.62 550 THR A CA 1
ATOM 4401 C C . THR A 1 550 ? -10.578 63.594 23.172 1 97.62 550 THR A C 1
ATOM 4403 O O . THR A 1 550 ? -10.242 62.406 23.047 1 97.62 550 THR A O 1
ATOM 4406 N N . ILE A 1 551 ? -10.219 64.312 24.203 1 97 551 ILE A N 1
ATOM 4407 C CA . ILE A 1 551 ? -9.5 63.781 25.344 1 97 551 ILE A CA 1
ATOM 4408 C C . ILE A 1 551 ? -10.273 64.062 26.625 1 97 551 ILE A C 1
ATOM 4410 O O . ILE A 1 551 ? -10.469 65.188 27 1 97 551 ILE A O 1
ATOM 4414 N N . VAL A 1 552 ? -10.672 63.062 27.266 1 97.5 552 VAL A N 1
ATOM 4415 C CA . VAL A 1 552 ? -11.383 63.188 28.531 1 97.5 552 VAL A CA 1
ATOM 4416 C C . VAL A 1 552 ? -10.578 62.5 29.656 1 97.5 552 VAL A C 1
ATOM 4418 O O . VAL A 1 552 ? -10.211 61.344 29.547 1 97.5 552 VAL A O 1
ATOM 4421 N N . THR A 1 553 ? -10.258 63.312 30.688 1 97.25 553 THR A N 1
ATOM 4422 C CA . THR A 1 553 ? -9.602 62.781 31.891 1 97.25 553 THR A CA 1
ATOM 4423 C C . THR A 1 553 ? -10.461 63.031 33.125 1 97.25 553 THR A C 1
ATOM 4425 O O . THR A 1 553 ? -10.766 64.188 33.438 1 97.25 553 THR A O 1
ATOM 4428 N N . ASP A 1 554 ? -10.812 62.031 33.812 1 96.44 554 ASP A N 1
ATOM 4429 C CA . ASP A 1 554 ? -11.703 62.156 34.938 1 96.44 554 ASP A CA 1
ATOM 4430 C C . ASP A 1 554 ? -11 62.844 36.125 1 96.44 554 ASP A C 1
ATOM 4432 O O . ASP A 1 554 ? -11.625 63.562 36.906 1 96.44 554 ASP A O 1
ATOM 4436 N N . ALA A 1 555 ? -9.773 62.625 36.219 1 97 555 ALA A N 1
ATOM 4437 C CA . ALA A 1 555 ? -9.008 63.281 37.281 1 97 555 ALA A CA 1
ATOM 4438 C C . ALA A 1 555 ? -8.242 64.5 36.75 1 97 555 ALA A C 1
ATOM 4440 O O . ALA A 1 555 ? -8.836 65.438 36.219 1 97 555 ALA A O 1
ATOM 4441 N N . SER A 1 556 ? -6.836 64.438 36.812 1 97.38 556 SER A N 1
ATOM 4442 C CA . SER A 1 556 ? -6.043 65.625 36.406 1 97.38 556 SER A CA 1
ATOM 4443 C C . SER A 1 556 ? -5.113 65.312 35.25 1 97.38 556 SER A C 1
ATOM 4445 O O . SER A 1 556 ? -4.684 64.125 35.125 1 97.38 556 SER A O 1
ATOM 4447 N N . SER A 1 557 ? -4.91 66.188 34.375 1 96.75 557 SER A N 1
ATOM 4448 C CA . SER A 1 557 ? -3.912 66.125 33.312 1 96.75 557 SER A CA 1
ATOM 4449 C C . SER A 1 557 ? -2.664 66.938 33.656 1 96.75 557 SER A C 1
ATOM 4451 O O . SER A 1 557 ? -2.742 68.125 33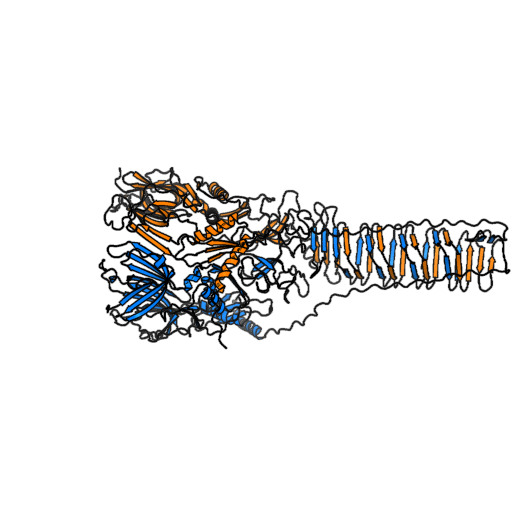.906 1 96.75 557 SER A O 1
ATOM 4453 N N . HIS A 1 558 ? -1.613 66.188 33.688 1 97.06 558 HIS A N 1
ATOM 4454 C CA . HIS A 1 558 ? -0.312 66.812 33.906 1 97.06 558 HIS A CA 1
ATOM 4455 C C . HIS A 1 558 ? 0.521 66.812 32.625 1 97.06 558 HIS A C 1
ATOM 4457 O O . HIS A 1 558 ? 0.807 65.812 32.031 1 97.06 558 HIS A O 1
ATOM 4463 N N . LEU A 1 559 ? 0.844 68.062 32.156 1 96.56 559 LEU A N 1
ATOM 4464 C CA . LEU A 1 559 ? 1.681 68.25 30.984 1 96.56 559 LEU A CA 1
ATOM 4465 C C . LEU A 1 559 ? 3.002 68.875 31.344 1 96.56 559 LEU A C 1
ATOM 4467 O O . LEU A 1 559 ? 3.02 70.062 31.766 1 96.56 559 LEU A O 1
ATOM 4471 N N . LYS A 1 560 ? 4.008 68.125 31.203 1 97.31 560 LYS A N 1
ATOM 4472 C CA . LYS A 1 560 ? 5.336 68.688 31.438 1 97.31 560 LYS A CA 1
ATOM 4473 C C . LYS A 1 560 ? 6.16 68.688 30.156 1 97.31 560 LYS A C 1
ATOM 4475 O O . LYS A 1 560 ? 6.391 67.688 29.547 1 97.31 560 LYS A O 1
ATOM 4480 N N . GLN A 1 561 ? 6.492 70 29.781 1 96.62 561 GLN A N 1
ATOM 4481 C CA . GLN A 1 561 ? 7.332 70.188 28.609 1 96.62 561 GLN A CA 1
ATOM 4482 C C . GLN A 1 561 ? 8.742 70.625 29 1 96.62 561 GLN A C 1
ATOM 4484 O O . GLN A 1 561 ? 8.914 71.562 29.766 1 96.62 561 GLN A O 1
ATOM 4489 N N . GLY A 1 562 ? 9.742 69.812 28.516 1 95.06 562 GLY A N 1
ATOM 4490 C CA . GLY A 1 562 ? 11.117 70.188 28.797 1 95.06 562 GLY A CA 1
ATOM 4491 C C . GLY A 1 562 ? 11.492 71.562 28.234 1 95.06 562 GLY A C 1
ATOM 4492 O O . GLY A 1 562 ? 12.25 72.312 28.844 1 95.06 562 GLY A O 1
ATOM 4493 N N . ASN A 1 563 ? 10.906 71.875 27.078 1 95.19 563 ASN A N 1
ATOM 4494 C CA . ASN A 1 563 ? 11.25 73.125 26.422 1 95.19 563 ASN A CA 1
AT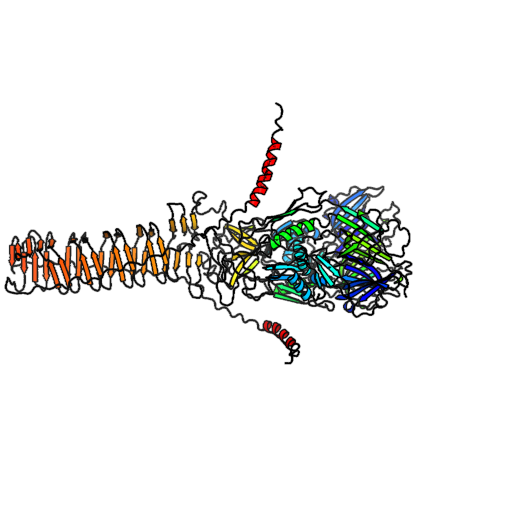OM 4495 C C . ASN A 1 563 ? 10.031 74.062 26.234 1 95.19 563 ASN A C 1
ATOM 4497 O O . ASN A 1 563 ? 9.758 74.875 27.078 1 95.19 563 ASN A O 1
ATOM 4501 N N . SER A 1 564 ? 9.172 73.812 25.203 1 96.69 564 SER A N 1
ATOM 4502 C CA . SER A 1 564 ? 8.102 74.75 24.891 1 96.69 564 SER A CA 1
ATOM 4503 C C . SER A 1 564 ? 6.801 74 24.562 1 96.69 564 SER A C 1
ATOM 4505 O O . SER A 1 564 ? 6.82 72.875 24.094 1 96.69 564 SER A O 1
ATOM 4507 N N . LEU A 1 565 ? 5.668 74.562 25 1 96.31 565 LEU A N 1
ATOM 4508 C CA . LEU A 1 565 ? 4.344 74.188 24.5 1 96.31 565 LEU A CA 1
ATOM 4509 C C . LEU A 1 565 ? 3.859 75.188 23.469 1 96.31 565 LEU A C 1
ATOM 4511 O O . LEU A 1 565 ? 3.604 76.375 23.797 1 96.31 565 LEU A O 1
ATOM 4515 N N . LEU A 1 566 ? 3.834 74.75 22.25 1 96.88 566 LEU A N 1
ATOM 4516 C CA . LEU A 1 566 ? 3.473 75.625 21.141 1 96.88 566 LEU A CA 1
ATOM 4517 C C . LEU A 1 566 ? 2.15 75.188 20.516 1 96.88 566 LEU A C 1
ATOM 4519 O O . LEU A 1 566 ? 2.086 74.188 19.844 1 96.88 566 LEU A O 1
ATOM 4523 N N . VAL A 1 567 ? 1.097 76.062 20.812 1 95.75 567 VAL A N 1
ATOM 4524 C CA . VAL A 1 567 ? -0.241 75.688 20.344 1 95.75 567 VAL A CA 1
ATOM 4525 C C . VAL A 1 567 ? -0.701 76.688 19.281 1 95.75 567 VAL A C 1
ATOM 4527 O O . VAL A 1 567 ? -0.666 77.938 19.516 1 95.75 567 VAL A O 1
ATOM 4530 N N . ASP A 1 568 ? -1.053 76.188 18.156 1 96 568 ASP A N 1
ATOM 4531 C CA . ASP A 1 568 ? -1.625 77 17.062 1 96 568 ASP A CA 1
ATOM 4532 C C . ASP A 1 568 ? -3.023 76.5 16.703 1 96 568 ASP A C 1
ATOM 4534 O O . ASP A 1 568 ? -3.188 75.312 16.25 1 96 568 ASP A O 1
ATOM 4538 N N . ALA A 1 569 ? -4.066 77.312 17.016 1 95.69 569 ALA A N 1
ATOM 4539 C CA . ALA A 1 569 ? -5.449 77 16.688 1 95.69 569 ALA A CA 1
ATOM 4540 C C . ALA A 1 569 ? -5.984 77.875 15.586 1 95.69 569 ALA A C 1
ATOM 4542 O O . ALA A 1 569 ? -5.863 79.125 15.672 1 95.69 569 ALA A O 1
ATOM 4543 N N . GLY A 1 570 ? -6.504 77.312 14.562 1 93.44 570 GLY A N 1
ATOM 4544 C CA . GLY A 1 570 ? -6.965 78.062 13.406 1 93.44 570 GLY A CA 1
ATOM 4545 C C . GLY A 1 570 ? -8.078 79.062 13.734 1 93.44 570 GLY A C 1
ATOM 4546 O O . GLY A 1 570 ? -8.156 80.125 13.141 1 93.44 570 GLY A O 1
ATOM 4547 N N . ARG A 1 571 ? -8.914 78.75 14.672 1 93.75 571 ARG A N 1
ATOM 4548 C CA . ARG A 1 571 ? -10.078 79.562 14.938 1 93.75 571 ARG A CA 1
ATOM 4549 C C . ARG A 1 571 ? -10.086 80.062 16.391 1 93.75 571 ARG A C 1
ATOM 4551 O O . ARG A 1 571 ? -9.953 81.25 16.641 1 93.75 571 ARG A O 1
ATOM 4558 N N . GLU A 1 572 ? -10.164 79.125 17.297 1 94.69 572 GLU A N 1
ATOM 4559 C CA . GLU A 1 572 ? -10.469 79.5 18.672 1 94.69 572 GLU A CA 1
ATOM 4560 C C . GLU A 1 572 ? -9.695 78.688 19.672 1 94.69 572 GLU A C 1
ATOM 4562 O O . GLU A 1 572 ? -9.469 77.5 19.438 1 94.69 572 GLU A O 1
ATOM 4567 N N . ILE A 1 573 ? -9.172 79.312 20.812 1 95.44 573 ILE A N 1
ATOM 4568 C CA . ILE A 1 573 ? -8.758 78.625 22.031 1 95.44 573 ILE A CA 1
ATOM 4569 C C . ILE A 1 573 ? -9.656 79.062 23.188 1 95.44 573 ILE A C 1
ATOM 4571 O O . ILE A 1 573 ? -9.758 80.25 23.516 1 95.44 573 ILE A O 1
ATOM 4575 N N . HIS A 1 574 ? -10.32 78.125 23.719 1 95.75 574 HIS A N 1
ATOM 4576 C CA . HIS A 1 574 ? -11.188 78.375 24.859 1 95.75 574 HIS A CA 1
ATOM 4577 C C . HIS A 1 574 ? -10.727 77.562 26.094 1 95.75 574 HIS A C 1
ATOM 4579 O O . HIS A 1 574 ? -10.781 76.312 26.109 1 95.75 574 HIS A O 1
ATOM 4585 N N . LEU A 1 575 ? -10.25 78.25 27.125 1 95.25 575 LEU A N 1
ATOM 4586 C CA . LEU A 1 575 ? -9.859 77.625 28.406 1 95.25 575 LEU A CA 1
ATOM 4587 C C . LEU A 1 575 ? -10.859 78 29.5 1 95.25 575 LEU A C 1
ATOM 4589 O O . LEU A 1 575 ? -10.977 79.188 29.875 1 95.25 575 LEU A O 1
ATOM 4593 N N . LYS A 1 576 ? -11.523 77 29.938 1 94.75 576 LYS A N 1
ATOM 4594 C CA . LYS A 1 576 ? -12.508 77.25 31 1 94.75 576 LYS A CA 1
ATOM 4595 C C . LYS A 1 576 ? -12.133 76.438 32.25 1 94.75 576 LYS A C 1
ATOM 4597 O O . LYS A 1 576 ? -12 75.25 32.219 1 94.75 576 LYS A O 1
ATOM 4602 N N . GLY A 1 577 ? -11.891 77.188 33.375 1 93.69 577 GLY A N 1
ATOM 4603 C CA . GLY A 1 577 ? -11.648 76.562 34.656 1 93.69 577 GLY A CA 1
ATOM 4604 C C . GLY A 1 577 ? -12.82 76.688 35.625 1 93.69 577 GLY A C 1
ATOM 4605 O O . GLY A 1 577 ? -13.445 77.75 35.688 1 93.69 577 GLY A O 1
ATOM 4606 N N . GLY A 1 578 ? -13.18 75.625 36.281 1 89.5 578 GLY A N 1
ATOM 4607 C CA . GLY A 1 578 ? -14.289 75.625 37.219 1 89.5 578 GLY A CA 1
ATOM 4608 C C . GLY A 1 578 ? -14.062 76.562 38.375 1 89.5 578 GLY A C 1
ATOM 4609 O O . GLY A 1 578 ? -14.914 77.375 38.719 1 89.5 578 GLY A O 1
ATOM 4610 N N . SER A 1 579 ? -12.914 76.438 38.969 1 91.25 579 SER A N 1
ATOM 4611 C CA . SER A 1 579 ? -12.633 77.25 40.156 1 91.25 579 SER A CA 1
ATOM 4612 C C . SER A 1 579 ? -11.633 78.375 39.875 1 91.25 579 SER A C 1
ATOM 4614 O O . SER A 1 579 ? -11.93 79.562 40.062 1 91.25 579 SER A O 1
ATOM 4616 N N . LYS A 1 580 ? -10.516 78 39.375 1 93.12 580 LYS A N 1
ATOM 4617 C CA . LYS A 1 580 ? -9.508 79.062 39.156 1 93.12 580 LYS A CA 1
ATOM 4618 C C . LYS A 1 580 ? -8.641 78.75 37.938 1 93.12 580 LYS A C 1
ATOM 4620 O O . LYS A 1 580 ? -8.5 77.562 37.562 1 93.12 580 LYS A O 1
ATOM 4625 N N . ILE A 1 581 ? -8.055 79.688 37.281 1 95.38 581 ILE A N 1
ATOM 4626 C CA . ILE A 1 581 ? -7.008 79.625 36.25 1 95.38 581 ILE A CA 1
ATOM 4627 C C . ILE A 1 581 ? -5.828 80.5 36.688 1 95.38 581 ILE A C 1
ATOM 4629 O O . ILE A 1 581 ? -5.996 81.688 36.969 1 95.38 581 ILE A O 1
ATOM 4633 N N . VAL A 1 582 ? -4.742 79.812 36.781 1 95.69 582 VAL A N 1
ATOM 4634 C CA . VAL A 1 582 ? -3.514 80.562 37.125 1 95.69 582 VAL A CA 1
ATOM 4635 C C . VAL A 1 582 ? -2.508 80.375 35.969 1 95.69 582 VAL A C 1
ATOM 4637 O O . VAL A 1 582 ? -2.119 79.25 35.625 1 95.69 582 VAL A O 1
ATOM 4640 N N . VAL A 1 583 ? -2.146 81.5 35.312 1 95.25 583 VAL A N 1
ATOM 4641 C CA . VAL A 1 583 ? -1.079 81.5 34.312 1 95.25 583 VAL A CA 1
ATOM 4642 C C . VAL A 1 583 ? 0.125 82.25 34.875 1 95.25 583 VAL A C 1
ATOM 4644 O O . VAL A 1 583 ? 0.031 83.438 35.188 1 95.25 583 VAL A O 1
ATOM 4647 N N . GLU A 1 584 ? 1.191 81.562 34.969 1 94.69 584 GLU A N 1
ATOM 4648 C CA . GLU A 1 584 ? 2.363 82.125 35.594 1 94.69 584 GLU A CA 1
ATOM 4649 C C . GLU A 1 584 ? 3.619 81.938 34.75 1 94.69 584 GLU A C 1
ATOM 4651 O O . GLU A 1 584 ? 3.775 80.875 34.156 1 94.69 584 GLU A O 1
ATOM 4656 N N . SER A 1 585 ? 4.457 82.875 34.625 1 94.12 585 SER A N 1
ATOM 4657 C CA . SER A 1 585 ? 5.77 82.812 34 1 94.12 585 SER A CA 1
ATOM 4658 C C . SER A 1 585 ? 6.836 83.5 34.844 1 94.12 585 SER A C 1
ATOM 4660 O O . SER A 1 585 ? 6.531 84.438 35.594 1 94.12 585 SER A O 1
ATOM 4662 N N . ASP A 1 586 ? 8.062 83.062 34.75 1 91.5 586 ASP A N 1
ATOM 4663 C CA . ASP A 1 586 ? 9.141 83.688 35.531 1 91.5 586 ASP A CA 1
ATOM 4664 C C . ASP A 1 586 ? 9.539 85.062 34.969 1 91.5 586 ASP A C 1
ATOM 4666 O O . ASP A 1 586 ? 9.805 86 35.75 1 91.5 586 ASP A O 1
ATOM 4670 N N . ALA A 1 587 ? 9.492 85.125 33.688 1 90.88 587 ALA A N 1
ATOM 4671 C CA . ALA A 1 587 ? 10.102 86.312 33.094 1 90.88 587 ALA A CA 1
ATOM 4672 C C . ALA A 1 587 ? 9.039 87.25 32.5 1 90.88 587 ALA A C 1
ATOM 4674 O O . ALA A 1 587 ? 8.992 88.438 32.844 1 90.88 587 ALA A O 1
ATOM 4675 N N . GLU A 1 588 ? 8.281 86.75 31.641 1 92.94 588 GLU A N 1
ATOM 4676 C CA . GLU A 1 588 ? 7.379 87.625 30.922 1 92.94 588 GLU A CA 1
ATOM 4677 C C . GLU A 1 588 ? 6.109 86.875 30.5 1 92.94 588 GLU A C 1
ATOM 4679 O O . GLU A 1 588 ? 6.145 85.688 30.188 1 92.94 588 GLU A O 1
ATOM 4684 N N . LEU A 1 589 ? 4.902 87.562 30.547 1 94.12 589 LEU A N 1
ATOM 4685 C CA . LEU A 1 589 ? 3.607 87.188 30 1 94.12 589 LEU A CA 1
ATOM 4686 C C . LEU A 1 589 ? 3.039 88.25 29.109 1 94.12 589 LEU A C 1
ATOM 4688 O O . LEU A 1 589 ? 2.953 89.438 29.5 1 94.12 589 LEU A O 1
ATOM 4692 N N . THR A 1 590 ? 2.754 87.875 27.891 1 94.56 590 THR A N 1
ATOM 4693 C CA . THR A 1 590 ? 2.211 88.812 26.938 1 94.56 590 THR A CA 1
ATOM 4694 C C . THR A 1 590 ? 0.866 88.312 26.391 1 94.56 590 THR A C 1
ATOM 4696 O O . THR A 1 590 ? 0.745 87.188 25.922 1 94.56 590 THR A O 1
ATOM 4699 N N . LEU A 1 591 ? -0.163 89.125 26.531 1 93.38 591 LEU A N 1
ATOM 4700 C CA . LEU A 1 591 ? -1.445 88.938 25.844 1 93.38 591 LEU A CA 1
ATOM 4701 C C . LEU A 1 591 ? -1.605 89.938 24.703 1 93.38 591 LEU A C 1
ATOM 4703 O O . LEU A 1 591 ? -1.616 91.125 24.938 1 93.38 591 LEU A O 1
ATOM 4707 N N . LYS A 1 592 ? -1.653 89.5 23.562 1 92.88 592 LYS A N 1
ATOM 4708 C CA . LYS A 1 592 ? -1.746 90.438 22.438 1 92.88 592 LYS A CA 1
ATOM 4709 C C . LYS A 1 592 ? -2.799 89.938 21.438 1 92.88 592 LYS A C 1
ATOM 4711 O O . LYS A 1 592 ? -2.941 88.75 21.172 1 92.88 592 LYS A O 1
ATOM 4716 N N . ALA A 1 593 ? -3.604 90.875 21 1 91.25 593 ALA A N 1
ATOM 4717 C CA . ALA A 1 593 ? -4.652 90.625 20 1 91.25 593 ALA A CA 1
ATOM 4718 C C . ALA A 1 593 ? -4.961 91.938 19.234 1 91.25 593 ALA A C 1
ATOM 4720 O O . ALA A 1 593 ? -5.09 93 19.828 1 91.25 593 ALA A O 1
ATOM 4721 N N . GLY A 1 594 ? -4.996 91.938 17.906 1 87.69 594 GLY A N 1
ATOM 4722 C CA . GLY A 1 594 ? -5.438 93.062 17.078 1 87.69 594 GLY A CA 1
ATOM 4723 C C . GLY A 1 594 ? -4.547 94.312 17.219 1 87.69 594 GLY A C 1
ATOM 4724 O O . GLY A 1 594 ? -5.035 95.438 17.25 1 87.69 594 GLY A O 1
ATOM 4725 N N . GLY A 1 595 ? -3.408 94.125 17.5 1 85.12 595 GLY A N 1
ATOM 4726 C CA . GLY A 1 595 ? -2.469 95.25 17.578 1 85.12 595 GLY A CA 1
ATOM 4727 C C . GLY A 1 595 ? -2.33 95.812 18.969 1 85.12 595 GLY A C 1
ATOM 4728 O O . GLY A 1 595 ? -1.46 96.625 19.219 1 85.12 595 GLY A O 1
ATOM 4729 N N . SER A 1 596 ? -3.197 95.438 19.891 1 91.75 596 SER A N 1
ATOM 4730 C CA . SER A 1 596 ? -3.127 95.812 21.281 1 91.75 596 SER A CA 1
ATOM 4731 C C . SER A 1 596 ? -2.52 94.75 22.156 1 91.75 596 SER A C 1
ATOM 4733 O O . SER A 1 596 ? -2.543 93.562 21.781 1 91.75 596 SER A O 1
ATOM 4735 N N . PHE A 1 597 ? -1.854 95.188 23.203 1 93.12 597 PHE A N 1
ATOM 4736 C CA . PHE A 1 597 ? -1.264 94.125 24.031 1 93.12 597 PHE A CA 1
ATOM 4737 C C . PHE A 1 597 ? -1.224 94.5 25.484 1 93.12 597 PHE A C 1
ATOM 4739 O O . PHE A 1 597 ? -1.317 95.688 25.812 1 93.12 597 PHE A O 1
ATOM 4746 N N . VAL A 1 598 ? -1.223 93.5 26.344 1 92.75 598 VAL A N 1
ATOM 4747 C CA . VAL A 1 598 ? -0.911 93.562 27.766 1 92.75 598 VAL A CA 1
ATOM 4748 C C . VAL A 1 598 ? 0.348 92.75 28.078 1 92.75 598 VAL A C 1
ATOM 4750 O O . VAL A 1 598 ? 0.42 91.562 27.766 1 92.75 598 VAL A O 1
ATOM 4753 N N . LYS A 1 599 ? 1.304 93.5 28.562 1 93.81 599 LYS A N 1
ATOM 4754 C CA . LYS A 1 599 ? 2.549 92.812 28.922 1 93.81 599 LYS A CA 1
ATOM 4755 C C . LYS A 1 599 ? 2.805 92.875 30.422 1 93.81 599 LYS A C 1
ATOM 4757 O O . LYS A 1 599 ? 2.719 94 31.016 1 93.81 599 LYS A O 1
ATOM 4762 N N . ILE A 1 600 ? 3.053 91.688 31.016 1 93.75 600 ILE A N 1
ATOM 4763 C CA . ILE A 1 600 ? 3.361 91.562 32.438 1 93.75 600 ILE A CA 1
ATOM 4764 C C . ILE A 1 600 ? 4.785 91.062 32.625 1 93.75 600 ILE A C 1
ATOM 4766 O O . ILE A 1 600 ? 5.113 90 32.156 1 93.75 600 ILE A O 1
ATOM 4770 N N . ASP A 1 601 ? 5.672 91.812 33.344 1 92.62 601 ASP A N 1
ATOM 4771 C CA . ASP A 1 601 ? 7.051 91.438 33.594 1 92.62 601 ASP A CA 1
ATOM 4772 C C . ASP A 1 601 ? 7.625 92.125 34.812 1 92.62 601 ASP A C 1
ATOM 4774 O O . ASP A 1 601 ? 6.875 92.688 35.656 1 92.62 601 ASP A O 1
ATOM 4778 N N . GLY A 1 602 ? 8.875 92.062 35 1 88.81 602 GLY A N 1
ATOM 4779 C CA . GLY A 1 602 ? 9.523 92.688 36.156 1 88.81 602 GLY A CA 1
ATOM 4780 C C . GLY A 1 602 ? 9.43 94.188 36.156 1 88.81 602 GLY A C 1
ATOM 4781 O O . GLY A 1 602 ? 9.523 94.812 37.219 1 88.81 602 GLY A O 1
ATOM 4782 N N . SER A 1 603 ? 9.172 94.688 35 1 88.31 603 SER A N 1
ATOM 4783 C CA . SER A 1 603 ? 9.094 96.125 34.906 1 88.31 603 SER A CA 1
ATOM 4784 C C . SER A 1 603 ? 7.695 96.688 35.25 1 88.31 603 SER A C 1
ATOM 4786 O O . SER A 1 603 ? 7.496 97.875 35.469 1 88.31 603 SER A O 1
ATOM 4788 N N . GLY A 1 604 ? 6.836 95.75 35.406 1 91.25 604 GLY A N 1
ATOM 4789 C CA . GLY A 1 604 ? 5.469 96.125 35.75 1 91.25 604 GLY A CA 1
ATOM 4790 C C . GLY A 1 604 ? 4.449 95.625 34.75 1 91.25 604 GLY A C 1
ATOM 4791 O O . GLY A 1 604 ? 4.641 94.562 34.156 1 91.25 604 GLY A O 1
ATOM 4792 N N . VAL A 1 605 ? 3.256 96.312 34.688 1 93.5 605 VAL A N 1
ATOM 4793 C CA . VAL A 1 605 ? 2.176 96 33.75 1 93.5 605 VAL A CA 1
ATOM 4794 C C . VAL A 1 605 ? 2.004 97.062 32.719 1 93.5 605 VAL A C 1
ATOM 4796 O O . VAL A 1 605 ? 1.757 98.25 33.062 1 93.5 605 VAL A O 1
ATOM 4799 N N . SER A 1 606 ? 2.199 96.688 31.469 1 93.25 606 SER A N 1
ATOM 4800 C CA . SER A 1 606 ? 2.041 97.625 30.375 1 93.25 606 SER A CA 1
ATOM 4801 C C . SER A 1 606 ? 0.804 97.312 29.531 1 93.25 606 SER A C 1
ATOM 4803 O O . SER A 1 606 ? 0.666 96.25 29.016 1 93.25 606 SER A O 1
ATOM 4805 N N . ILE A 1 607 ? -0.117 98.25 29.406 1 93.25 607 ILE A N 1
ATOM 4806 C CA . ILE A 1 607 ? -1.312 98.125 28.578 1 93.25 607 ILE A CA 1
ATOM 4807 C C . ILE A 1 607 ? -1.239 99.062 27.422 1 93.25 607 ILE A C 1
ATOM 4809 O O . ILE A 1 607 ? -1.211 100.312 27.625 1 93.25 607 ILE A O 1
ATOM 4813 N N . VAL A 1 608 ? -1.149 98.562 26.281 1 92.62 608 VAL A N 1
ATOM 4814 C CA . VAL A 1 608 ? -0.994 99.438 25.094 1 92.62 608 VAL A CA 1
ATOM 4815 C C . VAL A 1 608 ? -2.086 99.125 24.078 1 92.62 608 VAL A C 1
ATOM 4817 O O . VAL A 1 608 ? -2.305 97.938 23.75 1 92.62 608 VAL A O 1
ATOM 4820 N N . GLY A 1 609 ? -2.887 100.062 23.703 1 89.38 609 GLY A N 1
ATOM 4821 C CA . GLY A 1 609 ? -3.926 99.938 22.688 1 89.38 609 GLY A CA 1
ATOM 4822 C C . GLY A 1 609 ? -4.348 101.312 22.125 1 89.38 609 GLY A C 1
ATOM 4823 O O . GLY A 1 609 ? -3.885 102.312 22.594 1 89.38 609 GLY A O 1
ATOM 4824 N N . SER A 1 610 ? -5.078 101.25 21.062 1 86.75 610 SER A N 1
ATOM 4825 C CA . SER A 1 610 ? -5.582 102.5 20.5 1 86.75 610 SER A CA 1
ATOM 4826 C C . SER A 1 610 ? -6.359 103.312 21.531 1 86.75 610 SER A C 1
ATOM 4828 O O . SER A 1 610 ? -6.242 104.5 21.594 1 86.75 610 SER A O 1
ATOM 4830 N N . LYS A 1 611 ? -7.184 102.562 22.266 1 88.19 611 LYS A N 1
ATOM 4831 C CA . LYS A 1 611 ? -7.898 103.188 23.406 1 88.19 611 LYS A CA 1
ATOM 4832 C C . LYS A 1 611 ? -7.879 102.25 24.609 1 88.19 611 LYS A C 1
ATOM 4834 O O . LYS A 1 611 ? -7.875 101 24.438 1 88.19 611 LYS A O 1
ATOM 4839 N N . ILE A 1 612 ? -7.754 102.875 25.766 1 89.56 612 ILE A N 1
ATOM 4840 C CA . ILE A 1 612 ? -7.891 102.125 27 1 89.56 612 ILE A CA 1
ATOM 4841 C C . ILE A 1 612 ? -9.18 102.5 27.719 1 89.56 612 ILE A C 1
ATOM 4843 O O . ILE A 1 612 ? -9.289 103.625 28.203 1 89.56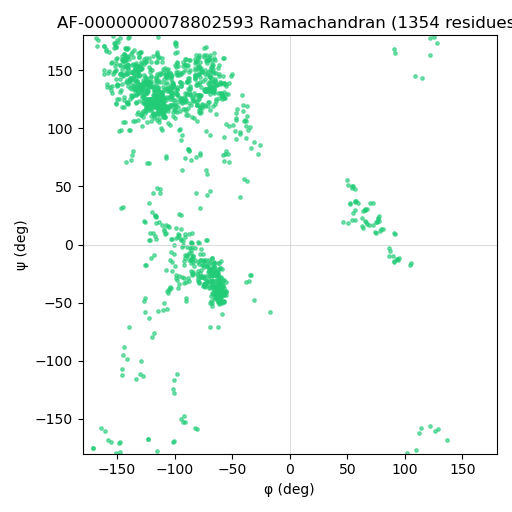 612 ILE A O 1
ATOM 4847 N N . ASN A 1 613 ? -10.102 101.688 27.766 1 86.31 613 ASN A N 1
ATOM 4848 C CA . ASN A 1 613 ? -11.383 101.938 28.391 1 86.31 613 ASN A CA 1
ATOM 4849 C C . ASN A 1 613 ? -11.445 101.375 29.812 1 86.31 613 ASN A C 1
ATOM 4851 O O . ASN A 1 613 ? -11.367 100.188 30 1 86.31 613 ASN A O 1
ATOM 4855 N N . LEU A 1 614 ? -11.625 102.188 30.766 1 86 614 LEU A N 1
ATOM 4856 C CA . LEU A 1 614 ? -11.797 101.75 32.156 1 86 614 LEU A CA 1
ATOM 4857 C C . LEU A 1 614 ? -13.234 102 32.594 1 86 614 LEU A C 1
ATOM 4859 O O . LEU A 1 614 ? -13.656 103.125 32.812 1 86 614 LEU A O 1
ATOM 4863 N N . ASN A 1 615 ? -13.906 101.062 32.781 1 81.75 615 ASN A N 1
ATOM 4864 C CA . ASN A 1 615 ? -15.32 101.062 33.156 1 81.75 615 ASN A CA 1
ATOM 4865 C C . ASN A 1 615 ? -16.156 101.875 32.156 1 81.75 615 ASN A C 1
ATOM 4867 O O . ASN A 1 615 ? -17.094 102.562 32.531 1 81.75 615 ASN A O 1
ATOM 4871 N N . SER A 1 616 ? -15.82 102 31.078 1 82.69 616 SER A N 1
ATOM 4872 C CA . SER A 1 616 ? -16.484 102.812 30.094 1 82.69 616 SER A CA 1
ATOM 4873 C C . SER A 1 616 ? -16.969 102 28.906 1 82.69 616 SER A C 1
ATOM 4875 O O . SER A 1 616 ? -17 102.5 27.781 1 82.69 616 SER A O 1
ATOM 4877 N N . GLY A 1 617 ? -17.234 100.812 29.172 1 76.31 617 GLY A N 1
ATOM 4878 C CA . GLY A 1 617 ? -17.859 100.125 28.062 1 76.31 617 GLY A CA 1
ATOM 4879 C C . GLY A 1 617 ? -17.156 98.812 27.719 1 76.31 617 GLY A C 1
ATOM 4880 O O . GLY A 1 617 ? -16.344 98.312 28.5 1 76.31 617 GLY A O 1
ATOM 4881 N N . GLY A 1 618 ? -17.703 97.938 26.766 1 74.56 618 GLY A N 1
ATOM 4882 C CA . GLY A 1 618 ? -17.188 96.688 26.266 1 74.56 618 GLY A CA 1
ATOM 4883 C C . GLY A 1 618 ? -17.969 95.438 26.75 1 74.56 618 GLY A C 1
ATOM 4884 O O . GLY A 1 618 ? -18.734 95.562 27.719 1 74.56 618 GLY A O 1
ATOM 4885 N N . SER A 1 619 ? -18.016 94.5 25.797 1 85.31 619 SER A N 1
ATOM 4886 C CA . SER A 1 619 ? -18.641 93.25 26.156 1 85.31 619 SER A CA 1
ATOM 4887 C C . SER A 1 619 ? -17.625 92.125 26.141 1 85.31 619 SER A C 1
ATOM 4889 O O . SER A 1 619 ? -16.719 92.062 25.297 1 85.31 619 SER A O 1
ATOM 4891 N N . ALA A 1 620 ? -17.75 91.188 27.188 1 86.56 620 ALA A N 1
ATOM 4892 C CA . ALA A 1 620 ? -16.844 90.062 27.266 1 86.56 620 ALA A CA 1
ATOM 4893 C C . ALA A 1 620 ? -17.047 89.125 26.094 1 86.56 620 ALA A C 1
ATOM 4895 O O . ALA A 1 620 ? -18.188 88.875 25.672 1 86.56 620 ALA A O 1
ATOM 4896 N N . GLY A 1 621 ? -15.891 88.562 25.5 1 87.19 621 GLY A N 1
ATOM 4897 C CA . GLY A 1 621 ? -15.984 87.5 24.531 1 87.19 621 GLY A CA 1
ATOM 4898 C C . GLY A 1 621 ? -16.5 86.188 25.109 1 87.19 621 GLY A C 1
ATOM 4899 O O . GLY A 1 621 ? -16.391 86 26.312 1 87.19 621 GLY A O 1
ATOM 4900 N N . SER A 1 622 ? -17.203 85.188 24.109 1 91.38 622 SER A N 1
ATOM 4901 C CA . SER A 1 622 ? -17.75 83.938 24.562 1 91.38 622 SER A CA 1
ATOM 4902 C C . SER A 1 622 ? -17.016 82.75 23.891 1 91.38 622 SER A C 1
ATOM 4904 O O . SER A 1 622 ? -16.75 82.812 22.688 1 91.38 622 SER A O 1
ATOM 4906 N N . GLY A 1 623 ? -16.594 81.875 24.812 1 91.31 623 GLY A N 1
ATOM 4907 C CA . GLY A 1 623 ? -16 80.688 24.281 1 91.31 623 GLY A CA 1
ATOM 4908 C C . GLY A 1 623 ? -17.016 79.688 23.781 1 91.31 623 GLY A C 1
ATOM 4909 O O . GLY A 1 623 ? -18.188 79.688 24.203 1 91.31 623 GLY A O 1
ATOM 4910 N N . SER A 1 624 ? -16.625 78.75 22.844 1 93.19 624 SER A N 1
ATOM 4911 C CA . SER A 1 624 ? -17.516 77.75 22.25 1 93.19 624 SER A CA 1
ATOM 4912 C C . SER A 1 624 ? -17.828 76.625 23.25 1 93.19 624 SER A C 1
ATOM 4914 O O . SER A 1 624 ? -18.875 76 23.156 1 93.19 624 SER A O 1
ATOM 4916 N N . GLY A 1 625 ? -16.953 76.25 24.078 1 92.69 625 GLY A N 1
ATOM 4917 C CA . GLY A 1 625 ? -17.172 75.25 25.078 1 92.69 625 GLY A CA 1
ATOM 4918 C C . GLY A 1 625 ? -16.828 73.812 24.594 1 92.69 625 GLY A C 1
ATOM 4919 O O . GLY A 1 625 ? -16.609 73.625 23.391 1 92.69 625 GLY A O 1
ATOM 4920 N N . TYR A 1 626 ? -16.797 72.938 25.578 1 93.5 626 TYR A N 1
ATOM 4921 C CA . TYR A 1 626 ? -16.484 71.5 25.312 1 93.5 626 TYR A CA 1
ATOM 4922 C C . TYR A 1 626 ? -17.656 70.812 24.641 1 93.5 626 TYR A C 1
ATOM 4924 O O . TYR A 1 626 ? -18.812 70.938 25.062 1 93.5 626 TYR A O 1
ATOM 4932 N N . ALA A 1 627 ? -17.516 69.938 23.484 1 94.56 627 ALA A N 1
ATOM 4933 C CA . ALA A 1 627 ? -18.531 69.188 22.766 1 94.56 627 ALA A CA 1
ATOM 4934 C C . ALA A 1 627 ? -17.953 67.875 22.234 1 94.56 627 ALA A C 1
ATOM 4936 O O . ALA A 1 627 ? -18.312 67.438 21.141 1 94.56 627 ALA A O 1
ATOM 4937 N N . GLY A 1 628 ? -17.016 67.375 22.969 1 93.12 628 GLY A N 1
ATOM 4938 C CA . GLY A 1 628 ? -16.375 66.125 22.547 1 93.12 628 GLY A CA 1
ATOM 4939 C C . GLY A 1 628 ? -17.25 64.875 22.766 1 93.12 628 GLY A C 1
ATOM 4940 O O . GLY A 1 628 ? -18.25 64.938 23.484 1 93.12 628 GLY A O 1
ATOM 4941 N N . SER A 1 629 ? -16.906 63.625 22.016 1 94.69 629 SER A N 1
ATOM 4942 C CA . SER A 1 629 ? -17.625 62.375 22.125 1 94.69 629 SER A CA 1
ATOM 4943 C C . SER A 1 629 ? -16.828 61.344 22.891 1 94.69 629 SER A C 1
ATOM 4945 O O . SER A 1 629 ? -15.609 61.25 22.734 1 94.69 629 SER A O 1
ATOM 4947 N N . ALA A 1 630 ? -17.578 60.5 23.703 1 95 630 ALA A N 1
ATOM 4948 C CA . ALA A 1 630 ? -16.938 59.438 24.469 1 95 630 ALA A CA 1
ATOM 4949 C C . ALA A 1 630 ? -16.547 58.25 23.578 1 95 630 ALA A C 1
ATOM 4951 O O . ALA A 1 630 ? -17.281 57.906 22.641 1 95 630 ALA A O 1
ATOM 4952 N N . PRO A 1 631 ? -15.367 57.656 23.828 1 96.75 631 PRO A N 1
ATOM 4953 C CA . PRO A 1 631 ? -14.961 56.469 23.031 1 96.75 631 PRO A CA 1
ATOM 4954 C C . PRO A 1 631 ? -15.844 55.25 23.297 1 96.75 631 PRO A C 1
ATOM 4956 O O . PRO A 1 631 ? -16.438 55.125 24.375 1 96.75 631 PRO A O 1
ATOM 4959 N N . LEU A 1 632 ? -15.938 54.25 22.234 1 96.88 632 LEU A N 1
ATOM 4960 C CA . LEU A 1 632 ? -16.625 52.969 22.344 1 96.88 632 LEU A CA 1
ATOM 4961 C C . LEU A 1 632 ? -15.664 51.906 22.828 1 96.88 632 LEU A C 1
ATOM 4963 O O . LEU A 1 632 ? -14.453 52 22.641 1 96.88 632 LEU A O 1
ATOM 4967 N N . LEU A 1 633 ? -16.219 50.812 23.5 1 96.88 633 LEU A N 1
ATOM 4968 C CA . LEU A 1 633 ? -15.422 49.719 24.047 1 96.88 633 LEU A CA 1
ATOM 4969 C C . LEU A 1 633 ? -15.266 48.594 23.016 1 96.88 633 LEU A C 1
ATOM 4971 O O . LEU A 1 633 ? -16.109 48.469 22.125 1 96.88 633 LEU A O 1
ATOM 4975 N N . PRO A 1 634 ? -14.148 47.875 23.094 1 96.75 634 PRO A N 1
ATOM 4976 C CA . PRO A 1 634 ? -13.945 46.781 22.156 1 96.75 634 PRO A CA 1
ATOM 4977 C C . PRO A 1 634 ? -14.867 45.594 22.422 1 96.75 634 PRO A C 1
ATOM 4979 O O . PRO A 1 634 ? -15.375 45.438 23.547 1 96.75 634 PRO A O 1
ATOM 4982 N N . GLY A 1 635 ? -15.078 44.688 21.297 1 92.31 635 GLY A N 1
ATOM 4983 C CA . GLY A 1 635 ? -15.781 43.438 21.453 1 92.31 635 GLY A CA 1
ATOM 4984 C C . GLY A 1 635 ? -14.914 42.344 22.062 1 92.31 635 GLY A C 1
ATOM 4985 O O . GLY A 1 635 ? -13.695 42.375 21.922 1 92.31 635 GLY A O 1
ATOM 4986 N N . GLY A 1 636 ? -15.547 41.375 22.766 1 89.56 636 GLY A N 1
ATOM 4987 C CA . GLY A 1 636 ? -14.812 40.312 23.422 1 89.56 636 GLY A CA 1
ATOM 4988 C C . GLY A 1 636 ? -14.609 39.094 22.516 1 89.56 636 GLY A C 1
ATOM 4989 O O . GLY A 1 636 ? -15.164 39.031 21.422 1 89.56 636 GLY A O 1
ATOM 4990 N N . VAL A 1 637 ? -13.578 38.312 22.938 1 94.5 637 VAL A N 1
ATOM 4991 C CA . VAL A 1 637 ? -13.344 37.031 22.281 1 94.5 637 VAL A CA 1
ATOM 4992 C C . VAL A 1 637 ? -14.109 35.938 23 1 94.5 637 VAL A C 1
ATOM 4994 O O . VAL A 1 637 ? -13.977 35.75 24.219 1 94.5 637 VAL A O 1
ATOM 4997 N N . GLU A 1 638 ? -14.984 35.219 22.234 1 89.38 638 GLU A N 1
ATOM 4998 C CA . GLU A 1 638 ? -15.711 34.094 22.828 1 89.38 638 GLU A CA 1
ATOM 4999 C C . GLU A 1 638 ? -14.82 32.875 22.922 1 89.38 638 GLU A C 1
ATOM 5001 O O . GLU A 1 638 ? -14.242 32.438 21.922 1 89.38 638 GLU A O 1
ATOM 5006 N N . PRO A 1 639 ? -14.852 32.375 24.188 1 84.44 639 PRO A N 1
ATOM 5007 C CA . PRO A 1 639 ? -14.055 31.141 24.281 1 84.44 639 PRO A CA 1
ATOM 5008 C C . PRO A 1 639 ? -14.664 29.969 23.516 1 84.44 639 PRO A C 1
ATOM 5010 O O . PRO A 1 639 ? -15.875 29.922 23.328 1 84.44 639 PRO A O 1
ATOM 5013 N N . ALA A 1 640 ? -13.734 29.094 23.031 1 83.31 640 ALA A N 1
ATOM 5014 C CA . ALA A 1 640 ? -14.188 27.922 22.281 1 83.31 640 ALA A CA 1
ATOM 5015 C C . ALA A 1 640 ? -14.977 26.969 23.172 1 83.31 640 ALA A C 1
ATOM 5017 O O . ALA A 1 640 ? -14.625 26.766 24.328 1 83.31 640 ALA A O 1
ATOM 5018 N N . LYS A 1 641 ? -16.219 26.422 22.688 1 81.06 641 LYS A N 1
ATOM 5019 C CA . LYS A 1 641 ? -17.047 25.469 23.406 1 81.06 641 LYS A CA 1
ATOM 5020 C C . LYS A 1 641 ? -16.484 24.062 23.312 1 81.06 641 LYS A C 1
ATOM 5022 O O . LYS A 1 641 ? -16.156 23.594 22.203 1 81.06 641 LYS A O 1
ATOM 5027 N N . THR A 1 642 ? -16.047 23.547 24.391 1 76.31 642 THR A N 1
ATOM 5028 C CA . THR A 1 642 ? -15.547 22.188 24.406 1 76.31 642 THR A CA 1
ATOM 5029 C C . THR A 1 642 ? -16.688 21.188 24.641 1 76.31 642 THR A C 1
ATOM 5031 O O . THR A 1 642 ? -17.719 21.547 25.203 1 76.31 642 THR A O 1
ATOM 5034 N N . ILE A 1 643 ? -16.688 20.047 23.844 1 70.56 643 ILE A N 1
ATOM 5035 C CA . ILE A 1 643 ? -17.672 19 24.047 1 70.56 643 ILE A CA 1
ATOM 5036 C C . ILE A 1 643 ? -17.688 18.562 25.516 1 70.56 643 ILE A C 1
ATOM 5038 O O . ILE A 1 643 ? -16.625 18.312 26.094 1 70.56 643 ILE A O 1
ATOM 5042 N N . THR A 1 644 ? -18.672 19.062 26.141 1 59.84 644 THR A N 1
ATOM 5043 C CA . THR A 1 644 ? -18.828 18.609 27.516 1 59.84 644 THR A CA 1
ATOM 5044 C C . THR A 1 644 ? -18.672 17.094 27.625 1 59.84 644 THR A C 1
ATOM 5046 O O . THR A 1 644 ? -19.188 16.359 26.766 1 59.84 644 THR A O 1
ATOM 5049 N N . GLU A 1 645 ? -17.672 16.781 28.328 1 52.03 645 GLU A N 1
ATOM 5050 C CA . GLU A 1 645 ? -17.297 15.398 28.578 1 52.03 645 GLU A CA 1
ATOM 5051 C C . GLU A 1 645 ? -18.531 14.492 28.594 1 52.03 645 GLU A C 1
ATOM 5053 O O . GLU A 1 645 ? -19.469 14.734 29.375 1 52.03 645 GLU A O 1
ATOM 5058 N N . VAL A 1 646 ? -18.953 13.992 27.547 1 46.97 646 VAL A N 1
ATOM 5059 C CA . VAL A 1 646 ? -19.891 12.898 27.734 1 46.97 646 VAL A CA 1
ATOM 5060 C C . VAL A 1 646 ? -19.438 12.008 28.891 1 46.97 646 VAL A C 1
ATOM 5062 O O . VAL A 1 646 ? -18.25 11.656 28.984 1 46.97 646 VAL A O 1
ATOM 5065 N N . GLN A 1 647 ? -20.156 11.914 29.984 1 41.47 647 GLN A N 1
ATOM 5066 C CA . GLN A 1 647 ? -19.953 10.945 31.047 1 41.47 647 GLN A CA 1
ATOM 5067 C C . GLN A 1 647 ? -19.547 9.586 30.5 1 41.47 647 GLN A C 1
ATOM 5069 O O . GLN A 1 647 ? -20.219 9.055 29.609 1 41.47 647 GLN A O 1
ATOM 5074 N N . SER A 1 648 ? -18.297 9.383 30.391 1 42.06 648 SER A N 1
ATOM 5075 C CA . SER A 1 648 ? -17.859 8.008 30.188 1 42.06 648 SER A CA 1
ATOM 5076 C C . SER A 1 648 ? -18.875 7.016 30.75 1 42.06 648 SER A C 1
ATOM 5078 O O . SER A 1 648 ? -19.219 7.086 31.922 1 42.06 648 SER A O 1
ATOM 5080 N N . SER A 1 649 ? -19.844 6.645 30.047 1 36.47 649 SER A N 1
ATOM 5081 C CA . SER A 1 649 ? -20.609 5.5 30.531 1 36.47 649 SER A CA 1
ATOM 5082 C C . SER A 1 649 ? -19.703 4.48 31.203 1 36.47 649 SER A C 1
ATOM 5084 O O . SER A 1 649 ? -18.688 4.059 30.625 1 36.47 649 SER A O 1
ATOM 5086 N N . ASN A 1 650 ? -19.641 4.512 32.531 1 35.44 650 ASN A N 1
ATOM 5087 C CA . ASN A 1 650 ? -19.109 3.408 33.312 1 35.44 650 ASN A CA 1
ATOM 5088 C C . ASN A 1 650 ? -19.484 2.057 32.719 1 35.44 650 ASN A C 1
ATOM 5090 O O . ASN A 1 650 ? -20.609 1.581 32.906 1 35.44 650 ASN A O 1
ATOM 5094 N N . ILE A 1 651 ? -19.188 1.874 31.547 1 33.81 651 ILE A N 1
ATOM 5095 C CA . ILE A 1 651 ? -19.391 0.469 31.219 1 33.81 651 ILE A CA 1
ATOM 5096 C C . ILE A 1 651 ? -18.781 -0.413 32.312 1 33.81 651 ILE A C 1
ATOM 5098 O O . ILE A 1 651 ? -17.562 -0.403 32.5 1 33.81 651 ILE A O 1
ATOM 5102 N N . ALA A 1 652 ? -19.562 -0.765 33.312 1 32.84 652 ALA A N 1
ATOM 5103 C CA . ALA A 1 652 ? -19.281 -1.78 34.344 1 32.84 652 ALA A CA 1
ATOM 5104 C C . ALA A 1 652 ? -18.531 -2.967 33.719 1 32.84 652 ALA A C 1
ATOM 5106 O O . ALA A 1 652 ? -18.953 -3.514 32.719 1 32.84 652 ALA A O 1
ATOM 5107 N N . PRO A 1 653 ? -17.266 -3.121 34.062 1 34.53 653 PRO A N 1
ATOM 5108 C CA . PRO A 1 653 ? -16.641 -4.387 33.688 1 34.53 653 PRO A CA 1
ATOM 5109 C C . PRO A 1 653 ? -17.531 -5.594 33.938 1 34.53 653 PRO A C 1
ATOM 5111 O O . PRO A 1 653 ? -18.25 -5.637 34.969 1 34.53 653 PRO A O 1
ATOM 5114 N N . THR A 1 654 ? -18.188 -6.055 33 1 31.28 654 THR A N 1
ATOM 5115 C CA . THR A 1 654 ? -18.906 -7.285 33.344 1 31.28 654 THR A CA 1
ATOM 5116 C C . THR A 1 654 ? -18.078 -8.164 34.25 1 31.28 654 THR A C 1
ATOM 5118 O O . THR A 1 654 ? -16.906 -8.438 34 1 31.28 654 THR A O 1
ATOM 5121 N N . LYS A 1 655 ? -18.359 -8.188 35.594 1 33.41 655 LYS A N 1
ATOM 5122 C CA . LYS A 1 655 ? -17.828 -8.992 36.688 1 33.41 655 LYS A CA 1
ATOM 5123 C C . LYS A 1 655 ? -17.484 -10.406 36.219 1 33.41 655 LYS A C 1
ATOM 5125 O O . LYS A 1 655 ? -16.828 -11.156 36.938 1 33.41 655 LYS A O 1
ATOM 5130 N N . GLU A 1 656 ? -18.219 -10.844 35.125 1 30.66 656 GLU A N 1
ATOM 5131 C CA . GLU A 1 656 ? -18.047 -12.281 34.938 1 30.66 656 GLU A CA 1
ATOM 5132 C C . GLU A 1 656 ? -16.625 -12.602 34.469 1 30.66 656 GLU A C 1
ATOM 5134 O O . GLU A 1 656 ? -16.219 -13.766 34.438 1 30.66 656 GLU A O 1
ATOM 5139 N N . ALA A 1 657 ? -16 -11.562 33.844 1 32.41 657 ALA A N 1
ATOM 5140 C CA . ALA A 1 657 ? -14.711 -11.969 33.281 1 32.41 657 ALA A CA 1
ATOM 5141 C C . ALA A 1 657 ? -13.633 -12.008 34.375 1 32.41 657 ALA A C 1
ATOM 5143 O O . ALA A 1 657 ? -12.562 -12.594 34.156 1 32.41 657 ALA A O 1
ATOM 5144 N N . GLN A 1 658 ? -13.75 -11.148 35.438 1 31.22 658 GLN A N 1
ATOM 5145 C CA . GLN A 1 658 ? -12.688 -11.203 36.438 1 31.22 658 GLN A CA 1
ATOM 5146 C C . GLN A 1 658 ? -12.672 -12.562 37.156 1 31.22 658 GLN A C 1
ATOM 5148 O O . GLN A 1 658 ? -11.641 -12.984 37.656 1 31.22 658 GLN A O 1
ATOM 5153 N N . ASN A 1 659 ? -13.875 -13.07 37.344 1 28.77 659 ASN A N 1
ATOM 5154 C CA . ASN A 1 659 ? -13.875 -14.234 38.219 1 28.77 659 ASN A CA 1
ATOM 5155 C C . ASN A 1 659 ? -13.141 -15.414 37.594 1 28.77 659 ASN A C 1
ATOM 5157 O O . ASN A 1 659 ? -12.828 -16.391 38.281 1 28.77 659 ASN A O 1
ATOM 5161 N N . ALA A 1 660 ? -13.133 -15.336 36.219 1 31.89 660 ALA A N 1
ATOM 5162 C CA . ALA A 1 660 ? -12.5 -16.562 35.719 1 31.89 660 ALA A CA 1
ATOM 5163 C C . ALA A 1 660 ? -10.992 -16.531 35.969 1 31.89 660 ALA A C 1
ATOM 5165 O O . ALA A 1 660 ? -10.367 -17.578 36.156 1 31.89 660 ALA A O 1
ATOM 5166 N N . LEU A 1 661 ? -10.406 -15.258 35.875 1 31.34 661 LEU A N 1
ATOM 5167 C CA . LEU A 1 661 ? -8.961 -15.336 36.031 1 31.34 661 LEU A CA 1
ATOM 5168 C C . LEU A 1 661 ? -8.57 -15.469 37.5 1 31.34 661 LEU A C 1
ATOM 5170 O O . LEU A 1 661 ? -7.43 -15.797 37.844 1 31.34 661 LEU A O 1
ATOM 5174 N N . LEU A 1 662 ? -9.406 -14.844 38.375 1 31.19 662 LEU A N 1
ATOM 5175 C CA . LEU A 1 662 ? -8.961 -14.93 39.781 1 31.19 662 LEU A CA 1
ATOM 5176 C C . LEU A 1 662 ? -8.969 -16.375 40.25 1 31.19 662 LEU A C 1
ATOM 5178 O O . LEU A 1 662 ? -8.383 -16.688 41.312 1 31.19 662 LEU A O 1
ATOM 5182 N N . LYS A 1 663 ? -9.961 -17.031 39.719 1 33.56 663 LYS A N 1
ATOM 5183 C CA . LYS A 1 663 ? -10.062 -18.328 40.375 1 33.56 663 LYS A CA 1
ATOM 5184 C C . LYS A 1 663 ? -8.844 -19.188 40.094 1 33.56 663 LYS A C 1
ATOM 5186 O O . LYS A 1 663 ? -8.594 -20.188 40.781 1 33.56 663 LYS A O 1
ATOM 5191 N N . GLU A 1 664 ? -8.273 -18.969 38.875 1 30.64 664 GLU A N 1
ATOM 5192 C CA . GLU A 1 664 ? -7.219 -19.969 38.75 1 30.64 664 GLU A CA 1
ATOM 5193 C C . GLU A 1 664 ? -6.043 -19.672 39.656 1 30.64 664 GLU A C 1
ATOM 5195 O O . GLU A 1 664 ? -5.156 -20.516 39.844 1 30.64 664 GLU A O 1
ATOM 5200 N N . SER A 1 665 ? -5.953 -18.375 40.125 1 31.81 665 SER A N 1
ATOM 5201 C CA . SER A 1 665 ? -4.719 -18.156 40.875 1 31.81 665 SER A CA 1
ATOM 5202 C C . SER A 1 665 ? -4.777 -18.859 42.219 1 31.81 665 SER A C 1
ATOM 5204 O O . SER A 1 665 ? -3.779 -18.906 42.938 1 31.81 665 SER A O 1
ATOM 5206 N N . ASP A 1 666 ? -6.023 -19.031 42.719 1 30.47 666 ASP A N 1
ATOM 5207 C CA . ASP A 1 666 ? -5.949 -19.5 44.094 1 30.47 666 ASP A CA 1
ATOM 5208 C C . ASP A 1 666 ? -5.188 -20.828 44.188 1 30.47 666 ASP A C 1
ATOM 5210 O O . ASP A 1 666 ? -4.656 -21.172 45.25 1 30.47 666 ASP A O 1
ATOM 5214 N N . ASN A 1 667 ? -5.488 -21.656 43.188 1 29.42 667 ASN A N 1
ATOM 5215 C CA . ASN A 1 667 ? -5.059 -23 43.594 1 29.42 667 ASN A CA 1
ATOM 5216 C C . ASN A 1 667 ? -3.543 -23.156 43.531 1 29.42 667 ASN A C 1
ATOM 5218 O O . ASN A 1 667 ? -3.012 -24.25 43.719 1 29.42 667 ASN A O 1
ATOM 5222 N N . GLN A 1 668 ? -2.92 -22.219 42.75 1 27.73 668 GLN A N 1
ATOM 5223 C CA . GLN A 1 668 ? -1.524 -22.625 42.625 1 27.73 668 GLN A CA 1
ATOM 5224 C C . GLN A 1 668 ? -0.734 -22.312 43.875 1 27.73 668 GLN A C 1
ATOM 5226 O O . GLN A 1 668 ? 0.48 -22.516 43.938 1 27.73 668 GLN A O 1
ATOM 5231 N N . ASP A 1 669 ? -1.402 -21.641 44.875 1 28.64 669 ASP A N 1
ATOM 5232 C CA . ASP A 1 669 ? -0.529 -21.344 46 1 28.64 669 ASP A CA 1
ATOM 5233 C C . ASP A 1 669 ? 0.063 -22.625 46.594 1 28.64 669 ASP A C 1
ATOM 5235 O O . ASP A 1 669 ? 1.057 -22.578 47.312 1 28.64 669 ASP A O 1
ATOM 5239 N N . ASP A 1 670 ? -0.748 -23.672 46.5 1 27.8 670 ASP A N 1
ATOM 5240 C CA . ASP A 1 670 ? -0.333 -24.719 47.438 1 27.8 670 ASP A CA 1
ATOM 5241 C C . ASP A 1 670 ? 0.983 -25.359 47 1 27.8 670 ASP A C 1
ATOM 5243 O O . ASP A 1 670 ? 1.567 -26.141 47.75 1 27.8 670 ASP A O 1
ATOM 5247 N N . PHE A 1 671 ? 1.24 -25.328 45.688 1 25.69 671 PHE A N 1
ATOM 5248 C CA . PHE A 1 671 ? 2.252 -26.344 45.406 1 25.69 671 PHE A CA 1
ATOM 5249 C C . PHE A 1 671 ? 3.635 -25.859 45.812 1 25.69 671 PHE A C 1
ATOM 5251 O O . PHE A 1 671 ? 4.582 -26.641 45.875 1 25.69 671 PHE A O 1
ATOM 5258 N N . LEU A 1 672 ? 3.895 -24.516 45.812 1 24.14 672 LEU A N 1
ATOM 5259 C CA . LEU A 1 672 ? 5.312 -24.203 45.938 1 24.14 672 LEU A CA 1
ATOM 5260 C C . LEU A 1 672 ? 5.762 -24.344 47.406 1 24.14 672 LEU A C 1
ATOM 5262 O O . LEU A 1 672 ? 6.867 -23.922 47.75 1 24.14 672 LEU A O 1
ATOM 5266 N N . SER A 1 673 ? 4.84 -24.734 48.25 1 23.11 673 SER A N 1
ATOM 5267 C CA . SER A 1 673 ? 5.398 -24.734 49.594 1 23.11 673 SER A CA 1
ATOM 5268 C C . SER A 1 673 ? 6.621 -25.656 49.688 1 23.11 673 SER A C 1
ATOM 5270 O O . SER A 1 673 ? 7.582 -25.328 50.406 1 23.11 673 SER A O 1
ATOM 5272 N N . LYS A 1 674 ? 6.43 -26.922 49.406 1 24.38 674 LYS A N 1
ATOM 5273 C CA . LYS A 1 674 ? 7.152 -27.922 50.188 1 24.38 674 LYS A CA 1
ATOM 5274 C C . LYS A 1 674 ? 8.609 -28.016 49.75 1 24.38 674 LYS A C 1
ATOM 5276 O O . LYS A 1 674 ? 9.352 -28.875 50.219 1 24.38 674 LYS A O 1
ATOM 5281 N N . PHE A 1 675 ? 9.094 -27.469 48.625 1 22.12 675 PHE A N 1
ATOM 5282 C CA . PHE A 1 675 ? 10.422 -28.031 48.375 1 22.12 675 PHE A CA 1
ATOM 5283 C C . PHE A 1 675 ? 11.453 -27.375 49.281 1 22.12 675 PHE A C 1
ATOM 5285 O O . PHE A 1 675 ? 12.062 -26.375 48.938 1 22.12 675 PHE A O 1
ATOM 5292 N N . ARG A 1 676 ? 11.047 -26.922 50.562 1 20.94 676 ARG A N 1
ATOM 5293 C CA . ARG A 1 676 ? 12.117 -26.672 51.531 1 20.94 676 ARG A CA 1
ATOM 5294 C C . ARG A 1 676 ? 12.977 -27.906 51.75 1 20.94 676 ARG A C 1
ATOM 5296 O O . ARG A 1 676 ? 12.461 -28.969 52.125 1 20.94 676 ARG A O 1
ATOM 5303 N N . PHE A 1 677 ? 14.102 -28.047 50.969 1 21.88 677 PHE A N 1
ATOM 5304 C CA . PHE A 1 677 ? 15.344 -28.766 51.25 1 21.88 677 PHE A CA 1
ATOM 5305 C C . PHE A 1 677 ? 15.797 -28.562 52.688 1 21.88 677 PHE A C 1
ATOM 5307 O O . PHE A 1 677 ? 15.523 -27.516 53.281 1 21.88 677 PHE A O 1
ATOM 5314 N N . SER A 1 678 ? 16.078 -29.625 53.406 1 21.55 678 SER A N 1
ATOM 5315 C CA . SER A 1 678 ? 16.797 -30.125 54.594 1 21.55 678 SER A CA 1
ATOM 5316 C C . SER A 1 678 ? 18.188 -29.516 54.688 1 21.55 678 SER A C 1
ATOM 5318 O O . SER A 1 678 ? 18.875 -29.688 55.688 1 21.55 678 SER A O 1
ATOM 5320 N N . SER A 1 679 ? 18.797 -28.297 54.5 1 21.64 679 SER A N 1
ATOM 5321 C CA . SER A 1 679 ? 19.781 -28.156 55.594 1 21.64 679 SER A CA 1
ATOM 5322 C C . SER A 1 679 ? 19.125 -27.734 56.906 1 21.64 679 SER A C 1
ATOM 5324 O O . SER A 1 679 ? 18.109 -27.031 56.906 1 21.64 679 SER A O 1
ATOM 5326 N N . MET B 1 1 ? 36.844 -47.688 -36.125 1 40.44 1 MET B N 1
ATOM 5327 C CA . MET B 1 1 ? 35.75 -46.719 -36 1 40.44 1 MET B CA 1
ATOM 5328 C C . MET B 1 1 ? 34.594 -47.312 -35.25 1 40.44 1 MET B C 1
ATOM 5330 O O . MET B 1 1 ? 34.094 -48.406 -35.594 1 40.44 1 MET B O 1
ATOM 5334 N N . ALA B 1 2 ? 34.531 -47.094 -34 1 56.28 2 ALA B N 1
ATOM 5335 C CA . ALA B 1 2 ? 33.531 -47.781 -33.156 1 56.28 2 ALA B CA 1
ATOM 5336 C C . ALA B 1 2 ? 32.156 -47.719 -33.812 1 56.28 2 ALA B C 1
ATOM 5338 O O . ALA B 1 2 ? 31.688 -46.625 -34.188 1 56.28 2 ALA B O 1
ATOM 5339 N N . SER B 1 3 ? 31.672 -48.812 -34.312 1 70.31 3 SER B N 1
ATOM 5340 C CA . SER B 1 3 ? 30.391 -49.062 -34.969 1 70.31 3 SER B CA 1
ATOM 5341 C C . SER B 1 3 ? 29.234 -48.906 -34 1 70.31 3 SER B C 1
ATOM 5343 O O . SER B 1 3 ? 29.359 -49.219 -32.812 1 70.31 3 SER B O 1
ATOM 5345 N N . GLY B 1 4 ? 28.234 -47.875 -34.312 1 84 4 GLY B N 1
ATOM 5346 C CA . GLY B 1 4 ? 26.969 -47.75 -33.625 1 84 4 GLY B CA 1
ATOM 5347 C C . GLY B 1 4 ? 26.859 -46.469 -32.812 1 84 4 GLY B C 1
ATOM 5348 O O . GLY B 1 4 ? 27.469 -45.438 -33.156 1 84 4 GLY B O 1
ATOM 5349 N N . LEU B 1 5 ? 26.078 -46.406 -31.891 1 91.5 5 LEU B N 1
ATOM 5350 C CA . LEU B 1 5 ? 25.844 -45.25 -31 1 91.5 5 LEU B CA 1
ATOM 5351 C C . LEU B 1 5 ? 26.859 -45.25 -29.875 1 91.5 5 LEU B C 1
ATOM 5353 O O . LEU B 1 5 ? 27.141 -46.281 -29.266 1 91.5 5 LEU B O 1
ATOM 5357 N N . GLN B 1 6 ? 27.578 -44.062 -29.688 1 93.56 6 GLN B N 1
ATOM 5358 C CA . GLN B 1 6 ? 28.578 -43.906 -28.641 1 93.56 6 GLN B CA 1
ATOM 5359 C C . GLN B 1 6 ? 28.422 -42.562 -27.938 1 93.56 6 GLN B C 1
ATOM 5361 O O . GLN B 1 6 ? 28.062 -41.562 -28.578 1 93.56 6 GLN B O 1
ATOM 5366 N N . PHE B 1 7 ? 28.75 -42.562 -26.641 1 96.31 7 PHE B N 1
ATOM 5367 C CA . PHE B 1 7 ? 28.734 -41.344 -25.844 1 96.31 7 PHE B CA 1
ATOM 5368 C C . PHE B 1 7 ? 30.109 -41.062 -25.266 1 96.31 7 PHE B C 1
ATOM 5370 O O . PHE B 1 7 ? 30.781 -41.969 -24.766 1 96.31 7 PHE B O 1
ATOM 5377 N N . THR B 1 8 ? 30.531 -39.844 -25.344 1 96.12 8 THR B N 1
ATOM 5378 C CA . THR B 1 8 ? 31.797 -39.438 -24.734 1 96.12 8 THR B CA 1
ATOM 5379 C C . THR B 1 8 ? 31.594 -38.188 -23.875 1 96.12 8 THR B C 1
ATOM 5381 O O . THR B 1 8 ? 30.641 -37.438 -24.078 1 96.12 8 THR B O 1
ATOM 5384 N N . PHE B 1 9 ? 32.438 -38.031 -22.891 1 97.38 9 PHE B N 1
ATOM 5385 C CA . PHE B 1 9 ? 32.406 -36.906 -21.984 1 97.38 9 PHE B CA 1
ATOM 5386 C C . PHE B 1 9 ? 33.812 -36.375 -21.703 1 97.38 9 PHE B C 1
ATOM 5388 O O . PHE B 1 9 ? 34.719 -37.156 -21.391 1 97.38 9 PHE B O 1
ATOM 5395 N N . THR B 1 10 ? 33.969 -35.094 -21.875 1 97.06 10 THR B N 1
ATOM 5396 C CA . THR B 1 10 ? 35.281 -34.5 -21.672 1 97.06 10 THR B CA 1
ATOM 5397 C C . THR B 1 10 ? 35.219 -33.344 -20.688 1 97.06 10 THR B C 1
ATOM 5399 O O . THR B 1 10 ? 34.188 -32.656 -20.594 1 97.06 10 THR B O 1
ATOM 5402 N N . VAL B 1 11 ? 36.219 -33.188 -19.953 1 96.94 11 VAL B N 1
ATOM 5403 C CA . VAL B 1 11 ? 36.375 -32.094 -19.016 1 96.94 11 VAL B CA 1
ATOM 5404 C C . VAL B 1 11 ? 37.656 -31.312 -19.328 1 96.94 11 VAL B C 1
ATOM 5406 O O . VAL B 1 11 ? 38.688 -31.906 -19.656 1 96.94 11 VAL B O 1
ATOM 5409 N N . GLU B 1 12 ? 37.469 -30.016 -19.234 1 95.31 12 GLU B N 1
ATOM 5410 C CA . GLU B 1 12 ? 38.625 -29.141 -19.5 1 95.31 12 GLU B CA 1
ATOM 5411 C C . GLU B 1 12 ? 39.781 -29.484 -18.578 1 95.31 12 GLU B C 1
ATOM 5413 O O . GLU B 1 12 ? 39.625 -29.609 -17.359 1 95.31 12 GLU B O 1
ATOM 5418 N N . GLY B 1 13 ? 40.969 -29.641 -19.125 1 92.88 13 GLY B N 1
ATOM 5419 C CA . GLY B 1 13 ? 42.156 -29.906 -18.344 1 92.88 13 GLY B CA 1
ATOM 5420 C C . GLY B 1 13 ? 42.438 -31.391 -18.219 1 92.88 13 GLY B C 1
ATOM 5421 O O . GLY B 1 13 ? 43.531 -31.781 -17.766 1 92.88 13 GLY B O 1
ATOM 5422 N N . LEU B 1 14 ? 41.531 -32.219 -18.578 1 94.69 14 LEU B N 1
ATOM 5423 C CA . LEU B 1 14 ? 41.719 -33.656 -18.5 1 94.69 14 LEU B CA 1
ATOM 5424 C C . LEU B 1 14 ? 41.812 -34.281 -19.891 1 94.69 14 LEU B C 1
ATOM 5426 O O . LEU B 1 14 ? 41.312 -33.688 -20.859 1 94.69 14 LEU B O 1
ATOM 5430 N N . ASP B 1 15 ? 42.375 -35.469 -19.875 1 93.31 15 ASP B N 1
ATOM 5431 C CA . ASP B 1 15 ? 42.469 -36.188 -21.141 1 93.31 15 ASP B CA 1
ATOM 5432 C C . ASP B 1 15 ? 41.094 -36.656 -21.594 1 93.31 15 ASP B C 1
ATOM 5434 O O . ASP B 1 15 ? 40.25 -37.062 -20.766 1 93.31 15 ASP B O 1
ATOM 5438 N N . ALA B 1 16 ? 40.906 -36.719 -22.891 1 90.56 16 ALA B N 1
ATOM 5439 C CA . ALA B 1 16 ? 39.594 -37.062 -23.484 1 90.56 16 ALA B CA 1
ATOM 5440 C C . ALA B 1 16 ? 39.188 -38.469 -23.141 1 90.56 16 ALA B C 1
ATOM 5442 O O . ALA B 1 16 ? 38 -38.812 -23.125 1 90.56 16 ALA B O 1
ATOM 5443 N N . SER B 1 17 ? 40.125 -39.281 -22.781 1 91 17 SER B N 1
ATOM 5444 C CA . SER B 1 17 ? 39.844 -40.688 -22.531 1 91 17 SER B CA 1
ATOM 5445 C C . SER B 1 17 ? 39.688 -40.969 -21.031 1 91 17 SER B C 1
ATOM 5447 O O . SER B 1 17 ? 39.531 -42.125 -20.625 1 91 17 SER B O 1
ATOM 5449 N N . THR B 1 18 ? 39.719 -39.938 -20.375 1 92.69 18 THR B N 1
ATOM 5450 C CA . THR B 1 18 ? 39.719 -40.094 -18.922 1 92.69 18 THR B CA 1
ATOM 5451 C C . THR B 1 18 ? 38.406 -40.75 -18.453 1 92.69 18 THR B C 1
ATOM 5453 O O . THR B 1 18 ? 38.438 -41.594 -17.547 1 92.69 18 THR B O 1
ATOM 5456 N N . PHE B 1 19 ? 37.344 -40.312 -19.109 1 94.56 19 PHE B N 1
ATOM 5457 C CA . PHE B 1 19 ? 36.031 -40.781 -18.641 1 94.56 19 PHE B CA 1
ATOM 5458 C C . PHE B 1 19 ? 35.344 -41.625 -19.734 1 94.56 19 PHE B C 1
ATOM 5460 O O . PHE B 1 19 ? 35.438 -41.281 -20.922 1 94.56 19 PHE B O 1
ATOM 5467 N N . ALA B 1 20 ? 34.688 -42.656 -19.312 1 93.94 20 ALA B N 1
ATOM 5468 C CA . ALA B 1 20 ? 33.719 -43.375 -20.141 1 93.94 20 ALA B CA 1
ATOM 5469 C C . ALA B 1 20 ? 32.281 -43.188 -19.656 1 93.94 20 ALA B C 1
ATOM 5471 O O . ALA B 1 20 ? 32 -43.344 -18.469 1 93.94 20 ALA B O 1
ATOM 5472 N N . VAL B 1 21 ? 31.391 -42.812 -20.562 1 96.62 21 VAL B N 1
ATOM 5473 C CA . VAL B 1 21 ? 30.016 -42.531 -20.188 1 96.62 21 VAL B CA 1
ATOM 5474 C C . VAL B 1 21 ? 29.234 -43.844 -20.078 1 96.62 21 VAL B C 1
ATOM 5476 O O . VAL B 1 21 ? 29.219 -44.656 -21.016 1 96.62 21 VAL B O 1
ATOM 5479 N N . THR B 1 22 ? 28.547 -44.062 -18.984 1 95.12 22 THR B N 1
ATOM 5480 C CA . THR B 1 22 ? 27.734 -45.281 -18.828 1 95.12 22 THR B CA 1
ATOM 5481 C C . THR B 1 22 ? 26.25 -44.938 -18.984 1 95.12 22 THR B C 1
ATOM 5483 O O . THR B 1 22 ? 25.484 -45.75 -19.531 1 95.12 22 THR B O 1
ATOM 5486 N N . GLU B 1 23 ? 25.922 -43.844 -18.453 1 96.56 23 GLU B N 1
ATOM 5487 C CA . GLU B 1 23 ? 24.547 -43.406 -18.531 1 96.56 23 GLU B CA 1
ATOM 5488 C C . GLU B 1 23 ? 24.438 -41.906 -18.359 1 96.56 23 GLU B C 1
ATOM 5490 O O . GLU B 1 23 ? 25.266 -41.281 -17.688 1 96.56 23 GLU B O 1
ATOM 5495 N N . PHE B 1 24 ? 23.453 -41.344 -19 1 97.62 24 PHE B N 1
ATOM 5496 C CA . PHE B 1 24 ? 23.188 -39.938 -18.688 1 97.62 24 PHE B CA 1
ATOM 5497 C C . PHE B 1 24 ? 21.703 -39.656 -18.797 1 97.62 24 PHE B C 1
ATOM 5499 O O . PHE B 1 24 ? 20.984 -40.281 -19.562 1 97.62 24 PHE B O 1
ATOM 5506 N N . ARG B 1 25 ? 21.219 -38.75 -17.969 1 98.19 25 ARG B N 1
ATOM 5507 C CA . ARG B 1 25 ? 19.891 -38.156 -17.969 1 98.19 25 ARG B CA 1
ATOM 5508 C C . ARG B 1 25 ? 19.953 -36.656 -17.969 1 98.19 25 ARG B C 1
ATOM 5510 O O . ARG B 1 25 ? 20.672 -36.062 -17.172 1 98.19 25 ARG B O 1
ATOM 5517 N N . GLY B 1 26 ? 19.25 -36.125 -18.922 1 98.06 26 GLY B N 1
ATOM 5518 C CA . GLY B 1 26 ? 19.281 -34.656 -19.031 1 98.06 26 GLY B CA 1
ATOM 5519 C C . GLY B 1 26 ? 17.922 -34.062 -19.219 1 98.06 26 GLY B C 1
ATOM 5520 O O . GLY B 1 26 ? 17.047 -34.656 -19.859 1 98.06 26 GLY B O 1
ATOM 5521 N N . SER B 1 27 ? 17.734 -32.906 -18.672 1 98 27 SER B N 1
ATOM 5522 C CA . SER B 1 27 ? 16.531 -32.094 -18.875 1 98 27 SER B CA 1
ATOM 5523 C C . SER B 1 27 ? 16.875 -30.719 -19.391 1 98 27 SER B C 1
ATOM 5525 O O . SER B 1 27 ? 17.828 -30.094 -18.938 1 98 27 SER B O 1
ATOM 5527 N N . ASP B 1 28 ? 16.203 -30.297 -20.391 1 97.62 28 ASP B N 1
ATOM 5528 C CA . ASP B 1 28 ? 16.375 -28.984 -21.016 1 97.62 28 ASP B CA 1
ATOM 5529 C C . ASP B 1 28 ? 15.031 -28.344 -21.344 1 97.62 28 ASP B C 1
ATOM 5531 O O . ASP B 1 28 ? 14.148 -29 -21.891 1 97.62 28 ASP B O 1
ATOM 5535 N N . GLY B 1 29 ? 14.812 -27.125 -20.922 1 97.69 29 GLY B N 1
ATOM 5536 C CA . GLY B 1 29 ? 13.586 -26.375 -21.156 1 97.69 29 GLY B CA 1
ATOM 5537 C C . GLY B 1 29 ? 13.82 -24.906 -21.406 1 97.69 29 GLY B C 1
ATOM 5538 O O . GLY B 1 29 ? 14.859 -24.359 -21.016 1 97.69 29 GLY B O 1
ATOM 5539 N N . LEU B 1 30 ? 12.844 -24.266 -22.016 1 97.88 30 LEU B N 1
ATOM 5540 C CA . LEU B 1 30 ? 12.945 -22.828 -22.266 1 97.88 30 LEU B CA 1
ATOM 5541 C C . LEU B 1 30 ? 12.969 -22.047 -20.969 1 97.88 30 LEU B C 1
ATOM 5543 O O . LEU B 1 30 ? 12.211 -22.344 -20.031 1 97.88 30 LEU B O 1
ATOM 5547 N N . SER B 1 31 ? 13.852 -21.047 -20.891 1 97.44 31 SER B N 1
ATOM 5548 C CA . SER B 1 31 ? 13.977 -20.062 -19.812 1 97.44 31 SER B CA 1
ATOM 5549 C C . SER B 1 31 ? 14.414 -20.734 -18.516 1 97.44 31 SER B C 1
ATOM 5551 O O . SER B 1 31 ? 14.148 -20.219 -17.422 1 97.44 31 SER B O 1
ATOM 5553 N N . LEU B 1 32 ? 14.984 -21.938 -18.641 1 96.75 32 LEU B N 1
ATOM 5554 C CA . LEU B 1 32 ? 15.562 -22.641 -17.5 1 96.75 32 LEU B CA 1
ATOM 5555 C C . LEU B 1 32 ? 16.953 -23.156 -17.828 1 96.75 32 LEU B C 1
ATOM 5557 O O . LEU B 1 32 ? 17.234 -23.531 -18.969 1 96.75 32 LEU B O 1
ATOM 5561 N N . PRO B 1 33 ? 17.812 -23.156 -16.766 1 97.94 33 PRO B N 1
ATOM 5562 C CA . PRO B 1 33 ? 19.078 -23.859 -16.984 1 97.94 33 PRO B CA 1
ATOM 5563 C C . PRO B 1 33 ? 18.906 -25.375 -17.156 1 97.94 33 PRO B C 1
ATOM 5565 O O . PRO B 1 33 ? 18.156 -26 -16.406 1 97.94 33 PRO B O 1
ATOM 5568 N N . PHE B 1 34 ? 19.547 -25.891 -18.188 1 98.31 34 PHE B N 1
ATOM 5569 C CA . PHE B 1 34 ? 19.469 -27.344 -18.344 1 98.31 34 PHE B CA 1
ATOM 5570 C C . PHE B 1 34 ? 20.25 -28.047 -17.25 1 98.31 34 PHE B C 1
ATOM 5572 O O . PHE B 1 34 ? 21.047 -27.422 -16.547 1 98.31 34 PHE B O 1
ATOM 5579 N N . SER B 1 35 ? 19.953 -29.312 -17.109 1 98.31 35 SER B N 1
ATOM 5580 C CA . SER B 1 35 ? 20.625 -30.141 -16.109 1 98.31 35 SER B CA 1
ATOM 5581 C C . SER B 1 35 ? 20.828 -31.562 -16.625 1 98.31 35 SER B C 1
ATOM 5583 O O . SER B 1 35 ? 19.875 -32.219 -17.047 1 98.31 35 SER B O 1
ATOM 5585 N N . PHE B 1 36 ? 22.125 -32.031 -16.547 1 98.5 36 PHE B N 1
ATOM 5586 C CA . PHE B 1 36 ? 22.484 -33.375 -16.953 1 98.5 36 PHE B CA 1
ATOM 5587 C C . PHE B 1 36 ? 23.156 -34.125 -15.805 1 98.5 36 PHE B C 1
ATOM 5589 O O . PHE B 1 36 ? 24.094 -33.594 -15.188 1 98.5 36 PHE B O 1
ATOM 5596 N N . SER B 1 37 ? 22.625 -35.188 -15.531 1 98.44 37 SER B N 1
ATOM 5597 C CA . SER B 1 37 ? 23.328 -36.156 -14.688 1 98.44 37 SER B CA 1
ATOM 5598 C C . SER B 1 37 ? 24.047 -37.219 -15.516 1 98.44 37 SER B C 1
ATOM 5600 O O . SER B 1 37 ? 23.406 -37.938 -16.266 1 98.44 37 SER B O 1
ATOM 5602 N N . ILE B 1 38 ? 25.375 -37.344 -15.336 1 98.31 38 ILE B N 1
ATOM 5603 C CA . ILE B 1 38 ? 26.172 -38.219 -16.172 1 98.31 38 ILE B CA 1
ATOM 5604 C C . ILE B 1 38 ? 26.938 -39.219 -15.297 1 98.31 38 ILE B C 1
ATOM 5606 O O . ILE B 1 38 ? 27.75 -38.781 -14.461 1 98.31 38 ILE B O 1
ATOM 5610 N N . ASP B 1 39 ? 26.641 -40.438 -15.531 1 97.06 39 ASP B N 1
ATOM 5611 C CA . ASP B 1 39 ? 27.375 -41.5 -14.859 1 97.06 39 ASP B CA 1
ATOM 5612 C C . ASP B 1 39 ? 28.609 -41.906 -15.664 1 97.06 39 ASP B C 1
ATOM 5614 O O . ASP B 1 39 ? 28.5 -42.219 -16.859 1 97.06 39 ASP B O 1
ATOM 5618 N N . LEU B 1 40 ? 29.766 -41.938 -14.961 1 96.06 40 LEU B N 1
ATOM 5619 C CA . LEU B 1 40 ? 31.047 -42.094 -15.625 1 96.06 40 LEU B CA 1
ATOM 5620 C C . LEU B 1 40 ? 31.844 -43.219 -14.977 1 96.06 40 LEU B C 1
ATOM 5622 O O . LEU B 1 40 ? 31.641 -43.531 -13.797 1 96.06 40 LEU B O 1
ATOM 5626 N N . ALA B 1 41 ? 32.625 -43.781 -15.82 1 94.56 41 ALA B N 1
ATOM 5627 C CA . ALA B 1 41 ? 33.656 -44.719 -15.367 1 94.56 41 ALA B CA 1
ATOM 5628 C C . ALA B 1 41 ? 35.031 -44.281 -15.797 1 94.56 41 ALA B C 1
ATOM 5630 O O . ALA B 1 41 ? 35.219 -43.781 -16.906 1 94.56 41 ALA B O 1
ATOM 5631 N N . SER B 1 42 ? 35.969 -44.469 -14.914 1 94 42 SER B N 1
ATOM 5632 C CA . SER B 1 42 ? 37.375 -44.125 -15.242 1 94 42 SER B CA 1
ATOM 5633 C C . SER B 1 42 ? 38.344 -45.125 -14.633 1 94 42 SER B C 1
ATOM 5635 O O . SER B 1 42 ? 38.062 -45.719 -13.586 1 94 42 SER B O 1
ATOM 5637 N N . ARG B 1 43 ? 39.438 -45.219 -15.281 1 91.25 43 ARG B N 1
ATOM 5638 C CA . ARG B 1 43 ? 40.5 -46.094 -14.758 1 91.25 43 ARG B CA 1
ATOM 5639 C C . ARG B 1 43 ? 41.375 -45.344 -13.742 1 91.25 43 ARG B C 1
ATOM 5641 O O . ARG B 1 43 ? 42.125 -45.938 -13 1 91.25 43 ARG B O 1
ATOM 5648 N N . ASN B 1 44 ? 41.219 -44.094 -13.797 1 90.62 44 ASN B N 1
ATOM 5649 C CA . ASN B 1 44 ? 41.938 -43.219 -12.859 1 90.62 44 ASN B CA 1
ATOM 5650 C C . ASN B 1 44 ? 41.156 -43 -11.57 1 90.62 44 ASN B C 1
ATOM 5652 O O . ASN B 1 44 ? 40.188 -42.281 -11.562 1 90.62 44 ASN B O 1
ATOM 5656 N N . PRO B 1 45 ? 41.594 -43.5 -10.445 1 89.88 45 PRO B N 1
ATOM 5657 C CA . PRO B 1 45 ? 40.875 -43.344 -9.188 1 89.88 45 PRO B CA 1
ATOM 5658 C C . PRO B 1 45 ? 41.219 -42.031 -8.477 1 89.88 45 PRO B C 1
ATOM 5660 O O . PRO B 1 45 ? 40.594 -41.688 -7.473 1 89.88 45 PRO B O 1
ATOM 5663 N N . SER B 1 46 ? 42.031 -41.188 -8.984 1 91 46 SER B N 1
ATOM 5664 C CA . SER B 1 46 ? 42.562 -40.062 -8.25 1 91 46 SER B CA 1
ATOM 5665 C C . SER B 1 46 ? 42 -38.75 -8.797 1 91 46 SER B C 1
ATOM 5667 O O . SER B 1 46 ? 42.562 -37.656 -8.555 1 91 46 SER B O 1
ATOM 5669 N N . LEU B 1 47 ? 40.969 -38.938 -9.508 1 93.31 47 LEU B N 1
ATOM 5670 C CA . LEU B 1 47 ? 40.375 -37.719 -9.992 1 93.31 47 LEU B CA 1
ATOM 5671 C C . LEU B 1 47 ? 39.75 -36.938 -8.852 1 93.31 47 LEU B C 1
ATOM 5673 O O . LEU B 1 47 ? 39 -37.469 -8.031 1 93.31 47 LEU B O 1
ATOM 5677 N N . SER B 1 48 ? 39.969 -35.562 -8.711 1 92.38 48 SER B N 1
ATOM 5678 C CA . SER B 1 48 ? 39.531 -34.75 -7.598 1 92.38 48 SER B CA 1
ATOM 5679 C C . SER B 1 48 ? 38.562 -33.656 -8.07 1 92.38 48 SER B C 1
ATOM 5681 O O . SER B 1 48 ? 38.5 -33.344 -9.266 1 92.38 48 SER B O 1
ATOM 5683 N N . PRO B 1 49 ? 37.844 -33.125 -7.137 1 93.94 49 PRO B N 1
ATOM 5684 C CA . PRO B 1 49 ? 36.969 -31.984 -7.457 1 93.94 49 PRO B CA 1
ATOM 5685 C C . PRO B 1 49 ? 37.781 -30.797 -8.008 1 93.94 49 PRO B C 1
ATOM 5687 O O . PRO B 1 49 ? 37.25 -30.031 -8.812 1 93.94 49 PRO B O 1
ATOM 5690 N N . ASN B 1 50 ? 39.031 -30.625 -7.633 1 94.12 50 ASN B N 1
ATOM 5691 C CA . ASN B 1 50 ? 39.844 -29.547 -8.141 1 94.12 50 ASN B CA 1
ATOM 5692 C C . ASN B 1 50 ? 40.094 -29.672 -9.648 1 94.12 50 ASN B C 1
ATOM 5694 O O . ASN B 1 50 ? 40.219 -28.672 -10.344 1 94.12 50 ASN B O 1
ATOM 5698 N N . ASP B 1 51 ? 39.969 -30.891 -10.094 1 92.69 51 ASP B N 1
ATOM 5699 C CA . ASP B 1 51 ? 40.219 -31.156 -11.508 1 92.69 51 ASP B CA 1
ATOM 5700 C C . ASP B 1 51 ? 38.906 -31.047 -12.312 1 92.69 51 ASP B C 1
ATOM 5702 O O . ASP B 1 51 ? 38.938 -30.922 -13.539 1 92.69 51 ASP B O 1
ATOM 5706 N N . THR B 1 52 ? 37.844 -31.047 -11.609 1 94.5 52 THR B N 1
ATOM 5707 C CA . THR B 1 52 ? 36.594 -31.297 -12.367 1 94.5 52 THR B CA 1
ATOM 5708 C C . THR B 1 52 ? 35.594 -30.203 -12.102 1 94.5 52 THR B C 1
ATOM 5710 O O . THR B 1 52 ? 35.062 -29.594 -13.039 1 94.5 52 THR B O 1
ATOM 5713 N N . VAL B 1 53 ? 35.375 -29.859 -10.844 1 96.62 53 VAL B N 1
ATOM 5714 C CA . VAL B 1 53 ? 34.281 -28.984 -10.453 1 96.62 53 VAL B CA 1
ATOM 5715 C C . VAL B 1 53 ? 34.5 -27.578 -11 1 96.62 53 VAL B C 1
ATOM 5717 O O . VAL B 1 53 ? 35.625 -27.062 -10.914 1 96.62 53 VAL B O 1
ATOM 5720 N N . ASP B 1 54 ? 33.438 -26.938 -11.562 1 95.75 54 ASP B N 1
ATOM 5721 C CA . ASP B 1 54 ? 33.406 -25.578 -12.102 1 95.75 54 ASP B CA 1
ATOM 5722 C C . ASP B 1 54 ? 34.281 -25.469 -13.359 1 95.75 54 ASP B C 1
ATOM 5724 O O . ASP B 1 54 ? 34.688 -24.359 -13.711 1 95.75 54 ASP B O 1
ATOM 5728 N N . ARG B 1 55 ? 34.625 -26.594 -13.984 1 96.19 55 ARG B N 1
ATOM 5729 C CA . ARG B 1 55 ? 35.344 -26.625 -15.25 1 96.19 55 ARG B CA 1
ATOM 5730 C C . ARG B 1 55 ? 34.375 -26.844 -16.422 1 96.19 55 ARG B C 1
ATOM 5732 O O . ARG B 1 55 ? 33.312 -27.438 -16.25 1 96.19 55 ARG B O 1
ATOM 5739 N N . ASN B 1 56 ? 34.875 -26.297 -17.578 1 96.56 56 ASN B N 1
ATOM 5740 C CA . ASN B 1 56 ? 34.094 -26.547 -18.781 1 96.56 56 ASN B CA 1
ATOM 5741 C C . ASN B 1 56 ? 34.062 -28.031 -19.141 1 96.56 56 ASN B C 1
ATOM 5743 O O . ASN B 1 56 ? 35.062 -28.719 -18.969 1 96.56 56 ASN B O 1
ATOM 5747 N N . CYS B 1 57 ? 32.969 -28.469 -19.562 1 97.62 57 CYS B N 1
ATOM 5748 C CA . CYS B 1 57 ? 32.812 -29.859 -19.953 1 97.62 57 CYS B CA 1
ATOM 5749 C C . CYS B 1 57 ? 31.922 -30 -21.172 1 97.62 57 CYS B C 1
ATOM 5751 O O . CYS B 1 57 ? 31.266 -29.047 -21.578 1 97.62 57 CYS B O 1
ATOM 5753 N N . CYS B 1 58 ? 31.922 -31.234 -21.766 1 97.75 58 CYS B N 1
ATOM 5754 C CA . CYS B 1 58 ? 31.172 -31.484 -23 1 97.75 58 CYS B CA 1
ATOM 5755 C C . CYS B 1 58 ? 30.703 -32.938 -23.062 1 97.75 58 CYS B C 1
ATOM 5757 O O . CYS B 1 58 ? 31.484 -33.844 -22.859 1 97.75 58 CYS B O 1
ATOM 5759 N N . LEU B 1 59 ? 29.438 -33.094 -23.234 1 98 59 LEU B N 1
ATOM 5760 C CA . LEU B 1 59 ? 28.844 -34.375 -23.547 1 98 59 LEU B CA 1
ATOM 5761 C C . LEU B 1 59 ? 28.594 -34.531 -25.047 1 98 59 LEU B C 1
ATOM 5763 O O . LEU B 1 59 ? 27.984 -33.656 -25.656 1 98 59 LEU B O 1
ATOM 5767 N N . SER B 1 60 ? 29.047 -35.656 -25.641 1 96.81 60 SER B N 1
ATOM 5768 C CA . SER B 1 60 ? 28.922 -35.844 -27.094 1 96.81 60 SER B CA 1
ATOM 5769 C C . SER B 1 60 ? 28.25 -37.156 -27.422 1 96.81 60 SER B C 1
ATOM 5771 O O . SER B 1 60 ? 28.469 -38.156 -26.75 1 96.81 60 SER B O 1
ATOM 5773 N N . VAL B 1 61 ? 27.453 -37.094 -28.406 1 96.06 61 VAL B N 1
ATOM 5774 C CA . VAL B 1 61 ? 26.797 -38.281 -28.953 1 96.06 61 VAL B CA 1
ATOM 5775 C C . VAL B 1 61 ? 27.297 -38.531 -30.359 1 96.06 61 VAL B C 1
ATOM 5777 O O . VAL B 1 61 ? 27.234 -37.656 -31.234 1 96.06 61 VAL B O 1
ATOM 5780 N N . TRP B 1 62 ? 27.75 -39.812 -30.516 1 94.12 62 TRP B N 1
ATOM 5781 C CA . TRP B 1 62 ? 28.281 -40.25 -31.812 1 94.12 62 TRP B CA 1
ATOM 5782 C C . TRP B 1 62 ? 27.438 -41.375 -32.375 1 94.12 62 TRP B C 1
ATOM 5784 O O . TRP B 1 62 ? 26.984 -42.25 -31.656 1 94.12 62 TRP B O 1
ATOM 5794 N N . ARG B 1 63 ? 27.172 -41.281 -33.625 1 91.56 63 ARG B N 1
ATOM 5795 C CA . ARG B 1 63 ? 26.531 -42.344 -34.375 1 91.56 63 ARG B CA 1
ATOM 5796 C C . ARG B 1 63 ? 27.359 -42.75 -35.594 1 91.56 63 ARG B C 1
ATOM 5798 O O . ARG B 1 63 ? 27.625 -41.906 -36.469 1 91.56 63 ARG B O 1
ATOM 5805 N N . GLU B 1 64 ? 27.75 -44 -35.656 1 89.69 64 GLU B N 1
ATOM 5806 C CA . GLU B 1 64 ? 28.562 -44.531 -36.75 1 89.69 64 GLU B CA 1
ATOM 5807 C C . GLU B 1 64 ? 29.812 -43.688 -36.969 1 89.69 64 GLU B C 1
ATOM 5809 O O . GLU B 1 64 ? 30.141 -43.312 -38.094 1 89.69 64 GLU B O 1
ATOM 5814 N N . GLY B 1 65 ? 30.344 -43.188 -35.875 1 89.06 65 GLY B N 1
ATOM 5815 C CA . GLY B 1 65 ? 31.609 -42.469 -35.906 1 89.06 65 GLY B CA 1
ATOM 5816 C C . GLY B 1 65 ? 31.422 -41 -36.219 1 89.06 65 GLY B C 1
ATOM 5817 O O . GLY B 1 65 ? 32.406 -40.219 -36.219 1 89.06 65 GLY B O 1
ATOM 5818 N N . GLU B 1 66 ? 30.234 -40.625 -36.469 1 92.62 66 GLU B N 1
ATOM 5819 C CA . GLU B 1 66 ? 29.953 -39.25 -36.781 1 92.62 66 GLU B CA 1
ATOM 5820 C C . GLU B 1 66 ? 29.344 -38.531 -35.562 1 92.62 66 GLU B C 1
ATOM 5822 O O . GLU B 1 66 ? 28.438 -39.062 -34.906 1 92.62 66 GLU B O 1
ATOM 5827 N N . LEU B 1 67 ? 29.875 -37.344 -35.344 1 93.81 67 LEU B N 1
ATOM 5828 C CA . LEU B 1 67 ? 29.344 -36.531 -34.25 1 93.81 67 LEU B CA 1
ATOM 5829 C C . LEU B 1 67 ? 27.953 -36.031 -34.562 1 93.81 67 LEU B C 1
ATOM 5831 O O . LEU B 1 67 ? 27.75 -35.344 -35.594 1 93.81 67 LEU B O 1
ATOM 5835 N N . LYS B 1 68 ? 26.953 -36.312 -33.75 1 92.69 68 LYS B N 1
ATOM 5836 C CA . LYS B 1 68 ? 25.578 -35.938 -34.031 1 92.69 68 LYS B CA 1
ATOM 5837 C C . LYS B 1 68 ? 25.125 -34.781 -33.156 1 92.69 68 LYS B C 1
ATOM 5839 O O . LYS B 1 68 ? 24.344 -33.906 -33.594 1 92.69 68 LYS B O 1
ATOM 5844 N N . GLN B 1 69 ? 25.516 -34.812 -31.922 1 94.62 69 GLN B N 1
ATOM 5845 C CA . GLN B 1 69 ? 25.094 -33.781 -30.984 1 94.62 69 GLN B CA 1
ATOM 5846 C C . GLN B 1 69 ? 26.141 -33.594 -29.875 1 94.62 69 GLN B C 1
ATOM 5848 O O . GLN B 1 69 ? 26.859 -34.531 -29.531 1 94.62 69 GLN B O 1
ATOM 5853 N N . GLN B 1 70 ? 26.188 -32.312 -29.406 1 96.62 70 GLN B N 1
ATOM 5854 C CA . GLN B 1 70 ? 27.047 -31.984 -28.281 1 96.62 70 GLN B CA 1
ATOM 5855 C C . GLN B 1 70 ? 26.344 -31.016 -27.312 1 96.62 70 GLN B C 1
ATOM 5857 O O . GLN B 1 70 ? 25.562 -30.156 -27.75 1 96.62 70 GLN B O 1
ATOM 5862 N N . TRP B 1 71 ? 26.547 -31.203 -26.062 1 97.62 71 TRP B N 1
ATOM 5863 C CA . TRP B 1 71 ? 26.125 -30.266 -25.016 1 97.62 71 TRP B CA 1
ATOM 5864 C C . TRP B 1 71 ? 27.328 -29.734 -24.234 1 97.62 71 TRP B C 1
ATOM 5866 O O . TRP B 1 71 ? 28.109 -30.516 -23.688 1 97.62 71 TRP B O 1
ATOM 5876 N N . PHE B 1 72 ? 27.469 -28.469 -24.25 1 98 72 PHE B N 1
ATOM 5877 C CA . PHE B 1 72 ? 28.531 -27.812 -23.5 1 98 72 PHE B CA 1
ATOM 5878 C C . PHE B 1 72 ? 28 -27.203 -22.219 1 98 72 PHE B C 1
ATOM 5880 O O . PHE B 1 72 ? 26.906 -26.625 -22.203 1 98 72 PHE B O 1
ATOM 5887 N N . GLY B 1 73 ? 28.703 -27.312 -21.125 1 97.94 73 GLY B N 1
ATOM 5888 C CA . GLY B 1 73 ? 28.359 -26.734 -19.828 1 97.94 73 GLY B CA 1
ATOM 5889 C C . GLY B 1 73 ? 29.516 -26.688 -18.859 1 97.94 73 GLY B C 1
ATOM 5890 O O . GLY B 1 73 ? 30.672 -26.609 -19.281 1 97.94 73 GLY B O 1
ATOM 5891 N N . ILE B 1 74 ? 29.172 -26.609 -17.609 1 97.5 74 ILE B N 1
ATOM 5892 C CA . ILE B 1 74 ? 30.172 -26.656 -16.531 1 97.5 74 ILE B CA 1
ATOM 5893 C C . ILE B 1 74 ? 29.781 -27.75 -15.531 1 97.5 74 ILE B C 1
ATOM 5895 O O . ILE B 1 74 ? 28.609 -28.125 -15.422 1 97.5 74 ILE B O 1
ATOM 5899 N N . VAL B 1 75 ? 30.766 -28.234 -14.844 1 98.12 75 VAL B N 1
ATOM 5900 C CA . VAL B 1 75 ? 30.531 -29.25 -13.836 1 98.12 75 VAL B CA 1
ATOM 5901 C C . VAL B 1 75 ? 30.094 -28.594 -12.523 1 98.12 75 VAL B C 1
ATOM 5903 O O . VAL B 1 75 ? 30.906 -27.984 -11.828 1 98.12 75 VAL B O 1
ATOM 5906 N N . ALA B 1 76 ? 28.875 -28.75 -12.172 1 97.38 76 ALA B N 1
ATOM 5907 C CA . ALA B 1 76 ? 28.328 -28.172 -10.945 1 97.38 76 ALA B CA 1
ATOM 5908 C C . ALA B 1 76 ? 28.531 -29.109 -9.758 1 97.38 76 ALA B C 1
ATOM 5910 O O . ALA B 1 76 ? 28.594 -28.672 -8.609 1 97.38 76 ALA B O 1
ATOM 5911 N N . GLY B 1 77 ? 28.531 -30.406 -10 1 97.31 77 GLY B N 1
ATOM 5912 C CA . GLY B 1 77 ? 28.703 -31.422 -8.984 1 97.31 77 GLY B CA 1
ATOM 5913 C C . GLY B 1 77 ? 29.547 -32.594 -9.461 1 97.31 77 GLY B C 1
ATOM 5914 O O . GLY B 1 77 ? 29.469 -32.969 -10.625 1 97.31 77 GLY B O 1
ATOM 5915 N N . PHE B 1 78 ? 30.281 -33.156 -8.531 1 96.81 78 PHE B N 1
ATOM 5916 C CA . PHE B 1 78 ? 31.172 -34.281 -8.812 1 96.81 78 PHE B CA 1
ATOM 5917 C C . PHE B 1 78 ? 31.141 -35.281 -7.668 1 96.81 78 PHE B C 1
ATOM 5919 O O . PHE B 1 78 ? 31.312 -34.938 -6.504 1 96.81 78 PHE B O 1
ATOM 5926 N N . SER B 1 79 ? 30.781 -36.469 -8.047 1 96.44 79 SER B N 1
ATOM 5927 C CA . SER B 1 79 ? 30.75 -37.531 -7.031 1 96.44 79 SER B CA 1
ATOM 5928 C C . SER B 1 79 ? 31.641 -38.719 -7.426 1 96.44 79 SER B C 1
ATOM 5930 O O . SER B 1 79 ? 31.703 -39.062 -8.602 1 96.44 79 SER B O 1
ATOM 5932 N N . GLN B 1 80 ? 32.312 -39.25 -6.5 1 94.38 80 GLN B N 1
ATOM 5933 C CA . GLN B 1 80 ? 33.125 -40.469 -6.652 1 94.38 80 GLN B CA 1
ATOM 5934 C C . GLN B 1 80 ? 32.5 -41.625 -5.883 1 94.38 80 GLN B C 1
ATOM 5936 O O . GLN B 1 80 ? 32.25 -41.531 -4.676 1 94.38 80 GLN B O 1
ATOM 5941 N N . GLY B 1 81 ? 32.188 -42.594 -6.66 1 92.81 81 GLY B N 1
ATOM 5942 C CA . GLY B 1 81 ? 31.625 -43.812 -6.043 1 92.81 81 GLY B CA 1
ATOM 5943 C C . GLY B 1 81 ? 32.656 -44.875 -5.75 1 92.81 81 GLY B C 1
ATOM 5944 O O . GLY B 1 81 ? 33.812 -44.531 -5.398 1 92.81 81 GLY B O 1
ATOM 5945 N N . ASP B 1 82 ? 32.156 -46.125 -5.805 1 89.25 82 ASP B N 1
ATOM 5946 C CA . ASP B 1 82 ? 33 -47.25 -5.43 1 89.25 82 ASP B CA 1
ATOM 5947 C C . ASP B 1 82 ? 33.969 -47.594 -6.555 1 89.25 82 ASP B C 1
ATOM 5949 O O . ASP B 1 82 ? 33.688 -47.375 -7.73 1 89.25 82 ASP B O 1
ATOM 5953 N N . THR B 1 83 ? 35.188 -48 -6.145 1 86.88 83 THR B N 1
ATOM 5954 C CA . THR B 1 83 ? 36.188 -48.5 -7.086 1 86.88 83 THR B CA 1
ATOM 5955 C C . THR B 1 83 ? 36.062 -50 -7.254 1 86.88 83 THR B C 1
ATOM 5957 O O . THR B 1 83 ? 36.156 -50.75 -6.273 1 86.88 83 THR B O 1
ATOM 5960 N N . GLY B 1 84 ? 35.719 -50.281 -8.461 1 82.12 84 GLY B N 1
ATOM 5961 C CA . GLY B 1 84 ? 35.719 -51.719 -8.766 1 82.12 84 GLY B CA 1
ATOM 5962 C C . GLY B 1 84 ? 37.094 -52.25 -9.117 1 82.12 84 GLY B C 1
ATOM 5963 O O . GLY B 1 84 ? 38.125 -51.688 -8.695 1 82.12 84 GLY B O 1
ATOM 5964 N N . HIS B 1 85 ? 37.188 -53.375 -9.836 1 83.38 85 HIS B N 1
ATOM 5965 C CA . HIS B 1 85 ? 38.438 -54.031 -10.188 1 83.38 85 HIS B CA 1
ATOM 5966 C C . HIS B 1 85 ? 39.219 -53.219 -11.203 1 83.38 85 HIS B C 1
ATOM 5968 O O . HIS B 1 85 ? 40.438 -53.094 -11.078 1 83.38 85 HIS B O 1
ATOM 5974 N N . HIS B 1 86 ? 38.5 -52.594 -12.141 1 86.56 86 HIS B N 1
ATOM 5975 C CA . HIS B 1 86 ? 39.25 -51.938 -13.211 1 86.56 86 HIS B CA 1
ATOM 5976 C C . HIS B 1 86 ? 38.844 -50.469 -13.328 1 86.56 86 HIS B C 1
ATOM 5978 O O . HIS B 1 86 ? 39.562 -49.656 -13.938 1 86.56 86 HIS B O 1
ATOM 5984 N N . HIS B 1 87 ? 37.688 -50.219 -12.734 1 90.88 87 HIS B N 1
ATOM 5985 C CA . HIS B 1 87 ? 37.188 -48.875 -12.938 1 90.88 87 HIS B CA 1
ATOM 5986 C C . HIS B 1 87 ? 36.656 -48.281 -11.648 1 90.88 87 HIS B C 1
ATOM 5988 O O . HIS B 1 87 ? 36.125 -49 -10.797 1 90.88 87 HIS B O 1
ATOM 5994 N N . THR B 1 88 ? 36.844 -47 -11.43 1 93.38 88 THR B N 1
ATOM 5995 C CA . THR B 1 88 ? 36.156 -46.219 -10.406 1 93.38 88 THR B CA 1
ATOM 5996 C C . THR B 1 88 ? 34.969 -45.469 -11.008 1 93.38 88 THR B C 1
ATOM 5998 O O . THR B 1 88 ? 35.031 -44.938 -12.117 1 93.38 88 THR B O 1
ATOM 6001 N N . LEU B 1 89 ? 33.812 -45.562 -10.289 1 94.5 89 LEU B N 1
ATOM 6002 C CA . LEU B 1 89 ? 32.594 -44.906 -10.773 1 94.5 89 LEU B CA 1
ATOM 6003 C C . LEU B 1 89 ? 32.5 -43.469 -10.305 1 94.5 89 LEU B C 1
ATOM 6005 O O . LEU B 1 89 ? 32.812 -43.188 -9.141 1 94.5 89 LEU B O 1
ATOM 6009 N N . TYR B 1 90 ? 32.219 -42.625 -11.258 1 95.62 90 TYR B N 1
ATOM 6010 C CA . TYR B 1 90 ? 32.031 -41.219 -10.969 1 95.62 90 TYR B CA 1
ATOM 6011 C C . TYR B 1 90 ? 30.672 -40.719 -11.484 1 95.62 90 TYR B C 1
ATOM 6013 O O . TYR B 1 90 ? 30.031 -41.406 -12.297 1 95.62 90 TYR B O 1
ATOM 6021 N N . GLN B 1 91 ? 30.156 -39.656 -10.969 1 97.12 91 GLN B N 1
ATOM 6022 C CA . GLN B 1 91 ? 28.984 -38.969 -11.484 1 97.12 91 GLN B CA 1
ATOM 6023 C C . GLN B 1 91 ? 29.219 -37.438 -11.547 1 97.12 91 GLN B C 1
ATOM 6025 O O . GLN B 1 91 ? 29.812 -36.875 -10.633 1 97.12 91 GLN B O 1
ATOM 6030 N N . VAL B 1 92 ? 28.703 -36.906 -12.609 1 97.31 92 VAL B N 1
ATOM 6031 C CA . VAL B 1 92 ? 28.859 -35.469 -12.812 1 97.31 92 VAL B CA 1
ATOM 6032 C C . VAL B 1 92 ? 27.484 -34.844 -13.062 1 97.31 92 VAL B C 1
ATOM 6034 O O . VAL B 1 92 ? 26.656 -35.406 -13.766 1 97.31 92 VAL B O 1
ATOM 6037 N N . GLN B 1 93 ? 27.266 -33.719 -12.383 1 98.31 93 GLN B N 1
ATOM 6038 C CA . GLN B 1 93 ? 26.141 -32.844 -12.727 1 98.31 93 GLN B CA 1
ATOM 6039 C C . GLN B 1 93 ? 26.594 -31.703 -13.617 1 98.31 93 GLN B C 1
ATOM 6041 O O . GLN B 1 93 ? 27.391 -30.859 -13.195 1 98.31 93 GLN B O 1
ATOM 6046 N N . MET B 1 94 ? 26.141 -31.672 -14.828 1 98.44 94 MET B N 1
ATOM 6047 C CA . MET B 1 94 ? 26.5 -30.625 -15.781 1 98.44 94 MET B CA 1
ATOM 6048 C C . MET B 1 94 ? 25.375 -29.609 -15.938 1 98.44 94 MET B C 1
ATOM 6050 O O . MET B 1 94 ? 24.219 -29.984 -16.156 1 98.44 94 MET B O 1
ATOM 6054 N N . ILE B 1 95 ? 25.672 -28.344 -15.781 1 98.31 95 ILE B N 1
ATOM 6055 C CA . ILE B 1 95 ? 24.719 -27.25 -15.969 1 98.31 95 ILE B CA 1
ATOM 6056 C C . ILE B 1 95 ? 25.344 -26.188 -16.875 1 98.31 95 ILE B C 1
ATOM 6058 O O . ILE B 1 95 ? 26.547 -26.203 -17.141 1 98.31 95 ILE B O 1
ATOM 6062 N N . PRO B 1 96 ? 24.531 -25.344 -17.453 1 98.31 96 PRO B N 1
ATOM 6063 C CA . PRO B 1 96 ? 25.109 -24.25 -18.25 1 98.31 96 PRO B CA 1
ATOM 6064 C C . PRO B 1 96 ? 25.781 -23.188 -17.391 1 98.31 96 PRO B C 1
ATOM 6066 O O . PRO B 1 96 ? 25.438 -23.031 -16.219 1 98.31 96 PRO B O 1
ATOM 6069 N N . PRO B 1 97 ? 26.703 -22.375 -17.969 1 97.69 97 PRO B N 1
ATOM 6070 C CA . PRO B 1 97 ? 27.391 -21.344 -17.203 1 97.69 97 PRO B CA 1
ATOM 6071 C C . PRO B 1 97 ? 26.438 -20.344 -16.547 1 97.69 97 PRO B C 1
ATOM 6073 O O . PRO B 1 97 ? 26.75 -19.812 -15.469 1 97.69 97 PRO B O 1
ATOM 6076 N N . ILE B 1 98 ? 25.312 -20.078 -17.109 1 97.81 98 ILE B N 1
ATOM 6077 C CA . ILE B 1 98 ? 24.344 -19.141 -16.547 1 97.81 98 ILE B CA 1
ATOM 6078 C C . ILE B 1 98 ? 23.891 -19.641 -15.18 1 97.81 98 ILE B C 1
ATOM 6080 O O . ILE B 1 98 ? 23.375 -18.859 -14.375 1 97.81 98 ILE B O 1
ATOM 6084 N N . GLY B 1 99 ? 24.062 -20.938 -14.938 1 97.31 99 GLY B N 1
ATOM 6085 C CA . GLY B 1 99 ? 23.734 -21.5 -13.633 1 97.31 99 GLY B CA 1
ATOM 6086 C C . GLY B 1 99 ? 24.516 -20.859 -12.5 1 97.31 99 GLY B C 1
ATOM 6087 O O . GLY B 1 99 ? 24.094 -20.906 -11.344 1 97.31 99 GLY B O 1
ATOM 6088 N N . ARG B 1 100 ? 25.672 -20.219 -12.773 1 96.31 100 ARG B N 1
ATOM 6089 C CA . ARG B 1 100 ? 26.484 -19.516 -11.781 1 96.31 100 ARG B CA 1
ATOM 6090 C C . ARG B 1 100 ? 25.688 -18.391 -11.133 1 96.31 100 ARG B C 1
ATOM 6092 O O . ARG B 1 100 ? 25.922 -18.047 -9.977 1 96.31 100 ARG B O 1
ATOM 6099 N N . LEU B 1 101 ? 24.766 -17.891 -11.859 1 98 101 LEU B N 1
ATOM 6100 C CA . LEU B 1 101 ? 23.984 -16.75 -11.391 1 98 101 LEU B CA 1
ATOM 6101 C C . LEU B 1 101 ? 23.109 -17.125 -10.211 1 98 101 LEU B C 1
ATOM 6103 O O . LEU B 1 101 ? 22.625 -16.266 -9.484 1 98 101 LEU B O 1
ATOM 6107 N N . ALA B 1 102 ? 22.828 -18.391 -10.008 1 97.62 102 ALA B N 1
ATOM 6108 C CA . ALA B 1 102 ? 22.016 -18.859 -8.898 1 97.62 102 ALA B CA 1
ATOM 6109 C C . ALA B 1 102 ? 22.797 -18.828 -7.586 1 97.62 102 ALA B C 1
ATOM 6111 O O . ALA B 1 102 ? 22.219 -18.922 -6.504 1 97.62 102 ALA B O 1
ATOM 6112 N N . LEU B 1 103 ? 24.062 -18.562 -7.637 1 97.12 103 LEU B N 1
ATOM 6113 C CA . LEU B 1 103 ? 24.922 -18.641 -6.461 1 97.12 103 LEU B CA 1
ATOM 6114 C C . LEU B 1 103 ? 25.156 -17.25 -5.863 1 97.12 103 LEU B C 1
ATOM 6116 O O . LEU B 1 103 ? 25.594 -17.141 -4.719 1 97.12 103 LEU B O 1
ATOM 6120 N N . ARG B 1 104 ? 24.922 -16.219 -6.621 1 97.12 104 ARG B N 1
ATOM 6121 C CA . ARG B 1 104 ? 25.062 -14.867 -6.102 1 97.12 104 ARG B CA 1
ATOM 6122 C C . ARG B 1 104 ? 23.703 -14.281 -5.723 1 97.12 104 ARG B C 1
ATOM 6124 O O . ARG B 1 104 ? 22.766 -14.305 -6.523 1 97.12 104 ARG B O 1
ATOM 6131 N N . HIS B 1 105 ? 23.625 -13.859 -4.473 1 96.62 105 HIS B N 1
ATOM 6132 C CA . HIS B 1 105 ? 22.469 -13.203 -3.895 1 96.62 105 HIS B CA 1
ATOM 6133 C C . HIS B 1 105 ? 22.766 -11.742 -3.572 1 96.62 105 HIS B C 1
ATOM 6135 O O . HIS B 1 105 ? 23.812 -11.422 -3.029 1 96.62 105 HIS B O 1
ATOM 6141 N N . ASN B 1 106 ? 21.781 -10.828 -4.051 1 96.5 106 ASN B N 1
ATOM 6142 C CA . ASN B 1 106 ? 22.141 -9.422 -3.959 1 96.5 106 ASN B CA 1
ATOM 6143 C C . ASN B 1 106 ? 20.906 -8.539 -3.77 1 96.5 106 ASN B C 1
ATOM 6145 O O . ASN B 1 106 ? 19.781 -9 -3.939 1 96.5 106 ASN B O 1
ATOM 6149 N N . SER B 1 107 ? 21.125 -7.332 -3.279 1 96.56 107 SER B N 1
ATOM 6150 C CA . SER B 1 107 ? 20.219 -6.188 -3.318 1 96.56 107 SER B CA 1
ATOM 6151 C C . SER B 1 107 ? 20.891 -4.973 -3.953 1 96.56 107 SER B C 1
ATOM 6153 O O . SER B 1 107 ? 21.906 -4.477 -3.445 1 96.56 107 SER B O 1
ATOM 6155 N N . ARG B 1 108 ? 20.344 -4.566 -5.008 1 96.56 108 ARG B N 1
ATOM 6156 C CA . ARG B 1 108 ? 20.953 -3.439 -5.703 1 96.56 108 ARG B CA 1
ATOM 6157 C C . ARG B 1 108 ? 19.938 -2.723 -6.59 1 96.56 108 ARG B C 1
ATOM 6159 O O . ARG B 1 108 ? 18.859 -3.246 -6.848 1 96.56 108 ARG B O 1
ATOM 6166 N N . ILE B 1 109 ? 20.312 -1.51 -7.039 1 96.88 109 ILE B N 1
ATOM 6167 C CA . ILE B 1 109 ? 19.422 -0.658 -7.805 1 96.88 109 ILE B CA 1
ATOM 6168 C C . ILE B 1 109 ? 20 -0.401 -9.188 1 96.88 109 ILE B C 1
ATOM 6170 O O . ILE B 1 109 ? 21.188 -0.063 -9.32 1 96.88 109 ILE B O 1
ATOM 6174 N N . PHE B 1 110 ? 19.188 -0.661 -10.211 1 97.44 110 PHE B N 1
ATOM 6175 C CA . PHE B 1 110 ? 19.5 -0.261 -11.578 1 97.44 110 PHE B CA 1
ATOM 6176 C C . PHE B 1 110 ? 18.656 0.949 -11.984 1 97.44 110 PHE B C 1
ATOM 6178 O O . PHE B 1 110 ? 17.453 0.998 -11.719 1 97.44 110 PHE B O 1
ATOM 6185 N N . GLN B 1 111 ? 19.281 1.958 -12.586 1 95.94 111 GLN B N 1
ATOM 6186 C CA . GLN B 1 111 ? 18.578 3.17 -12.977 1 95.94 111 GLN B CA 1
ATOM 6187 C C . GLN B 1 111 ? 18.766 3.463 -14.461 1 95.94 111 GLN B C 1
ATOM 6189 O O . GLN B 1 111 ? 19.875 3.393 -14.977 1 95.94 111 GLN B O 1
ATOM 6194 N N . THR B 1 112 ? 17.688 3.754 -15.133 1 96 112 THR B N 1
ATOM 6195 C CA . THR B 1 112 ? 17.656 4.184 -16.531 1 96 112 THR B CA 1
ATOM 6196 C C . THR B 1 112 ? 18.375 3.184 -17.422 1 96 112 THR B C 1
ATOM 6198 O O . THR B 1 112 ? 19.25 3.561 -18.203 1 96 112 THR B O 1
ATOM 6201 N N . GLN B 1 113 ? 18.016 1.936 -17.266 1 97.25 113 GLN B N 1
ATOM 6202 C CA . GLN B 1 113 ? 18.562 0.834 -18.062 1 97.25 113 GLN B CA 1
ATOM 6203 C C . GLN B 1 113 ? 17.453 -0.043 -18.625 1 97.25 113 GLN B C 1
ATOM 6205 O O . GLN B 1 113 ? 16.406 -0.217 -18 1 97.25 113 GLN B O 1
ATOM 6210 N N . THR B 1 114 ? 17.734 -0.513 -19.812 1 97.62 114 THR B N 1
ATOM 6211 C CA . THR B 1 114 ? 16.797 -1.478 -20.375 1 97.62 114 THR B CA 1
ATOM 6212 C C . THR B 1 114 ? 17.016 -2.865 -19.781 1 97.62 114 THR B C 1
ATOM 6214 O O . THR B 1 114 ? 18.078 -3.143 -19.234 1 97.62 114 THR B O 1
ATOM 6217 N N . VAL B 1 115 ? 16.047 -3.705 -19.938 1 97.81 115 VAL B N 1
ATOM 6218 C CA . VAL B 1 115 ? 16.125 -5.051 -19.375 1 97.81 115 VAL B CA 1
ATOM 6219 C C . VAL B 1 115 ? 17.281 -5.809 -20.047 1 97.81 115 VAL B C 1
ATOM 6221 O O . VAL B 1 115 ? 18.078 -6.441 -19.359 1 97.81 115 VAL B O 1
ATOM 6224 N N . PRO B 1 116 ? 17.484 -5.73 -21.359 1 98.5 116 PRO B N 1
ATOM 6225 C CA . PRO B 1 116 ? 18.641 -6.406 -21.969 1 98.5 116 PRO B CA 1
ATOM 6226 C C . PRO B 1 116 ? 19.969 -5.895 -21.422 1 98.5 116 PRO B C 1
ATOM 6228 O O . PRO B 1 116 ? 20.906 -6.676 -21.234 1 98.5 116 PRO B O 1
ATOM 6231 N N . GLU B 1 117 ? 20.031 -4.609 -21.188 1 98.38 117 GLU B N 1
ATOM 6232 C CA . GLU B 1 117 ? 21.25 -4.059 -20.594 1 98.38 117 GLU B CA 1
ATOM 6233 C C . GLU B 1 117 ? 21.516 -4.637 -19.219 1 98.38 117 GLU B C 1
ATOM 6235 O O . GLU B 1 117 ? 22.656 -4.988 -18.891 1 98.38 117 GLU B O 1
ATOM 6240 N N . ILE B 1 118 ? 20.5 -4.723 -18.422 1 98.56 118 ILE B N 1
ATOM 6241 C CA . ILE B 1 118 ? 20.625 -5.27 -17.078 1 98.56 118 ILE B CA 1
ATOM 6242 C C . ILE B 1 118 ? 21.062 -6.727 -17.156 1 98.56 118 ILE B C 1
ATOM 6244 O O . ILE B 1 118 ? 21.969 -7.148 -16.422 1 98.56 118 ILE B O 1
ATOM 6248 N N . ILE B 1 119 ? 20.422 -7.477 -18.047 1 98.69 119 ILE B N 1
ATOM 6249 C CA . ILE B 1 119 ? 20.781 -8.883 -18.219 1 98.69 119 ILE B CA 1
ATOM 6250 C C . ILE B 1 119 ? 22.25 -9.008 -18.594 1 98.69 119 ILE B C 1
ATOM 6252 O O . ILE B 1 119 ? 22.969 -9.852 -18.047 1 98.69 119 ILE B O 1
ATOM 6256 N N . SER B 1 120 ? 22.734 -8.18 -19.469 1 98.56 120 SER B N 1
ATOM 6257 C CA . SER B 1 120 ? 24.141 -8.195 -19.891 1 98.56 120 SER B CA 1
ATOM 6258 C C . SER B 1 120 ? 25.078 -7.93 -18.719 1 98.56 120 SER B C 1
ATOM 6260 O O . SER B 1 120 ? 26.109 -8.578 -18.578 1 98.56 120 SER B O 1
ATOM 6262 N N . ILE B 1 121 ? 24.688 -6.961 -17.938 1 97.94 121 ILE B N 1
ATOM 6263 C CA . ILE B 1 121 ? 25.5 -6.609 -16.766 1 97.94 121 ILE B CA 1
ATOM 6264 C C . ILE B 1 121 ? 25.625 -7.816 -15.844 1 97.94 121 ILE B C 1
ATOM 6266 O O . ILE B 1 121 ? 26.719 -8.156 -15.398 1 97.94 121 ILE B O 1
ATOM 6270 N N . LEU B 1 122 ? 24.547 -8.492 -15.57 1 98.31 122 LEU B N 1
ATOM 6271 C CA . LEU B 1 122 ? 24.531 -9.641 -14.672 1 98.31 122 LEU B CA 1
ATOM 6272 C C . LEU B 1 122 ? 25.375 -10.773 -15.234 1 98.31 122 LEU B C 1
ATOM 6274 O O . LEU B 1 122 ? 26.141 -11.398 -14.492 1 98.31 122 LEU B O 1
ATOM 6278 N N . LEU B 1 123 ? 25.25 -11.023 -16.5 1 98.5 123 LEU B N 1
ATOM 6279 C CA . LEU B 1 123 ? 26 -12.102 -17.141 1 98.5 123 LEU B CA 1
ATOM 6280 C C . LEU B 1 123 ? 27.484 -11.812 -17.109 1 98.5 123 LEU B C 1
ATOM 6282 O O . LEU B 1 123 ? 28.281 -12.672 -16.719 1 98.5 123 LEU B O 1
ATOM 6286 N N . GLN B 1 124 ? 27.844 -10.641 -17.438 1 97.69 124 GLN B N 1
ATOM 6287 C CA . GLN B 1 124 ? 29.266 -10.266 -17.516 1 97.69 124 GLN B CA 1
ATOM 6288 C C . GLN B 1 124 ? 29.906 -10.312 -16.125 1 97.69 124 GLN B C 1
ATOM 6290 O O . GLN B 1 124 ? 31.047 -10.758 -15.984 1 97.69 124 GLN B O 1
ATOM 6295 N N . GLU B 1 125 ? 29.172 -9.875 -15.172 1 96.88 125 GLU B N 1
ATOM 6296 C CA . GLU B 1 125 ? 29.688 -9.898 -13.805 1 96.88 125 GLU B CA 1
ATOM 6297 C C . GLU B 1 125 ? 29.953 -11.32 -13.344 1 96.88 125 GLU B C 1
ATOM 6299 O O . GLU B 1 125 ? 30.812 -11.547 -12.477 1 96.88 125 GLU B O 1
ATOM 6304 N N . MET B 1 126 ? 29.266 -12.242 -13.906 1 96.75 126 MET B N 1
ATOM 6305 C CA . MET B 1 126 ? 29.422 -13.633 -13.484 1 96.75 126 MET B CA 1
ATOM 6306 C C . MET B 1 126 ? 30.219 -14.422 -14.523 1 96.75 126 MET B C 1
ATOM 6308 O O . MET B 1 126 ? 30.109 -15.648 -14.586 1 96.75 126 MET B O 1
ATOM 6312 N N . ASN B 1 127 ? 30.875 -13.773 -15.398 1 95.19 127 ASN B N 1
ATOM 6313 C CA . ASN B 1 127 ? 31.812 -14.32 -16.375 1 95.19 127 ASN B CA 1
ATOM 6314 C C . ASN B 1 127 ? 31.094 -15.219 -17.375 1 95.19 127 ASN B C 1
ATOM 6316 O O . ASN B 1 127 ? 31.609 -16.281 -17.75 1 95.19 127 ASN B O 1
ATOM 6320 N N . VAL B 1 128 ? 29.938 -14.93 -17.625 1 96.81 128 VAL B N 1
ATOM 6321 C CA . VAL B 1 128 ? 29.234 -15.531 -18.75 1 96.81 128 VAL B CA 1
ATOM 6322 C C . VAL B 1 128 ? 29.328 -14.617 -19.984 1 96.81 128 VAL B C 1
ATOM 6324 O O . VAL B 1 128 ? 28.531 -13.695 -20.141 1 96.81 128 VAL B O 1
ATOM 6327 N N . GLN B 1 129 ? 30.188 -14.945 -20.812 1 94.56 129 GLN B N 1
ATOM 6328 C CA . GLN B 1 129 ? 30.5 -14.047 -21.922 1 94.56 129 GLN B CA 1
ATOM 6329 C C . GLN B 1 129 ? 29.766 -14.469 -23.203 1 94.56 129 GLN B C 1
ATOM 6331 O O . GLN B 1 129 ? 29.547 -13.648 -24.094 1 94.56 129 GLN B O 1
ATOM 6336 N N . ASP B 1 130 ? 29.469 -15.711 -23.281 1 96.69 130 ASP B N 1
ATOM 6337 C CA . ASP B 1 130 ? 28.844 -16.219 -24.5 1 96.69 130 ASP B CA 1
ATOM 6338 C C . ASP B 1 130 ? 27.328 -16.109 -24.422 1 96.69 130 ASP B C 1
ATOM 6340 O O . ASP B 1 130 ? 26.641 -17.078 -24.062 1 96.69 130 ASP B O 1
ATOM 6344 N N . TYR B 1 131 ? 26.828 -14.961 -24.703 1 97.75 131 TYR B N 1
ATOM 6345 C CA . TYR B 1 131 ? 25.406 -14.703 -24.781 1 97.75 131 TYR B CA 1
ATOM 6346 C C . TYR B 1 131 ? 25.047 -13.883 -26.016 1 97.75 131 TYR B C 1
ATOM 6348 O O . TYR B 1 131 ? 25.922 -13.227 -26.594 1 97.75 131 TYR B O 1
ATOM 6356 N N . ALA B 1 132 ? 23.828 -14.047 -26.484 1 97.06 132 ALA B N 1
ATOM 6357 C CA . ALA B 1 132 ? 23.344 -13.289 -27.625 1 97.06 132 ALA B CA 1
ATOM 6358 C C . ALA B 1 132 ? 21.891 -12.867 -27.438 1 97.06 132 ALA B C 1
ATOM 6360 O O . ALA B 1 132 ? 21.125 -13.539 -26.734 1 97.06 132 ALA B O 1
ATOM 6361 N N . PHE B 1 133 ? 21.562 -11.68 -28 1 97.06 133 PHE B N 1
ATOM 6362 C CA . PHE B 1 133 ? 20.188 -11.188 -28 1 97.06 133 PHE B CA 1
ATOM 6363 C C . PHE B 1 133 ? 19.594 -11.219 -29.391 1 97.06 133 PHE B C 1
ATOM 6365 O O . PHE B 1 133 ? 20.109 -10.594 -30.312 1 97.06 133 PHE B O 1
ATOM 6372 N N . ALA B 1 134 ? 18.609 -12 -29.562 1 96.25 134 ALA B N 1
ATOM 6373 C CA . ALA B 1 134 ? 17.781 -11.984 -30.766 1 96.25 134 ALA B CA 1
ATOM 6374 C C . ALA B 1 134 ? 16.422 -11.383 -30.484 1 96.25 134 ALA B C 1
ATOM 6376 O O . ALA B 1 134 ? 15.406 -12.086 -30.453 1 96.25 134 ALA B O 1
ATOM 6377 N N . LEU B 1 135 ? 16.406 -10.094 -30.344 1 96.56 135 LEU B N 1
ATOM 6378 C CA . LEU B 1 135 ? 15.219 -9.375 -29.891 1 96.56 135 LEU B CA 1
ATOM 6379 C C . LEU B 1 135 ? 14.594 -8.578 -31.047 1 96.56 135 LEU B C 1
ATOM 6381 O O . LEU B 1 135 ? 15.297 -7.895 -31.781 1 96.56 135 LEU B O 1
ATOM 6385 N N . ALA B 1 136 ? 13.352 -8.664 -31.188 1 93.5 136 ALA B N 1
ATOM 6386 C CA . ALA B 1 136 ? 12.625 -7.98 -32.25 1 93.5 136 ALA B CA 1
ATOM 6387 C C . ALA B 1 136 ? 12.141 -6.605 -31.797 1 93.5 136 ALA B C 1
ATOM 6389 O O . ALA B 1 136 ? 12.047 -5.676 -32.594 1 93.5 136 ALA B O 1
ATOM 6390 N N . ARG B 1 137 ? 11.906 -6.461 -30.562 1 93.44 137 ARG B N 1
ATOM 6391 C CA . ARG B 1 137 ? 11.32 -5.23 -30.031 1 93.44 137 ARG B CA 1
ATOM 6392 C C . ARG B 1 137 ? 12.398 -4.312 -29.469 1 93.44 137 ARG B C 1
ATOM 6394 O O . ARG B 1 137 ? 13.5 -4.766 -29.141 1 93.44 137 ARG B O 1
ATOM 6401 N N . GLN B 1 138 ? 11.945 -3.021 -29.453 1 94 138 GLN B N 1
ATOM 6402 C CA . GLN B 1 138 ? 12.727 -2.055 -28.688 1 94 138 GLN B CA 1
ATOM 6403 C C . GLN B 1 138 ? 12.258 -1.977 -27.234 1 94 138 GLN B C 1
ATOM 6405 O O . GLN B 1 138 ? 11.055 -2.018 -26.969 1 94 138 GLN B O 1
ATOM 6410 N N . TYR B 1 139 ? 13.219 -1.872 -26.406 1 95.75 139 TYR B N 1
ATOM 6411 C CA . TYR B 1 139 ? 12.883 -1.925 -25 1 95.75 139 TYR B CA 1
ATOM 6412 C C . TYR B 1 139 ? 13.078 -0.565 -24.344 1 95.75 139 TYR B C 1
ATOM 6414 O O . TYR B 1 139 ? 14.148 0.036 -24.453 1 95.75 139 TYR B O 1
ATOM 6422 N N . PRO B 1 140 ? 12.031 -0.085 -23.688 1 94.75 140 PRO B N 1
ATOM 6423 C CA . PRO B 1 140 ? 12.188 1.182 -22.984 1 94.75 140 PRO B CA 1
ATOM 6424 C C . PRO B 1 140 ? 13.125 1.065 -21.781 1 94.75 140 PRO B C 1
ATOM 6426 O O . PRO B 1 140 ? 13.227 -0.004 -21.172 1 94.75 140 PRO B O 1
ATOM 6429 N N . GLN B 1 141 ? 13.742 2.178 -21.469 1 96.06 141 GLN B N 1
ATOM 6430 C CA . GLN B 1 141 ? 14.562 2.23 -20.266 1 96.06 141 GLN B CA 1
ATOM 6431 C C . GLN B 1 141 ? 13.695 2.25 -19.016 1 96.06 141 GLN B C 1
ATOM 6433 O O . GLN B 1 141 ? 12.648 2.908 -18.984 1 96.06 141 GLN B O 1
ATOM 6438 N N . ARG B 1 142 ? 14.062 1.442 -18.094 1 95.88 142 ARG B N 1
ATOM 6439 C CA . ARG B 1 142 ? 13.422 1.513 -16.781 1 95.88 142 ARG B CA 1
ATOM 6440 C C . ARG B 1 142 ? 14.07 2.586 -15.922 1 95.88 142 ARG B C 1
ATOM 6442 O O . ARG B 1 142 ? 15.281 2.549 -15.68 1 95.88 142 ARG B O 1
ATOM 6449 N N . GLU B 1 143 ? 13.281 3.508 -15.461 1 94.69 143 GLU B N 1
ATOM 6450 C CA . GLU B 1 143 ? 13.789 4.582 -14.609 1 94.69 143 GLU B CA 1
ATOM 6451 C C . GLU B 1 143 ? 14.414 4.027 -13.336 1 94.69 143 GLU B C 1
ATOM 6453 O O . GLU B 1 143 ? 15.438 4.531 -12.867 1 94.69 143 GLU B O 1
ATOM 6458 N N . TYR B 1 144 ? 13.836 3.127 -12.812 1 95.88 144 TYR B N 1
ATOM 6459 C CA . TYR B 1 144 ? 14.203 2.562 -11.523 1 95.88 144 TYR B CA 1
ATOM 6460 C C . TYR B 1 144 ? 13.828 1.088 -11.438 1 95.88 144 TYR B C 1
ATOM 6462 O O . TYR B 1 144 ? 12.664 0.725 -11.648 1 95.88 144 TYR B O 1
ATOM 6470 N N . CYS B 1 145 ? 14.758 0.195 -11.203 1 97.38 145 CYS B N 1
ATOM 6471 C CA . CYS B 1 145 ? 14.562 -1.247 -11.109 1 97.38 145 CYS B CA 1
ATOM 6472 C C . CYS B 1 145 ? 15.422 -1.847 -10.008 1 97.38 145 CYS B C 1
ATOM 6474 O O . CYS B 1 145 ? 16.656 -1.788 -10.07 1 97.38 145 CYS B O 1
ATOM 6476 N N . VAL B 1 146 ? 14.789 -2.523 -9.023 1 97.44 146 VAL B N 1
ATOM 6477 C CA . VAL B 1 146 ? 15.516 -2.977 -7.844 1 97.44 146 VAL B CA 1
ATOM 6478 C C . VAL B 1 146 ? 15.586 -4.5 -7.836 1 97.44 146 VAL B C 1
ATOM 6480 O O . VAL B 1 146 ? 14.57 -5.18 -7.984 1 97.44 146 VAL B O 1
ATOM 6483 N N . GLN B 1 147 ? 16.766 -5.047 -7.828 1 97.94 147 GLN B N 1
ATOM 6484 C CA . GLN B 1 147 ? 16.953 -6.418 -7.379 1 97.94 147 GLN B CA 1
ATOM 6485 C C . GLN B 1 147 ? 16.906 -6.512 -5.855 1 97.94 147 GLN B C 1
ATOM 6487 O O . GLN B 1 147 ? 17.781 -5.977 -5.164 1 97.94 147 GLN B O 1
ATOM 6492 N N . TYR B 1 148 ? 15.914 -7.176 -5.371 1 97.06 148 TYR B N 1
ATOM 6493 C CA . TYR B 1 148 ? 15.703 -7.152 -3.926 1 97.06 148 TYR B CA 1
ATOM 6494 C C . TYR B 1 148 ? 15.773 -8.555 -3.34 1 97.06 148 TYR B C 1
ATOM 6496 O O . TYR B 1 148 ? 14.805 -9.312 -3.416 1 97.06 148 TYR B O 1
ATOM 6504 N N . ARG B 1 149 ? 16.844 -8.836 -2.668 1 95.75 149 ARG B N 1
ATOM 6505 C CA . ARG B 1 149 ? 17.047 -10.078 -1.928 1 95.75 149 ARG B CA 1
ATOM 6506 C C . ARG B 1 149 ? 16.75 -11.289 -2.799 1 95.75 149 ARG B C 1
ATOM 6508 O O . ARG B 1 149 ? 15.984 -12.172 -2.402 1 95.75 149 ARG B O 1
ATOM 6515 N N . GLU B 1 150 ? 17.25 -11.398 -3.885 1 96.62 150 GLU B N 1
ATOM 6516 C CA . GLU B 1 150 ? 17.109 -12.531 -4.793 1 96.62 150 GLU B CA 1
ATOM 6517 C C . GLU B 1 150 ? 18.406 -12.82 -5.527 1 96.62 150 GLU B C 1
ATOM 6519 O O . GLU B 1 150 ? 19.312 -11.977 -5.566 1 96.62 150 GLU B O 1
ATOM 6524 N N . THR B 1 151 ? 18.531 -13.992 -6.004 1 97.94 151 THR B N 1
ATOM 6525 C CA . THR B 1 151 ? 19.734 -14.367 -6.758 1 97.94 151 THR B CA 1
ATOM 6526 C C . THR B 1 151 ? 19.75 -13.688 -8.117 1 97.94 151 THR B C 1
ATOM 6528 O O . THR B 1 151 ? 18.703 -13.258 -8.617 1 97.94 151 THR B O 1
ATOM 6531 N N . ASP B 1 152 ? 20.906 -13.594 -8.656 1 98.38 152 ASP B N 1
ATOM 6532 C CA . ASP B 1 152 ? 21.016 -13 -9.984 1 98.38 152 ASP B CA 1
ATOM 6533 C C . ASP B 1 152 ? 20.188 -13.773 -11 1 98.38 152 ASP B C 1
ATOM 6535 O O . ASP B 1 152 ? 19.578 -13.18 -11.898 1 98.38 152 ASP B O 1
ATOM 6539 N N . LEU B 1 153 ? 20.141 -15.086 -10.898 1 98.31 153 LEU B N 1
ATOM 6540 C CA . LEU B 1 153 ? 19.391 -15.906 -11.844 1 98.31 153 LEU B CA 1
ATOM 6541 C C . LEU B 1 153 ? 17.891 -15.656 -11.703 1 98.31 153 LEU B C 1
ATOM 6543 O O . LEU B 1 153 ? 17.203 -15.469 -12.703 1 98.31 153 LEU B O 1
ATOM 6547 N N . ALA B 1 154 ? 17.406 -15.719 -10.484 1 97.88 154 ALA B N 1
ATOM 6548 C CA . ALA B 1 154 ? 15.992 -15.461 -10.242 1 97.88 154 ALA B CA 1
ATOM 6549 C C . ALA B 1 154 ? 15.586 -14.086 -10.75 1 97.88 154 ALA B C 1
ATOM 6551 O O . ALA B 1 154 ? 14.516 -13.922 -11.352 1 97.88 154 ALA B O 1
ATOM 6552 N N . PHE B 1 155 ? 16.453 -13.133 -10.469 1 98 155 PHE B N 1
ATOM 6553 C CA . PHE B 1 155 ? 16.219 -11.766 -10.914 1 98 155 PHE B CA 1
ATOM 6554 C C . PHE B 1 155 ? 16.172 -11.688 -12.43 1 98 155 PHE B C 1
ATOM 6556 O O . PHE B 1 155 ? 15.25 -11.109 -13.008 1 98 155 PHE B O 1
ATOM 6563 N N . LEU B 1 156 ? 17.141 -12.273 -13.031 1 98.25 156 LEU B N 1
ATOM 6564 C CA . LEU B 1 156 ? 17.219 -12.305 -14.484 1 98.25 156 LEU B CA 1
ATOM 6565 C C . LEU B 1 156 ? 15.984 -12.953 -15.086 1 98.25 156 LEU B C 1
ATOM 6567 O O . LEU B 1 156 ? 15.383 -12.414 -16.016 1 98.25 156 LEU B O 1
ATOM 6571 N N . GLN B 1 157 ? 15.578 -14.07 -14.617 1 97.88 157 GLN B N 1
ATOM 6572 C CA . GLN B 1 157 ? 14.414 -14.805 -15.125 1 97.88 157 GLN B CA 1
ATOM 6573 C C . GLN B 1 157 ? 13.141 -13.984 -14.961 1 97.88 157 GLN B C 1
ATOM 6575 O O . GLN B 1 157 ? 12.305 -13.945 -15.867 1 97.88 157 GLN B O 1
ATOM 6580 N N . ARG B 1 158 ? 13.016 -13.367 -13.891 1 96.75 158 ARG B N 1
ATOM 6581 C CA . ARG B 1 158 ? 11.797 -12.617 -13.594 1 96.75 158 ARG B CA 1
ATOM 6582 C C . ARG B 1 158 ? 11.664 -11.414 -14.531 1 96.75 158 ARG B C 1
ATOM 6584 O O . ARG B 1 158 ? 10.602 -11.203 -15.117 1 96.75 158 ARG B O 1
ATOM 6591 N N . ILE B 1 159 ? 12.711 -10.578 -14.617 1 96.75 159 ILE B N 1
ATOM 6592 C CA . ILE B 1 159 ? 12.594 -9.367 -15.422 1 96.75 159 ILE B CA 1
ATOM 6593 C C . ILE B 1 159 ? 12.508 -9.734 -16.906 1 96.75 159 ILE B C 1
ATOM 6595 O O . ILE B 1 159 ? 11.859 -9.039 -17.688 1 96.75 159 ILE B O 1
ATOM 6599 N N . ALA B 1 160 ? 13.188 -10.828 -17.297 1 97.69 160 ALA B N 1
ATOM 6600 C CA . ALA B 1 160 ? 13.047 -11.312 -18.672 1 97.69 160 ALA B CA 1
ATOM 6601 C C . ALA B 1 160 ? 11.602 -11.719 -18.953 1 97.69 160 ALA B C 1
ATOM 6603 O O . ALA B 1 160 ? 11.039 -11.336 -19.984 1 97.69 160 ALA B O 1
ATOM 6604 N N . ALA B 1 161 ? 11.039 -12.445 -18.078 1 97 161 ALA B N 1
ATOM 6605 C CA . ALA B 1 161 ? 9.648 -12.883 -18.234 1 97 161 ALA B CA 1
ATOM 6606 C C . ALA B 1 161 ? 8.711 -11.68 -18.312 1 97 161 ALA B C 1
ATOM 6608 O O . ALA B 1 161 ? 7.758 -11.688 -19.109 1 97 161 ALA B O 1
ATOM 6609 N N . GLU B 1 162 ? 8.953 -10.742 -17.516 1 94.62 162 GLU B N 1
ATOM 6610 C CA . GLU B 1 162 ? 8.117 -9.539 -17.5 1 94.62 162 GLU B CA 1
ATOM 6611 C C . GLU B 1 162 ? 8.102 -8.867 -18.859 1 94.62 162 GLU B C 1
ATOM 6613 O O . GLU B 1 162 ? 7.078 -8.32 -19.281 1 94.62 162 GLU B O 1
ATOM 6618 N N . GLU B 1 163 ? 9.234 -8.938 -19.547 1 96 163 GLU B N 1
ATOM 6619 C CA . GLU B 1 163 ? 9.367 -8.305 -20.859 1 96 163 GLU B CA 1
ATOM 6620 C C . GLU B 1 163 ? 9.062 -9.305 -21.969 1 96 163 GLU B C 1
ATOM 6622 O O . GLU B 1 163 ? 9.266 -9 -23.156 1 96 163 GLU B O 1
ATOM 6627 N N . GLY B 1 164 ? 8.664 -10.492 -21.594 1 96.06 164 GLY B N 1
ATOM 6628 C CA . GLY B 1 164 ? 8.32 -11.508 -22.578 1 96.06 164 GLY B CA 1
ATOM 6629 C C . GLY B 1 164 ? 9.539 -12.133 -23.234 1 96.06 164 GLY B C 1
ATOM 6630 O O . GLY B 1 164 ? 9.438 -12.672 -24.344 1 96.06 164 GLY B O 1
ATOM 6631 N N . ILE B 1 165 ? 10.648 -12 -22.625 1 97.56 165 ILE B N 1
ATOM 6632 C CA . ILE B 1 165 ? 11.883 -12.562 -23.156 1 97.56 165 ILE B CA 1
ATOM 6633 C C . ILE B 1 165 ? 12.102 -13.961 -22.594 1 97.56 165 ILE B C 1
ATOM 6635 O O . ILE B 1 165 ? 11.977 -14.18 -21.375 1 97.56 165 ILE B O 1
ATOM 6639 N N . PHE B 1 166 ? 12.305 -14.93 -23.438 1 97.69 166 PHE B N 1
ATOM 6640 C CA . PHE B 1 166 ? 12.734 -16.25 -22.984 1 97.69 166 PHE B CA 1
ATOM 6641 C C . PHE B 1 166 ? 14.133 -16.578 -23.516 1 97.69 166 PHE B C 1
ATOM 6643 O O . PHE B 1 166 ? 14.648 -15.875 -24.391 1 97.69 166 PHE B O 1
ATOM 6650 N N . PHE B 1 167 ? 14.789 -17.562 -22.922 1 97.94 167 PHE B N 1
ATOM 6651 C CA . PHE B 1 167 ? 16.125 -17.906 -23.391 1 97.94 167 PHE B CA 1
ATOM 6652 C C . PHE B 1 167 ? 16.266 -19.406 -23.594 1 97.94 167 PHE B C 1
ATOM 6654 O O . PHE B 1 167 ? 15.492 -20.188 -23.016 1 97.94 167 PHE B O 1
ATOM 6661 N N . SER B 1 168 ? 17.125 -19.781 -24.453 1 97.81 168 SER B N 1
ATOM 6662 C CA . SER B 1 168 ? 17.531 -21.141 -24.797 1 97.81 168 SER B CA 1
ATOM 6663 C C . SER B 1 168 ? 19.031 -21.219 -25.031 1 97.81 168 SER B C 1
ATOM 6665 O O . SER B 1 168 ? 19.75 -20.234 -24.875 1 97.81 168 SER B O 1
ATOM 6667 N N . PHE B 1 169 ? 19.516 -22.438 -25.312 1 97.75 169 PHE B N 1
ATOM 6668 C CA . PHE B 1 169 ? 20.953 -22.625 -25.391 1 97.75 169 PHE B CA 1
ATOM 6669 C C . PHE B 1 169 ? 21.375 -23.156 -26.75 1 97.75 169 PHE B C 1
ATOM 6671 O O . PHE B 1 169 ? 20.688 -24.016 -27.328 1 97.75 169 PHE B O 1
ATOM 6678 N N . SER B 1 170 ? 22.438 -22.609 -27.234 1 96 170 SER B N 1
ATOM 6679 C CA . SER B 1 170 ? 23.109 -23.109 -28.422 1 96 170 SER B CA 1
ATOM 6680 C C . SER B 1 170 ? 24.469 -23.703 -28.078 1 96 170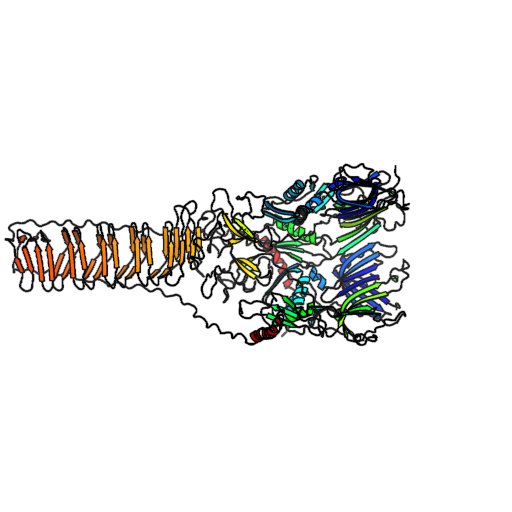 SER B C 1
ATOM 6682 O O . SER B 1 170 ? 25.172 -23.203 -27.188 1 96 170 SER B O 1
ATOM 6684 N N . HIS B 1 171 ? 24.828 -24.781 -28.688 1 96.12 171 HIS B N 1
ATOM 6685 C CA . HIS B 1 171 ? 26.078 -25.469 -28.422 1 96.12 171 HIS B CA 1
ATOM 6686 C C . HIS B 1 171 ? 26.984 -25.469 -29.641 1 96.12 171 HIS B C 1
ATOM 6688 O O . HIS B 1 171 ? 27.875 -26.312 -29.766 1 96.12 171 HIS B O 1
ATOM 6694 N N . LYS B 1 172 ? 26.781 -24.562 -30.469 1 91.12 172 LYS B N 1
ATOM 6695 C CA . LYS B 1 172 ? 27.609 -24.422 -31.672 1 91.12 172 LYS B CA 1
ATOM 6696 C C . LYS B 1 172 ? 28.938 -23.75 -31.359 1 91.12 172 LYS B C 1
ATOM 6698 O O . LYS B 1 172 ? 29.031 -22.953 -30.438 1 91.12 172 LYS B O 1
ATOM 6703 N N . GLY B 1 173 ? 30.031 -24.125 -32.062 1 90.38 173 GLY B N 1
ATOM 6704 C CA . GLY B 1 173 ? 31.328 -23.5 -31.938 1 90.38 173 GLY B CA 1
ATOM 6705 C C . GLY B 1 173 ? 32.062 -23.953 -30.688 1 90.38 173 GLY B C 1
ATOM 6706 O O . GLY B 1 173 ? 32.812 -23.172 -30.094 1 90.38 173 GLY B O 1
ATOM 6707 N N . ASN B 1 174 ? 31.781 -25.047 -30.172 1 92 174 ASN B N 1
ATOM 6708 C CA . ASN B 1 174 ? 32.438 -25.656 -29.016 1 92 174 ASN B CA 1
ATOM 6709 C C . ASN B 1 174 ? 32.219 -24.828 -27.75 1 92 174 ASN B C 1
ATOM 6711 O O . ASN B 1 174 ? 33.156 -24.688 -26.938 1 92 174 ASN B O 1
ATOM 6715 N N . LYS B 1 175 ? 31.141 -24.172 -27.719 1 94 175 LYS B N 1
ATOM 6716 C CA . LYS B 1 175 ? 30.797 -23.375 -26.547 1 94 175 LYS B CA 1
ATOM 6717 C C . LYS B 1 175 ? 29.297 -23.391 -26.281 1 94 175 LYS B C 1
ATOM 6719 O O . LYS B 1 175 ? 28.516 -23.766 -27.156 1 94 175 LYS B O 1
ATOM 6724 N N . ASN B 1 176 ? 28.953 -23.125 -25.094 1 96.75 176 ASN B N 1
ATOM 6725 C CA . ASN B 1 176 ? 27.562 -22.922 -24.734 1 96.75 176 ASN B CA 1
ATOM 6726 C C . ASN B 1 176 ? 27.172 -21.453 -24.812 1 96.75 176 ASN B C 1
ATOM 6728 O O . ASN B 1 176 ? 27.781 -20.609 -24.141 1 96.75 176 ASN B O 1
ATOM 6732 N N . THR B 1 177 ? 26.25 -21.125 -25.688 1 97.44 177 THR B N 1
ATOM 6733 C CA . THR B 1 177 ? 25.766 -19.766 -25.828 1 97.44 177 THR B CA 1
ATOM 6734 C C . THR B 1 177 ? 24.312 -19.656 -25.406 1 97.44 177 THR B C 1
ATOM 6736 O O . THR B 1 177 ? 23.453 -20.391 -25.906 1 97.44 177 THR B O 1
ATOM 6739 N N . VAL B 1 178 ? 24.078 -18.766 -24.453 1 98.06 178 VAL B N 1
ATOM 6740 C CA . VAL B 1 178 ? 22.688 -18.5 -24.078 1 98.06 178 VAL B CA 1
ATOM 6741 C C . VAL B 1 178 ? 22.078 -17.469 -25.016 1 98.06 178 VAL B C 1
ATOM 6743 O O . VAL B 1 178 ? 22.641 -16.391 -25.219 1 98.06 178 VAL B O 1
ATOM 6746 N N . ILE B 1 179 ? 20.969 -17.797 -25.641 1 97.88 179 ILE B N 1
ATOM 6747 C CA . ILE B 1 179 ? 20.312 -16.906 -26.594 1 97.88 179 ILE B CA 1
ATOM 6748 C C . ILE B 1 179 ? 19 -16.391 -26.016 1 97.88 179 ILE B C 1
ATOM 6750 O O . ILE B 1 179 ? 18.109 -17.188 -25.672 1 97.88 179 ILE B O 1
ATOM 6754 N N . PHE B 1 180 ? 18.875 -15.078 -25.875 1 98.06 180 PHE B N 1
ATOM 6755 C CA . PHE B 1 180 ? 17.656 -14.422 -25.406 1 98.06 180 PHE B CA 1
ATOM 6756 C C . PHE B 1 180 ? 16.797 -13.977 -26.594 1 98.06 180 PHE B C 1
ATOM 6758 O O . PHE B 1 180 ? 17.297 -13.289 -27.5 1 98.06 180 PHE B O 1
ATOM 6765 N N . THR B 1 181 ? 15.531 -14.406 -26.594 1 97.44 181 THR B N 1
ATOM 6766 C CA . THR B 1 181 ? 14.641 -14.07 -27.703 1 97.44 181 THR B CA 1
ATOM 6767 C C . THR B 1 181 ? 13.266 -13.664 -27.172 1 97.44 181 THR B C 1
ATOM 6769 O O . THR B 1 181 ? 12.844 -14.109 -26.109 1 97.44 181 THR B O 1
ATOM 6772 N N . ASP B 1 182 ? 12.562 -12.719 -27.906 1 96.62 182 ASP B N 1
ATOM 6773 C CA . ASP B 1 182 ? 11.219 -12.305 -27.5 1 96.62 182 ASP B CA 1
ATOM 6774 C C . ASP B 1 182 ? 10.188 -12.688 -28.578 1 96.62 182 ASP B C 1
ATOM 6776 O O . ASP B 1 182 ? 9.031 -12.266 -28.5 1 96.62 182 ASP B O 1
ATOM 6780 N N . ASP B 1 183 ? 10.617 -13.43 -29.594 1 95.44 183 ASP B N 1
ATOM 6781 C CA . ASP B 1 183 ? 9.75 -13.891 -30.672 1 95.44 183 ASP B CA 1
ATOM 6782 C C . ASP B 1 183 ? 10.094 -15.32 -31.078 1 95.44 183 ASP B C 1
ATOM 6784 O O . ASP B 1 183 ? 11.203 -15.586 -31.547 1 95.44 183 ASP B O 1
ATOM 6788 N N . THR B 1 184 ? 9.148 -16.156 -30.969 1 94.94 184 THR B N 1
ATOM 6789 C CA . THR B 1 184 ? 9.367 -17.562 -31.297 1 94.94 184 THR B CA 1
ATOM 6790 C C . THR B 1 184 ? 9.648 -17.734 -32.781 1 94.94 184 THR B C 1
ATOM 6792 O O . THR B 1 184 ? 10.156 -18.766 -33.219 1 94.94 184 THR B O 1
ATOM 6795 N N . GLN B 1 185 ? 9.359 -16.781 -33.531 1 92.81 185 GLN B N 1
ATOM 6796 C CA . GLN B 1 185 ? 9.609 -16.844 -34.969 1 92.81 185 GLN B CA 1
ATOM 6797 C C . GLN B 1 185 ? 11.094 -16.656 -35.281 1 92.81 185 GLN B C 1
ATOM 6799 O O . GLN B 1 185 ? 11.547 -16.969 -36.406 1 92.81 185 GLN B O 1
ATOM 6804 N N . ASN B 1 186 ? 11.812 -16.203 -34.312 1 90.62 186 ASN B N 1
ATOM 6805 C CA . ASN B 1 186 ? 13.234 -15.93 -34.5 1 90.62 186 ASN B CA 1
ATOM 6806 C C . ASN B 1 186 ? 14.102 -17.094 -34.031 1 90.62 186 ASN B C 1
ATOM 6808 O O . ASN B 1 186 ? 15.328 -17 -34.031 1 90.62 186 ASN B O 1
ATOM 6812 N N . VAL B 1 187 ? 13.508 -18.156 -33.719 1 92.75 187 VAL B N 1
ATOM 6813 C CA . VAL B 1 187 ? 14.289 -19.281 -33.219 1 92.75 187 VAL B CA 1
ATOM 6814 C C . VAL B 1 187 ? 14.797 -20.125 -34.375 1 92.75 187 VAL B C 1
ATOM 6816 O O . VAL B 1 187 ? 14.242 -20.062 -35.469 1 92.75 187 VAL B O 1
ATOM 6819 N N . ALA B 1 188 ? 15.828 -20.891 -34.125 1 91 188 ALA B N 1
ATOM 6820 C CA . ALA B 1 188 ? 16.469 -21.703 -35.125 1 91 188 ALA B CA 1
ATOM 6821 C C . ALA B 1 188 ? 15.555 -22.875 -35.531 1 91 188 ALA B C 1
ATOM 6823 O O . ALA B 1 188 ? 14.812 -23.406 -34.719 1 91 188 ALA B O 1
ATOM 6824 N N . MET B 1 189 ? 15.617 -23.25 -36.812 1 93.62 189 MET B N 1
ATOM 6825 C CA . MET B 1 189 ? 14.883 -24.391 -37.344 1 93.62 189 MET B CA 1
ATOM 6826 C C . MET B 1 189 ? 15.836 -25.484 -37.812 1 93.62 189 MET B C 1
ATOM 6828 O O . MET B 1 189 ? 16.859 -25.219 -38.406 1 93.62 189 MET B O 1
ATOM 6832 N N . LEU B 1 190 ? 15.477 -26.688 -37.438 1 93.69 190 LEU B N 1
ATOM 6833 C CA . LEU B 1 190 ? 16.25 -27.812 -37.938 1 93.69 190 LEU B CA 1
ATOM 6834 C C . LEU B 1 190 ? 16.188 -27.875 -39.469 1 93.69 190 LEU B C 1
ATOM 6836 O O . LEU B 1 190 ? 15.141 -27.641 -40.062 1 93.69 190 LEU B O 1
ATOM 6840 N N . PRO B 1 191 ? 17.297 -28.188 -40.062 1 90.25 191 PRO B N 1
ATOM 6841 C CA . PRO B 1 191 ? 17.359 -28.156 -41.531 1 90.25 191 PRO B CA 1
ATOM 6842 C C . PRO B 1 191 ? 16.484 -29.234 -42.188 1 90.25 191 PRO B C 1
ATOM 6844 O O . PRO B 1 191 ? 15.898 -29.016 -43.219 1 90.25 191 PRO B O 1
ATOM 6847 N N . GLU B 1 192 ? 16.375 -30.391 -41.594 1 92.25 192 GLU B N 1
ATOM 6848 C CA . GLU B 1 192 ? 15.602 -31.484 -42.156 1 92.25 192 GLU B CA 1
ATOM 6849 C C . GLU B 1 192 ? 14.383 -31.797 -41.312 1 92.25 192 GLU B C 1
ATOM 6851 O O . GLU B 1 192 ? 14.453 -31.719 -40.062 1 92.25 192 GLU B O 1
ATOM 6856 N N . PRO B 1 193 ? 13.367 -32.219 -42 1 94.88 193 PRO B N 1
ATOM 6857 C CA . PRO B 1 193 ? 12.188 -32.625 -41.219 1 94.88 193 PRO B CA 1
ATOM 6858 C C . PRO B 1 193 ? 12.406 -33.906 -40.438 1 94.88 193 PRO B C 1
ATOM 6860 O O . PRO B 1 193 ? 13.336 -34.656 -40.75 1 94.88 193 PRO B O 1
ATOM 6863 N N . VAL B 1 194 ? 11.664 -34.062 -39.5 1 94.5 194 VAL B N 1
ATOM 6864 C CA . VAL B 1 194 ? 11.727 -35.25 -38.625 1 94.5 194 VAL B CA 1
ATOM 6865 C C . VAL B 1 194 ? 10.602 -36.219 -38.969 1 94.5 194 VAL B C 1
ATOM 6867 O O . VAL B 1 194 ? 9.438 -35.812 -39.094 1 94.5 194 VAL B O 1
ATOM 6870 N N . ALA B 1 195 ? 10.906 -37.438 -39.094 1 93.88 195 ALA B N 1
ATOM 6871 C CA . ALA B 1 195 ? 9.922 -38.438 -39.5 1 93.88 195 ALA B CA 1
ATOM 6872 C C . ALA B 1 195 ? 9.18 -39 -38.281 1 93.88 195 ALA B C 1
ATOM 6874 O O . ALA B 1 195 ? 9.781 -39.219 -37.219 1 93.88 195 ALA B O 1
ATOM 6875 N N . TYR B 1 196 ? 7.895 -39.25 -38.531 1 93.88 196 TYR B N 1
ATOM 6876 C CA . TYR B 1 196 ? 7.078 -39.938 -37.562 1 93.88 196 TYR B CA 1
ATOM 6877 C C . TYR B 1 196 ? 6.848 -41.406 -37.969 1 93.88 196 TYR B C 1
ATOM 6879 O O . TYR B 1 196 ? 6.59 -41.656 -39.156 1 93.88 196 TYR B O 1
ATOM 6887 N N . ASN B 1 197 ? 7.082 -42.25 -37.031 1 89.31 197 ASN B N 1
ATOM 6888 C CA . ASN B 1 197 ? 6.785 -43.656 -37.25 1 89.31 197 ASN B CA 1
ATOM 6889 C C . ASN B 1 197 ? 6.184 -44.312 -36.031 1 89.31 197 ASN B C 1
ATOM 6891 O O . ASN B 1 197 ? 6.91 -44.719 -35.094 1 89.31 197 ASN B O 1
ATOM 6895 N N . GLY B 1 198 ? 4.832 -44.469 -35.969 1 81.25 198 GLY B N 1
ATOM 6896 C CA . GLY B 1 198 ? 4.148 -45 -34.812 1 81.25 198 GLY B CA 1
ATOM 6897 C C . GLY B 1 198 ? 4.113 -46.531 -34.781 1 81.25 198 GLY B C 1
ATOM 6898 O O . GLY B 1 198 ? 3.783 -47.125 -33.781 1 81.25 198 GLY B O 1
ATOM 6899 N N . LEU B 1 199 ? 4.223 -47.188 -35.844 1 68.94 199 LEU B N 1
ATOM 6900 C CA . LEU B 1 199 ? 4.055 -48.656 -35.969 1 68.94 199 LEU B CA 1
ATOM 6901 C C . LEU B 1 199 ? 5.383 -49.375 -35.75 1 68.94 199 LEU B C 1
ATOM 6903 O O . LEU B 1 199 ? 5.445 -50.594 -35.844 1 68.94 199 LEU B O 1
ATOM 6907 N N . SER B 1 200 ? 6.586 -48.625 -35.688 1 57.91 200 SER B N 1
ATOM 6908 C CA . SER B 1 200 ? 7.84 -49.281 -36.031 1 57.91 200 SER B CA 1
ATOM 6909 C C . SER B 1 200 ? 8.273 -50.281 -34.969 1 57.91 200 SER B C 1
ATOM 6911 O O . SER B 1 200 ? 8.641 -49.875 -33.844 1 57.91 200 SER B O 1
ATOM 6913 N N . GLY B 1 201 ? 7.582 -51.281 -34.656 1 54.97 201 GLY B N 1
ATOM 6914 C CA . GLY B 1 201 ? 8.258 -52.375 -34 1 54.97 201 GLY B CA 1
ATOM 6915 C C . GLY B 1 201 ? 9.68 -52.594 -34.5 1 54.97 201 GLY B C 1
ATOM 6916 O O . GLY B 1 20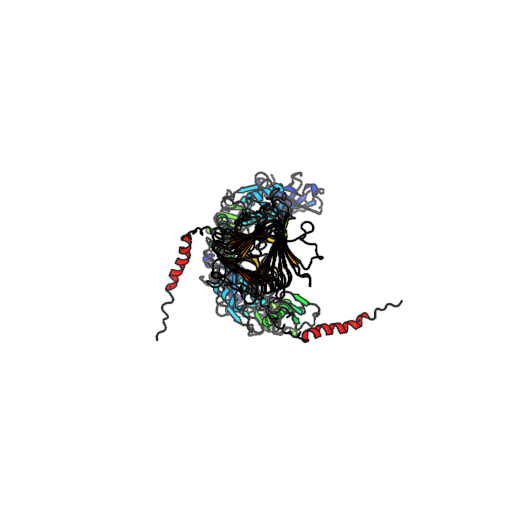1 ? 10.469 -53.281 -33.875 1 54.97 201 GLY B O 1
ATOM 6917 N N . GLY B 1 202 ? 9.93 -52.281 -35.812 1 52.47 202 GLY B N 1
ATOM 6918 C CA . GLY B 1 202 ? 11.211 -52.688 -36.375 1 52.47 202 GLY B CA 1
ATOM 6919 C C . GLY B 1 202 ? 12.273 -51.594 -36.312 1 52.47 202 GLY B C 1
ATOM 6920 O O . GLY B 1 202 ? 11.969 -50.438 -36.031 1 52.47 202 GLY B O 1
ATOM 6921 N N . SER B 1 203 ? 13.578 -51.969 -36.125 1 57.78 203 SER B N 1
ATOM 6922 C CA . SER B 1 203 ? 14.797 -51.188 -36.062 1 57.78 203 SER B CA 1
ATOM 6923 C C . SER B 1 203 ? 14.977 -50.312 -37.312 1 57.78 203 SER B C 1
ATOM 6925 O O . SER B 1 203 ? 15.102 -50.844 -38.406 1 57.78 203 SER B O 1
ATOM 6927 N N . SER B 1 204 ? 14.367 -49.25 -37.406 1 66.19 204 SER B N 1
ATOM 6928 C CA . SER B 1 204 ? 14.688 -48.312 -38.5 1 66.19 204 SER B CA 1
ATOM 6929 C C . SER B 1 204 ? 16.078 -47.719 -38.312 1 66.19 204 SER B C 1
ATOM 6931 O O . SER B 1 204 ? 16.469 -47.375 -37.188 1 66.19 204 SER B O 1
ATOM 6933 N N . PRO B 1 205 ? 16.828 -47.719 -39.344 1 72.88 205 PRO B N 1
ATOM 6934 C CA . PRO B 1 205 ? 18.188 -47.188 -39.25 1 72.88 205 PRO B CA 1
ATOM 6935 C C . PRO B 1 205 ? 18.203 -45.688 -38.969 1 72.88 205 PRO B C 1
ATOM 6937 O O . PRO B 1 205 ? 19.172 -45.188 -38.438 1 72.88 205 PRO B O 1
ATOM 6940 N N . LEU B 1 206 ? 17.078 -45 -39.375 1 83.19 206 LEU B N 1
ATOM 6941 C CA . LEU B 1 206 ? 17.062 -43.562 -39.125 1 83.19 206 LEU B CA 1
ATOM 6942 C C . LEU B 1 206 ? 16.219 -43.219 -37.906 1 83.19 206 LEU B C 1
ATOM 6944 O O . LEU B 1 206 ? 15.172 -43.844 -37.656 1 83.19 206 LEU B O 1
ATOM 6948 N N . PRO B 1 207 ? 16.75 -42.281 -37.094 1 90.69 207 PRO B N 1
ATOM 6949 C CA . PRO B 1 207 ? 15.977 -41.844 -35.906 1 90.69 207 PRO B CA 1
ATOM 6950 C C . PRO B 1 207 ? 14.617 -41.281 -36.281 1 90.69 207 PRO B C 1
ATOM 6952 O O . PRO B 1 207 ? 14.469 -40.688 -37.375 1 90.69 207 PRO B O 1
ATOM 6955 N N . PHE B 1 208 ? 13.578 -41.469 -35.5 1 93.25 208 PHE B N 1
ATOM 6956 C CA . PHE B 1 208 ? 12.227 -41 -35.781 1 93.25 208 PHE B CA 1
ATOM 6957 C C . PHE B 1 208 ? 11.461 -40.719 -34.5 1 93.25 208 PHE B C 1
ATOM 6959 O O . PHE B 1 208 ? 11.922 -41.062 -33.406 1 93.25 208 PHE B O 1
ATOM 6966 N N . VAL B 1 209 ? 10.305 -40.094 -34.656 1 95.12 209 VAL B N 1
ATOM 6967 C CA . VAL B 1 209 ? 9.367 -39.875 -33.562 1 95.12 209 VAL B CA 1
ATOM 6968 C C . VAL B 1 209 ? 8.398 -41.062 -33.469 1 95.12 209 VAL B C 1
ATOM 6970 O O . VAL B 1 209 ? 7.719 -41.406 -34.438 1 95.12 209 VAL B O 1
ATOM 6973 N N . ARG B 1 210 ? 8.32 -41.688 -32.312 1 93.25 210 ARG B N 1
ATOM 6974 C CA . ARG B 1 210 ? 7.539 -42.938 -32.188 1 93.25 210 ARG B CA 1
ATOM 6975 C C . ARG B 1 210 ? 6.164 -42.656 -31.594 1 93.25 210 ARG B C 1
ATOM 6977 O O . ARG B 1 210 ? 5.227 -43.406 -31.781 1 93.25 210 ARG B O 1
ATOM 6984 N N . GLN B 1 211 ? 6.078 -41.656 -30.812 1 94 211 GLN B N 1
ATOM 6985 C CA . GLN B 1 211 ? 4.82 -41.281 -30.188 1 94 211 GLN B CA 1
ATOM 6986 C C . GLN B 1 211 ? 4.605 -39.75 -30.281 1 94 211 GLN B C 1
ATOM 6988 O O . GLN B 1 211 ? 5.551 -39 -30.125 1 94 211 GLN B O 1
ATOM 6993 N N . PHE B 1 212 ? 3.451 -39.406 -30.578 1 94.44 212 PHE B N 1
ATOM 6994 C CA . PHE B 1 212 ? 3.07 -38 -30.672 1 94.44 212 PHE B CA 1
ATOM 6995 C C . PHE B 1 212 ? 1.637 -37.781 -30.203 1 94.44 212 PHE B C 1
ATOM 6997 O O . PHE B 1 212 ? 0.689 -38.156 -30.891 1 94.44 212 PHE B O 1
ATOM 7004 N N . LYS B 1 213 ? 1.445 -37.219 -29.016 1 94.31 213 LYS B N 1
ATOM 7005 C CA . LYS B 1 213 ? 0.141 -37.031 -28.391 1 94.31 213 LYS B CA 1
ATOM 7006 C C . LYS B 1 213 ? -0.184 -35.531 -28.266 1 94.31 213 LYS B C 1
ATOM 7008 O O . LYS B 1 213 ? 0.455 -34.812 -27.5 1 94.31 213 LYS B O 1
ATOM 7013 N N . ARG B 1 214 ? -1.249 -35.094 -28.969 1 95.06 214 ARG B N 1
ATOM 7014 C CA . ARG B 1 214 ? -1.673 -33.688 -28.906 1 95.06 214 ARG B CA 1
ATOM 7015 C C . ARG B 1 214 ? -2.625 -33.469 -27.75 1 95.06 214 ARG B C 1
ATOM 7017 O O . ARG B 1 214 ? -3.477 -34.281 -27.453 1 95.06 214 ARG B O 1
ATOM 7024 N N . MET B 1 215 ? -2.457 -32.375 -27.109 1 95.12 215 MET B N 1
ATOM 7025 C CA . MET B 1 215 ? -3.287 -32.031 -25.953 1 95.12 215 MET B CA 1
ATOM 7026 C C . MET B 1 215 ? -3.793 -30.594 -26.062 1 95.12 215 MET B C 1
ATOM 7028 O O . MET B 1 215 ? -3.047 -29.688 -26.453 1 95.12 215 MET B O 1
ATOM 7032 N N . ALA B 1 216 ? -5.066 -30.344 -25.812 1 94.75 216 ALA B N 1
ATOM 7033 C CA . ALA B 1 216 ? -5.703 -29.031 -25.719 1 94.75 216 ALA B CA 1
ATOM 7034 C C . ALA B 1 216 ? -6.426 -28.859 -24.391 1 94.75 216 ALA B C 1
ATOM 7036 O O . ALA B 1 216 ? -7.035 -29.812 -23.875 1 94.75 216 ALA B O 1
ATOM 7037 N N . GLN B 1 217 ? -6.32 -27.719 -23.781 1 93.94 217 GLN B N 1
ATOM 7038 C CA . GLN B 1 217 ? -6.965 -27.5 -22.484 1 93.94 217 GLN B CA 1
ATOM 7039 C C . GLN B 1 217 ? -7.539 -26.094 -22.391 1 93.94 217 GLN B C 1
ATOM 7041 O O . GLN B 1 217 ? -7.145 -25.203 -23.141 1 93.94 217 GLN B O 1
ATOM 7046 N N . ILE B 1 218 ? -8.43 -25.875 -21.484 1 93 218 ILE B N 1
ATOM 7047 C CA . ILE B 1 218 ? -9.031 -24.578 -21.234 1 93 218 ILE B CA 1
ATOM 7048 C C . ILE B 1 218 ? -8.008 -23.656 -20.562 1 93 218 ILE B C 1
ATOM 7050 O O . ILE B 1 218 ? -7.273 -24.094 -19.672 1 93 218 ILE B O 1
ATOM 7054 N N . ARG B 1 219 ? -7.918 -22.469 -21.062 1 95.19 219 ARG B N 1
ATOM 7055 C CA . ARG B 1 219 ? -7.066 -21.406 -20.531 1 95.19 219 ARG B CA 1
ATOM 7056 C C . ARG B 1 219 ? -7.77 -20.047 -20.609 1 95.19 219 ARG B C 1
ATOM 7058 O O . ARG B 1 219 ? -8.773 -19.906 -21.297 1 95.19 219 ARG B O 1
ATOM 7065 N N . PRO B 1 220 ? -7.32 -19.047 -19.844 1 94.88 220 PRO B N 1
ATOM 7066 C CA . PRO B 1 220 ? -7.941 -17.719 -19.922 1 94.88 220 PRO B CA 1
ATOM 7067 C C . PRO B 1 220 ? -8.07 -17.203 -21.359 1 94.88 220 PRO B C 1
ATOM 7069 O O . PRO B 1 220 ? -7.203 -17.453 -22.188 1 94.88 220 PRO B O 1
ATOM 7072 N N . SER B 1 221 ? -9.156 -16.453 -21.516 1 96.44 221 SER B N 1
ATOM 7073 C CA . SER B 1 221 ? -9.461 -16 -22.875 1 96.44 221 SER B CA 1
ATOM 7074 C C . SER B 1 221 ? -9.094 -14.531 -23.047 1 96.44 221 SER B C 1
ATOM 7076 O O . SER B 1 221 ? -9.055 -14.031 -24.172 1 96.44 221 SER B O 1
ATOM 7078 N N . SER B 1 222 ? -8.844 -13.828 -21.953 1 96.88 222 SER B N 1
ATOM 7079 C CA . SER B 1 222 ? -8.453 -12.422 -22.031 1 96.88 222 SER B CA 1
ATOM 7080 C C . SER B 1 222 ? -7.664 -12 -20.797 1 96.88 222 SER B C 1
ATOM 7082 O O . SER B 1 222 ? -7.703 -12.68 -19.766 1 96.88 222 SER B O 1
ATOM 7084 N N . ALA B 1 223 ? -6.898 -10.984 -20.969 1 96.88 223 ALA B N 1
ATOM 7085 C CA . ALA B 1 223 ? -6.152 -10.383 -19.875 1 96.88 223 ALA B CA 1
ATOM 7086 C C . ALA B 1 223 ? -6.383 -8.875 -19.828 1 96.88 223 ALA B C 1
ATOM 7088 O O . ALA B 1 223 ? -6.445 -8.211 -20.859 1 96.88 223 ALA B O 1
ATOM 7089 N N . GLN B 1 224 ? -6.66 -8.391 -18.656 1 97.31 224 GLN B N 1
ATOM 7090 C CA . GLN B 1 224 ? -6.789 -6.957 -18.406 1 97.31 224 GLN B CA 1
ATOM 7091 C C . GLN B 1 224 ? -5.82 -6.5 -17.312 1 97.31 224 GLN B C 1
ATOM 7093 O O . GLN B 1 224 ? -5.828 -7.035 -16.203 1 97.31 224 GLN B O 1
ATOM 7098 N N . LEU B 1 225 ? -4.965 -5.594 -17.672 1 96.75 225 LEU B N 1
ATOM 7099 C CA . LEU B 1 225 ? -4.062 -5.004 -16.688 1 96.75 225 LEU B CA 1
ATOM 7100 C C . LEU B 1 225 ? -4.363 -3.52 -16.5 1 96.75 225 LEU B C 1
ATOM 7102 O O . LEU B 1 225 ? -4.734 -2.83 -17.453 1 96.75 225 LEU B O 1
ATOM 7106 N N . LYS B 1 226 ? -4.266 -3.096 -15.32 1 96.19 226 LYS B N 1
ATOM 7107 C CA . LYS B 1 226 ? -4.5 -1.697 -14.969 1 96.19 226 LYS B CA 1
ATOM 7108 C C . LYS B 1 226 ? -3.408 -1.173 -14.039 1 96.19 226 LYS B C 1
ATOM 7110 O O . LYS B 1 226 ? -2.713 -1.954 -13.383 1 96.19 226 LYS B O 1
ATOM 7115 N N . ASP B 1 227 ? -3.135 0.091 -14.117 1 95.69 227 ASP B N 1
ATOM 7116 C CA . ASP B 1 227 ? -2.18 0.749 -13.227 1 95.69 227 ASP B CA 1
ATOM 7117 C C . ASP B 1 227 ? -2.588 2.195 -12.953 1 95.69 227 ASP B C 1
ATOM 7119 O O . ASP B 1 227 ? -3.721 2.59 -13.242 1 95.69 227 ASP B O 1
ATOM 7123 N N . TYR B 1 228 ? -1.75 2.871 -12.18 1 95.19 228 TYR B N 1
ATOM 7124 C CA . TYR B 1 228 ? -1.994 4.262 -11.805 1 95.19 228 TYR B CA 1
ATOM 7125 C C . TYR B 1 228 ? -0.695 5.059 -11.797 1 95.19 228 TYR B C 1
ATOM 7127 O O . TYR B 1 228 ? 0.365 4.527 -11.461 1 95.19 228 TYR B O 1
ATOM 7135 N N . SER B 1 229 ? -0.856 6.289 -12.273 1 94.62 229 SER B N 1
ATOM 7136 C CA . SER B 1 229 ? 0.266 7.215 -12.172 1 94.62 229 SER B CA 1
ATOM 7137 C C . SER B 1 229 ? -0.188 8.578 -11.648 1 94.62 229 SER B C 1
ATOM 7139 O O . SER B 1 229 ? -1.184 9.125 -12.125 1 94.62 229 SER B O 1
ATOM 7141 N N . PHE B 1 230 ? 0.553 9.141 -10.68 1 94.75 230 PHE B N 1
ATOM 7142 C CA . PHE B 1 230 ? 0.236 10.438 -10.109 1 94.75 230 PHE B CA 1
ATOM 7143 C C . PHE B 1 230 ? 0.504 11.555 -11.109 1 94.75 230 PHE B C 1
ATOM 7145 O O . PHE B 1 230 ? 0.045 12.688 -10.93 1 94.75 230 PHE B O 1
ATOM 7152 N N . LYS B 1 231 ? 1.271 11.219 -12.133 1 94.38 231 LYS B N 1
ATOM 7153 C CA . LYS B 1 231 ? 1.581 12.211 -13.164 1 94.38 231 LYS B CA 1
ATOM 7154 C C . LYS B 1 231 ? 0.419 12.367 -14.141 1 94.38 231 LYS B C 1
ATOM 7156 O O . LYS B 1 231 ? 0.332 13.375 -14.852 1 94.38 231 LYS B O 1
ATOM 7161 N N . ASN B 1 232 ? -0.4 11.352 -14.219 1 93.5 232 ASN B N 1
ATOM 7162 C CA . ASN B 1 232 ? -1.599 11.359 -15.047 1 93.5 232 ASN B CA 1
ATOM 7163 C C . ASN B 1 232 ? -2.76 10.641 -14.359 1 93.5 232 ASN B C 1
ATOM 7165 O O . ASN B 1 232 ? -3.238 9.617 -14.844 1 93.5 232 ASN B O 1
ATOM 7169 N N . PRO B 1 233 ? -3.266 11.281 -13.336 1 91 233 PRO B N 1
ATOM 7170 C CA . PRO B 1 233 ? -4.238 10.586 -12.492 1 91 233 PRO B CA 1
ATOM 7171 C C . PRO B 1 233 ? -5.555 10.312 -13.211 1 91 233 PRO B C 1
ATOM 7173 O O . PRO B 1 233 ? -6.285 9.391 -12.844 1 91 233 PRO B O 1
ATOM 7176 N N . ALA B 1 234 ? -5.902 11.047 -14.234 1 89 234 ALA B N 1
ATOM 7177 C CA . ALA B 1 234 ? -7.18 10.914 -14.93 1 89 234 ALA B CA 1
ATOM 7178 C C . ALA B 1 234 ? -7.152 9.758 -15.922 1 89 234 ALA B C 1
ATOM 7180 O O . ALA B 1 234 ? -8.203 9.219 -16.297 1 89 234 ALA B O 1
ATOM 7181 N N . TYR B 1 235 ? -6.004 9.438 -16.359 1 91.56 235 TYR B N 1
ATOM 7182 C CA . TYR B 1 235 ? -5.883 8.352 -17.328 1 91.56 235 TYR B CA 1
ATOM 7183 C C . TYR B 1 235 ? -6.105 7 -16.672 1 91.56 235 TYR B C 1
ATOM 7185 O O . TYR B 1 235 ? -5.559 6.727 -15.602 1 91.56 235 TYR B O 1
ATOM 7193 N N . SER B 1 236 ? -6.863 6.121 -17.219 1 91.12 236 SER B N 1
ATOM 7194 C CA . SER B 1 236 ? -7.277 4.875 -16.578 1 91.12 236 SER B CA 1
ATOM 7195 C C . SER B 1 236 ? -6.133 3.865 -16.547 1 91.12 236 SER B C 1
ATOM 7197 O O . SER B 1 236 ? -6.031 3.066 -15.617 1 91.12 236 SER B O 1
ATOM 7199 N N . PHE B 1 237 ? -5.293 3.834 -17.594 1 93 237 PHE B N 1
ATOM 7200 C CA . PHE B 1 237 ? -4.207 2.883 -17.797 1 93 237 PHE B CA 1
ATOM 7201 C C . PHE B 1 237 ? -4.746 1.464 -17.938 1 93 237 PHE B C 1
ATOM 7203 O O . PHE B 1 237 ? -4.039 0.496 -17.641 1 93 237 PHE B O 1
ATOM 7210 N N . LEU B 1 238 ? -6.027 1.317 -18.156 1 95.69 238 LEU B N 1
ATOM 7211 C CA . LEU B 1 238 ? -6.629 0.006 -18.375 1 95.69 238 LEU B CA 1
ATOM 7212 C C . LEU B 1 238 ? -6.324 -0.507 -19.781 1 95.69 238 LEU B C 1
ATOM 7214 O O . LEU B 1 238 ? -6.617 0.168 -20.766 1 95.69 238 LEU B O 1
ATOM 7218 N N . LEU B 1 239 ? -5.68 -1.616 -19.891 1 96.88 239 LEU B N 1
ATOM 7219 C CA . LEU B 1 239 ? -5.344 -2.24 -21.156 1 96.88 239 LEU B CA 1
ATOM 7220 C C . LEU B 1 239 ? -5.895 -3.66 -21.234 1 96.88 239 LEU B C 1
ATOM 7222 O O . LEU B 1 239 ? -5.863 -4.395 -20.234 1 96.88 239 LEU B O 1
ATOM 7226 N N . THR B 1 240 ? -6.402 -4.059 -22.391 1 96.62 240 THR B N 1
ATOM 7227 C CA . THR B 1 240 ? -7.035 -5.363 -22.578 1 96.62 240 THR B CA 1
ATOM 7228 C C . THR B 1 240 ? -6.434 -6.086 -23.766 1 96.62 240 THR B C 1
ATOM 7230 O O . THR B 1 240 ? -6.133 -5.461 -24.797 1 96.62 240 THR B O 1
ATOM 7233 N N . GLU B 1 241 ? -6.195 -7.324 -23.594 1 97 241 GLU B N 1
ATOM 7234 C CA . GLU B 1 241 ? -5.785 -8.219 -24.672 1 97 241 GLU B CA 1
ATOM 7235 C C . GLU B 1 241 ? -6.711 -9.422 -24.766 1 97 241 GLU B C 1
ATOM 7237 O O . GLU B 1 241 ? -7.113 -9.992 -23.75 1 97 241 GLU B O 1
ATOM 7242 N N . GLN B 1 242 ? -7.086 -9.789 -26 1 95.94 242 GLN B N 1
ATOM 7243 C CA . GLN B 1 242 ? -7.93 -10.953 -26.266 1 95.94 242 GLN B CA 1
ATOM 7244 C C . GLN B 1 242 ? -7.121 -12.094 -26.875 1 95.94 242 GLN B C 1
ATOM 7246 O O . GLN B 1 242 ? -6.242 -11.859 -27.703 1 95.94 242 GLN B O 1
ATOM 7251 N N . ALA B 1 243 ? -7.441 -13.266 -26.406 1 94.62 243 ALA B N 1
ATOM 7252 C CA . ALA B 1 243 ? -6.742 -14.438 -26.906 1 94.62 243 ALA B CA 1
ATOM 7253 C C . ALA B 1 243 ? -7.031 -14.656 -28.391 1 94.62 243 ALA B C 1
ATOM 7255 O O . ALA B 1 243 ? -8.164 -14.453 -28.844 1 94.62 243 ALA B O 1
ATOM 7256 N N . LYS B 1 244 ? -5.965 -15.086 -29.078 1 90.44 244 LYS B N 1
ATOM 7257 C CA . LYS B 1 244 ? -6.09 -15.5 -30.469 1 90.44 244 LYS B CA 1
ATOM 7258 C C . LYS B 1 244 ? -6.246 -17.016 -30.594 1 90.44 244 LYS B C 1
ATOM 7260 O O . LYS B 1 244 ? -5.668 -17.766 -29.797 1 90.44 244 LYS B O 1
ATOM 7265 N N . GLU B 1 245 ? -7.027 -17.516 -31.578 1 88.44 245 GLU B N 1
ATOM 7266 C CA . GLU B 1 245 ? -7.23 -18.953 -31.812 1 88.44 245 GLU B CA 1
ATOM 7267 C C . GLU B 1 245 ? -7.77 -19.641 -30.562 1 88.44 245 GLU B C 1
ATOM 7269 O O . GLU B 1 245 ? -7.234 -20.656 -30.125 1 88.44 245 GLU B O 1
ATOM 7274 N N . ALA B 1 246 ? -8.766 -19.078 -29.953 1 87.19 246 ALA B N 1
ATOM 7275 C CA . ALA B 1 246 ? -9.391 -19.562 -28.734 1 87.19 246 ALA B CA 1
ATOM 7276 C C . ALA B 1 246 ? -10.836 -19.969 -28.969 1 87.19 246 ALA B C 1
ATOM 7278 O O . ALA B 1 246 ? -11.727 -19.656 -28.172 1 87.19 246 ALA B O 1
ATOM 7279 N N . ALA B 1 247 ? -11.023 -20.75 -30 1 83.31 247 ALA B N 1
ATOM 7280 C CA . ALA B 1 247 ? -12.383 -21.062 -30.438 1 83.31 247 ALA B CA 1
ATOM 7281 C C . ALA B 1 247 ? -13.102 -21.922 -29.406 1 83.31 247 ALA B C 1
ATOM 7283 O O . ALA B 1 247 ? -14.328 -21.828 -29.25 1 83.31 247 ALA B O 1
ATOM 7284 N N . TYR B 1 248 ? -12.367 -22.75 -28.688 1 85.5 248 TYR B N 1
ATOM 7285 C CA . TYR B 1 248 ? -13.047 -23.656 -27.75 1 85.5 248 TYR B CA 1
ATOM 7286 C C . TYR B 1 248 ? -13.008 -23.094 -26.328 1 85.5 248 TYR B C 1
ATOM 7288 O O . TYR B 1 248 ? -13.273 -23.812 -25.375 1 85.5 248 TYR B O 1
ATOM 7296 N N . GLN B 1 249 ? -12.664 -21.844 -26.203 1 86.88 249 GLN B N 1
ATOM 7297 C CA . GLN B 1 249 ? -12.672 -21.188 -24.906 1 86.88 249 GLN B CA 1
ATOM 7298 C C . GLN B 1 249 ? -13.852 -20.219 -24.797 1 86.88 249 GLN B C 1
ATOM 7300 O O . GLN B 1 249 ? -14.211 -19.547 -25.766 1 86.88 249 GLN B O 1
ATOM 7305 N N . GLN B 1 250 ? -14.406 -20.094 -23.594 1 91.31 250 GLN B N 1
ATOM 7306 C CA . GLN B 1 250 ? -15.422 -19.078 -23.359 1 91.31 250 GLN B CA 1
ATOM 7307 C C . GLN B 1 250 ? -14.797 -17.703 -23.156 1 91.31 250 GLN B C 1
ATOM 7309 O O . GLN B 1 250 ? -13.688 -17.594 -22.625 1 91.31 250 GLN B O 1
ATOM 7314 N N . ALA B 1 251 ? -15.484 -16.641 -23.5 1 90.94 251 ALA B N 1
ATOM 7315 C CA . ALA B 1 251 ? -14.992 -15.266 -23.438 1 90.94 251 ALA B CA 1
ATOM 7316 C C . ALA B 1 251 ? -14.945 -14.781 -21.984 1 90.94 251 ALA B C 1
ATOM 7318 O O . ALA B 1 251 ? -14.273 -13.789 -21.688 1 90.94 251 ALA B O 1
ATOM 7319 N N . ILE B 1 252 ? -15.547 -15.438 -21.047 1 91.31 252 ILE B N 1
ATOM 7320 C CA . ILE B 1 252 ? -15.727 -14.961 -19.688 1 91.31 252 ILE B CA 1
ATOM 7321 C C . ILE B 1 252 ? -14.492 -15.305 -18.844 1 91.31 252 ILE B C 1
ATOM 7323 O O . ILE B 1 252 ? -14.398 -14.906 -17.688 1 91.31 252 ILE B O 1
ATOM 7327 N N . TYR B 1 253 ? -13.508 -16.047 -19.406 1 94.69 253 TYR B N 1
ATOM 7328 C CA . TYR B 1 253 ? -12.305 -16.422 -18.656 1 94.69 253 TYR B CA 1
ATOM 7329 C C . TYR B 1 253 ? -11.305 -15.273 -18.641 1 94.69 253 TYR B C 1
ATOM 7331 O O . TYR B 1 253 ? -10.211 -15.383 -19.219 1 94.69 253 TYR B O 1
ATOM 7339 N N . GLU B 1 254 ? -11.555 -14.234 -17.844 1 95.56 254 GLU B N 1
ATOM 7340 C CA . GLU B 1 254 ? -10.742 -13.023 -17.812 1 95.56 254 GLU B CA 1
ATOM 7341 C C . GLU B 1 254 ? -9.742 -13.055 -16.656 1 95.56 254 GLU B C 1
ATOM 7343 O O . GLU B 1 254 ? -10.086 -13.461 -15.547 1 95.56 254 GLU B O 1
ATOM 7348 N N . GLN B 1 255 ? -8.578 -12.727 -17 1 96.44 255 GLN B N 1
ATOM 7349 C CA . GLN B 1 255 ? -7.562 -12.539 -15.969 1 96.44 255 GLN B CA 1
ATOM 7350 C C . GLN B 1 255 ? -7.262 -11.055 -15.766 1 96.44 255 GLN B C 1
ATOM 7352 O O . GLN B 1 255 ? -6.555 -10.445 -16.562 1 96.44 255 GLN B O 1
ATOM 7357 N N . TYR B 1 256 ? -7.766 -10.508 -14.688 1 96.69 256 TYR B N 1
ATOM 7358 C CA . TYR B 1 256 ? -7.543 -9.109 -14.328 1 96.69 256 TYR B CA 1
ATOM 7359 C C . TYR B 1 256 ? -6.508 -8.992 -13.219 1 96.69 256 TYR B C 1
ATOM 7361 O O . TYR B 1 256 ? -6.523 -9.766 -12.258 1 96.69 256 TYR B O 1
ATOM 7369 N N . ASP B 1 257 ? -5.598 -8.047 -13.414 1 95.12 257 ASP B N 1
ATOM 7370 C CA . ASP B 1 257 ? -4.602 -7.84 -12.359 1 95.12 257 ASP B CA 1
ATOM 7371 C C . ASP B 1 257 ? -4.234 -6.363 -12.242 1 95.12 257 ASP B C 1
ATOM 7373 O O . ASP B 1 257 ? -4.305 -5.617 -13.219 1 95.12 257 ASP B O 1
ATOM 7377 N N . TYR B 1 258 ? -3.992 -5.938 -11.102 1 94.62 258 TYR B N 1
ATOM 7378 C CA . TYR B 1 258 ? -3.48 -4.637 -10.688 1 94.62 258 TYR B CA 1
ATOM 7379 C C . TYR B 1 258 ? -2.451 -4.781 -9.578 1 94.62 258 TYR B C 1
ATOM 7381 O O . TYR B 1 258 ? -2.67 -5.52 -8.609 1 94.62 258 TYR B O 1
ATOM 7389 N N . PRO B 1 259 ? -1.327 -4.125 -9.594 1 93.31 259 PRO B N 1
ATOM 7390 C CA . PRO B 1 259 ? -0.881 -3.207 -10.641 1 93.31 259 PRO B CA 1
ATOM 7391 C C . PRO B 1 259 ? -0.241 -3.93 -11.828 1 93.31 259 PRO B C 1
ATOM 7393 O O . PRO B 1 259 ? 0.332 -5.008 -11.656 1 93.31 259 PRO B O 1
ATOM 7396 N N . GLY B 1 260 ? -0.337 -3.332 -12.938 1 93.25 260 GLY B N 1
ATOM 7397 C CA . GLY B 1 260 ? 0.269 -3.895 -14.133 1 93.25 260 GLY B CA 1
ATOM 7398 C C . GLY B 1 260 ? 1.747 -3.578 -14.258 1 93.25 260 GLY B C 1
ATOM 7399 O O . GLY B 1 260 ? 2.439 -4.145 -15.109 1 93.25 260 GLY B O 1
ATOM 7400 N N . ARG B 1 261 ? 2.246 -2.607 -13.438 1 90.12 261 ARG B N 1
ATOM 7401 C CA . ARG B 1 261 ? 3.654 -2.234 -13.336 1 90.12 261 ARG B CA 1
ATOM 7402 C C . ARG B 1 261 ? 4.109 -1.481 -14.586 1 90.12 261 ARG B C 1
ATOM 7404 O O . ARG B 1 261 ? 5.184 -1.754 -15.125 1 90.12 261 ARG B O 1
ATOM 7411 N N . TYR B 1 262 ? 3.287 -0.695 -15.156 1 93.06 262 TYR B N 1
ATOM 7412 C CA . TYR B 1 262 ? 3.604 0.221 -16.25 1 93.06 262 TYR B CA 1
ATOM 7413 C C . TYR B 1 262 ? 3.012 1.602 -15.992 1 93.06 262 TYR B C 1
ATOM 7415 O O . TYR B 1 262 ? 2.037 1.737 -15.25 1 93.06 262 TYR B O 1
ATOM 7423 N N . LYS B 1 263 ? 3.66 2.574 -16.594 1 92.38 263 LYS B N 1
ATOM 7424 C CA . LYS B 1 263 ? 3.189 3.941 -16.391 1 92.38 263 LYS B CA 1
ATOM 7425 C C . LYS B 1 263 ? 2.834 4.594 -17.719 1 92.38 263 LYS B C 1
ATOM 7427 O O . LYS B 1 263 ? 2.504 5.781 -17.766 1 92.38 263 LYS B O 1
ATOM 7432 N N . ASN B 1 264 ? 2.934 3.812 -18.766 1 93.19 264 ASN B N 1
ATOM 7433 C CA . ASN B 1 264 ? 2.531 4.254 -20.094 1 93.19 264 ASN B CA 1
ATOM 7434 C C . ASN B 1 264 ? 2.107 3.076 -20.969 1 93.19 264 ASN B C 1
ATOM 7436 O O . ASN B 1 264 ? 2.338 1.918 -20.609 1 93.19 264 ASN B O 1
ATOM 7440 N N . ASP B 1 265 ? 1.525 3.408 -22.094 1 93.44 265 ASP B N 1
ATOM 7441 C CA . ASP B 1 265 ? 0.986 2.375 -22.969 1 93.44 265 ASP B CA 1
ATOM 7442 C C . ASP B 1 265 ? 2.105 1.631 -23.703 1 93.44 265 ASP B C 1
ATOM 7444 O O . ASP B 1 265 ? 1.936 0.475 -24.094 1 93.44 265 ASP B O 1
ATOM 7448 N N . GLU B 1 266 ? 3.188 2.285 -23.891 1 93.31 266 GLU B N 1
ATOM 7449 C CA . GLU B 1 266 ? 4.312 1.681 -24.594 1 93.31 266 GLU B CA 1
ATOM 7450 C C . GLU B 1 266 ? 4.758 0.388 -23.922 1 93.31 266 GLU B C 1
ATOM 7452 O O . GLU B 1 266 ? 5.07 -0.596 -24.594 1 93.31 266 GLU B O 1
ATOM 7457 N N . SER B 1 267 ? 4.816 0.396 -22.672 1 94.25 267 SER B N 1
ATOM 7458 C CA . SER B 1 267 ? 5.168 -0.8 -21.922 1 94.25 267 SER B CA 1
ATOM 7459 C C . SER B 1 267 ? 3.926 -1.609 -21.562 1 94.25 267 SER B C 1
ATOM 7461 O O . SER B 1 267 ? 3.973 -2.84 -21.516 1 94.25 267 SER B O 1
ATOM 7463 N N . GLY B 1 268 ? 2.83 -0.918 -21.344 1 95.81 268 GLY B N 1
ATOM 7464 C CA . GLY B 1 268 ? 1.621 -1.575 -20.875 1 95.81 268 GLY B CA 1
ATOM 7465 C C . GLY B 1 268 ? 1.027 -2.531 -21.891 1 95.81 268 GLY B C 1
ATOM 7466 O O . GLY B 1 268 ? 0.57 -3.619 -21.531 1 95.81 268 GLY B O 1
ATOM 7467 N N . LYS B 1 269 ? 0.984 -2.156 -23.125 1 96.19 269 LYS B N 1
ATOM 7468 C CA . LYS B 1 269 ? 0.378 -2.98 -24.156 1 96.19 269 LYS B CA 1
ATOM 7469 C C . LYS B 1 269 ? 1.117 -4.309 -24.312 1 96.19 269 LYS B C 1
ATOM 7471 O O . LYS B 1 269 ? 0.509 -5.375 -24.219 1 96.19 269 LYS B O 1
ATOM 7476 N N . PRO B 1 270 ? 2.434 -4.254 -24.422 1 96.38 270 PRO B N 1
ATOM 7477 C CA . PRO B 1 270 ? 3.139 -5.535 -24.484 1 96.38 270 PRO B CA 1
ATOM 7478 C C . PRO B 1 270 ? 2.984 -6.355 -23.203 1 96.38 270 PRO B C 1
ATOM 7480 O O . PRO B 1 270 ? 2.836 -7.578 -23.266 1 96.38 270 PRO B O 1
ATOM 7483 N N . PHE B 1 271 ? 3.055 -5.73 -22.078 1 96 271 PHE B N 1
ATOM 7484 C CA . PHE B 1 271 ? 2.918 -6.453 -20.828 1 96 271 PHE B CA 1
ATOM 7485 C C . PHE B 1 271 ? 1.597 -7.211 -20.781 1 96 271 PHE B C 1
ATOM 7487 O O . PHE B 1 271 ? 1.55 -8.359 -20.328 1 96 271 PHE B O 1
ATOM 7494 N N . THR B 1 272 ? 0.556 -6.586 -21.219 1 96.75 272 THR B N 1
ATOM 7495 C CA . THR B 1 272 ? -0.763 -7.207 -21.203 1 96.75 272 THR B CA 1
ATOM 7496 C C . THR B 1 272 ? -0.816 -8.375 -22.188 1 96.75 272 THR B C 1
ATOM 7498 O O . THR B 1 272 ? -1.372 -9.43 -21.875 1 96.75 272 THR B O 1
ATOM 7501 N N . GLN B 1 273 ? -0.246 -8.148 -23.297 1 96.75 273 GLN B N 1
ATOM 7502 C CA . GLN B 1 273 ? -0.163 -9.211 -24.297 1 96.75 273 GLN B CA 1
ATOM 7503 C C . GLN B 1 273 ? 0.64 -10.398 -23.766 1 96.75 273 GLN B C 1
ATOM 7505 O O . GLN B 1 273 ? 0.205 -11.547 -23.859 1 96.75 273 GLN B O 1
ATOM 7510 N N . PHE B 1 274 ? 1.774 -10.125 -23.203 1 96.38 274 PHE B N 1
ATOM 7511 C CA . PHE B 1 274 ? 2.648 -11.172 -22.688 1 96.38 274 PHE B CA 1
ATOM 7512 C C . PHE B 1 274 ? 1.979 -11.938 -21.562 1 96.38 274 PHE B C 1
ATOM 7514 O O . PHE B 1 274 ? 2.178 -13.148 -21.406 1 96.38 274 PHE B O 1
ATOM 7521 N N . ARG B 1 275 ? 1.255 -11.242 -20.781 1 95.56 275 ARG B N 1
ATOM 7522 C CA . ARG B 1 275 ? 0.535 -11.906 -19.703 1 95.56 275 ARG B CA 1
ATOM 7523 C C . ARG B 1 275 ? -0.418 -12.969 -20.25 1 95.56 275 ARG B C 1
ATOM 7525 O O . ARG B 1 275 ? -0.419 -14.102 -19.766 1 95.56 275 ARG B O 1
ATOM 7532 N N . LEU B 1 276 ? -1.171 -12.578 -21.172 1 96.62 276 LEU B N 1
ATOM 7533 C CA . LEU B 1 276 ? -2.129 -13.516 -21.75 1 96.62 276 LEU B CA 1
ATOM 7534 C C . LEU B 1 276 ? -1.41 -14.68 -22.422 1 96.62 276 LEU B C 1
ATOM 7536 O O . LEU B 1 276 ? -1.788 -15.836 -22.25 1 96.62 276 LEU B O 1
ATOM 7540 N N . GLU B 1 277 ? -0.381 -14.344 -23.172 1 96.81 277 GLU B N 1
ATOM 7541 C CA . GLU B 1 277 ? 0.376 -15.375 -23.859 1 96.81 277 GLU B CA 1
ATOM 7542 C C . GLU B 1 277 ? 1.013 -16.344 -22.875 1 96.81 277 GLU B C 1
ATOM 7544 O O . GLU B 1 277 ? 1.078 -17.547 -23.141 1 96.81 277 GLU B O 1
ATOM 7549 N N . SER B 1 278 ? 1.5 -15.836 -21.844 1 96.69 278 SER B N 1
ATOM 7550 C CA . SER B 1 278 ? 2.074 -16.688 -20.797 1 96.69 278 SER B CA 1
ATOM 7551 C C . SER B 1 278 ? 1.02 -17.609 -20.203 1 96.69 278 SER B C 1
ATOM 7553 O O . SER B 1 278 ? 1.279 -18.781 -19.969 1 96.69 278 SER B O 1
ATOM 7555 N N . LEU B 1 279 ? -0.122 -17.062 -19.984 1 95.56 279 LEU B N 1
ATOM 7556 C CA . LEU B 1 279 ? -1.21 -17.828 -19.391 1 95.56 279 LEU B CA 1
ATOM 7557 C C . LEU B 1 279 ? -1.693 -18.922 -20.344 1 95.56 279 LEU B C 1
ATOM 7559 O O . LEU B 1 279 ? -2.211 -19.953 -19.906 1 95.56 279 LEU B O 1
ATOM 7563 N N . ARG B 1 280 ? -1.505 -18.766 -21.609 1 95.81 280 ARG B N 1
ATOM 7564 C CA . ARG B 1 280 ? -2.025 -19.688 -22.609 1 95.81 280 ARG B CA 1
ATOM 7565 C C . ARG B 1 280 ? -0.9 -20.5 -23.25 1 95.81 280 ARG B C 1
ATOM 7567 O O . ARG B 1 280 ? -1.097 -21.141 -24.281 1 95.81 280 ARG B O 1
ATOM 7574 N N . ARG B 1 281 ? 0.256 -20.406 -22.625 1 95.12 281 ARG B N 1
ATOM 7575 C CA . ARG B 1 281 ? 1.44 -21 -23.25 1 95.12 281 ARG B CA 1
ATOM 7576 C C . ARG B 1 281 ? 1.275 -22.516 -23.406 1 95.12 281 ARG B C 1
ATOM 7578 O O . ARG B 1 281 ? 1.967 -23.125 -24.219 1 95.12 281 ARG B O 1
ATOM 7585 N N . ASP B 1 282 ? 0.435 -23.141 -22.609 1 94 282 ASP B N 1
ATOM 7586 C CA . ASP B 1 282 ? 0.239 -24.594 -22.656 1 94 282 ASP B CA 1
ATOM 7587 C C . ASP B 1 282 ? -1.189 -24.938 -23.078 1 94 282 ASP B C 1
ATOM 7589 O O . ASP B 1 282 ? -1.677 -26.031 -22.781 1 94 282 ASP B O 1
ATOM 7593 N N . ALA B 1 283 ? -1.896 -23.984 -23.688 1 94.38 283 ALA B N 1
ATOM 7594 C CA . ALA B 1 283 ? -3.26 -24.234 -24.141 1 94.38 283 ALA B CA 1
ATOM 7595 C C . ALA B 1 283 ? -3.293 -25.344 -25.188 1 94.38 283 ALA B C 1
ATOM 7597 O O . ALA B 1 283 ? -4.219 -26.156 -25.219 1 94.38 283 ALA B O 1
ATOM 7598 N N . GLU B 1 284 ? -2.324 -25.422 -26.062 1 95.12 284 GLU B N 1
ATOM 7599 C CA . GLU B 1 284 ? -2.135 -26.453 -27.062 1 95.12 284 GLU B CA 1
ATOM 7600 C C . GLU B 1 284 ? -0.703 -26.984 -27.062 1 95.12 284 GLU B C 1
ATOM 7602 O O . GLU B 1 284 ? 0.24 -26.25 -27.344 1 95.12 284 GLU B O 1
ATOM 7607 N N . THR B 1 285 ? -0.548 -28.188 -26.719 1 96.69 285 THR B N 1
ATOM 7608 C CA . THR B 1 285 ? 0.767 -28.812 -26.656 1 96.69 285 THR B CA 1
ATOM 7609 C C . THR B 1 285 ? 0.722 -30.219 -27.266 1 96.69 285 THR B C 1
ATOM 7611 O O . THR B 1 285 ? -0.355 -30.719 -27.578 1 96.69 285 THR B O 1
ATOM 7614 N N . ALA B 1 286 ? 1.856 -30.766 -27.531 1 97.5 286 ALA B N 1
ATOM 7615 C CA . ALA B 1 286 ? 2.004 -32.156 -27.891 1 97.5 286 ALA B CA 1
ATOM 7616 C C . ALA B 1 286 ? 3.166 -32.812 -27.141 1 97.5 286 ALA B C 1
ATOM 7618 O O . ALA B 1 286 ? 4.215 -32.188 -26.953 1 97.5 286 ALA B O 1
ATOM 7619 N N . GLN B 1 287 ? 2.891 -33.938 -26.656 1 97.31 287 GLN B N 1
ATOM 7620 C CA . GLN B 1 287 ? 3.93 -34.75 -26.031 1 97.31 287 GLN B CA 1
ATOM 7621 C C . GLN B 1 287 ? 4.426 -35.844 -26.969 1 97.31 287 GLN B C 1
ATOM 7623 O O . GLN B 1 287 ? 3.623 -36.531 -27.625 1 97.31 287 GLN B O 1
ATOM 7628 N N . ALA B 1 288 ? 5.77 -36 -27.016 1 97.19 288 ALA B N 1
ATOM 7629 C CA . ALA B 1 288 ? 6.328 -36.938 -27.984 1 97.19 288 ALA B CA 1
ATOM 7630 C C . ALA B 1 288 ? 7.5 -37.688 -27.391 1 97.19 288 ALA B C 1
ATOM 7632 O O . ALA B 1 288 ? 8.086 -37.281 -26.375 1 97.19 288 ALA B O 1
ATOM 7633 N N . LYS B 1 289 ? 7.715 -38.844 -27.953 1 96.94 289 LYS B N 1
ATOM 7634 C CA . LYS B 1 289 ? 8.875 -39.688 -27.672 1 96.94 289 LYS B CA 1
ATOM 7635 C C . LYS B 1 289 ? 9.664 -40 -28.938 1 96.94 289 LYS B C 1
ATOM 7637 O O . LYS B 1 289 ? 9.078 -40.219 -30 1 96.94 289 LYS B O 1
ATOM 7642 N N . SER B 1 290 ? 10.977 -39.906 -28.844 1 96.31 290 SER B N 1
ATOM 7643 C CA . SER B 1 290 ? 11.805 -40.156 -30.016 1 96.31 290 SER B CA 1
ATOM 7644 C C . SER B 1 290 ? 13.188 -40.656 -29.625 1 96.31 290 SER B C 1
ATOM 7646 O O . SER B 1 290 ? 13.469 -40.844 -28.438 1 96.31 290 SER B O 1
ATOM 7648 N N . ASN B 1 291 ? 13.961 -41.031 -30.594 1 95.06 291 ASN B N 1
ATOM 7649 C CA . ASN B 1 291 ? 15.375 -41.344 -30.438 1 95.06 291 ASN B CA 1
ATOM 7650 C C . ASN B 1 291 ? 16.266 -40.406 -31.234 1 95.06 291 ASN B C 1
ATOM 7652 O O . ASN B 1 291 ? 17.359 -40.75 -31.625 1 95.06 291 ASN B O 1
ATOM 7656 N N . LEU B 1 292 ? 15.695 -39.188 -31.469 1 94.31 292 LEU B N 1
ATOM 7657 C CA . LEU B 1 292 ? 16.422 -38.156 -32.188 1 94.31 292 LEU B CA 1
ATOM 7658 C C . LEU B 1 292 ? 17.406 -37.438 -31.25 1 94.31 292 LEU B C 1
ATOM 7660 O O . LEU B 1 292 ? 16.984 -36.719 -30.344 1 94.31 292 LEU B O 1
ATOM 7664 N N . GLU B 1 293 ? 18.656 -37.469 -31.531 1 93.75 293 GLU B N 1
ATOM 7665 C CA . GLU B 1 293 ? 19.688 -36.875 -30.688 1 93.75 293 GLU B CA 1
ATOM 7666 C C . GLU B 1 293 ? 19.875 -35.406 -31 1 93.75 293 GLU B C 1
ATOM 7668 O O . GLU B 1 293 ? 20.469 -34.656 -30.219 1 93.75 293 GLU B O 1
ATOM 7673 N N . ILE B 1 294 ? 19.344 -34.875 -32.062 1 93.62 294 ILE B N 1
ATOM 7674 C CA . ILE B 1 294 ? 19.641 -33.531 -32.562 1 93.62 294 ILE B CA 1
ATOM 7675 C C . ILE B 1 294 ? 18.688 -32.5 -31.938 1 93.62 294 ILE B C 1
ATOM 7677 O O . ILE B 1 294 ? 18.875 -31.312 -32.062 1 93.62 294 ILE B O 1
ATOM 7681 N N . LEU B 1 295 ? 17.688 -32.969 -31.234 1 95.12 295 LEU B N 1
ATOM 7682 C CA . LEU B 1 295 ? 16.656 -32.094 -30.703 1 95.12 295 LEU B CA 1
ATOM 7683 C C . LEU B 1 295 ? 17.172 -31.281 -29.531 1 95.12 295 LEU B C 1
ATOM 7685 O O . LEU B 1 295 ? 17.844 -31.812 -28.641 1 95.12 295 LEU B O 1
ATOM 7689 N N . LEU B 1 296 ? 16.891 -29.969 -29.609 1 95.19 296 LEU B N 1
ATOM 7690 C CA . LEU B 1 296 ? 17.234 -29.016 -28.547 1 95.19 296 LEU B CA 1
ATOM 7691 C C . LEU B 1 296 ? 16.031 -28.125 -28.219 1 95.19 296 LEU B C 1
ATOM 7693 O O . LEU B 1 296 ? 15.305 -27.703 -29.125 1 95.19 296 LEU B O 1
ATOM 7697 N N . ALA B 1 297 ? 15.883 -27.875 -26.906 1 96.88 297 ALA B N 1
ATOM 7698 C CA . ALA B 1 297 ? 14.852 -26.906 -26.547 1 96.88 297 ALA B CA 1
ATOM 7699 C C . ALA B 1 297 ? 15.117 -25.547 -27.188 1 96.88 297 ALA B C 1
ATOM 7701 O O . ALA B 1 297 ? 16.266 -25.094 -27.25 1 96.88 297 ALA B O 1
ATOM 7702 N N . GLY B 1 298 ? 14.094 -24.953 -27.656 1 95.88 298 GLY B N 1
ATOM 7703 C CA . GLY B 1 298 ? 14.234 -23.641 -28.281 1 95.88 298 GLY B CA 1
ATOM 7704 C C . GLY B 1 298 ? 14.484 -23.719 -29.766 1 95.88 298 GLY B C 1
ATOM 7705 O O . GLY B 1 298 ? 14.812 -22.719 -30.406 1 95.88 298 GLY B O 1
ATOM 7706 N N . SER B 1 299 ? 14.344 -24.859 -30.328 1 95.31 299 SER B N 1
ATOM 7707 C CA . SER B 1 299 ? 14.453 -25.031 -31.781 1 95.31 299 SER B CA 1
ATOM 7708 C C . SER B 1 299 ? 13.133 -25.5 -32.375 1 95.31 299 SER B C 1
ATOM 7710 O O . SER B 1 299 ? 12.297 -26.078 -31.672 1 95.31 299 SER B O 1
ATOM 7712 N N . LYS B 1 300 ? 12.992 -25.219 -33.688 1 97.06 300 LYS B N 1
ATOM 7713 C CA . LYS B 1 300 ? 11.82 -25.672 -34.406 1 97.06 300 LYS B CA 1
ATOM 7714 C C . LYS B 1 300 ? 12.164 -26.828 -35.344 1 97.06 300 LYS B C 1
ATOM 7716 O O . LYS B 1 300 ? 13.312 -26.969 -35.781 1 97.06 300 LYS B O 1
ATOM 7721 N N . PHE B 1 301 ? 11.211 -27.625 -35.531 1 97.12 301 PHE B N 1
ATOM 7722 C CA . PHE B 1 301 ? 11.328 -28.672 -36.562 1 97.12 301 PHE B CA 1
ATOM 7723 C C . PHE B 1 301 ? 9.984 -28.938 -37.219 1 97.12 301 PHE B C 1
ATOM 7725 O O . PHE B 1 301 ? 8.938 -28.531 -36.688 1 97.12 301 PHE B O 1
ATOM 7732 N N . VAL B 1 302 ? 10.062 -29.562 -38.375 1 97.38 302 VAL B N 1
ATOM 7733 C CA . VAL B 1 302 ? 8.859 -29.953 -39.094 1 97.38 302 VAL B CA 1
ATOM 7734 C C . VAL B 1 302 ? 8.633 -31.453 -38.938 1 97.38 302 VAL B C 1
ATOM 7736 O O . VAL B 1 302 ? 9.539 -32.25 -39.188 1 97.38 302 VAL B O 1
ATOM 7739 N N . LEU B 1 303 ? 7.52 -31.781 -38.375 1 97.12 303 LEU B N 1
ATOM 7740 C CA . LEU B 1 303 ? 7.145 -33.188 -38.312 1 97.12 303 LEU B CA 1
ATOM 7741 C C . LEU B 1 303 ? 6.555 -33.656 -39.625 1 97.12 303 LEU B C 1
ATOM 7743 O O . LEU B 1 303 ? 5.777 -32.938 -40.25 1 97.12 303 LEU B O 1
ATOM 7747 N N . GLN B 1 304 ? 6.938 -34.844 -40.094 1 95.56 304 GLN B N 1
ATOM 7748 C CA . GLN B 1 304 ? 6.426 -35.406 -41.312 1 95.56 304 GLN B CA 1
ATOM 7749 C C . GLN B 1 304 ? 6.004 -36.875 -41.156 1 95.56 304 GLN B C 1
ATOM 7751 O O . GLN B 1 304 ? 6.438 -37.531 -40.188 1 95.56 304 GLN B O 1
ATOM 7756 N N . ASP B 1 305 ? 5.043 -37.344 -41.969 1 92.56 305 ASP B N 1
ATOM 7757 C CA . ASP B 1 305 ? 4.645 -38.719 -42.125 1 92.56 305 ASP B CA 1
ATOM 7758 C C . ASP B 1 305 ? 3.705 -39.156 -41 1 92.56 305 ASP B C 1
ATOM 7760 O O . ASP B 1 305 ? 3.582 -40.344 -40.719 1 92.56 305 ASP B O 1
ATOM 7764 N N . HIS B 1 306 ? 3.229 -38.25 -40.312 1 91.81 306 HIS B N 1
ATOM 7765 C CA . HIS B 1 306 ? 2.172 -38.594 -39.375 1 91.81 306 HIS B CA 1
ATOM 7766 C C . HIS B 1 306 ? 0.86 -38.875 -40.094 1 91.81 306 HIS B C 1
ATOM 7768 O O . HIS B 1 306 ? 0.539 -38.219 -41.094 1 91.81 306 HIS B O 1
ATOM 7774 N N . SER B 1 307 ? 0.054 -39.75 -39.625 1 87.06 307 SER B N 1
ATOM 7775 C CA . SER B 1 307 ? -1.195 -40.156 -40.25 1 87.06 307 SER B CA 1
ATOM 7776 C C . SER B 1 307 ? -2.203 -39 -40.25 1 87.06 307 SER B C 1
ATOM 7778 O O . SER B 1 307 ? -3.037 -38.906 -41.156 1 87.06 307 SER B O 1
ATOM 7780 N N . ASP B 1 308 ? -2.158 -38.281 -39.25 1 88.88 308 ASP B N 1
ATOM 7781 C CA . ASP B 1 308 ? -2.982 -37.062 -39.188 1 88.88 308 ASP B CA 1
ATOM 7782 C C . ASP B 1 308 ? -2.266 -35.875 -39.781 1 88.88 308 ASP B C 1
ATOM 7784 O O . ASP B 1 308 ? -1.289 -35.375 -39.219 1 88.88 308 ASP B O 1
ATOM 7788 N N . ASP B 1 309 ? -2.766 -35.312 -40.812 1 90.31 309 ASP B N 1
ATOM 7789 C CA . ASP B 1 309 ? -2.143 -34.219 -41.562 1 90.31 309 ASP B CA 1
ATOM 7790 C C . ASP B 1 309 ? -1.983 -32.969 -40.688 1 90.31 309 ASP B C 1
ATOM 7792 O O . ASP B 1 309 ? -1.073 -32.156 -40.906 1 90.31 309 ASP B O 1
ATOM 7796 N N . ALA B 1 310 ? -2.795 -32.875 -39.719 1 88.81 310 ALA B N 1
ATOM 7797 C CA . ALA B 1 310 ? -2.734 -31.703 -38.844 1 88.81 310 ALA B CA 1
ATOM 7798 C C . ALA B 1 310 ? -1.458 -31.719 -38.031 1 88.81 310 ALA B C 1
ATOM 7800 O O . ALA B 1 310 ? -1.048 -30.672 -37.5 1 88.81 310 ALA B O 1
ATOM 7801 N N . CYS B 1 311 ? -0.857 -32.844 -37.875 1 93.56 311 CYS B N 1
ATOM 7802 C CA . CYS B 1 311 ? 0.369 -32.969 -37.094 1 93.56 311 CYS B CA 1
ATOM 7803 C C . CYS B 1 311 ? 1.593 -32.656 -37.969 1 93.56 311 CYS B C 1
ATOM 7805 O O . CYS B 1 311 ? 2.674 -32.406 -37.438 1 93.56 311 CYS B O 1
ATOM 7807 N N . ASN B 1 312 ? 1.485 -32.781 -39.25 1 95.62 312 ASN B N 1
ATOM 7808 C CA . ASN B 1 312 ? 2.604 -32.5 -40.156 1 95.62 312 ASN B CA 1
ATOM 7809 C C . ASN B 1 312 ? 2.809 -31.016 -40.375 1 95.62 312 ASN B C 1
ATOM 7811 O O . ASN B 1 312 ? 2.461 -30.5 -41.438 1 95.62 312 ASN B O 1
ATOM 7815 N N . ARG B 1 313 ? 3.395 -30.391 -39.5 1 96.06 313 ARG B N 1
ATOM 7816 C CA . ARG B 1 313 ? 3.656 -28.953 -39.469 1 96.06 313 ARG B CA 1
ATOM 7817 C C . ARG B 1 313 ? 4.898 -28.641 -38.625 1 96.06 313 ARG B C 1
ATOM 7819 O O . ARG B 1 313 ? 5.566 -29.547 -38.125 1 96.06 313 ARG B O 1
ATOM 7826 N N . ASP B 1 314 ? 5.219 -27.344 -38.562 1 96.56 314 ASP B N 1
ATOM 7827 C CA . ASP B 1 314 ? 6.348 -26.938 -37.719 1 96.56 314 ASP B CA 1
ATOM 7828 C C . ASP B 1 314 ? 5.953 -26.891 -36.25 1 96.56 314 ASP B C 1
ATOM 7830 O O . ASP B 1 314 ? 4.84 -26.484 -35.906 1 96.56 314 ASP B O 1
ATOM 7834 N N . TRP B 1 315 ? 6.824 -27.375 -35.406 1 98.06 315 TRP B N 1
ATOM 7835 C CA . TRP B 1 315 ? 6.641 -27.422 -33.969 1 98.06 315 TRP B CA 1
ATOM 7836 C C . TRP B 1 315 ? 7.828 -26.766 -33.25 1 98.06 315 TRP B C 1
ATOM 7838 O O . TRP B 1 315 ? 8.969 -26.906 -33.688 1 98.06 315 TRP B O 1
ATOM 7848 N N . LEU B 1 316 ? 7.543 -25.984 -32.219 1 97.94 316 LEU B N 1
ATOM 7849 C CA . LEU B 1 316 ? 8.578 -25.438 -31.359 1 97.94 316 LEU B CA 1
ATOM 7850 C C . LEU B 1 316 ? 8.805 -26.344 -30.156 1 97.94 316 LEU B C 1
ATOM 7852 O O . LEU B 1 316 ? 7.867 -26.672 -29.422 1 97.94 316 LEU B O 1
ATOM 7856 N N . LEU B 1 317 ? 10.023 -26.75 -29.953 1 98.25 317 LEU B N 1
ATOM 7857 C CA . LEU B 1 317 ? 10.375 -27.609 -28.812 1 98.25 317 LEU B CA 1
ATOM 7858 C C . LEU B 1 317 ? 10.523 -26.781 -27.547 1 98.25 317 LEU B C 1
ATOM 7860 O O . LEU B 1 317 ? 11.414 -25.938 -27.453 1 98.25 317 LEU B O 1
ATOM 7864 N N . VAL B 1 318 ? 9.719 -27.078 -26.516 1 97.94 318 VAL B N 1
ATOM 7865 C CA . VAL B 1 318 ? 9.664 -26.25 -25.312 1 97.94 318 VAL B CA 1
ATOM 7866 C C . VAL B 1 318 ? 10.43 -26.938 -24.172 1 97.94 318 VAL B C 1
ATOM 7868 O O . VAL B 1 318 ? 11.078 -26.281 -23.359 1 97.94 318 VAL B O 1
ATOM 7871 N N . GLU B 1 319 ? 10.32 -28.219 -24.141 1 98.06 319 GLU B N 1
ATOM 7872 C CA . GLU B 1 319 ? 10.977 -29.016 -23.109 1 98.06 319 GLU B CA 1
ATOM 7873 C C . GLU B 1 319 ? 11.398 -30.375 -23.656 1 98.06 319 GLU B C 1
ATOM 7875 O O . GLU B 1 319 ? 10.711 -30.953 -24.484 1 98.06 319 GLU B O 1
ATOM 7880 N N . ILE B 1 320 ? 12.523 -30.875 -23.125 1 98.38 320 ILE B N 1
ATOM 7881 C CA . ILE B 1 320 ? 12.992 -32.188 -23.578 1 98.38 320 ILE B CA 1
ATOM 7882 C C . ILE B 1 320 ? 13.75 -32.875 -22.453 1 98.38 320 ILE B C 1
ATOM 7884 O O . ILE B 1 320 ? 14.477 -32.219 -21.688 1 98.38 320 ILE B O 1
ATOM 7888 N N . LYS B 1 321 ? 13.531 -34.094 -22.297 1 98.5 321 LYS B N 1
ATOM 7889 C CA . LYS B 1 321 ? 14.266 -35 -21.406 1 98.5 321 LYS B CA 1
ATOM 7890 C C . LYS B 1 321 ? 15.07 -36.031 -22.203 1 98.5 321 LYS B C 1
ATOM 7892 O O . LYS B 1 321 ? 14.508 -36.75 -23.031 1 98.5 321 LYS B O 1
ATOM 7897 N N . HIS B 1 322 ? 16.359 -36.062 -21.922 1 98.12 322 HIS B N 1
ATOM 7898 C CA . HIS B 1 322 ? 17.266 -37 -22.609 1 98.12 322 HIS B CA 1
ATOM 7899 C C . HIS B 1 322 ? 17.625 -38.188 -21.719 1 98.12 322 HIS B C 1
ATOM 7901 O O . HIS B 1 322 ? 17.781 -38.031 -20.5 1 98.12 322 HIS B O 1
ATOM 7907 N N . HIS B 1 323 ? 17.781 -39.344 -22.328 1 98.06 323 HIS B N 1
ATOM 7908 C CA . HIS B 1 323 ? 18.234 -40.531 -21.625 1 98.06 323 HIS B CA 1
ATOM 7909 C C . HIS B 1 323 ? 19.109 -41.406 -22.516 1 98.06 323 HIS B C 1
ATOM 7911 O O . HIS B 1 323 ? 18.672 -41.844 -23.578 1 98.06 323 HIS B O 1
ATOM 7917 N N . GLY B 1 324 ? 20.359 -41.594 -22.109 1 96.94 324 GLY B N 1
ATOM 7918 C CA . GLY B 1 324 ? 21.281 -42.469 -22.812 1 96.94 324 GLY B CA 1
ATOM 7919 C C . GLY B 1 324 ? 21.938 -43.5 -21.906 1 96.94 324 GLY B C 1
ATOM 7920 O O . GLY B 1 324 ? 22.266 -43.188 -20.75 1 96.94 324 GLY B O 1
ATOM 7921 N N . THR B 1 325 ? 22.016 -44.688 -22.484 1 95.31 325 THR B N 1
ATOM 7922 C CA . THR B 1 325 ? 22.688 -45.781 -21.75 1 95.31 325 THR B CA 1
ATOM 7923 C C . THR B 1 325 ? 23.75 -46.438 -22.625 1 95.31 325 THR B C 1
ATOM 7925 O O . THR B 1 325 ? 23.547 -46.625 -23.812 1 95.31 325 THR B O 1
ATOM 7928 N N . GLN B 1 326 ? 24.938 -46.625 -22.016 1 93.31 326 GLN B N 1
ATOM 7929 C CA . GLN B 1 326 ? 26.078 -47.281 -22.688 1 93.31 326 GLN B CA 1
ATOM 7930 C C . GLN B 1 326 ? 26.766 -48.281 -21.766 1 93.31 326 GLN B C 1
ATOM 7932 O O . GLN B 1 326 ? 27.875 -48.031 -21.281 1 93.31 326 GLN B O 1
ATOM 7937 N N . PRO B 1 327 ? 26.219 -49.438 -21.641 1 86.44 327 PRO B N 1
ATOM 7938 C CA . PRO B 1 327 ? 26.75 -50.438 -20.688 1 86.44 327 PRO B CA 1
ATOM 7939 C C . PRO B 1 327 ? 28.109 -50.969 -21.109 1 86.44 327 PRO B C 1
ATOM 7941 O O . PRO B 1 327 ? 28.875 -51.469 -20.266 1 86.44 327 PRO B O 1
ATOM 7944 N N . GLN B 1 328 ? 28.453 -50.969 -22.312 1 81.25 328 GLN B N 1
ATOM 7945 C CA . GLN B 1 328 ? 29.688 -51.562 -22.844 1 81.25 328 GLN B CA 1
ATOM 7946 C C . GLN B 1 328 ? 30.906 -50.781 -22.344 1 81.25 328 GLN B C 1
ATOM 7948 O O . GLN B 1 328 ? 32.031 -51.281 -22.438 1 81.25 328 GLN B O 1
ATOM 7953 N N . ALA B 1 329 ? 30.672 -49.719 -21.797 1 75.81 329 ALA B N 1
ATOM 7954 C CA . ALA B 1 329 ? 31.766 -48.906 -21.312 1 75.81 329 ALA B CA 1
ATOM 7955 C C . ALA B 1 329 ? 32.438 -49.531 -20.109 1 75.81 329 ALA B C 1
ATOM 7957 O O . ALA B 1 329 ? 33.625 -49.281 -19.828 1 75.81 329 ALA B O 1
ATOM 7958 N N . LEU B 1 330 ? 31.688 -50.438 -19.469 1 77 330 LEU B N 1
ATOM 7959 C CA . LEU B 1 330 ? 32.281 -51.125 -18.328 1 77 330 LEU B CA 1
ATOM 7960 C C . LEU B 1 330 ? 32.906 -52.438 -18.75 1 77 330 LEU B C 1
ATOM 7962 O O . LEU B 1 330 ? 32.25 -53.281 -19.344 1 77 330 LEU B O 1
ATOM 7966 N N . GLU B 1 331 ? 33.969 -52.531 -19.609 1 63.16 331 GLU B N 1
ATOM 7967 C CA . GLU B 1 331 ? 34.625 -53.719 -20.109 1 63.16 331 GLU B CA 1
ATOM 7968 C C . GLU B 1 331 ? 34.281 -54.938 -19.25 1 63.16 331 GLU B C 1
ATOM 7970 O O . GLU B 1 331 ? 34.156 -56.031 -19.766 1 63.16 331 GLU B O 1
ATOM 7975 N N . GLU B 1 332 ? 34.594 -54.812 -17.984 1 51.47 332 GLU B N 1
ATOM 7976 C CA . GLU B 1 332 ? 34.562 -56 -17.125 1 51.47 332 GLU B CA 1
ATOM 7977 C C . GLU B 1 332 ? 33.156 -56.562 -17.062 1 51.47 332 GLU B C 1
ATOM 7979 O O . GLU B 1 332 ? 33 -57.812 -17.031 1 51.47 332 GLU B O 1
ATOM 7984 N N . ALA B 1 333 ? 32.281 -55.812 -16.375 1 49.88 333 ALA B N 1
ATOM 7985 C CA . ALA B 1 333 ? 31.078 -56.5 -15.906 1 49.88 333 ALA B CA 1
ATOM 7986 C C . ALA B 1 333 ? 30.156 -56.875 -17.062 1 49.88 333 ALA B C 1
ATOM 7988 O O . ALA B 1 333 ? 28.953 -56.594 -17.016 1 49.88 333 ALA B O 1
ATOM 7989 N N . GLY B 1 334 ? 30.688 -57.406 -18.078 1 47.31 334 GLY B N 1
ATOM 7990 C CA . GLY B 1 334 ? 29.797 -58.062 -19.016 1 47.31 334 GLY B CA 1
ATOM 7991 C C . GLY B 1 334 ? 28.578 -57.25 -19.359 1 47.31 334 GLY B C 1
ATOM 7992 O O . GLY B 1 334 ? 27.484 -57.812 -19.547 1 47.31 334 GLY B O 1
ATOM 7993 N N . GLY B 1 335 ? 28.594 -56 -19.141 1 53.16 335 GLY B N 1
ATOM 7994 C CA . GLY B 1 335 ? 27.312 -55.375 -19.359 1 53.16 335 GLY B CA 1
ATOM 7995 C C . GLY B 1 335 ? 26.75 -55.594 -20.75 1 53.16 335 GLY B C 1
ATOM 7996 O O . GLY B 1 335 ? 27.328 -55.156 -21.734 1 53.16 335 GLY B O 1
ATOM 7997 N N . HIS B 1 336 ? 26.219 -56.75 -20.953 1 60.84 336 HIS B N 1
ATOM 7998 C CA . HIS B 1 336 ? 25.453 -57.25 -22.094 1 60.84 336 HIS B CA 1
ATOM 7999 C C . HIS B 1 336 ? 24.281 -56.312 -22.422 1 60.84 336 HIS B C 1
ATOM 8001 O O . HIS B 1 336 ? 23.375 -56.156 -21.609 1 60.84 336 HIS B O 1
ATOM 8007 N N . GLY B 1 337 ? 24.531 -55.094 -22.969 1 72 337 GLY B N 1
ATOM 8008 C CA . GLY B 1 337 ? 23.406 -54.312 -23.469 1 72 337 GLY B CA 1
ATOM 8009 C C . GLY B 1 337 ? 23.797 -53.344 -24.578 1 72 337 GLY B C 1
ATOM 8010 O O . GLY B 1 337 ? 24.969 -53.031 -24.75 1 72 337 GLY B O 1
ATOM 8011 N N . VAL B 1 338 ? 22.938 -53.125 -25.484 1 83.88 338 VAL B N 1
ATOM 8012 C CA . VAL B 1 338 ? 23.094 -52.219 -26.625 1 83.88 338 VAL B CA 1
ATOM 8013 C C . VAL B 1 338 ? 22.984 -50.75 -26.156 1 83.88 338 VAL B C 1
ATOM 8015 O O . VAL B 1 338 ? 22.266 -50.469 -25.203 1 83.88 338 VAL B O 1
ATOM 8018 N N . THR B 1 339 ? 23.969 -49.938 -26.656 1 90.94 339 THR B N 1
ATOM 8019 C CA . THR B 1 339 ? 23.875 -48.531 -26.406 1 90.94 339 THR B CA 1
ATOM 8020 C C . THR B 1 339 ? 22.562 -47.969 -26.938 1 90.94 339 THR B C 1
ATOM 8022 O O . THR B 1 339 ? 22.172 -48.219 -28.078 1 90.94 339 THR B O 1
ATOM 8025 N N . THR B 1 340 ? 21.812 -47.25 -26.062 1 93.06 340 THR B N 1
ATOM 8026 C CA . THR B 1 340 ? 20.5 -46.719 -26.469 1 93.06 340 THR B CA 1
ATOM 8027 C C . THR B 1 340 ? 20.375 -45.25 -26.094 1 93.06 340 THR B C 1
ATOM 8029 O O . THR B 1 340 ? 21.031 -44.781 -25.156 1 93.06 340 THR B O 1
ATOM 8032 N N . TYR B 1 341 ? 19.641 -44.531 -26.906 1 95.62 341 TYR B N 1
ATOM 8033 C CA . TYR B 1 341 ? 19.281 -43.156 -26.656 1 95.62 341 TYR B CA 1
ATOM 8034 C C . TYR B 1 341 ? 17.797 -42.906 -26.891 1 95.62 341 TYR B C 1
ATOM 8036 O O . TYR B 1 341 ? 17.25 -43.312 -27.922 1 95.62 341 TYR B O 1
ATOM 8044 N N . ASN B 1 342 ? 17.109 -42.312 -25.969 1 96.25 342 ASN B N 1
ATOM 8045 C CA . ASN B 1 342 ? 15.711 -41.906 -26.078 1 96.25 342 ASN B CA 1
ATOM 8046 C C . ASN B 1 342 ? 15.453 -40.562 -25.438 1 96.25 342 ASN B C 1
ATOM 8048 O O . ASN B 1 342 ? 16.219 -40.125 -24.578 1 96.25 342 ASN B O 1
ATOM 8052 N N . ASN B 1 343 ? 14.445 -39.938 -25.922 1 97.5 343 ASN B N 1
ATOM 8053 C CA . ASN B 1 343 ? 14.039 -38.688 -25.297 1 97.5 343 ASN B CA 1
ATOM 8054 C C . ASN B 1 343 ? 12.523 -38.531 -25.312 1 97.5 343 ASN B C 1
ATOM 8056 O O . ASN B 1 343 ? 11.812 -39.281 -25.984 1 97.5 343 ASN B O 1
ATOM 8060 N N . GLU B 1 344 ? 12.031 -37.75 -24.469 1 98.19 344 GLU B N 1
ATOM 8061 C CA . GLU B 1 344 ? 10.656 -37.281 -24.375 1 98.19 344 GLU B CA 1
ATOM 8062 C C . GLU B 1 344 ? 10.602 -35.75 -24.406 1 98.19 344 GLU B C 1
ATOM 8064 O O . GLU B 1 344 ? 11.414 -35.062 -23.766 1 98.19 344 GLU B O 1
ATOM 8069 N N . PHE B 1 345 ? 9.711 -35.25 -25.25 1 98.06 345 PHE B N 1
ATOM 8070 C CA . PHE B 1 345 ? 9.719 -33.781 -25.344 1 98.06 345 PHE B CA 1
ATOM 8071 C C . PHE B 1 345 ? 8.305 -33.25 -25.516 1 98.06 345 PHE B C 1
ATOM 8073 O O . PHE B 1 345 ? 7.375 -34 -25.812 1 98.06 345 PHE B O 1
ATOM 8080 N N . VAL B 1 346 ? 8.117 -32.031 -25.188 1 98.31 346 VAL B N 1
ATOM 8081 C CA . VAL B 1 346 ? 6.871 -31.281 -25.312 1 98.31 346 VAL B CA 1
ATOM 8082 C C . VAL B 1 346 ? 7.039 -30.172 -26.359 1 98.31 346 VAL B C 1
ATOM 8084 O O . VAL B 1 346 ? 8.062 -29.469 -26.375 1 98.31 346 VAL B O 1
ATOM 8087 N N . VAL B 1 347 ? 6.09 -30.062 -27.281 1 98.25 347 VAL B N 1
ATOM 8088 C CA . VAL B 1 347 ? 6.172 -29.062 -28.328 1 98.25 347 VAL B CA 1
ATOM 8089 C C . VAL B 1 347 ? 4.863 -28.266 -28.391 1 98.25 347 VAL B C 1
ATOM 8091 O O . VAL B 1 347 ? 3.84 -28.703 -27.859 1 98.25 347 VAL B O 1
ATOM 8094 N N . ILE B 1 348 ? 4.926 -27.078 -28.891 1 97.81 348 ILE B N 1
ATOM 8095 C CA . ILE B 1 348 ? 3.768 -26.266 -29.25 1 97.81 348 ILE B CA 1
ATOM 8096 C C . ILE B 1 348 ? 3.811 -25.922 -30.734 1 97.81 348 ILE B C 1
ATOM 8098 O O . ILE B 1 348 ? 4.859 -26.031 -31.375 1 97.81 348 ILE B O 1
ATOM 8102 N N . PRO B 1 349 ? 2.643 -25.609 -31.328 1 96.75 349 PRO B N 1
ATOM 8103 C CA . PRO B 1 349 ? 2.682 -25.219 -32.75 1 96.75 349 PRO B CA 1
ATOM 8104 C C . PRO B 1 349 ? 3.68 -24.094 -33 1 96.75 349 PRO B C 1
ATOM 8106 O O . PRO B 1 349 ? 3.742 -23.125 -32.25 1 96.75 349 PRO B O 1
ATOM 8109 N N . GLY B 1 350 ? 4.395 -24.188 -34.062 1 96.5 350 GLY B N 1
ATOM 8110 C CA . GLY B 1 350 ? 5.527 -23.328 -34.344 1 96.5 350 GLY B CA 1
ATOM 8111 C C . GLY B 1 350 ? 5.137 -21.859 -34.5 1 96.5 350 GLY B C 1
ATOM 8112 O O . GLY B 1 350 ? 5.945 -20.969 -34.25 1 96.5 350 GLY B O 1
ATOM 8113 N N . HIS B 1 351 ? 3.91 -21.547 -34.875 1 94.75 351 HIS B N 1
ATOM 8114 C CA . HIS B 1 351 ? 3.496 -20.172 -35.125 1 94.75 351 HIS B CA 1
ATOM 8115 C C . HIS B 1 351 ? 3.014 -19.5 -33.844 1 94.75 351 HIS B C 1
ATOM 8117 O O . HIS B 1 351 ? 2.848 -18.266 -33.812 1 94.75 351 HIS B O 1
ATOM 8123 N N . LYS B 1 352 ? 2.795 -20.266 -32.844 1 95.25 352 LYS B N 1
ATOM 8124 C CA . LYS B 1 352 ? 2.275 -19.719 -31.594 1 95.25 352 LYS B CA 1
ATOM 8125 C C . LYS B 1 352 ? 3.396 -19.125 -30.734 1 95.25 352 LYS B C 1
ATOM 8127 O O . LYS B 1 352 ? 4.504 -19.656 -30.703 1 95.25 352 LYS B O 1
ATOM 8132 N N . PRO B 1 353 ? 3.074 -18.031 -30.062 1 95.38 353 PRO B N 1
ATOM 8133 C CA . PRO B 1 353 ? 4.07 -17.484 -29.141 1 95.38 353 PRO B CA 1
ATOM 8134 C C . PRO B 1 353 ? 4.223 -18.312 -27.875 1 95.38 353 PRO B C 1
ATOM 8136 O O . PRO B 1 353 ? 3.297 -19.031 -27.484 1 95.38 353 PRO B O 1
ATOM 8139 N N . TRP B 1 354 ? 5.355 -18.312 -27.328 1 97.06 354 TRP B N 1
ATOM 8140 C CA . TRP B 1 354 ? 5.629 -18.891 -26 1 97.06 354 TRP B CA 1
ATOM 8141 C C . TRP B 1 354 ? 6.27 -17.859 -25.078 1 97.06 354 TRP B C 1
ATOM 8143 O O . TRP B 1 354 ? 7.172 -17.125 -25.5 1 97.06 354 TRP B O 1
ATOM 8153 N N . ARG B 1 355 ? 5.711 -17.75 -23.906 1 96.75 355 ARG B N 1
ATOM 8154 C CA . ARG B 1 355 ? 6.219 -16.828 -22.891 1 96.75 355 ARG B CA 1
ATOM 8155 C C . ARG B 1 355 ? 6.52 -17.578 -21.578 1 96.75 355 ARG B C 1
ATOM 8157 O O . ARG B 1 355 ? 5.789 -18.5 -21.203 1 96.75 355 ARG B O 1
ATOM 8164 N N . PRO B 1 356 ? 7.66 -17.172 -20.969 1 96.38 356 PRO B N 1
ATOM 8165 C CA . PRO B 1 356 ? 7.891 -17.766 -19.641 1 96.38 356 PRO B CA 1
ATOM 8166 C C . PRO B 1 356 ? 6.801 -17.391 -18.641 1 96.38 356 PRO B C 1
ATOM 8168 O O . PRO B 1 356 ? 6.137 -16.375 -18.797 1 96.38 356 PRO B O 1
ATOM 8171 N N . PRO B 1 357 ? 6.621 -18.297 -17.688 1 93.06 357 PRO B N 1
ATOM 8172 C CA . PRO B 1 357 ? 5.645 -17.969 -16.656 1 93.06 357 PRO B CA 1
ATOM 8173 C C . PRO B 1 357 ? 6.027 -16.719 -15.867 1 93.06 357 PRO B C 1
ATOM 8175 O O . PRO B 1 357 ? 7.211 -16.438 -15.664 1 93.06 357 PRO B O 1
ATOM 8178 N N . PHE B 1 358 ? 4.977 -16.031 -15.477 1 86.38 358 PHE B N 1
ATOM 8179 C CA . PHE B 1 358 ? 5.195 -14.844 -14.664 1 86.38 358 PHE B CA 1
ATOM 8180 C C . PHE B 1 358 ? 5.594 -15.227 -13.242 1 86.38 358 PHE B C 1
ATOM 8182 O O . PHE B 1 358 ? 4.902 -16.016 -12.586 1 86.38 358 PHE B O 1
ATOM 8189 N N . ASN B 1 359 ? 6.742 -14.797 -12.859 1 82.12 359 ASN B N 1
ATOM 8190 C CA . ASN B 1 359 ? 7.23 -15.047 -11.508 1 82.12 359 ASN B CA 1
ATOM 8191 C C . ASN B 1 359 ? 6.934 -13.867 -10.578 1 82.12 359 ASN B C 1
ATOM 8193 O O . ASN B 1 359 ? 7.109 -12.711 -10.961 1 82.12 359 ASN B O 1
ATOM 8197 N N . ALA B 1 360 ? 6.566 -14.227 -9.406 1 83 360 ALA B N 1
ATOM 8198 C CA . ALA B 1 360 ? 6.23 -13.18 -8.438 1 83 360 ALA B CA 1
ATOM 8199 C C . ALA B 1 360 ? 7.477 -12.414 -8.008 1 83 360 ALA B C 1
ATOM 8201 O O . ALA B 1 360 ? 8.539 -13 -7.812 1 83 360 ALA B O 1
ATOM 8202 N N . LYS B 1 361 ? 7.363 -11.172 -8.031 1 89.44 361 LYS B N 1
ATOM 8203 C CA . LYS B 1 361 ? 8.422 -10.297 -7.531 1 89.44 361 LYS B CA 1
ATOM 8204 C C . LYS B 1 361 ? 8.523 -10.383 -6.008 1 89.44 361 LYS B C 1
ATOM 8206 O O . LYS B 1 361 ? 7.508 -10.445 -5.316 1 89.44 361 LYS B O 1
ATOM 8211 N N . PRO B 1 362 ? 9.859 -10.43 -5.543 1 91.75 362 PRO B N 1
ATOM 8212 C CA . PRO B 1 362 ? 9.984 -10.352 -4.086 1 91.75 362 PRO B CA 1
ATOM 8213 C C . PRO B 1 362 ? 9.336 -9.094 -3.508 1 91.75 362 PRO B C 1
ATOM 8215 O O . PRO B 1 362 ? 9.414 -8.023 -4.105 1 91.75 362 PRO B O 1
ATOM 8218 N N . CYS B 1 363 ? 8.656 -9.281 -2.418 1 92 363 CYS B N 1
ATOM 8219 C CA . CYS B 1 363 ? 7.945 -8.18 -1.785 1 92 363 CYS B CA 1
ATOM 8220 C C . CYS B 1 363 ? 8.703 -7.668 -0.567 1 92 363 CYS B C 1
ATOM 8222 O O . CYS B 1 363 ? 9.312 -8.453 0.164 1 92 363 CYS B O 1
ATOM 8224 N N . VAL B 1 364 ? 8.703 -6.391 -0.352 1 93.5 364 VAL B N 1
ATOM 8225 C CA . VAL B 1 364 ? 9.266 -5.789 0.856 1 93.5 364 VAL B CA 1
ATOM 8226 C C . VAL B 1 364 ? 8.258 -5.898 1.999 1 93.5 364 VAL B C 1
ATOM 8228 O O . VAL B 1 364 ? 7.125 -5.418 1.887 1 93.5 364 VAL B O 1
ATOM 8231 N N . ASP B 1 365 ? 8.703 -6.539 3.072 1 89.25 365 ASP B N 1
ATOM 8232 C CA . ASP B 1 365 ? 7.809 -6.742 4.211 1 89.25 365 ASP B CA 1
ATOM 8233 C C . ASP B 1 365 ? 7.867 -5.555 5.172 1 89.25 365 ASP B C 1
ATOM 8235 O O . ASP B 1 365 ? 8.57 -5.605 6.184 1 89.25 365 ASP B O 1
ATOM 8239 N N . GLY B 1 366 ? 7.184 -4.473 4.902 1 90.88 366 GLY B N 1
ATOM 8240 C CA . GLY B 1 366 ? 7.148 -3.32 5.789 1 90.88 366 GLY B CA 1
ATOM 8241 C C . GLY B 1 366 ? 8.047 -2.188 5.332 1 90.88 366 GLY B C 1
ATOM 8242 O O . GLY B 1 366 ? 8.719 -2.297 4.305 1 90.88 366 GLY B O 1
ATOM 8243 N N . PRO B 1 367 ? 8.07 -1.075 6.133 1 95.88 367 PRO B N 1
ATOM 8244 C CA . PRO B 1 367 ? 8.844 0.103 5.734 1 95.88 367 PRO B CA 1
ATOM 8245 C C . PRO B 1 367 ? 10.336 -0.052 6.012 1 95.88 367 PRO B C 1
ATOM 8247 O O . PRO B 1 367 ? 10.742 -0.951 6.758 1 95.88 367 PRO B O 1
ATOM 8250 N N . GLN B 1 368 ? 11.094 0.807 5.324 1 97.25 368 GLN B N 1
ATOM 8251 C CA . GLN B 1 368 ? 12.539 0.86 5.492 1 97.25 368 GLN B CA 1
ATOM 8252 C C . GLN B 1 368 ? 13.008 2.279 5.809 1 97.25 368 GLN B C 1
ATOM 8254 O O . GLN B 1 368 ? 12.297 3.248 5.523 1 97.25 368 GLN B O 1
ATOM 8259 N N . ILE B 1 369 ? 14.18 2.342 6.426 1 97.38 369 ILE B N 1
ATOM 8260 C CA . ILE B 1 369 ? 14.805 3.635 6.684 1 97.38 369 ILE B CA 1
ATOM 8261 C C . ILE B 1 369 ? 15.688 4.023 5.5 1 97.38 369 ILE B C 1
ATOM 8263 O O . ILE B 1 369 ? 16.328 3.164 4.879 1 97.38 369 ILE B O 1
ATOM 8267 N N . ALA B 1 370 ? 15.656 5.273 5.148 1 97.75 370 ALA B N 1
ATOM 8268 C CA . ALA B 1 370 ? 16.562 5.828 4.148 1 97.75 370 ALA B CA 1
ATOM 8269 C C . ALA B 1 370 ? 17 7.238 4.531 1 97.75 370 ALA B C 1
ATOM 8271 O O . ALA B 1 370 ? 16.5 7.809 5.504 1 97.75 370 ALA B O 1
ATOM 8272 N N . ARG B 1 371 ? 17.969 7.75 3.846 1 97.44 371 ARG B N 1
ATOM 8273 C CA . ARG B 1 371 ? 18.469 9.102 4.039 1 97.44 371 ARG B CA 1
ATOM 8274 C C . ARG B 1 371 ? 18.281 9.945 2.787 1 97.44 371 ARG B C 1
ATOM 8276 O O . ARG B 1 371 ? 18.547 9.492 1.675 1 97.44 371 ARG B O 1
ATOM 8283 N N . VAL B 1 372 ? 17.75 11.156 2.992 1 98 372 VAL B N 1
ATOM 8284 C CA . VAL B 1 372 ? 17.578 12.055 1.853 1 98 372 VAL B CA 1
ATOM 8285 C C . VAL B 1 372 ? 18.953 12.508 1.359 1 98 372 VAL B C 1
ATOM 8287 O O . VAL B 1 372 ? 19.812 12.898 2.158 1 98 372 VAL B O 1
ATOM 8290 N N . VAL B 1 373 ? 19.109 12.484 0.034 1 97.62 373 VAL B N 1
ATOM 8291 C CA . VAL B 1 373 ? 20.375 12.875 -0.555 1 97.62 373 VAL B CA 1
ATOM 8292 C C . VAL B 1 373 ? 20.141 13.914 -1.65 1 97.62 373 VAL B C 1
ATOM 8294 O O . VAL B 1 373 ? 19.016 14.141 -2.068 1 97.62 373 VAL B O 1
ATOM 8297 N N . GLY B 1 374 ? 21.172 14.57 -2.084 1 96.38 374 GLY B N 1
ATOM 8298 C CA . GLY B 1 374 ? 21.188 15.586 -3.125 1 96.38 374 GLY B CA 1
ATOM 8299 C C . GLY B 1 374 ? 22.594 15.953 -3.574 1 96.38 374 GLY B C 1
ATOM 8300 O O . GLY B 1 374 ? 23.578 15.375 -3.104 1 96.38 374 GLY B O 1
ATOM 8301 N N . PRO B 1 375 ? 22.625 16.828 -4.551 1 95.06 375 PRO B N 1
ATOM 8302 C CA . PRO B 1 375 ? 23.953 17.297 -4.984 1 95.06 375 PRO B CA 1
ATOM 8303 C C . PRO B 1 375 ? 24.75 17.938 -3.852 1 95.06 375 PRO B C 1
ATOM 8305 O O . PRO B 1 375 ? 24.156 18.391 -2.861 1 95.06 375 PRO B O 1
ATOM 8308 N N . GLU B 1 376 ? 26.047 18 -4.055 1 91.88 376 GLU B N 1
ATOM 8309 C CA . GLU B 1 376 ? 26.922 18.594 -3.045 1 91.88 376 GLU B CA 1
ATOM 8310 C C . GLU B 1 376 ? 26.547 20.047 -2.781 1 91.88 376 GLU B C 1
ATOM 8312 O O . GLU B 1 376 ? 26.344 20.828 -3.721 1 91.88 376 GLU B O 1
ATOM 8317 N N . GLY B 1 377 ? 26.406 20.375 -1.572 1 91 377 GLY B N 1
ATOM 8318 C CA . GLY B 1 377 ? 26.156 21.75 -1.186 1 91 377 GLY B CA 1
ATOM 8319 C C . GLY B 1 377 ? 24.688 22.094 -1.115 1 91 377 GLY B C 1
ATOM 8320 O O . GLY B 1 377 ? 24.312 23.141 -0.575 1 91 377 GLY B O 1
ATOM 8321 N N . GLU B 1 378 ? 23.859 21.297 -1.641 1 92.94 378 GLU B N 1
ATOM 8322 C CA . GLU B 1 378 ? 22.438 21.594 -1.631 1 92.94 378 GLU B CA 1
ATOM 8323 C C . GLU B 1 378 ? 21.781 21.094 -0.349 1 92.94 378 GLU B C 1
ATOM 8325 O O . GLU B 1 378 ? 22.031 19.969 0.087 1 92.94 378 GLU B O 1
ATOM 8330 N N . GLU B 1 379 ? 20.953 21.953 0.227 1 94.94 379 GLU B N 1
ATOM 8331 C CA . GLU B 1 379 ? 20.25 21.594 1.462 1 94.94 379 GLU B CA 1
ATOM 8332 C C . GLU B 1 379 ? 18.844 21.094 1.178 1 94.94 379 GLU B C 1
ATOM 8334 O O . GLU B 1 379 ? 18.328 20.234 1.901 1 94.94 379 GLU B O 1
ATOM 8339 N N . ILE B 1 380 ? 18.266 21.688 0.251 1 96.81 380 ILE B N 1
ATOM 8340 C CA . ILE B 1 380 ? 16.938 21.297 -0.18 1 96.81 380 ILE B CA 1
ATOM 8341 C C . ILE B 1 380 ? 16.953 20.953 -1.669 1 96.81 380 ILE B C 1
ATOM 8343 O O . ILE B 1 380 ? 17.297 21.797 -2.502 1 96.81 380 ILE B O 1
ATOM 8347 N N . TYR B 1 381 ? 16.656 19.75 -1.973 1 96.75 381 TYR B N 1
ATOM 8348 C CA . TYR B 1 381 ? 16.672 19.266 -3.346 1 96.75 381 TYR B CA 1
ATOM 8349 C C . TYR B 1 381 ? 15.383 18.5 -3.664 1 96.75 381 TYR B C 1
ATOM 8351 O O . TYR B 1 381 ? 15.172 17.391 -3.156 1 96.75 381 TYR B O 1
ATOM 8359 N N . CYS B 1 382 ? 14.5 19.094 -4.449 1 96.81 382 CYS B N 1
ATOM 8360 C CA . CYS B 1 382 ? 13.234 18.469 -4.797 1 96.81 382 CYS B CA 1
ATOM 8361 C C . CYS B 1 382 ? 12.844 18.797 -6.238 1 96.81 382 CYS B C 1
ATOM 8363 O O . CYS B 1 382 ? 13.453 19.656 -6.871 1 96.81 382 CYS B O 1
ATOM 8365 N N . ASP B 1 383 ? 11.93 18.062 -6.77 1 96.06 383 ASP B N 1
ATOM 8366 C CA . ASP B 1 383 ? 11.438 18.328 -8.117 1 96.06 383 ASP B CA 1
ATOM 8367 C C . ASP B 1 383 ? 10.102 19.062 -8.07 1 96.06 383 ASP B C 1
ATOM 8369 O O . ASP B 1 383 ? 9.734 19.625 -7.035 1 96.06 383 ASP B O 1
ATOM 8373 N N . GLU B 1 384 ? 9.367 19.203 -9.188 1 94.38 384 GLU B N 1
ATOM 8374 C CA . GLU B 1 384 ? 8.148 20 -9.312 1 94.38 384 GLU B CA 1
ATOM 8375 C C . GLU B 1 384 ? 7.004 19.406 -8.5 1 94.38 384 GLU B C 1
ATOM 8377 O O . GLU B 1 384 ? 6.027 20.094 -8.203 1 94.38 384 GLU B O 1
ATOM 8382 N N . PHE B 1 385 ? 7.156 18.141 -8.125 1 93.38 385 PHE B N 1
ATOM 8383 C CA . PHE B 1 385 ? 6.109 17.484 -7.352 1 93.38 385 PHE B CA 1
ATOM 8384 C C . PHE B 1 385 ? 6.504 17.391 -5.883 1 93.38 385 PHE B C 1
ATOM 8386 O O . PHE B 1 385 ? 5.777 16.812 -5.074 1 93.38 385 PHE B O 1
ATOM 8393 N N . GLY B 1 386 ? 7.676 18.016 -5.598 1 95 386 GLY B N 1
ATOM 8394 C CA . GLY B 1 386 ? 8.141 17.938 -4.223 1 95 386 GLY B CA 1
ATOM 8395 C C . GLY B 1 386 ? 8.766 16.609 -3.873 1 95 386 GLY B C 1
ATOM 8396 O O . GLY B 1 386 ? 8.789 16.219 -2.703 1 95 386 GLY B O 1
ATOM 8397 N N . ARG B 1 387 ? 9.188 15.867 -4.883 1 97.62 387 ARG B N 1
ATOM 8398 C CA . ARG B 1 387 ? 9.859 14.594 -4.633 1 97.62 387 ARG B CA 1
ATOM 8399 C C . ARG B 1 387 ? 11.328 14.812 -4.27 1 97.62 387 ARG B C 1
ATOM 8401 O O . ARG B 1 387 ? 11.906 15.852 -4.602 1 97.62 387 ARG B O 1
ATOM 8408 N N . VAL B 1 388 ? 11.844 13.758 -3.58 1 97.88 388 VAL B N 1
ATOM 8409 C CA . VAL B 1 388 ? 13.242 13.875 -3.174 1 97.88 388 VAL B CA 1
ATOM 8410 C C . VAL B 1 388 ? 13.992 12.594 -3.551 1 97.88 388 VAL B C 1
ATOM 8412 O O . VAL B 1 388 ? 13.383 11.609 -3.973 1 97.88 388 VAL B O 1
ATOM 8415 N N . LYS B 1 389 ? 15.289 12.68 -3.525 1 97.81 389 LYS B N 1
ATOM 8416 C CA . LYS B 1 389 ? 16.141 11.516 -3.734 1 97.81 389 LYS B CA 1
ATOM 8417 C C . LYS B 1 389 ? 16.609 10.93 -2.404 1 97.81 389 LYS B C 1
ATOM 8419 O O . LYS B 1 389 ? 16.797 11.656 -1.431 1 97.81 389 LYS B O 1
ATOM 8424 N N . ILE B 1 390 ? 16.781 9.57 -2.367 1 97.81 390 ILE B N 1
ATOM 8425 C CA . ILE B 1 390 ? 17.125 8.945 -1.096 1 97.81 390 ILE B CA 1
ATOM 8426 C C . ILE B 1 390 ? 18.203 7.891 -1.313 1 97.81 390 ILE B C 1
ATOM 8428 O O . ILE B 1 390 ? 18.469 7.48 -2.447 1 97.81 390 ILE B O 1
ATOM 8432 N N . GLN B 1 391 ? 18.812 7.504 -0.246 1 97.12 391 GLN B N 1
ATOM 8433 C CA . GLN B 1 391 ? 19.797 6.426 -0.209 1 97.12 391 GLN B CA 1
ATOM 8434 C C . GLN B 1 391 ? 19.438 5.395 0.861 1 97.12 391 GLN B C 1
ATOM 8436 O O . GLN B 1 391 ? 19.266 5.742 2.033 1 97.12 391 GLN B O 1
ATOM 8441 N N . PHE B 1 392 ? 19.281 4.172 0.391 1 96.94 392 PHE B N 1
ATOM 8442 C CA . PHE B 1 392 ? 19.062 3.084 1.339 1 96.94 392 PHE B CA 1
ATOM 8443 C C . PHE B 1 392 ? 20.391 2.592 1.909 1 96.94 392 PHE B C 1
ATOM 8445 O O . PHE B 1 392 ? 21.391 2.518 1.193 1 96.94 392 PHE B O 1
ATOM 8452 N N . PRO B 1 393 ? 20.344 2.096 3.154 1 95.31 393 PRO B N 1
ATOM 8453 C CA . PRO B 1 393 ? 21.594 1.603 3.76 1 95.31 393 PRO B CA 1
ATOM 8454 C C . PRO B 1 393 ? 22.109 0.338 3.082 1 95.31 393 PRO B C 1
ATOM 8456 O O . PRO B 1 393 ? 23.328 0.082 3.094 1 95.31 393 PRO B O 1
ATOM 8459 N N . TRP B 1 394 ? 21.281 -0.469 2.52 1 95.56 394 TRP B N 1
ATOM 8460 C CA . TRP B 1 394 ? 21.688 -1.738 1.933 1 95.56 394 TRP B CA 1
ATOM 8461 C C . TRP B 1 394 ? 22.312 -1.524 0.556 1 95.56 394 TRP B C 1
ATOM 8463 O O . TRP B 1 394 ? 22.938 -2.434 0 1 95.56 394 TRP B O 1
ATOM 8473 N N . ASP B 1 395 ? 22.078 -0.362 -0.001 1 94.88 395 ASP B N 1
ATOM 8474 C CA . ASP B 1 395 ? 22.656 -0.088 -1.313 1 94.88 395 ASP B CA 1
ATOM 8475 C C . ASP B 1 395 ? 24.172 0.097 -1.221 1 94.88 395 ASP B C 1
ATOM 8477 O O . ASP B 1 395 ? 24.656 1.068 -0.631 1 94.88 395 ASP B O 1
ATOM 8481 N N . ARG B 1 396 ? 24.953 -0.709 -1.881 1 93.81 396 ARG B N 1
ATOM 8482 C CA . ARG B 1 396 ? 26.406 -0.672 -1.822 1 93.81 396 ARG B CA 1
ATOM 8483 C C . ARG B 1 396 ? 26.984 -0.022 -3.074 1 93.81 396 ARG B C 1
ATOM 8485 O O . ARG B 1 396 ? 28.203 0.194 -3.162 1 93.81 396 ARG B O 1
ATOM 8492 N N . TYR B 1 397 ? 26.188 0.265 -3.988 1 91.19 397 TYR B N 1
ATOM 8493 C CA . TYR B 1 397 ? 26.688 0.649 -5.305 1 91.19 397 TYR B CA 1
ATOM 8494 C C . TYR B 1 397 ? 26.609 2.16 -5.496 1 91.19 397 TYR B C 1
ATOM 8496 O O . TYR B 1 397 ? 27.344 2.723 -6.316 1 91.19 397 TYR B O 1
ATOM 8504 N N . SER B 1 398 ? 25.781 2.875 -4.789 1 87.12 398 SER B N 1
ATOM 8505 C CA . SER B 1 398 ? 25.609 4.312 -4.969 1 87.12 398 SER B CA 1
ATOM 8506 C C . SER B 1 398 ? 26.578 5.105 -4.109 1 87.12 398 SER B C 1
ATOM 8508 O O . SER B 1 398 ? 27.031 4.625 -3.066 1 87.12 398 SER B O 1
ATOM 8510 N N . ASN B 1 399 ? 26.953 6.406 -4.551 1 86 399 ASN B N 1
ATOM 8511 C CA . ASN B 1 399 ? 27.891 7.293 -3.869 1 86 399 ASN B CA 1
ATOM 8512 C C . ASN B 1 399 ? 27.156 8.273 -2.953 1 86 399 ASN B C 1
ATOM 8514 O O . ASN B 1 399 ? 27.625 9.398 -2.75 1 86 399 ASN B O 1
ATOM 8518 N N . ASN B 1 400 ? 26.047 7.992 -2.482 1 85.56 400 ASN B N 1
ATOM 8519 C CA . ASN B 1 400 ? 25.297 8.828 -1.55 1 85.56 400 ASN B CA 1
ATOM 8520 C C . ASN B 1 400 ? 25.031 10.211 -2.131 1 85.56 400 ASN B C 1
ATOM 8522 O O . ASN B 1 400 ? 25.188 11.219 -1.441 1 85.56 400 ASN B O 1
ATOM 8526 N N . ASP B 1 401 ? 24.781 10.305 -3.354 1 90.38 401 ASP B N 1
ATOM 8527 C CA . ASP B 1 401 ? 24.5 11.57 -4.023 1 90.38 401 ASP B CA 1
ATOM 8528 C C . ASP B 1 401 ? 23.141 11.523 -4.723 1 90.38 401 ASP B C 1
ATOM 8530 O O . ASP B 1 401 ? 22.297 10.688 -4.398 1 90.38 401 ASP B O 1
ATOM 8534 N N . ASP B 1 402 ? 22.906 12.531 -5.59 1 89.12 402 ASP B N 1
ATOM 8535 C CA . ASP B 1 402 ? 21.594 12.695 -6.195 1 89.12 402 ASP B CA 1
ATOM 8536 C C . ASP B 1 402 ? 21.312 11.609 -7.234 1 89.12 402 ASP B C 1
ATOM 8538 O O . ASP B 1 402 ? 20.219 11.531 -7.793 1 89.12 402 ASP B O 1
ATOM 8542 N N . ASN B 1 403 ? 22.203 10.688 -7.367 1 90.75 403 ASN B N 1
ATOM 8543 C CA . ASN B 1 403 ? 21.984 9.586 -8.305 1 90.75 403 ASN B CA 1
ATOM 8544 C C . ASN B 1 403 ? 21.703 8.273 -7.574 1 90.75 403 ASN B C 1
ATOM 8546 O O . ASN B 1 403 ? 21.625 7.219 -8.203 1 90.75 403 ASN B O 1
ATOM 8550 N N . ALA B 1 404 ? 21.531 8.375 -6.375 1 92.06 404 ALA B N 1
ATOM 8551 C CA . ALA B 1 404 ? 21.375 7.184 -5.551 1 92.06 404 ALA B CA 1
ATOM 8552 C C . ALA B 1 404 ? 20.016 6.527 -5.777 1 92.06 404 ALA B C 1
ATOM 8554 O O . ALA B 1 404 ? 19.875 5.316 -5.617 1 92.06 404 ALA B O 1
ATOM 8555 N N . SER B 1 405 ? 19.094 7.305 -6.082 1 93.75 405 SER B N 1
ATOM 8556 C CA . SER B 1 405 ? 17.766 6.75 -6.301 1 93.75 405 SER B CA 1
ATOM 8557 C C . SER B 1 405 ? 17 7.562 -7.336 1 93.75 405 SER B C 1
ATOM 8559 O O . SER B 1 405 ? 17.484 8.578 -7.832 1 93.75 405 SER B O 1
ATOM 8561 N N . CYS B 1 406 ? 15.797 7 -7.652 1 94.88 406 CYS B N 1
ATOM 8562 C CA . CYS B 1 406 ? 14.828 7.797 -8.391 1 94.88 406 CYS B CA 1
ATOM 8563 C C . CYS B 1 406 ? 14.219 8.875 -7.504 1 94.88 406 CYS B C 1
ATOM 8565 O O . CYS B 1 406 ? 14.539 8.961 -6.32 1 94.88 406 CYS B O 1
ATOM 8567 N N . TRP B 1 407 ? 13.469 9.805 -8.133 1 96.88 407 TRP B N 1
ATOM 8568 C CA . TRP B 1 407 ? 12.672 10.758 -7.363 1 96.88 407 TRP B CA 1
ATOM 8569 C C . TRP B 1 407 ? 11.586 10.039 -6.574 1 96.88 407 TRP B C 1
ATOM 8571 O O . TRP B 1 407 ? 10.812 9.266 -7.141 1 96.88 407 TRP B O 1
ATOM 8581 N N . VAL B 1 408 ? 11.562 10.219 -5.344 1 97.94 408 VAL B N 1
ATOM 8582 C CA . VAL B 1 408 ? 10.617 9.523 -4.477 1 97.94 408 VAL B CA 1
ATOM 8583 C C . VAL B 1 408 ? 9.609 10.516 -3.914 1 97.94 408 VAL B C 1
ATOM 8585 O O . VAL B 1 408 ? 9.984 11.578 -3.404 1 97.94 408 VAL B O 1
ATOM 8588 N N . ARG B 1 409 ? 8.328 10.203 -4.051 1 97.75 409 ARG B N 1
ATOM 8589 C CA . ARG B 1 409 ? 7.254 11.055 -3.545 1 97.75 409 ARG B CA 1
ATOM 8590 C C . ARG B 1 409 ? 7.258 11.102 -2.021 1 97.75 409 ARG B C 1
ATOM 8592 O O . ARG B 1 409 ? 7.684 10.141 -1.37 1 97.75 409 ARG B O 1
ATOM 8599 N N . VAL B 1 410 ? 6.793 12.219 -1.47 1 97.38 410 VAL B N 1
ATOM 8600 C CA . VAL B 1 410 ? 6.777 12.43 -0.027 1 97.38 410 VAL B CA 1
ATOM 8601 C C . VAL B 1 410 ? 5.34 12.625 0.451 1 97.38 410 VAL B C 1
ATOM 8603 O O . VAL B 1 410 ? 4.625 13.5 -0.047 1 97.38 410 VAL B O 1
ATOM 8606 N N . SER B 1 411 ? 4.953 11.766 1.394 1 96.31 411 SER B N 1
ATOM 8607 C CA . SER B 1 411 ? 3.643 11.922 2.018 1 96.31 411 SER B CA 1
ATOM 8608 C C . SER B 1 411 ? 3.594 13.18 2.883 1 96.31 411 SER B C 1
ATOM 8610 O O . SER B 1 411 ? 4.574 13.523 3.547 1 96.31 411 SER B O 1
ATOM 8612 N N . GLN B 1 412 ? 2.428 13.859 2.799 1 93.81 412 GLN B N 1
ATOM 8613 C CA . GLN B 1 412 ? 2.18 15.047 3.611 1 93.81 412 GLN B CA 1
ATOM 8614 C C . GLN B 1 412 ? 1.039 14.805 4.594 1 93.81 412 GLN B C 1
ATOM 8616 O O . GLN B 1 412 ? 0.315 13.812 4.488 1 93.81 412 GLN B O 1
ATOM 8621 N N . GLY B 1 413 ? 0.936 15.742 5.598 1 88.44 413 GLY B N 1
ATOM 8622 C CA . GLY B 1 413 ? -0.164 15.633 6.543 1 88.44 413 GLY B CA 1
ATOM 8623 C C . GLY B 1 413 ? -1.518 15.906 5.918 1 88.44 413 GLY B C 1
ATOM 8624 O O . GLY B 1 413 ? -2.541 15.422 6.395 1 88.44 413 GLY B O 1
ATOM 8625 N N . TRP B 1 414 ? -1.546 16.688 5.004 1 89.25 414 TRP B N 1
ATOM 8626 C CA . TRP B 1 414 ? -2.729 17.125 4.27 1 89.25 414 TRP B CA 1
ATOM 8627 C C . TRP B 1 414 ? -2.359 17.578 2.863 1 89.25 414 TRP B C 1
ATOM 8629 O O . TRP B 1 414 ? -1.336 18.234 2.666 1 89.25 414 TRP B O 1
ATOM 8639 N N . ALA B 1 415 ? -3.18 17.156 1.836 1 91.5 415 ALA B N 1
ATOM 8640 C CA . ALA B 1 415 ? -2.809 17.484 0.463 1 91.5 415 ALA B CA 1
ATOM 8641 C C . ALA B 1 415 ? -4.047 17.672 -0.411 1 91.5 415 ALA B C 1
ATOM 8643 O O . ALA B 1 415 ? -4.656 16.703 -0.851 1 91.5 415 ALA B O 1
ATOM 8644 N N . GLY B 1 416 ? -4.438 18.875 -0.601 1 92.38 416 GLY B N 1
ATOM 8645 C CA . GLY B 1 416 ? -5.512 19.25 -1.506 1 92.38 416 GLY B CA 1
ATOM 8646 C C . GLY B 1 416 ? -5.043 20.094 -2.672 1 92.38 416 GLY B C 1
ATOM 8647 O O . GLY B 1 416 ? -3.842 20.328 -2.838 1 92.38 416 GLY B O 1
ATOM 8648 N N . THR B 1 417 ? -5.992 20.516 -3.521 1 91.88 417 THR B N 1
ATOM 8649 C CA . THR B 1 417 ? -5.648 21.312 -4.695 1 91.88 417 THR B CA 1
ATOM 8650 C C . THR B 1 417 ? -5.258 22.734 -4.289 1 91.88 417 THR B C 1
ATOM 8652 O O . THR B 1 417 ? -6.125 23.578 -4.062 1 91.88 417 THR B O 1
ATOM 8655 N N . GLN B 1 418 ? -4.012 22.984 -4.184 1 91.25 418 GLN B N 1
ATOM 8656 C CA . GLN B 1 418 ? -3.43 24.281 -3.873 1 91.25 418 GLN B CA 1
ATOM 8657 C C . GLN B 1 418 ? -3.652 24.641 -2.408 1 91.25 418 GLN B C 1
ATOM 8659 O O . GLN B 1 418 ? -3.768 25.828 -2.068 1 91.25 418 GLN B O 1
ATOM 8664 N N . TYR B 1 419 ? -3.967 23.719 -1.647 1 93.25 419 TYR B N 1
ATOM 8665 C CA . TYR B 1 419 ? -3.99 23.891 -0.198 1 93.25 419 TYR B CA 1
ATOM 8666 C C . TYR B 1 419 ? -3.506 22.609 0.498 1 93.25 419 TYR B C 1
ATOM 8668 O O . TYR B 1 419 ? -3.275 21.594 -0.152 1 93.25 419 TYR B O 1
ATOM 8676 N N . GLY B 1 420 ? -3.277 22.719 1.762 1 93.94 420 GLY B N 1
ATOM 8677 C CA . GLY B 1 420 ? -2.736 21.609 2.535 1 93.94 420 GLY B CA 1
ATOM 8678 C C . GLY B 1 420 ? -1.483 21.984 3.307 1 93.94 420 GLY B C 1
ATOM 8679 O O . GLY B 1 420 ? -1.301 23.141 3.691 1 93.94 420 GLY B O 1
ATOM 8680 N N . MET B 1 421 ? -0.79 20.891 3.645 1 93.81 421 MET B N 1
ATOM 8681 C CA . MET B 1 421 ? 0.461 21.031 4.383 1 93.81 421 MET B CA 1
ATOM 8682 C C . MET B 1 421 ? 1.654 20.641 3.514 1 93.81 421 MET B C 1
ATOM 8684 O O . MET B 1 421 ? 1.61 19.641 2.797 1 93.81 421 MET B O 1
ATOM 8688 N N . VAL B 1 422 ? 2.682 21.484 3.48 1 93.75 422 VAL B N 1
ATOM 8689 C CA . VAL B 1 422 ? 3.896 21.172 2.734 1 93.75 422 VAL B CA 1
ATOM 8690 C C . VAL B 1 422 ? 5.113 21.344 3.641 1 93.75 422 VAL B C 1
ATOM 8692 O O . VAL B 1 422 ? 5.383 22.438 4.145 1 93.75 422 VAL B O 1
ATOM 8695 N N . ALA B 1 423 ? 5.75 20.297 3.922 1 94.56 423 ALA B N 1
ATOM 8696 C CA . ALA B 1 423 ? 7.031 20.25 4.621 1 94.56 423 ALA B CA 1
ATOM 8697 C C . ALA B 1 423 ? 7.988 19.266 3.947 1 94.56 423 ALA B C 1
ATOM 8699 O O . ALA B 1 423 ? 7.887 18.047 4.145 1 94.56 423 ALA B O 1
ATOM 8700 N N . LEU B 1 424 ? 8.961 19.781 3.258 1 95.12 424 LEU B N 1
ATOM 8701 C CA . LEU B 1 424 ? 9.852 18.953 2.467 1 95.12 424 LEU B CA 1
ATOM 8702 C C . LEU B 1 424 ? 11.031 18.469 3.307 1 95.12 424 LEU B C 1
ATOM 8704 O O . LEU B 1 424 ? 11.648 19.25 4.027 1 95.12 424 LEU B O 1
ATOM 8708 N N . PRO B 1 425 ? 11.312 17.219 3.201 1 96.38 425 PRO B N 1
ATOM 8709 C CA . PRO B 1 425 ? 12.555 16.797 3.854 1 96.38 425 PRO B CA 1
ATOM 8710 C C . PRO B 1 425 ? 13.805 17.328 3.168 1 96.38 425 PRO B C 1
ATOM 8712 O O . PRO B 1 425 ? 13.844 17.438 1.938 1 96.38 425 PRO B O 1
ATOM 8715 N N . ARG B 1 426 ? 14.727 17.625 3.947 1 97 426 ARG B N 1
ATOM 8716 C CA . ARG B 1 426 ? 15.969 18.203 3.438 1 97 426 ARG B CA 1
ATOM 8717 C C . ARG B 1 426 ? 17.047 17.125 3.32 1 97 426 ARG B C 1
ATOM 8719 O O . ARG B 1 426 ? 16.906 16.031 3.859 1 97 426 ARG B O 1
ATOM 8726 N N . VAL B 1 427 ? 18.109 17.5 2.551 1 97 427 VAL B N 1
ATOM 8727 C CA . VAL B 1 427 ? 19.25 16.594 2.398 1 97 427 VAL B CA 1
ATOM 8728 C C . VAL B 1 427 ? 19.844 16.281 3.77 1 97 427 VAL B C 1
ATOM 8730 O O . VAL B 1 427 ? 20.062 17.172 4.586 1 97 427 VAL B O 1
ATOM 8733 N N . GLY B 1 428 ? 20 14.969 4.062 1 96 428 GLY B N 1
ATOM 8734 C CA . GLY B 1 428 ? 20.547 14.547 5.344 1 96 428 GLY B CA 1
ATOM 8735 C C . GLY B 1 428 ? 19.5 14.008 6.297 1 96 428 GLY B C 1
ATOM 8736 O O . GLY B 1 428 ? 19.828 13.32 7.266 1 96 428 GLY B O 1
ATOM 8737 N N . HIS B 1 429 ? 18.266 14.289 6.059 1 96.94 429 HIS B N 1
ATOM 8738 C CA . HIS B 1 429 ? 17.188 13.82 6.922 1 96.94 429 HIS B CA 1
ATOM 8739 C C . HIS B 1 429 ? 17.016 12.305 6.812 1 96.94 429 HIS B C 1
ATOM 8741 O O . HIS B 1 429 ? 17.203 11.734 5.742 1 96.94 429 HIS B O 1
ATOM 8747 N N . GLU B 1 430 ? 16.688 11.703 7.938 1 98 430 GLU B N 1
ATOM 8748 C CA . GLU B 1 430 ? 16.266 10.312 7.957 1 98 430 GLU B CA 1
ATOM 8749 C C . GLU B 1 430 ? 14.766 10.188 7.711 1 98 430 GLU B C 1
ATOM 8751 O O . GLU B 1 430 ? 13.969 10.859 8.367 1 98 430 GLU B O 1
ATOM 8756 N N . VAL B 1 431 ? 14.438 9.289 6.742 1 98 431 VAL B N 1
ATOM 8757 C CA . VAL B 1 431 ? 13.031 9.18 6.355 1 98 431 VAL B CA 1
ATOM 8758 C C . VAL B 1 431 ? 12.594 7.719 6.414 1 98 431 VAL B C 1
ATOM 8760 O O . VAL B 1 431 ? 13.43 6.809 6.371 1 98 431 VAL B O 1
ATOM 8763 N N . ILE B 1 432 ? 11.328 7.473 6.652 1 98 432 ILE B N 1
ATOM 8764 C CA . ILE B 1 432 ? 10.68 6.168 6.594 1 98 432 ILE B CA 1
ATOM 8765 C C . ILE B 1 432 ? 10.07 5.953 5.211 1 98 432 ILE B C 1
ATOM 8767 O O . ILE B 1 432 ? 9.242 6.746 4.762 1 98 432 ILE B O 1
ATOM 8771 N N . VAL B 1 433 ? 10.523 4.852 4.582 1 98.12 433 VAL B N 1
ATOM 8772 C CA . VAL B 1 433 ? 10.117 4.602 3.203 1 98.12 433 VAL B CA 1
ATOM 8773 C C . VAL B 1 433 ? 9.266 3.336 3.135 1 98.12 433 VAL B C 1
ATOM 8775 O O . VAL B 1 433 ? 9.703 2.262 3.551 1 98.12 433 VAL B O 1
ATOM 8778 N N . ASP B 1 434 ? 8.016 3.494 2.615 1 97.62 434 ASP B N 1
ATOM 8779 C CA . ASP B 1 434 ? 7.148 2.369 2.277 1 97.62 434 ASP B CA 1
ATOM 8780 C C . ASP B 1 434 ? 7.211 2.055 0.785 1 97.62 434 ASP B C 1
ATOM 8782 O O . ASP B 1 434 ? 7.852 2.777 0.019 1 97.62 434 ASP B O 1
ATOM 8786 N N . PHE B 1 435 ? 6.613 0.945 0.42 1 97.19 435 PHE B N 1
ATOM 8787 C CA . PHE B 1 435 ? 6.617 0.499 -0.968 1 97.19 435 PHE B CA 1
ATOM 8788 C C . PHE B 1 435 ? 5.211 0.121 -1.42 1 97.19 435 PHE B C 1
ATOM 8790 O O . PHE B 1 435 ? 4.574 -0.747 -0.819 1 97.19 435 PHE B O 1
ATOM 8797 N N . PHE B 1 436 ? 4.727 0.763 -2.498 1 95.94 436 PHE B N 1
ATOM 8798 C CA . PHE B 1 436 ? 3.396 0.447 -2.998 1 95.94 436 PHE B CA 1
ATOM 8799 C C . PHE B 1 436 ? 3.293 -1.027 -3.373 1 95.94 436 PHE B C 1
ATOM 8801 O O . PHE B 1 436 ? 4.105 -1.534 -4.148 1 95.94 436 PHE B O 1
ATOM 8808 N N . GLU B 1 437 ? 2.301 -1.743 -2.805 1 94 437 GLU B N 1
ATOM 8809 C CA . GLU B 1 437 ? 2.057 -3.16 -3.059 1 94 437 GLU B CA 1
ATOM 8810 C C . GLU B 1 437 ? 3.291 -3.998 -2.738 1 94 437 GLU B C 1
ATOM 8812 O O . GLU B 1 437 ? 3.518 -5.039 -3.357 1 94 437 GLU B O 1
ATOM 8817 N N . GLY B 1 438 ? 4.172 -3.455 -1.923 1 94.31 438 GLY B N 1
ATOM 8818 C CA . GLY B 1 438 ? 5.383 -4.172 -1.55 1 94.31 438 GLY B CA 1
ATOM 8819 C C . GLY B 1 438 ? 6.418 -4.215 -2.658 1 94.31 438 GLY B C 1
ATOM 8820 O O . GLY B 1 438 ? 7.395 -4.961 -2.576 1 94.31 438 GLY B O 1
ATOM 8821 N N . ASP B 1 439 ? 6.203 -3.48 -3.684 1 95.94 439 ASP B N 1
ATOM 8822 C CA . ASP B 1 439 ? 7.098 -3.457 -4.836 1 95.94 439 ASP B CA 1
ATOM 8823 C C . ASP B 1 439 ? 8.328 -2.598 -4.559 1 95.94 439 ASP B C 1
ATOM 8825 O O . ASP B 1 439 ? 8.227 -1.372 -4.461 1 95.94 439 ASP B O 1
ATOM 8829 N N . PRO B 1 440 ? 9.492 -3.199 -4.539 1 96.62 440 PRO B N 1
ATOM 8830 C CA . PRO B 1 440 ? 10.703 -2.438 -4.227 1 96.62 440 PRO B CA 1
ATOM 8831 C C . PRO B 1 440 ? 10.977 -1.321 -5.234 1 96.62 440 PRO B C 1
ATOM 8833 O O . PRO B 1 440 ? 11.758 -0.41 -4.957 1 96.62 440 PRO B O 1
ATOM 8836 N N . ASP B 1 441 ? 10.328 -1.377 -6.379 1 96.75 441 ASP B N 1
ATOM 8837 C CA . ASP B 1 441 ? 10.555 -0.372 -7.414 1 96.75 441 ASP B CA 1
ATOM 8838 C C . ASP B 1 441 ? 9.695 0.87 -7.164 1 96.75 441 ASP B C 1
ATOM 8840 O O . ASP B 1 441 ? 9.867 1.892 -7.832 1 96.75 441 ASP B O 1
ATOM 8844 N N . GLN B 1 442 ? 8.805 0.801 -6.266 1 96.38 442 GLN B N 1
ATOM 8845 C CA . GLN B 1 442 ? 7.852 1.892 -6.094 1 96.38 442 GLN B CA 1
ATOM 8846 C C . GLN B 1 442 ? 7.887 2.428 -4.664 1 96.38 442 GLN B C 1
ATOM 8848 O O . GLN B 1 442 ? 6.895 2.34 -3.938 1 96.38 442 GLN B O 1
ATOM 8853 N N . PRO B 1 443 ? 8.922 3.092 -4.293 1 97.38 443 PRO B N 1
ATOM 8854 C CA . PRO B 1 443 ? 9.062 3.639 -2.939 1 97.38 443 PRO B CA 1
ATOM 8855 C C . PRO B 1 443 ? 8.258 4.922 -2.734 1 97.38 443 PRO B C 1
ATOM 8857 O O . PRO B 1 443 ? 8.023 5.668 -3.688 1 97.38 443 PRO B O 1
ATOM 8860 N N . ILE B 1 444 ? 7.832 5.176 -1.519 1 97.94 444 ILE B N 1
ATOM 8861 C CA . ILE B 1 444 ? 7.172 6.41 -1.103 1 97.94 444 ILE B CA 1
ATOM 8862 C C . ILE B 1 444 ? 7.543 6.73 0.344 1 97.94 444 ILE B C 1
ATOM 8864 O O . ILE B 1 444 ? 7.566 5.84 1.197 1 97.94 444 ILE B O 1
ATOM 8868 N N . ILE B 1 445 ? 7.902 7.938 0.576 1 98.19 445 ILE B N 1
ATOM 8869 C CA . ILE B 1 445 ? 8.242 8.352 1.934 1 98.19 445 ILE B CA 1
ATOM 8870 C C . ILE B 1 445 ? 6.965 8.602 2.732 1 98.19 445 ILE B C 1
ATOM 8872 O O . ILE B 1 445 ? 6.133 9.422 2.338 1 98.19 445 ILE B O 1
ATOM 8876 N N . THR B 1 446 ? 6.797 7.957 3.891 1 96.88 446 THR B N 1
ATOM 8877 C CA . THR B 1 446 ? 5.574 8.062 4.68 1 96.88 446 THR B CA 1
ATOM 8878 C C . THR B 1 446 ? 5.867 8.664 6.051 1 96.88 446 THR B C 1
ATOM 8880 O O . THR B 1 446 ? 4.941 8.977 6.805 1 96.88 446 THR B O 1
ATOM 8883 N N . GLY B 1 447 ? 7.137 8.805 6.352 1 95.5 447 GLY B N 1
ATOM 8884 C CA . GLY B 1 447 ? 7.469 9.359 7.656 1 95.5 447 GLY B CA 1
ATOM 8885 C C . GLY B 1 447 ? 8.891 9.883 7.738 1 95.5 447 GLY B C 1
ATOM 8886 O O . GLY B 1 447 ? 9.648 9.805 6.766 1 95.5 447 GLY B O 1
ATOM 8887 N N . ARG B 1 448 ? 9.18 10.539 8.805 1 95.25 448 ARG B N 1
ATOM 8888 C CA . ARG B 1 448 ? 10.5 11.062 9.148 1 95.25 448 ARG B CA 1
ATOM 8889 C C . ARG B 1 448 ? 10.828 10.812 10.617 1 95.25 448 ARG B C 1
ATOM 8891 O O . ARG B 1 448 ? 9.922 10.711 11.445 1 95.25 448 ARG B O 1
ATOM 8898 N N . THR B 1 449 ? 12.102 10.75 10.938 1 95.19 449 THR B N 1
ATOM 8899 C CA . THR B 1 449 ? 12.469 10.461 12.312 1 95.19 449 THR B CA 1
ATOM 8900 C C . THR B 1 449 ? 13.742 11.211 12.703 1 95.19 449 THR B C 1
ATOM 8902 O O . THR B 1 449 ? 14.555 11.555 11.844 1 95.19 449 THR B O 1
ATOM 8905 N N . TYR B 1 450 ? 13.797 11.492 13.984 1 95.75 450 TYR B N 1
ATOM 8906 C CA . TYR B 1 450 ? 15.039 11.977 14.578 1 95.75 450 TYR B CA 1
ATOM 8907 C C . TYR B 1 450 ? 15.984 10.812 14.875 1 95.75 450 TYR B C 1
ATOM 8909 O O . TYR B 1 450 ? 15.562 9.656 14.906 1 95.75 450 TYR B O 1
ATOM 8917 N N . ASN B 1 451 ? 17.234 11.172 14.961 1 95.44 451 ASN B N 1
ATOM 8918 C CA . ASN B 1 451 ? 18.266 10.203 15.344 1 95.44 451 ASN B CA 1
ATOM 8919 C C . ASN B 1 451 ? 19.391 10.875 16.125 1 95.44 451 ASN B C 1
ATOM 8921 O O . ASN B 1 451 ? 19.25 12.008 16.578 1 95.44 451 ASN B O 1
ATOM 8925 N N . ALA B 1 452 ? 20.531 10.133 16.359 1 94.5 452 ALA B N 1
ATOM 8926 C CA . ALA B 1 452 ? 21.609 10.641 17.203 1 94.5 452 ALA B CA 1
ATOM 8927 C C . ALA B 1 452 ? 22.281 11.852 16.547 1 94.5 452 ALA B C 1
ATOM 8929 O O . ALA B 1 452 ? 22.812 12.719 17.25 1 94.5 452 ALA B O 1
ATOM 8930 N N . THR B 1 453 ? 22.219 11.93 15.219 1 93.38 453 THR B N 1
ATOM 8931 C CA . THR B 1 453 ? 22.797 13.047 14.484 1 93.38 453 THR B CA 1
ATOM 8932 C C . THR B 1 453 ? 21.781 14.164 14.297 1 93.38 453 THR B C 1
ATOM 8934 O O . THR B 1 453 ? 22.109 15.344 14.508 1 93.38 453 THR B O 1
ATOM 8937 N N . ASN B 1 454 ? 20.594 13.859 13.906 1 93.88 454 ASN B N 1
ATOM 8938 C CA . ASN B 1 454 ? 19.484 14.789 13.781 1 93.88 454 ASN B CA 1
ATOM 8939 C C . ASN B 1 454 ? 18.609 14.805 15.031 1 93.88 454 ASN B C 1
ATOM 8941 O O . ASN B 1 454 ? 17.562 14.148 15.07 1 93.88 454 ASN B O 1
ATOM 8945 N N . LYS B 1 455 ? 19 15.727 15.977 1 95.06 455 LYS B N 1
ATOM 8946 C CA . LYS B 1 455 ? 18.312 15.75 17.266 1 95.06 455 LYS B CA 1
ATOM 8947 C C . LYS B 1 455 ? 17.125 16.703 17.234 1 95.06 455 LYS B C 1
ATOM 8949 O O . LYS B 1 455 ? 17.062 17.625 16.422 1 95.06 455 LYS B O 1
ATOM 8954 N N . PRO B 1 456 ? 16.156 16.516 18.172 1 94.94 456 PRO B N 1
ATOM 8955 C CA . PRO B 1 456 ? 15.039 17.438 18.266 1 94.94 456 PRO B CA 1
ATOM 8956 C C . PRO B 1 456 ? 15.469 18.844 18.688 1 94.94 456 PRO B C 1
ATOM 8958 O O . PRO B 1 456 ? 16.578 19.031 19.219 1 94.94 456 PRO B O 1
ATOM 8961 N N . PRO B 1 457 ? 14.625 19.844 18.422 1 95.25 457 PRO B N 1
ATOM 8962 C CA . PRO B 1 457 ? 14.992 21.234 18.703 1 95.25 457 PRO B CA 1
ATOM 8963 C C . PRO B 1 457 ? 15.266 21.484 20.188 1 95.25 457 PRO B C 1
ATOM 8965 O O . PRO B 1 457 ? 16.031 22.375 20.531 1 95.25 457 PRO B O 1
ATOM 8968 N N . TYR B 1 458 ? 14.555 20.75 21.047 1 96.56 458 TYR B N 1
ATOM 8969 C CA . TYR B 1 458 ? 14.75 20.891 22.484 1 96.56 458 TYR B CA 1
ATOM 8970 C C . TYR B 1 458 ? 15.133 19.547 23.109 1 96.56 458 TYR B C 1
ATOM 8972 O O . TYR B 1 458 ? 14.648 18.5 22.688 1 96.56 458 TYR B O 1
ATOM 8980 N N . GLU B 1 459 ? 15.859 19.641 24.203 1 96.75 459 GLU B N 1
ATOM 8981 C CA . GLU B 1 459 ? 16.312 18.422 24.891 1 96.75 459 GLU B CA 1
ATOM 8982 C C . GLU B 1 459 ? 15.125 17.672 25.5 1 96.75 459 GLU B C 1
ATOM 8984 O O . GLU B 1 459 ? 14.273 18.266 26.156 1 96.75 459 GLU B O 1
ATOM 8989 N N . LEU B 1 460 ? 15.102 16.344 25.328 1 95.12 460 LEU B N 1
ATOM 8990 C CA . LEU B 1 460 ? 14.109 15.453 25.922 1 95.12 460 LEU B CA 1
ATOM 8991 C C . LEU B 1 460 ? 14.758 14.477 26.891 1 95.12 460 LEU B C 1
ATOM 8993 O O . LEU B 1 460 ? 15.891 14.031 26.672 1 95.12 460 LEU B O 1
ATOM 8997 N N . PRO B 1 461 ? 14.156 14.141 27.953 1 95.44 461 PRO B N 1
ATOM 8998 C CA . PRO B 1 461 ? 12.766 14.414 28.297 1 95.44 461 PRO B CA 1
ATOM 8999 C C . PRO B 1 461 ? 12.602 15.727 29.062 1 95.44 461 PRO B C 1
ATOM 9001 O O . PRO B 1 461 ? 11.516 16.031 29.578 1 95.44 461 PRO B O 1
ATOM 9004 N N . ALA B 1 462 ? 13.656 16.562 29.172 1 96.31 462 ALA B N 1
ATOM 9005 C CA . ALA B 1 462 ? 13.609 17.812 29.953 1 96.31 462 ALA B CA 1
ATOM 9006 C C . ALA B 1 462 ? 12.469 18.703 29.484 1 96.31 462 ALA B C 1
ATOM 9008 O O . ALA B 1 462 ? 11.828 19.375 30.297 1 96.31 462 ALA B O 1
ATOM 9009 N N . HIS B 1 463 ? 12.258 18.797 28.234 1 97.12 463 HIS B N 1
ATOM 9010 C CA . HIS B 1 463 ? 11.227 19.656 27.672 1 97.12 463 HIS B CA 1
ATOM 9011 C C . HIS B 1 463 ? 10.117 18.828 27.031 1 97.12 463 HIS B C 1
ATOM 9013 O O . HIS B 1 463 ? 9.672 19.125 25.922 1 97.12 463 HIS B O 1
ATOM 9019 N N . LYS B 1 464 ? 9.609 17.797 27.734 1 96.25 464 LYS B N 1
ATOM 9020 C CA . LYS B 1 464 ? 8.641 16.844 27.203 1 96.25 464 LYS B CA 1
ATOM 9021 C C . LYS B 1 464 ? 7.254 17.484 27.078 1 96.25 464 LYS B C 1
ATOM 9023 O O . LYS B 1 464 ? 6.375 16.938 26.406 1 96.25 464 LYS B O 1
ATOM 9028 N N . THR B 1 465 ? 7.02 18.609 27.719 1 97 465 THR B N 1
ATOM 9029 C CA . THR B 1 465 ? 5.707 19.234 27.703 1 97 465 THR B CA 1
ATOM 9030 C C . THR B 1 465 ? 5.598 20.234 26.547 1 97 465 THR B C 1
ATOM 9032 O O . THR B 1 465 ? 4.602 20.938 26.422 1 97 465 THR B O 1
ATOM 9035 N N . ARG B 1 466 ? 6.598 20.281 25.688 1 96.69 466 ARG B N 1
ATOM 9036 C CA . ARG B 1 466 ? 6.609 21.234 24.578 1 96.69 466 ARG B CA 1
ATOM 9037 C C . ARG B 1 466 ? 6.203 20.562 23.266 1 96.69 466 ARG B C 1
ATOM 9039 O O . ARG B 1 466 ? 6.629 19.453 22.984 1 96.69 466 ARG B O 1
ATOM 9046 N N . THR B 1 467 ? 5.305 21.172 22.609 1 96.12 467 THR B N 1
ATOM 9047 C CA . THR B 1 467 ? 5.059 20.906 21.203 1 96.12 467 THR B CA 1
ATOM 9048 C C . THR B 1 467 ? 5.672 22 20.328 1 96.12 467 THR B C 1
ATOM 9050 O O . THR B 1 467 ? 5.406 23.188 20.531 1 96.12 467 THR B O 1
ATOM 9053 N N . VAL B 1 468 ? 6.52 21.531 19.312 1 96.5 468 VAL B N 1
ATOM 9054 C CA . VAL B 1 468 ? 7.352 22.547 18.672 1 96.5 468 VAL B CA 1
ATOM 9055 C C . VAL B 1 468 ? 7.266 22.391 17.156 1 96.5 468 VAL B C 1
ATOM 9057 O O . VAL B 1 468 ? 7.27 21.266 16.641 1 96.5 468 VAL B O 1
ATOM 9060 N N . LEU B 1 469 ? 7.07 23.469 16.422 1 96.5 469 LEU B N 1
ATOM 9061 C CA . LEU B 1 469 ? 7.344 23.609 15 1 96.5 469 LEU B CA 1
ATOM 9062 C C . LEU B 1 469 ? 8.469 24.609 14.766 1 96.5 469 LEU B C 1
ATOM 9064 O O . LEU B 1 469 ? 8.273 25.812 14.945 1 96.5 469 LEU B O 1
ATOM 9068 N N . ARG B 1 470 ? 9.586 24.109 14.438 1 97.5 470 ARG B N 1
ATOM 9069 C CA . ARG B 1 470 ? 10.742 24.969 14.172 1 97.5 470 ARG B CA 1
ATOM 9070 C C . ARG B 1 470 ? 11.305 24.719 12.781 1 97.5 470 ARG B C 1
ATOM 9072 O O . ARG B 1 470 ? 11.508 23.562 12.391 1 97.5 470 ARG B O 1
ATOM 9079 N N . THR B 1 471 ? 11.422 25.75 11.961 1 96.88 471 THR B N 1
ATOM 9080 C CA . THR B 1 471 ? 12.039 25.656 10.641 1 96.88 471 THR B CA 1
ATOM 9081 C C . THR B 1 471 ? 13.477 26.156 10.68 1 96.88 471 THR B C 1
ATOM 9083 O O . THR B 1 471 ? 13.969 26.578 11.734 1 96.88 471 THR B O 1
ATOM 9086 N N . GLU B 1 472 ? 14.172 25.969 9.547 1 96.12 472 GLU B N 1
ATOM 9087 C CA . GLU B 1 472 ? 15.578 26.344 9.508 1 96.12 472 GLU B CA 1
ATOM 9088 C C . GLU B 1 472 ? 15.891 27.219 8.305 1 96.12 472 GLU B C 1
ATOM 9090 O O . GLU B 1 472 ? 15.492 26.906 7.184 1 96.12 472 GLU B O 1
ATOM 9095 N N . THR B 1 473 ? 16.578 28.312 8.625 1 96.94 473 THR B N 1
ATOM 9096 C CA . THR B 1 473 ? 16.984 29.219 7.559 1 96.94 473 THR B CA 1
ATOM 9097 C C . THR B 1 473 ? 17.844 28.484 6.531 1 96.94 473 THR B C 1
ATOM 9099 O O . THR B 1 473 ? 18.75 27.734 6.891 1 96.94 473 THR B O 1
ATOM 9102 N N . HIS B 1 474 ? 17.438 28.594 5.25 1 95.5 474 HIS B N 1
ATOM 9103 C CA . HIS B 1 474 ? 18.172 28 4.125 1 95.5 474 HIS B CA 1
ATOM 9104 C C . HIS B 1 474 ? 19.359 28.859 3.734 1 95.5 474 HIS B C 1
ATOM 9106 O O . HIS B 1 474 ? 19.219 30.062 3.5 1 95.5 474 HIS B O 1
ATOM 9112 N N . GLN B 1 475 ? 20.594 28.25 3.635 1 94.25 475 GLN B N 1
ATOM 9113 C CA . GLN B 1 475 ? 21.844 28.922 3.271 1 94.25 475 GLN B CA 1
ATOM 9114 C C . GLN B 1 475 ? 22.172 30.047 4.254 1 94.25 475 GLN B C 1
ATOM 9116 O O . GLN B 1 475 ? 22.547 31.156 3.846 1 94.25 475 GLN B O 1
ATOM 9121 N N . GLY B 1 476 ? 21.859 29.812 5.422 1 94.06 476 GLY B N 1
ATOM 9122 C CA . GLY B 1 476 ? 22.109 30.766 6.492 1 94.06 476 GLY B CA 1
ATOM 9123 C C . GLY B 1 476 ? 21.844 30.188 7.871 1 94.06 476 GLY B C 1
ATOM 9124 O O . GLY B 1 476 ? 21.562 29 8.008 1 94.06 476 GLY B O 1
ATOM 9125 N N . ASP B 1 477 ? 21.984 31.125 8.875 1 94.38 477 ASP B N 1
ATOM 9126 C CA . ASP B 1 477 ? 21.75 30.719 10.258 1 94.38 477 ASP B CA 1
ATOM 9127 C C . ASP B 1 477 ? 20.438 31.297 10.781 1 94.38 477 ASP B C 1
ATOM 9129 O O . ASP B 1 477 ? 20.016 32.375 10.375 1 94.38 477 ASP B O 1
ATOM 9133 N N . GLY B 1 478 ? 19.812 30.516 11.594 1 96.75 478 GLY B N 1
ATOM 9134 C CA . GLY B 1 478 ? 18.594 31 12.219 1 96.75 478 GLY B CA 1
ATOM 9135 C C . GLY B 1 478 ? 17.406 30.078 12 1 96.75 478 GLY B C 1
ATOM 9136 O O . GLY B 1 478 ? 17.547 29.016 11.414 1 96.75 478 GLY B O 1
ATOM 9137 N N . TYR B 1 479 ? 16.281 30.547 12.625 1 97.56 479 TYR B N 1
ATOM 9138 C CA . TYR B 1 479 ? 15.102 29.672 12.531 1 97.56 479 TYR B CA 1
ATOM 9139 C C . TYR B 1 479 ? 13.828 30.453 12.836 1 97.56 479 TYR B C 1
ATOM 9141 O O . TYR B 1 479 ? 13.867 31.484 13.523 1 97.56 479 TYR B O 1
ATOM 9149 N N . ASN B 1 480 ? 12.719 30.125 12.203 1 98 480 ASN B N 1
ATOM 9150 C CA . ASN B 1 480 ? 11.375 30.453 12.688 1 98 480 ASN B CA 1
ATOM 9151 C C . ASN B 1 480 ? 10.852 29.391 13.641 1 98 480 ASN B C 1
ATOM 9153 O O . ASN B 1 480 ? 11.227 28.219 13.547 1 98 480 ASN B O 1
ATOM 9157 N N . GLU B 1 481 ? 9.984 29.828 14.609 1 97.88 481 GLU B N 1
ATOM 9158 C CA . GLU B 1 481 ? 9.539 28.828 15.57 1 97.88 481 GLU B CA 1
ATOM 9159 C C . GLU B 1 481 ? 8.141 29.141 16.094 1 97.88 481 GLU B C 1
ATOM 9161 O O . GLU B 1 481 ? 7.793 30.312 16.281 1 97.88 481 GLU B O 1
ATOM 9166 N N . LEU B 1 482 ? 7.312 28.234 16.203 1 97.5 482 LEU B N 1
ATOM 9167 C CA . LEU B 1 482 ? 6.066 28.188 16.969 1 97.5 482 LEU B CA 1
ATOM 9168 C C . LEU B 1 482 ? 6.113 27.094 18.016 1 97.5 482 LEU B C 1
ATOM 9170 O O . LEU B 1 482 ? 6.223 25.906 17.688 1 97.5 482 LEU B O 1
ATOM 9174 N N . ARG B 1 483 ? 5.992 27.453 19.297 1 97.69 483 ARG B N 1
ATOM 9175 C CA . ARG B 1 483 ? 6.152 26.469 20.359 1 97.69 483 ARG B CA 1
ATOM 9176 C C . ARG B 1 483 ? 5.043 26.609 21.406 1 97.69 483 ARG B C 1
ATOM 9178 O O . ARG B 1 483 ? 4.652 27.719 21.75 1 97.69 483 ARG B O 1
ATOM 9185 N N . PHE B 1 484 ? 4.539 25.5 21.938 1 97.62 484 PHE B N 1
ATOM 9186 C CA . PHE B 1 484 ? 3.549 25.422 23 1 97.62 484 PHE B CA 1
ATOM 9187 C C . PHE B 1 484 ? 4.145 24.766 24.234 1 97.62 484 PHE B C 1
ATOM 9189 O O . PHE B 1 484 ? 4.656 23.656 24.172 1 97.62 484 PHE B O 1
ATOM 9196 N N . GLU B 1 485 ? 4.094 25.5 25.312 1 97.81 485 GLU B N 1
ATOM 9197 C CA . GLU B 1 485 ? 4.48 24.953 26.625 1 97.81 485 GLU B CA 1
ATOM 9198 C C . GLU B 1 485 ? 3.254 24.609 27.453 1 97.81 485 GLU B C 1
ATOM 9200 O O . GLU B 1 485 ? 2.406 25.469 27.703 1 97.81 485 GLU B O 1
ATOM 9205 N N . ASP B 1 486 ? 3.219 23.406 27.953 1 96.88 486 ASP B N 1
ATOM 9206 C CA . ASP B 1 486 ? 1.997 22.938 28.609 1 96.88 486 ASP B CA 1
ATOM 9207 C C . ASP B 1 486 ? 2.248 22.609 30.078 1 96.88 486 ASP B C 1
ATOM 9209 O O . ASP B 1 486 ? 1.385 22.047 30.75 1 96.88 486 ASP B O 1
ATOM 9213 N N . GLN B 1 487 ? 3.436 22.984 30.578 1 97 487 GLN B N 1
ATOM 9214 C CA . GLN B 1 487 ? 3.643 22.797 32 1 97 487 GLN B CA 1
ATOM 9215 C C . GLN B 1 487 ? 2.721 23.703 32.812 1 97 487 GLN B C 1
ATOM 9217 O O . GLN B 1 487 ? 2.658 24.906 32.562 1 97 487 GLN B O 1
ATOM 9222 N N . ALA B 1 488 ? 2.031 23.109 33.812 1 97.31 488 ALA B N 1
ATOM 9223 C CA . ALA B 1 488 ? 1.07 23.859 34.625 1 97.31 488 ALA B CA 1
ATOM 9224 C C . ALA B 1 488 ? 1.721 25.078 35.281 1 97.31 488 ALA B C 1
ATOM 9226 O O . ALA B 1 488 ? 2.781 24.984 35.906 1 97.31 488 ALA B O 1
ATOM 9227 N N . GLY B 1 489 ? 1.146 26.203 35.062 1 97.31 489 GLY B N 1
ATOM 9228 C CA . GLY B 1 489 ? 1.627 27.453 35.625 1 97.31 489 GLY B CA 1
ATOM 9229 C C . GLY B 1 489 ? 2.637 28.156 34.75 1 97.31 489 GLY B C 1
ATOM 9230 O O . GLY B 1 489 ? 2.99 29.312 35 1 97.31 489 GLY B O 1
ATOM 9231 N N . LYS B 1 490 ? 3.08 27.5 33.75 1 97.31 490 LYS B N 1
ATOM 9232 C CA . LYS B 1 490 ? 4.074 28.062 32.844 1 97.31 490 LYS B CA 1
ATOM 9233 C C . LYS B 1 490 ? 3.6 28 31.391 1 97.31 490 LYS B C 1
ATOM 9235 O O . LYS B 1 490 ? 4.41 28.016 30.469 1 97.31 490 LYS B O 1
ATOM 9240 N N . GLU B 1 491 ? 2.316 27.844 31.188 1 97.88 491 GLU B N 1
ATOM 9241 C CA . GLU B 1 491 ? 1.763 27.734 29.828 1 97.88 491 GLU B CA 1
ATOM 9242 C C . GLU B 1 491 ? 2.162 28.938 28.969 1 97.88 491 GLU B C 1
ATOM 9244 O O . GLU B 1 491 ? 2.176 30.078 29.453 1 97.88 491 GLU B O 1
ATOM 9249 N N . GLU B 1 492 ? 2.52 28.609 27.734 1 98.12 492 GLU B N 1
ATOM 9250 C CA . GLU B 1 492 ? 3.025 29.688 26.891 1 98.12 492 GLU B CA 1
ATOM 9251 C C . GLU B 1 492 ? 2.898 29.328 25.406 1 98.12 492 GLU B C 1
ATOM 9253 O O . GLU B 1 492 ? 3.102 28.172 25.031 1 98.12 492 GLU B O 1
ATOM 9258 N N . ILE B 1 493 ? 2.498 30.281 24.641 1 98 493 ILE B N 1
ATOM 9259 C CA . ILE B 1 493 ? 2.715 30.219 23.188 1 98 493 ILE B CA 1
ATOM 9260 C C . ILE B 1 493 ? 3.865 31.141 22.797 1 98 493 ILE B C 1
ATOM 9262 O O . ILE B 1 493 ? 3.818 32.344 23.062 1 98 493 ILE B O 1
ATOM 9266 N N . TYR B 1 494 ? 4.875 30.578 22.266 1 98.31 494 TYR B N 1
ATOM 9267 C CA . TYR B 1 494 ? 6.059 31.328 21.859 1 98.31 494 TYR B CA 1
ATOM 9268 C C . TYR B 1 494 ? 6.199 31.359 20.344 1 98.31 494 TYR B C 1
ATOM 9270 O O . TYR B 1 494 ? 6.195 30.312 19.688 1 98.31 494 TYR B O 1
ATOM 9278 N N . VAL B 1 495 ? 6.281 32.594 19.766 1 98.19 495 VAL B N 1
ATOM 9279 C CA . VAL B 1 495 ? 6.457 32.781 18.328 1 98.19 495 VAL B CA 1
ATOM 9280 C C . VAL B 1 495 ? 7.742 33.562 18.062 1 98.19 495 VAL B C 1
ATOM 9282 O O . VAL B 1 495 ? 7.965 34.625 18.641 1 98.19 495 VAL B O 1
ATOM 9285 N N . HIS B 1 496 ? 8.562 33 17.266 1 98.44 496 HIS B N 1
ATOM 9286 C CA . HIS B 1 496 ? 9.82 33.656 16.891 1 98.44 496 HIS B CA 1
ATOM 9287 C C . HIS B 1 496 ? 9.945 33.75 15.375 1 98.44 496 HIS B C 1
ATOM 9289 O O . HIS B 1 496 ? 10.031 32.75 14.68 1 98.44 496 HIS B O 1
ATOM 9295 N N . ALA B 1 497 ? 9.914 34.938 14.883 1 98.38 497 ALA B N 1
ATOM 9296 C CA . ALA B 1 497 ? 10.227 35.188 13.477 1 98.38 497 ALA B CA 1
ATOM 9297 C C . ALA B 1 497 ? 11.695 35.594 13.312 1 98.38 497 ALA B C 1
ATOM 9299 O O . ALA B 1 497 ? 12.172 36.562 13.914 1 98.38 497 ALA B O 1
ATOM 9300 N N . GLN B 1 498 ? 12.328 34.875 12.523 1 97.81 498 GLN B N 1
ATOM 9301 C CA . GLN B 1 498 ? 13.766 35.094 12.328 1 97.81 498 GLN B CA 1
ATOM 9302 C C . GLN B 1 498 ? 14.039 36.469 11.734 1 97.81 498 GLN B C 1
ATOM 9304 O O . GLN B 1 498 ? 15.109 37.062 11.953 1 97.81 498 GLN B O 1
ATOM 9309 N N . LYS B 1 499 ? 13.109 37 10.961 1 97.94 499 LYS B N 1
ATOM 9310 C CA . LYS B 1 499 ? 13.281 38.344 10.375 1 97.94 499 LYS B CA 1
ATOM 9311 C C . LYS B 1 499 ? 11.984 39.125 10.422 1 97.94 499 LYS B C 1
ATOM 9313 O O . LYS B 1 499 ? 11.789 39.969 11.312 1 97.94 499 LYS B O 1
ATOM 9318 N N . ASP B 1 500 ? 10.977 38.719 9.578 1 97.81 500 ASP B N 1
ATOM 9319 C CA . ASP B 1 500 ? 9.75 39.5 9.508 1 97.81 500 ASP B CA 1
ATOM 9320 C C . ASP B 1 500 ? 8.539 38.656 9.914 1 97.81 500 ASP B C 1
ATOM 9322 O O . ASP B 1 500 ? 8.555 37.438 9.781 1 97.81 500 ASP B O 1
ATOM 9326 N N . MET B 1 501 ? 7.535 39.281 10.461 1 97.69 501 MET B N 1
ATOM 9327 C CA . MET B 1 501 ? 6.215 38.719 10.68 1 97.69 501 MET B CA 1
ATOM 9328 C C . MET B 1 501 ? 5.133 39.562 10.039 1 97.69 501 MET B C 1
ATOM 9330 O O . MET B 1 501 ? 5.031 40.75 10.328 1 97.69 501 MET B O 1
ATOM 9334 N N . ASN B 1 502 ? 4.391 39.062 9.156 1 97.69 502 ASN B N 1
ATOM 9335 C CA . ASN B 1 502 ? 3.318 39.75 8.453 1 97.69 502 ASN B CA 1
ATOM 9336 C C . ASN B 1 502 ? 1.959 39.125 8.742 1 97.69 502 ASN B C 1
ATOM 9338 O O . ASN B 1 502 ? 1.797 37.906 8.609 1 97.69 502 ASN B O 1
ATOM 9342 N N . LEU B 1 503 ? 1.066 39.875 9.203 1 97.44 503 LEU B N 1
ATOM 9343 C CA . LEU B 1 503 ? -0.295 39.438 9.508 1 97.44 503 LEU B CA 1
ATOM 9344 C C . LEU B 1 503 ? -1.304 40.188 8.633 1 97.44 503 LEU B C 1
ATOM 9346 O O . LEU B 1 503 ? -1.395 41.406 8.672 1 97.44 503 LEU B O 1
ATOM 9350 N N . LEU B 1 504 ? -2.041 39.438 7.828 1 97.75 504 LEU B N 1
ATOM 9351 C CA . LEU B 1 504 ? -3.1 40 6.988 1 97.75 504 LEU B CA 1
ATOM 9352 C C . LEU B 1 504 ? -4.465 39.469 7.422 1 97.75 504 LEU B C 1
ATOM 9354 O O . LEU B 1 504 ? -4.75 38.281 7.277 1 97.75 504 LEU B O 1
ATOM 9358 N N . VAL B 1 505 ? -5.32 40.312 7.977 1 98 505 VAL B N 1
ATOM 9359 C CA . VAL B 1 505 ? -6.676 39.969 8.398 1 98 505 VAL B CA 1
ATOM 9360 C C . VAL B 1 505 ? -7.691 40.656 7.504 1 98 505 VAL B C 1
ATOM 9362 O O . VAL B 1 505 ? -7.738 41.906 7.465 1 98 505 VAL B O 1
ATOM 9365 N N . GLU B 1 506 ? -8.578 39.938 6.887 1 97.44 506 GLU B N 1
ATOM 9366 C CA . GLU B 1 506 ? -9.414 40.531 5.848 1 97.44 506 GLU B CA 1
ATOM 9367 C C . GLU B 1 506 ? -10.656 41.188 6.449 1 97.44 506 GLU B C 1
ATOM 9369 O O . GLU B 1 506 ? -11.422 41.844 5.738 1 97.44 506 GLU B O 1
ATOM 9374 N N . ASN B 1 507 ? -10.805 41.062 7.824 1 97.94 507 ASN B N 1
ATOM 9375 C CA . ASN B 1 507 ? -11.969 41.688 8.469 1 97.94 507 ASN B CA 1
ATOM 9376 C C . ASN B 1 507 ? -11.625 42.219 9.852 1 97.94 507 ASN B C 1
ATOM 9378 O O . ASN B 1 507 ? -11.086 43.312 9.977 1 97.94 507 ASN B O 1
ATOM 9382 N N . ASP B 1 508 ? -11.883 41.438 10.914 1 97.75 508 ASP B N 1
ATOM 9383 C CA . ASP B 1 508 ? -11.641 41.938 12.258 1 97.75 508 ASP B CA 1
ATOM 9384 C C . ASP B 1 508 ? -10.57 41.156 12.984 1 97.75 508 ASP B C 1
ATOM 9386 O O . ASP B 1 508 ? -10.477 39.938 12.805 1 97.75 508 ASP B O 1
ATOM 9390 N N . ARG B 1 509 ? -9.773 41.906 13.797 1 97.5 509 ARG B N 1
ATOM 9391 C CA . ARG B 1 509 ? -8.898 41.25 14.773 1 97.5 509 ARG B CA 1
ATOM 9392 C C . ARG B 1 509 ? -9.305 41.625 16.188 1 97.5 509 ARG B C 1
ATOM 9394 O O . ARG B 1 509 ? -9.492 42.812 16.5 1 97.5 509 ARG B O 1
ATOM 9401 N N . LYS B 1 510 ? -9.484 40.75 17.047 1 97.44 510 LYS B N 1
ATOM 9402 C CA . LYS B 1 510 ? -9.789 40.969 18.469 1 97.44 510 LYS B CA 1
ATOM 9403 C C . LYS B 1 510 ? -8.734 40.344 19.359 1 97.44 510 LYS B C 1
ATOM 9405 O O . LYS B 1 510 ? -8.43 39.156 19.234 1 97.44 510 LYS B O 1
ATOM 9410 N N . ASP B 1 511 ? -8.109 41.094 20.203 1 96.75 511 ASP B N 1
ATOM 9411 C CA . ASP B 1 511 ? -7.195 40.625 21.234 1 96.75 511 ASP B CA 1
ATOM 9412 C C . ASP B 1 511 ? -7.797 40.812 22.625 1 96.75 511 ASP B C 1
ATOM 9414 O O . ASP B 1 511 ? -8.086 41.938 23.047 1 96.75 511 ASP B O 1
ATOM 9418 N N . ASP B 1 512 ? -8.047 39.812 23.297 1 97.5 512 ASP B N 1
ATOM 9419 C CA . ASP B 1 512 ? -8.516 39.812 24.672 1 97.5 512 ASP B CA 1
ATOM 9420 C C . ASP B 1 512 ? -7.438 39.281 25.625 1 97.5 512 ASP B C 1
ATOM 9422 O O . ASP B 1 512 ? -7.258 38.094 25.75 1 97.5 512 ASP B O 1
ATOM 9426 N N . ILE B 1 513 ? -6.707 40.188 26.281 1 98.12 513 ILE B N 1
ATOM 9427 C CA . ILE B 1 513 ? -5.605 39.875 27.172 1 98.12 513 ILE B CA 1
ATOM 9428 C C . ILE B 1 513 ? -6.051 40.031 28.625 1 98.12 513 ILE B C 1
ATOM 9430 O O . ILE B 1 513 ? -6.387 41.156 29.047 1 98.12 513 ILE B O 1
ATOM 9434 N N . LYS B 1 514 ? -5.922 39.094 29.453 1 97.5 514 LYS B N 1
ATOM 9435 C CA . LYS B 1 514 ? -6.605 39.062 30.75 1 97.5 514 LYS B CA 1
ATOM 9436 C C . LYS B 1 514 ? -5.723 39.656 31.844 1 97.5 514 LYS B C 1
ATOM 9438 O O . LYS B 1 514 ? -6.152 39.781 33 1 97.5 514 LYS B O 1
ATOM 9443 N N . HIS B 1 515 ? -4.461 40.062 31.438 1 98.06 515 HIS B N 1
ATOM 9444 C CA . HIS B 1 515 ? -3.594 40.719 32.406 1 98.06 515 HIS B CA 1
ATOM 9445 C C . HIS B 1 515 ? -2.793 41.844 31.797 1 98.06 515 HIS B C 1
ATOM 9447 O O . HIS B 1 515 ? -3.324 42.938 31.578 1 98.06 515 HIS B O 1
ATOM 9453 N N . ASP B 1 516 ? -1.4 41.531 31.422 1 98.31 516 ASP B N 1
ATOM 9454 C CA . ASP B 1 516 ? -0.601 42.656 30.938 1 98.31 516 ASP B CA 1
ATOM 9455 C C . ASP B 1 516 ? -0.242 42.5 29.469 1 98.31 516 ASP B C 1
ATOM 9457 O O . ASP B 1 516 ? -0.096 41.375 28.984 1 98.31 516 ASP B O 1
ATOM 9461 N N . LEU B 1 517 ? -0.169 43.625 28.734 1 98.12 517 LEU B N 1
ATOM 9462 C CA . LEU B 1 517 ? 0.421 43.719 27.406 1 98.12 517 LEU B CA 1
ATOM 9463 C C . LEU B 1 517 ? 1.734 44.469 27.438 1 98.12 517 LEU B C 1
ATOM 9465 O O . LEU B 1 517 ? 1.765 45.656 27.844 1 98.12 517 LEU B O 1
ATOM 9469 N N . HIS B 1 518 ? 2.793 43.844 27.125 1 98.25 518 HIS B N 1
ATOM 9470 C CA . HIS B 1 518 ? 4.094 44.469 26.969 1 98.25 518 HIS B CA 1
ATOM 9471 C C . HIS B 1 518 ? 4.492 44.562 25.5 1 98.25 518 HIS B C 1
ATOM 9473 O O . HIS B 1 518 ? 4.586 43.562 24.812 1 98.25 518 HIS B O 1
ATOM 9479 N N . LEU B 1 519 ? 4.664 45.75 25.016 1 97.88 519 LEU B N 1
ATOM 9480 C CA . LEU B 1 519 ? 5.102 46 23.656 1 97.88 519 LEU B CA 1
ATOM 9481 C C . LEU B 1 519 ? 6.434 46.75 23.625 1 97.88 519 LEU B C 1
ATOM 9483 O O . LEU B 1 519 ? 6.527 47.875 24.109 1 97.88 519 LEU B O 1
ATOM 9487 N N . ASP B 1 520 ? 7.484 46.094 23.141 1 98.38 520 ASP B N 1
ATOM 9488 C CA . ASP B 1 520 ? 8.812 46.688 23.016 1 98.38 520 ASP B CA 1
ATOM 9489 C C . ASP B 1 520 ? 9.25 46.719 21.547 1 98.38 520 ASP B C 1
ATOM 9491 O O . ASP B 1 520 ? 9.492 45.688 20.938 1 98.38 520 ASP B O 1
ATOM 9495 N N . VAL B 1 521 ? 9.344 47.938 20.984 1 98.44 521 VAL B N 1
ATOM 9496 C CA . VAL B 1 521 ? 9.742 48.156 19.594 1 98.44 521 VAL B CA 1
ATOM 9497 C C . VAL B 1 521 ? 11.102 48.844 19.547 1 98.44 521 VAL B C 1
ATOM 9499 O O . VAL B 1 521 ? 11.25 49.969 20.016 1 98.44 521 VAL B O 1
ATOM 9502 N N . ALA B 1 522 ? 12.07 48.25 18.938 1 98.12 522 ALA B N 1
ATOM 9503 C CA . ALA B 1 522 ? 13.453 48.719 19.047 1 98.12 522 ALA B CA 1
ATOM 9504 C C . ALA B 1 522 ? 13.719 49.906 18.125 1 98.12 522 ALA B C 1
ATOM 9506 O O . ALA B 1 522 ? 14.688 50.625 18.312 1 98.12 522 ALA B O 1
ATOM 9507 N N . ASN B 1 523 ? 12.789 50.156 17.125 1 97.88 523 ASN B N 1
ATOM 9508 C CA . ASN B 1 523 ? 13.031 51.25 16.188 1 97.88 523 ASN B CA 1
ATOM 9509 C C . ASN B 1 523 ? 11.82 52.156 16.078 1 97.88 523 ASN B C 1
ATOM 9511 O O . ASN B 1 523 ? 11.578 52.969 16.969 1 97.88 523 ASN B O 1
ATOM 9515 N N . GLU B 1 524 ? 10.977 52 14.992 1 98 524 GLU B N 1
ATOM 9516 C CA . GLU B 1 524 ? 9.859 52.906 14.844 1 98 524 GLU B CA 1
ATOM 9517 C C . GLU B 1 524 ? 8.523 52.156 14.812 1 98 524 GLU B C 1
ATOM 9519 O O . GLU B 1 524 ? 8.477 51 14.461 1 98 524 GLU B O 1
ATOM 9524 N N . ARG B 1 525 ? 7.453 52.844 15.281 1 97.94 525 ARG B N 1
ATOM 9525 C CA . ARG B 1 525 ? 6.082 52.375 15.156 1 97.94 525 ARG B CA 1
ATOM 9526 C C . ARG B 1 525 ? 5.277 53.25 14.195 1 97.94 525 ARG B C 1
ATOM 9528 O O . ARG B 1 525 ? 5.262 54.469 14.328 1 97.94 525 ARG B O 1
ATOM 9535 N N . PHE B 1 526 ? 4.75 52.688 13.234 1 97.81 526 PHE B N 1
ATOM 9536 C CA . PHE B 1 526 ? 3.875 53.344 12.266 1 97.81 526 PHE B CA 1
ATOM 9537 C C . PHE B 1 526 ? 2.445 52.812 12.391 1 97.81 526 PHE B C 1
ATOM 9539 O O . PHE B 1 526 ? 2.203 51.625 12.305 1 97.81 526 PHE B O 1
ATOM 9546 N N . THR B 1 527 ? 1.495 53.688 12.617 1 97.56 527 THR B N 1
ATOM 9547 C CA . THR B 1 527 ? 0.102 53.281 12.766 1 97.56 527 THR B CA 1
ATOM 9548 C C . THR B 1 527 ? -0.808 54.156 11.891 1 97.56 527 THR B C 1
ATOM 9550 O O . THR B 1 527 ? -0.669 55.375 11.859 1 97.56 527 THR B O 1
ATOM 9553 N N . HIS B 1 528 ? -1.653 53.531 11.148 1 98 528 HIS B N 1
ATOM 9554 C CA . HIS B 1 528 ? -2.666 54.219 10.352 1 98 528 HIS B CA 1
ATOM 9555 C C . HIS B 1 528 ? -4.047 53.625 10.594 1 98 528 HIS B C 1
ATOM 9557 O O . HIS B 1 528 ? -4.293 52.438 10.266 1 98 528 HIS B O 1
ATOM 9563 N N . ILE B 1 529 ? -4.957 54.375 11.234 1 98.12 529 ILE B N 1
ATOM 9564 C CA . ILE B 1 529 ? -6.363 54.031 11.422 1 98.12 529 ILE B CA 1
ATOM 9565 C C . ILE B 1 529 ? -7.227 54.812 10.438 1 98.12 529 ILE B C 1
ATOM 9567 O O . ILE B 1 529 ? -7.34 56.031 10.539 1 98.12 529 ILE B O 1
ATOM 9571 N N . LYS B 1 530 ? -7.938 54.188 9.602 1 97.62 530 LYS B N 1
ATOM 9572 C CA . LYS B 1 530 ? -8.523 54.875 8.445 1 97.62 530 LYS B CA 1
ATOM 9573 C C . LYS B 1 530 ? -9.938 55.375 8.742 1 97.62 530 LYS B C 1
ATOM 9575 O O . LYS B 1 530 ? -10.562 56 7.91 1 97.62 530 LYS B O 1
ATOM 9580 N N . ALA B 1 531 ? -10.414 55.094 10.008 1 97.69 531 ALA B N 1
ATOM 9581 C CA . ALA B 1 531 ? -11.688 55.625 10.461 1 97.69 531 ALA B CA 1
ATOM 9582 C C . ALA B 1 531 ? -11.547 56.281 11.828 1 97.69 531 ALA B C 1
ATOM 9584 O O . ALA B 1 531 ? -10.93 57.344 11.953 1 97.69 531 ALA B O 1
ATOM 9585 N N . ASN B 1 532 ? -12.195 55.594 12.906 1 97.56 532 ASN B N 1
ATOM 9586 C CA . ASN B 1 532 ? -12.109 56.188 14.234 1 97.56 532 ASN B CA 1
ATOM 9587 C C . ASN B 1 532 ? -11.219 55.375 15.164 1 97.56 532 ASN B C 1
ATOM 9589 O O . ASN B 1 532 ? -11.055 54.156 14.969 1 97.56 532 ASN B O 1
ATOM 9593 N N . ASP B 1 533 ? -10.609 56.125 16.125 1 97.69 533 ASP B N 1
ATOM 9594 C CA . ASP B 1 533 ? -9.789 55.531 17.156 1 97.69 533 ASP B CA 1
ATOM 9595 C C . ASP B 1 533 ? -10.406 55.719 18.531 1 97.69 533 ASP B C 1
ATOM 9597 O O . ASP B 1 533 ? -10.656 56.844 18.953 1 97.69 533 ASP B O 1
ATOM 9601 N N . HIS B 1 534 ? -10.656 54.656 19.141 1 97.88 534 HIS B N 1
ATOM 9602 C CA . HIS B 1 534 ? -11.25 54.656 20.484 1 97.88 534 HIS B CA 1
ATOM 9603 C C . HIS B 1 534 ? -10.273 54.125 21.516 1 97.88 534 HIS B C 1
ATOM 9605 O O . HIS B 1 534 ? -9.766 53.031 21.391 1 97.88 534 HIS B O 1
ATOM 9611 N N . LEU B 1 535 ? -10.008 54.938 22.609 1 97.69 535 LEU B N 1
ATOM 9612 C CA . LEU B 1 535 ? -9.148 54.5 23.703 1 97.69 535 LEU B CA 1
ATOM 9613 C C . LEU B 1 535 ? -9.789 54.812 25.062 1 97.69 535 LEU B C 1
ATOM 9615 O O . LEU B 1 535 ? -10.148 55.938 25.328 1 97.69 535 LEU B O 1
ATOM 9619 N N . THR B 1 536 ? -9.961 53.812 25.828 1 98 536 THR B N 1
ATOM 9620 C CA . THR B 1 536 ? -10.398 53.969 27.203 1 98 536 THR B CA 1
ATOM 9621 C C . THR B 1 536 ? -9.398 53.344 28.172 1 98 536 THR B C 1
ATOM 9623 O O . THR B 1 536 ? -9.062 52.188 28.047 1 98 536 THR B O 1
ATOM 9626 N N . VAL B 1 537 ? -8.914 54.156 29.141 1 97.94 537 VAL B N 1
ATOM 9627 C CA . VAL B 1 537 ? -8.039 53.688 30.203 1 97.94 537 VAL B CA 1
ATOM 9628 C C . VAL B 1 537 ? -8.734 53.844 31.562 1 97.94 537 VAL B C 1
ATOM 9630 O O . VAL B 1 537 ? -9.086 54.969 31.953 1 97.94 537 VAL B O 1
ATOM 9633 N N . ASP B 1 538 ? -8.883 52.75 32.312 1 97.69 538 ASP B N 1
ATOM 9634 C CA . ASP B 1 538 ? -9.633 52.812 33.562 1 97.69 538 ASP B CA 1
ATOM 9635 C C . ASP B 1 538 ? -8.781 53.406 34.688 1 97.69 538 ASP B C 1
ATOM 9637 O O . ASP B 1 538 ? -9.312 54 35.625 1 97.69 538 ASP B O 1
ATOM 9641 N N . GLY B 1 539 ? -7.473 53.25 34.594 1 97.69 539 GLY B N 1
ATOM 9642 C CA . GLY B 1 539 ? -6.566 53.812 35.594 1 97.69 539 GLY B CA 1
ATOM 9643 C C . GLY B 1 539 ? -5.91 55.094 35.125 1 97.69 539 GLY B C 1
ATOM 9644 O O . GLY B 1 539 ? -6.598 56.062 34.812 1 97.69 539 GLY B O 1
ATOM 9645 N N . GLU B 1 540 ? -4.496 55.062 35.156 1 97.62 540 GLU B N 1
ATOM 9646 C CA . GLU B 1 540 ? -3.717 56.219 34.719 1 97.62 540 GLU B CA 1
ATOM 9647 C C . GLU B 1 540 ? -3.047 55.969 33.375 1 97.62 540 GLU B C 1
ATOM 9649 O O . GLU B 1 540 ? -2.779 54.812 33 1 97.62 540 GLU B O 1
ATOM 9654 N N . SER B 1 541 ? -2.928 57.094 32.625 1 97.44 541 SER B N 1
ATOM 9655 C CA . SER B 1 541 ? -2.121 57.062 31.406 1 97.44 541 SER B CA 1
ATOM 9656 C C . SER B 1 541 ? -0.858 57.906 31.562 1 97.44 541 SER B C 1
ATOM 9658 O O . SER B 1 541 ? -0.933 59.094 31.906 1 97.44 541 SER B O 1
ATOM 9660 N N . ARG B 1 542 ? 0.206 57.219 31.453 1 97.62 542 ARG B N 1
ATOM 9661 C CA . ARG B 1 542 ? 1.504 57.906 31.562 1 97.62 542 ARG B CA 1
ATOM 9662 C C . ARG B 1 542 ? 2.266 57.812 30.234 1 97.62 542 ARG B C 1
ATOM 9664 O O . ARG B 1 542 ? 2.479 56.719 29.703 1 97.62 542 ARG B O 1
ATOM 9671 N N . SER B 1 543 ? 2.584 59.062 29.672 1 97 543 SER B N 1
ATOM 9672 C CA . SER B 1 543 ? 3.324 59.094 28.422 1 97 543 SER B CA 1
ATOM 9673 C C . SER B 1 543 ? 4.574 59.969 28.547 1 97 543 SER B C 1
ATOM 9675 O O . SER B 1 543 ? 4.52 61.062 29.109 1 97 543 SER B O 1
ATOM 9677 N N . HIS B 1 544 ? 5.715 59.375 28.125 1 98.06 544 HIS B N 1
ATOM 9678 C CA . HIS B 1 544 ? 6.98 60.094 28.109 1 98.06 544 HIS B CA 1
ATOM 9679 C C . HIS B 1 544 ? 7.641 60.062 26.734 1 98.06 544 HIS B C 1
ATOM 9681 O O . HIS B 1 544 ? 7.992 58.969 26.25 1 98.06 544 HIS B O 1
ATOM 9687 N N . THR B 1 545 ? 7.75 61.281 26.141 1 97.69 545 THR B N 1
ATOM 9688 C CA . THR B 1 545 ? 8.453 61.438 24.859 1 97.69 545 THR B CA 1
ATOM 9689 C C . THR B 1 545 ? 9.75 62.219 25.047 1 97.69 545 THR B C 1
ATOM 9691 O O . THR B 1 545 ? 9.734 63.375 25.469 1 97.69 545 THR B O 1
ATOM 9694 N N . LYS B 1 546 ? 10.859 61.562 24.625 1 97.44 546 LYS B N 1
ATOM 9695 C CA . LYS B 1 546 ? 12.141 62.219 24.859 1 97.44 546 LYS B CA 1
ATOM 9696 C C . LYS B 1 546 ? 12.398 63.312 23.828 1 97.44 546 LYS B C 1
ATOM 9698 O O . LYS B 1 546 ? 13.031 64.312 24.141 1 97.44 546 LYS B O 1
ATOM 9703 N N . GLY B 1 547 ? 11.93 63.125 22.625 1 96.75 547 GLY B N 1
ATOM 9704 C CA . GLY B 1 547 ? 12.031 64.125 21.594 1 96.75 547 GLY B CA 1
ATOM 9705 C C . GLY B 1 547 ? 10.828 65.062 21.547 1 96.75 547 GLY B C 1
ATOM 9706 O O . GLY B 1 547 ? 10.234 65.375 22.594 1 96.75 547 GLY B O 1
ATOM 9707 N N . ASN B 1 548 ? 10.555 65.625 20.328 1 96.62 548 ASN B N 1
ATOM 9708 C CA . ASN B 1 548 ? 9.367 66.438 20.156 1 96.62 548 ASN B CA 1
ATOM 9709 C C . ASN B 1 548 ? 8.094 65.625 20.109 1 96.62 548 ASN B C 1
ATOM 9711 O O . ASN B 1 548 ? 8.117 64.438 19.656 1 96.62 548 ASN B O 1
ATOM 9715 N N . LYS B 1 549 ? 7.039 66.125 20.688 1 96.69 549 LYS B N 1
ATOM 9716 C CA . LYS B 1 549 ? 5.699 65.625 20.484 1 96.69 549 LYS B CA 1
ATOM 9717 C C . LYS B 1 549 ? 4.859 66.562 19.609 1 96.69 549 LYS B C 1
ATOM 9719 O O . LYS B 1 549 ? 4.699 67.688 19.922 1 96.69 549 LYS B O 1
ATOM 9724 N N . THR B 1 550 ? 4.527 66 18.531 1 97.38 550 THR B N 1
ATOM 9725 C CA . THR B 1 550 ? 3.691 66.812 17.609 1 97.38 550 THR B CA 1
ATOM 9726 C C . THR B 1 550 ? 2.277 66.188 17.562 1 97.38 550 THR B C 1
ATOM 9728 O O . THR B 1 550 ? 2.096 65 17.344 1 97.38 550 THR B O 1
ATOM 9731 N N . ILE B 1 551 ? 1.285 67.062 17.812 1 96.81 551 ILE B N 1
ATOM 9732 C CA . ILE B 1 551 ? -0.121 66.688 17.688 1 96.81 551 ILE B CA 1
ATOM 9733 C C . ILE B 1 551 ? -0.812 67.625 16.688 1 96.81 551 ILE B C 1
ATOM 9735 O O . ILE B 1 551 ? -0.89 68.812 16.906 1 96.81 551 ILE B O 1
ATOM 9739 N N . VAL B 1 552 ? -1.242 67.062 15.656 1 97.38 552 VAL B N 1
ATOM 9740 C CA . VAL B 1 552 ? -1.979 67.812 14.648 1 97.38 552 VAL B CA 1
ATOM 9741 C C . VAL B 1 552 ? -3.418 67.312 14.57 1 97.38 552 VAL B C 1
ATOM 9743 O O . VAL B 1 552 ? -3.654 66.125 14.406 1 97.38 552 VAL B O 1
ATOM 9746 N N . THR B 1 553 ? -4.391 68.188 14.734 1 97 553 THR B N 1
ATOM 9747 C CA . THR B 1 553 ? -5.812 67.875 14.562 1 97 553 THR B CA 1
ATOM 9748 C C . THR B 1 553 ? -6.414 68.812 13.5 1 97 553 THR B C 1
ATOM 9750 O O . THR B 1 553 ? -6.406 70.062 13.656 1 97 553 THR B O 1
ATOM 9753 N N . ASP B 1 554 ? -6.988 68.25 12.438 1 96.56 554 ASP B N 1
ATOM 9754 C CA . ASP B 1 554 ? -7.496 69.062 11.352 1 96.56 554 ASP B CA 1
ATOM 9755 C C . ASP B 1 554 ? -8.758 69.812 11.766 1 96.56 554 ASP B C 1
ATOM 9757 O O . ASP B 1 554 ? -8.984 70.938 11.352 1 96.56 554 ASP B O 1
ATOM 9761 N N . ALA B 1 555 ? -9.555 69.188 12.578 1 96.25 555 ALA B N 1
ATOM 9762 C CA . ALA B 1 555 ? -10.781 69.875 13.031 1 96.25 555 ALA B CA 1
ATOM 9763 C C . ALA B 1 555 ? -10.586 70.5 14.398 1 96.25 555 ALA B C 1
ATOM 9765 O O . ALA B 1 555 ? -9.836 71.5 14.523 1 96.25 555 ALA B O 1
ATOM 9766 N N . SER B 1 556 ? -11.305 69.938 15.5 1 96.56 556 SER B N 1
ATOM 9767 C CA . SER B 1 556 ? -11.195 70.5 16.828 1 96.56 556 SER B CA 1
ATOM 9768 C C . SER B 1 556 ? -10.664 69.5 17.844 1 96.56 556 SER B C 1
ATOM 9770 O O . SER B 1 556 ? -10.898 68.312 17.719 1 96.56 556 SER B O 1
ATOM 9772 N N . SER B 1 557 ? -9.883 70.062 18.766 1 95.94 557 SER B N 1
ATOM 9773 C CA . SER B 1 557 ? -9.469 69.312 19.938 1 95.94 557 SER B CA 1
ATOM 9774 C C . SER B 1 557 ? -10.305 69.625 21.156 1 95.94 557 SER B C 1
ATOM 9776 O O . SER B 1 557 ? -10.359 70.812 21.547 1 95.94 557 SER B O 1
ATOM 9778 N N . HIS B 1 558 ? -10.961 68.688 21.688 1 96.56 558 HIS B N 1
ATOM 9779 C CA . HIS B 1 558 ? -11.758 68.875 22.891 1 96.56 558 HIS B CA 1
ATOM 9780 C C . HIS B 1 558 ? -11.094 68.188 24.094 1 96.56 558 HIS B C 1
ATOM 9782 O O . HIS B 1 558 ? -10.922 67 24.109 1 96.56 558 HIS B O 1
ATOM 9788 N N . LEU B 1 559 ? -10.719 69 25.109 1 95.75 559 LEU B N 1
ATOM 9789 C CA . LEU B 1 559 ? -10.109 68.5 26.344 1 95.75 559 LEU B CA 1
ATOM 9790 C C . LEU B 1 559 ? -11.031 68.75 27.547 1 95.75 559 LEU B C 1
ATOM 9792 O O . LEU B 1 559 ? -11.406 69.875 27.828 1 95.75 559 LEU B O 1
ATOM 9796 N N . LYS B 1 560 ? -11.391 67.75 28.141 1 96.25 560 LYS B N 1
ATOM 9797 C CA . LYS B 1 560 ? -12.18 67.875 29.359 1 96.25 560 LYS B CA 1
ATOM 9798 C C . LYS B 1 560 ? -11.453 67.188 30.531 1 96.25 560 LYS B C 1
ATOM 9800 O O . LYS B 1 560 ? -11.148 66 30.484 1 96.25 560 LYS B O 1
ATOM 9805 N N . GLN B 1 561 ? -11.094 68 31.562 1 96 561 GLN B N 1
ATOM 9806 C CA . GLN B 1 561 ? -10.438 67.562 32.781 1 96 561 GLN B CA 1
ATOM 9807 C C . GLN B 1 561 ? -11.391 67.562 33.969 1 96 561 GLN B C 1
ATOM 9809 O O . GLN B 1 561 ? -12.047 68.562 34.219 1 96 561 GLN B O 1
ATOM 9814 N N . GLY B 1 562 ? -11.484 66.375 34.688 1 94.81 562 GLY B N 1
ATOM 9815 C CA . GLY B 1 562 ? -12.367 66.312 35.844 1 94.81 562 GLY B CA 1
ATOM 9816 C C . GLY B 1 562 ? -11.891 67.188 37 1 94.81 562 GLY B C 1
ATOM 9817 O O . GLY B 1 562 ? -12.695 67.812 37.719 1 94.81 562 GLY B O 1
ATOM 9818 N N . ASN B 1 563 ? -10.586 67.25 37.156 1 95.81 563 ASN B N 1
ATOM 9819 C CA . ASN B 1 563 ? -10.047 68.062 38.25 1 95.81 563 ASN B CA 1
ATOM 9820 C C . ASN B 1 563 ? -9.203 69.188 37.781 1 95.81 563 ASN B C 1
ATOM 9822 O O . ASN B 1 563 ? -9.68 70.375 37.75 1 95.81 563 ASN B O 1
ATOM 9826 N N . SER B 1 564 ? -7.949 69 37.344 1 96.31 564 SER B N 1
ATOM 9827 C CA . SER B 1 564 ? -7.055 70.062 37.031 1 96.31 564 SER B CA 1
ATOM 9828 C C . SER B 1 564 ? -6.277 69.812 35.75 1 96.31 564 SER B C 1
ATOM 9830 O O . SER B 1 564 ? -6.023 68.625 35.406 1 96.31 564 SER B O 1
ATOM 9832 N N . LEU B 1 565 ? -6.055 70.875 34.969 1 96.06 565 LEU B N 1
ATOM 9833 C CA . LEU B 1 565 ? -5.039 70.875 33.938 1 96.06 565 LEU B CA 1
ATOM 9834 C C . LEU B 1 565 ? -3.789 71.625 34.406 1 96.06 565 LEU B C 1
ATOM 9836 O O . LEU B 1 565 ? -3.836 72.812 34.688 1 96.06 565 LEU B O 1
ATOM 9840 N N . LEU B 1 566 ? -2.799 70.812 34.594 1 96.94 566 LEU B N 1
ATOM 9841 C CA . LEU B 1 566 ? -1.542 71.375 35.094 1 96.94 566 LEU B CA 1
ATOM 9842 C C . LEU B 1 566 ? -0.458 71.312 34 1 96.94 566 LEU B C 1
ATOM 9844 O O . LEU B 1 566 ? -0.039 70.188 33.656 1 96.94 566 LEU B O 1
ATOM 9848 N N . VAL B 1 567 ? -0.024 72.5 33.5 1 96.31 567 VAL B N 1
ATOM 9849 C CA . VAL B 1 567 ? 0.942 72.562 32.406 1 96.31 567 VAL B CA 1
ATOM 9850 C C . VAL B 1 567 ? 2.225 73.25 32.906 1 96.31 567 VAL B C 1
ATOM 9852 O O . VAL B 1 567 ? 2.182 74.375 33.469 1 96.31 567 VAL B O 1
ATOM 9855 N N . ASP B 1 568 ? 3.322 72.562 32.719 1 96.69 568 ASP B N 1
ATOM 9856 C CA . ASP B 1 568 ? 4.641 73.125 33.062 1 96.69 568 ASP B CA 1
ATOM 9857 C C . ASP B 1 568 ? 5.562 73.062 31.828 1 96.69 568 ASP B C 1
ATOM 9859 O O . ASP B 1 568 ? 5.848 71.938 31.312 1 96.69 568 ASP B O 1
ATOM 9863 N N . ALA B 1 569 ? 6.016 74.25 31.359 1 96.06 569 ALA B N 1
ATOM 9864 C CA . ALA B 1 569 ? 6.953 74.375 30.234 1 96.06 569 ALA B CA 1
ATOM 9865 C C . ALA B 1 569 ? 8.258 75 30.672 1 96.06 569 ALA B C 1
ATOM 9867 O O . ALA B 1 569 ? 8.242 76.062 31.344 1 96.06 569 ALA B O 1
ATOM 9868 N N . GLY B 1 570 ? 9.375 74.438 30.297 1 94.38 570 GLY B N 1
ATOM 9869 C CA . GLY B 1 570 ? 10.672 74.938 30.734 1 94.38 570 GLY B CA 1
ATOM 9870 C C . GLY B 1 570 ? 11.016 76.312 30.156 1 94.38 570 GLY B C 1
ATOM 9871 O O . GLY B 1 570 ? 11.641 77.125 30.828 1 94.38 570 GLY B O 1
ATOM 9872 N N . ARG B 1 571 ? 10.562 76.625 28.984 1 93.94 571 ARG B N 1
ATOM 9873 C CA . ARG B 1 571 ? 11.008 77.812 28.328 1 93.94 571 ARG B CA 1
ATOM 9874 C C . ARG B 1 571 ? 9.82 78.688 27.922 1 93.94 571 ARG B C 1
ATOM 9876 O O . ARG B 1 571 ? 9.758 79.875 28.281 1 93.94 571 ARG B O 1
ATOM 9883 N N . GLU B 1 572 ? 8.969 78.125 27.156 1 94.62 572 GLU B N 1
ATOM 9884 C CA . GLU B 1 572 ? 7.949 78.938 26.562 1 94.62 572 GLU B CA 1
ATOM 9885 C C . GLU B 1 572 ? 6.621 78.188 26.422 1 94.62 572 GLU B C 1
ATOM 9887 O O . GLU B 1 572 ? 6.602 77 26.141 1 94.62 572 GLU B O 1
ATOM 9892 N N . ILE B 1 573 ? 5.453 79 26.781 1 95.56 573 ILE B N 1
ATOM 9893 C CA . ILE B 1 573 ? 4.121 78.562 26.328 1 95.56 573 ILE B CA 1
ATOM 9894 C C . ILE B 1 573 ? 3.594 79.625 25.328 1 95.56 573 ILE B C 1
ATOM 9896 O O . ILE B 1 573 ? 3.5 80.812 25.641 1 95.56 573 ILE B O 1
ATOM 9900 N N . HIS B 1 574 ? 3.412 79.188 24.172 1 96.25 574 HIS B N 1
ATOM 9901 C CA . HIS B 1 574 ? 2.848 80.062 23.156 1 96.25 574 HIS B CA 1
ATOM 9902 C C . HIS B 1 574 ? 1.488 79.562 22.688 1 96.25 574 HIS B C 1
ATOM 9904 O O . HIS B 1 574 ? 1.395 78.5 22.094 1 96.25 574 HIS B O 1
ATOM 9910 N N . LEU B 1 575 ? 0.37 80.312 22.984 1 95.5 575 LEU B N 1
ATOM 9911 C CA . LEU B 1 575 ? -0.986 80 22.547 1 95.5 575 LEU B CA 1
ATOM 9912 C C . LEU B 1 575 ? -1.435 81 21.469 1 95.5 575 LEU B C 1
ATOM 9914 O O . LEU B 1 575 ? -1.617 82.188 21.75 1 95.5 575 LEU B O 1
ATOM 9918 N N . LYS B 1 576 ? -1.55 80.562 20.328 1 94.88 576 LYS B N 1
ATOM 9919 C CA . LYS B 1 576 ? -1.98 81.375 19.219 1 94.88 576 LYS B CA 1
ATOM 9920 C C . LYS B 1 576 ? -3.344 80.938 18.688 1 94.88 576 LYS B C 1
ATOM 9922 O O . LYS B 1 576 ? -3.51 79.812 18.234 1 94.88 576 LYS B O 1
ATOM 9927 N N . GLY B 1 577 ? -4.387 81.75 18.828 1 93.56 577 GLY B N 1
ATOM 9928 C CA . GLY B 1 577 ? -5.695 81.562 18.219 1 93.56 577 GLY B CA 1
ATOM 9929 C C . GLY B 1 577 ? -5.938 82.438 17.016 1 93.56 577 GLY B C 1
ATOM 9930 O O . GLY B 1 577 ? -5.551 83.562 16.984 1 93.56 577 GLY B O 1
ATOM 9931 N N . GLY B 1 578 ? -6.52 81.875 15.961 1 89.81 578 GLY B N 1
ATOM 9932 C CA . GLY B 1 578 ? -6.762 82.625 14.734 1 89.81 578 GLY B CA 1
ATOM 9933 C C . GLY B 1 578 ? -7.77 83.75 14.914 1 89.81 578 GLY B C 1
ATOM 9934 O O . GLY B 1 578 ? -7.504 84.875 14.539 1 89.81 578 GLY B O 1
ATOM 9935 N N . SER B 1 579 ? -8.836 83.438 15.539 1 91.38 579 SER B N 1
ATOM 9936 C CA . SER B 1 579 ? -9.891 84.438 15.68 1 91.38 579 SER B CA 1
ATOM 9937 C C . SER B 1 579 ? -10.008 84.938 17.125 1 91.38 579 SER B C 1
ATOM 9939 O O . SER B 1 579 ? -10.047 86.125 17.375 1 91.38 579 SER B O 1
ATOM 9941 N N . LYS B 1 580 ? -10.078 84.062 18.016 1 91.94 580 LYS B N 1
ATOM 9942 C CA . LYS B 1 580 ? -10.266 84.5 19.391 1 91.94 580 LYS B CA 1
ATOM 9943 C C . LYS B 1 580 ? -9.664 83.5 20.375 1 91.94 580 LYS B C 1
ATOM 9945 O O . LYS B 1 580 ? -9.539 82.312 20.078 1 91.94 580 LYS B O 1
ATOM 9950 N N . ILE B 1 581 ? -9.281 84 21.578 1 94.44 581 ILE B N 1
ATOM 9951 C CA . ILE B 1 581 ? -8.93 83.25 22.781 1 94.44 581 ILE B CA 1
ATOM 9952 C C . ILE B 1 581 ? -9.812 83.688 23.953 1 94.44 581 ILE B C 1
ATOM 9954 O O . ILE B 1 581 ? -9.914 84.875 24.234 1 94.44 581 ILE B O 1
ATOM 9958 N N . VAL B 1 582 ? -10.484 82.75 24.438 1 94.81 582 VAL B N 1
ATOM 9959 C CA . VAL B 1 582 ? -11.305 83 25.609 1 94.81 582 VAL B CA 1
ATOM 9960 C C . VAL B 1 582 ? -10.805 82.25 26.812 1 94.81 582 VAL B C 1
ATOM 9962 O O . VAL B 1 582 ? -10.758 81 26.766 1 94.81 582 VAL B O 1
ATOM 9965 N N . VAL B 1 583 ? -10.383 82.875 27.891 1 93.56 583 VAL B N 1
ATOM 9966 C CA . VAL B 1 583 ? -10 82.312 29.156 1 93.56 583 VAL B CA 1
ATOM 9967 C C . VAL B 1 583 ? -10.992 82.688 30.234 1 93.56 583 VAL B C 1
ATOM 9969 O O . VAL B 1 583 ? -11.141 83.875 30.547 1 93.56 583 VAL B O 1
ATOM 9972 N N . GLU B 1 584 ? -11.633 81.75 30.797 1 93.31 584 GLU B N 1
ATOM 9973 C CA . GLU B 1 584 ? -12.664 82.062 31.766 1 93.31 584 GLU B CA 1
ATOM 9974 C C . GLU B 1 584 ? -12.641 81.125 32.969 1 93.31 584 GLU B C 1
ATOM 9976 O O . GLU B 1 584 ? -12.312 79.938 32.812 1 93.31 584 GLU B O 1
ATOM 9981 N N . SER B 1 585 ? -12.852 81.562 34.156 1 93.5 585 SER B N 1
ATOM 9982 C CA . SER B 1 585 ? -12.977 80.812 35.406 1 93.5 585 SER B CA 1
ATOM 9983 C C . SER B 1 585 ? -14.156 81.312 36.25 1 93.5 585 SER B C 1
ATOM 9985 O O . SER B 1 585 ? -14.547 82.5 36.125 1 93.5 585 SER B O 1
ATOM 9987 N N . ASP B 1 586 ? -14.75 80.438 37.031 1 91.25 586 ASP B N 1
ATOM 9988 C CA . ASP B 1 586 ? -15.906 80.875 37.844 1 91.25 586 ASP B CA 1
ATOM 9989 C C . ASP B 1 586 ? -15.484 81.688 39.031 1 91.25 586 ASP B C 1
ATOM 9991 O O . ASP B 1 586 ? -16.203 82.625 39.406 1 91.25 586 ASP B O 1
ATOM 9995 N N . ALA B 1 587 ? -14.289 81.438 39.5 1 92.88 587 ALA B N 1
ATOM 9996 C CA . ALA B 1 587 ? -13.945 82.125 40.75 1 92.88 587 ALA B CA 1
ATOM 9997 C C . ALA B 1 587 ? -12.812 83.125 40.531 1 92.88 587 ALA B C 1
ATOM 9999 O O . ALA B 1 587 ? -12.922 84.25 40.938 1 92.88 587 ALA B O 1
ATOM 10000 N N . GLU B 1 588 ? -11.773 82.625 40.062 1 94.62 588 GLU B N 1
ATOM 10001 C CA . GLU B 1 588 ? -10.617 83.5 40 1 94.62 588 GLU B CA 1
ATOM 10002 C C . GLU B 1 588 ? -9.742 83.188 38.812 1 94.62 588 GLU B C 1
ATOM 10004 O O . GLU B 1 588 ? -9.562 82 38.438 1 94.62 588 GLU B O 1
ATOM 10009 N N . LEU B 1 589 ? -9.148 84.25 38.156 1 94.94 589 LEU B N 1
ATOM 10010 C CA . LEU B 1 589 ? -8.125 84.188 37.094 1 94.94 589 LEU B CA 1
ATOM 10011 C C . LEU B 1 589 ? -6.934 85.062 37.469 1 94.94 589 LEU B C 1
ATOM 10013 O O . LEU B 1 589 ? -7.098 86.25 37.781 1 94.94 589 LEU B O 1
ATOM 10017 N N . THR B 1 590 ? -5.801 84.438 37.5 1 95.69 590 THR B N 1
ATOM 10018 C CA . THR B 1 590 ? -4.598 85.188 37.844 1 95.69 590 THR B CA 1
ATOM 10019 C C . THR B 1 590 ? -3.541 85 36.75 1 95.69 590 THR B C 1
ATOM 10021 O O . THR B 1 590 ? -3.215 83.938 36.344 1 95.69 590 THR B O 1
ATOM 10024 N N . LEU B 1 591 ? -3.029 86.188 36.312 1 94.75 591 LEU B N 1
ATOM 10025 C CA . LEU B 1 591 ? -1.879 86.25 35.406 1 94.75 591 LEU B CA 1
ATOM 10026 C C . LEU B 1 591 ? -0.685 86.875 36.125 1 94.75 591 LEU B C 1
ATOM 10028 O O . LEU B 1 591 ? -0.765 88 36.594 1 94.75 591 LEU B O 1
ATOM 10032 N N . LYS B 1 592 ? 0.36 86.188 36.188 1 93.94 592 LYS B N 1
ATOM 10033 C CA . LYS B 1 592 ? 1.465 86.75 36.938 1 93.94 592 LYS B CA 1
ATOM 10034 C C . LYS B 1 592 ? 2.805 86.438 36.281 1 93.94 592 LYS B C 1
ATOM 10036 O O . LYS B 1 592 ? 3.012 85.375 35.75 1 93.94 592 LYS B O 1
ATOM 10041 N N . ALA B 1 593 ? 3.719 87.438 36.281 1 94.31 593 ALA B N 1
ATOM 10042 C CA . ALA B 1 593 ? 5.07 87.312 35.75 1 94.31 593 ALA B CA 1
ATOM 10043 C C . ALA B 1 593 ? 5.996 88.312 36.375 1 94.31 593 ALA B C 1
ATOM 10045 O O . ALA B 1 593 ? 5.613 89.5 36.531 1 94.31 593 ALA B O 1
ATOM 10046 N N . GLY B 1 594 ? 7.227 87.938 36.781 1 90.5 594 GLY B N 1
ATOM 10047 C CA . GLY B 1 594 ? 8.242 88.875 37.25 1 90.5 594 GLY B CA 1
ATOM 10048 C C . GLY B 1 594 ? 7.832 89.625 38.5 1 90.5 594 GLY B C 1
ATOM 10049 O O . GLY B 1 594 ? 8.141 90.812 38.625 1 90.5 594 GLY B O 1
ATOM 10050 N N . GLY B 1 595 ? 7.004 89.125 39.188 1 88.44 595 GLY B N 1
ATOM 10051 C CA . GLY B 1 595 ? 6.586 89.75 40.438 1 88.44 595 GLY B CA 1
ATOM 10052 C C . GLY B 1 595 ? 5.352 90.625 40.281 1 88.44 595 GLY B C 1
ATOM 10053 O O . GLY B 1 595 ? 4.797 91.125 41.25 1 88.44 595 GLY B O 1
ATOM 10054 N N . SER B 1 596 ? 4.988 90.875 39.062 1 94.38 596 SER B N 1
ATOM 10055 C CA . SER B 1 596 ? 3.771 91.625 38.781 1 94.38 596 SER B CA 1
ATOM 10056 C C . SER B 1 596 ? 2.607 90.688 38.469 1 94.38 596 SER B C 1
ATOM 10058 O O . SER B 1 596 ? 2.814 89.562 38.094 1 94.38 596 SER B O 1
ATOM 10060 N N . PHE B 1 597 ? 1.297 91.188 38.75 1 93.69 597 PHE B N 1
ATOM 10061 C CA . PHE B 1 597 ? 0.186 90.312 38.469 1 93.69 597 PHE B CA 1
ATOM 10062 C C . PHE B 1 597 ? -1.077 91.125 38.125 1 93.69 597 PHE B C 1
ATOM 10064 O O . PHE B 1 597 ? -1.179 92.312 38.469 1 93.69 597 PHE B O 1
ATOM 10071 N N . VAL B 1 598 ? -1.908 90.438 37.406 1 94.94 598 VAL B N 1
ATOM 10072 C CA . VAL B 1 598 ? -3.289 90.875 37.156 1 94.94 598 VAL B CA 1
ATOM 10073 C C . VAL B 1 598 ? -4.238 89.75 37.688 1 94.94 598 VAL B C 1
ATOM 10075 O O . VAL B 1 598 ? -4.129 88.625 37.312 1 94.94 598 VAL B O 1
ATOM 10078 N N . LYS B 1 599 ? -5.074 90.188 38.625 1 94.69 599 LYS B N 1
ATOM 10079 C CA . LYS B 1 599 ? -6.035 89.25 39.219 1 94.69 599 LYS B CA 1
ATOM 10080 C C . LYS B 1 599 ? -7.469 89.688 38.906 1 94.69 599 LYS B C 1
ATOM 10082 O O . LYS B 1 599 ? -7.824 90.875 39.094 1 94.69 599 LYS B O 1
ATOM 10087 N N . ILE B 1 600 ? -8.219 88.75 38.375 1 94.19 600 ILE B N 1
ATOM 10088 C CA . ILE B 1 600 ? -9.633 89 38.062 1 94.19 600 ILE B CA 1
ATOM 10089 C C . ILE B 1 600 ? -10.492 88.062 38.938 1 94.19 600 ILE B C 1
ATOM 10091 O O . ILE B 1 600 ? -10.375 86.875 38.875 1 94.19 600 ILE B O 1
ATOM 10095 N N . ASP B 1 601 ? -11.414 88.688 39.781 1 93.12 601 ASP B N 1
ATOM 10096 C CA . ASP B 1 601 ? -12.32 87.875 40.594 1 93.12 601 ASP B CA 1
ATOM 10097 C C . ASP B 1 601 ? -13.578 88.688 40.938 1 93.12 601 ASP B C 1
ATOM 10099 O O . ASP B 1 601 ? -13.898 89.688 40.281 1 93.12 601 ASP B O 1
ATOM 10103 N N . GLY B 1 602 ? -14.438 88.25 41.812 1 90.25 602 GLY B N 1
ATOM 10104 C CA . GLY B 1 602 ? -15.703 88.875 42.156 1 90.25 602 GLY B CA 1
ATOM 10105 C C . GLY B 1 602 ? -15.547 90.25 42.75 1 90.25 602 GLY B C 1
ATOM 10106 O O . GLY B 1 602 ? -16.484 91.062 42.719 1 90.25 602 GLY B O 1
ATOM 10107 N N . SER B 1 603 ? -14.312 90.5 43.156 1 91.69 603 SER B N 1
ATOM 10108 C CA . SER B 1 603 ? -14.062 91.812 43.781 1 91.69 603 SER B CA 1
ATOM 10109 C C . SER B 1 603 ? -13.656 92.812 42.75 1 91.69 603 SER B C 1
ATOM 10111 O O . SER B 1 603 ? -13.664 94 43.031 1 91.69 603 SER B O 1
ATOM 10113 N N . GLY B 1 604 ? -13.367 92.5 41.625 1 90.38 604 GLY B N 1
ATOM 10114 C CA . GLY B 1 604 ? -12.961 93.375 40.562 1 90.38 604 GLY B CA 1
ATOM 10115 C C . GLY B 1 604 ? -11.672 92.938 39.875 1 90.38 604 GLY B C 1
ATOM 10116 O O . GLY B 1 604 ? -11.328 91.812 39.875 1 90.38 604 GLY B O 1
ATOM 10117 N N . VAL B 1 605 ? -10.992 93.938 39.188 1 93.06 605 VAL B N 1
ATOM 10118 C CA . VAL B 1 605 ? -9.711 93.688 38.531 1 93.06 605 VAL B CA 1
ATOM 10119 C C . VAL B 1 605 ? -8.602 94.438 39.312 1 93.06 605 VAL B C 1
ATOM 10121 O O . VAL B 1 605 ? -8.633 95.625 39.469 1 93.06 605 VAL B O 1
ATOM 10124 N N . SER B 1 606 ? -7.656 93.562 39.781 1 93.31 606 SER B N 1
ATOM 10125 C CA . SER B 1 606 ? -6.504 94.125 40.5 1 93.31 606 SER B CA 1
ATOM 10126 C C . SER B 1 606 ? -5.246 94.062 39.625 1 93.31 606 SER B C 1
ATOM 10128 O O . SER B 1 606 ? -4.859 92.938 39.188 1 93.31 606 SER B O 1
ATOM 10130 N N . ILE B 1 607 ? -4.645 95.125 39.312 1 94 607 ILE B N 1
ATOM 10131 C CA . ILE B 1 607 ? -3.385 95.25 38.562 1 94 607 ILE B CA 1
ATOM 10132 C C . ILE B 1 607 ? -2.277 95.688 39.5 1 94 607 ILE B C 1
ATOM 10134 O O . ILE B 1 607 ? -2.324 96.875 40 1 94 607 ILE B O 1
ATOM 10138 N N . VAL B 1 608 ? -1.387 94.875 39.781 1 93.38 608 VAL B N 1
ATOM 10139 C CA . VAL B 1 608 ? -0.331 95.188 40.719 1 93.38 608 VAL B CA 1
ATOM 10140 C C . VAL B 1 608 ? 1.034 94.938 40.094 1 93.38 608 VAL B C 1
ATOM 10142 O O . VAL B 1 608 ? 1.288 93.875 39.531 1 93.38 608 VAL B O 1
ATOM 10145 N N . GLY B 1 609 ? 1.929 95.938 40.094 1 89.88 609 GLY B N 1
ATOM 10146 C CA . GLY B 1 609 ? 3.291 95.875 39.594 1 89.88 609 GLY B CA 1
ATOM 10147 C C . GLY B 1 609 ? 4.156 97.062 40 1 89.88 609 GLY B C 1
ATOM 10148 O O . GLY B 1 609 ? 3.678 97.938 40.688 1 89.88 609 GLY B O 1
ATOM 10149 N N . SER B 1 610 ? 5.445 96.938 39.719 1 89.06 610 SER B N 1
ATOM 10150 C CA . SER B 1 610 ? 6.34 98.062 40.031 1 89.06 610 SER B CA 1
ATOM 10151 C C . SER B 1 610 ? 5.871 99.312 39.344 1 89.06 610 SER B C 1
ATOM 10153 O O . SER B 1 610 ? 5.961 100.438 39.938 1 89.06 610 SER B O 1
ATOM 10155 N N . LYS B 1 611 ? 5.43 99.188 38.125 1 90.81 611 LYS B N 1
ATOM 10156 C CA . LYS B 1 611 ? 4.812 100.312 37.406 1 90.81 611 LYS B CA 1
ATOM 10157 C C . LYS B 1 611 ? 3.617 99.812 36.594 1 90.81 611 LYS B C 1
ATOM 10159 O O . LYS B 1 611 ? 3.553 98.688 36.188 1 90.81 611 LYS B O 1
ATOM 10164 N N . ILE B 1 612 ? 2.662 100.688 36.406 1 92.62 612 ILE B N 1
ATOM 10165 C CA . ILE B 1 612 ? 1.537 100.438 35.5 1 92.62 612 ILE B CA 1
ATOM 10166 C C . ILE B 1 612 ? 1.591 101.438 34.344 1 92.62 612 ILE B C 1
ATOM 10168 O O . ILE B 1 612 ? 1.303 102.625 34.531 1 92.62 612 ILE B O 1
ATOM 10172 N N . ASN B 1 613 ? 1.936 101 33.25 1 90.5 613 ASN B N 1
ATOM 10173 C CA . ASN B 1 613 ? 2.09 101.875 32.094 1 90.5 613 ASN B CA 1
ATOM 10174 C C . ASN B 1 613 ? 0.864 101.812 31.172 1 90.5 613 ASN B C 1
ATOM 10176 O O . ASN B 1 613 ? 0.551 100.75 30.625 1 90.5 613 ASN B O 1
ATOM 10180 N N . LEU B 1 614 ? 0.104 102.875 31.016 1 91.19 614 LEU B N 1
ATOM 10181 C CA . LEU B 1 614 ? -1.033 102.938 30.109 1 91.19 614 LEU B CA 1
ATOM 10182 C C . LEU B 1 614 ? -0.666 103.75 28.859 1 91.19 614 LEU B C 1
ATOM 10184 O O . LEU B 1 614 ? -0.592 104.938 28.891 1 91.19 614 LEU B O 1
ATOM 10188 N N . ASN B 1 615 ? -0.403 103.125 27.766 1 87.44 615 ASN B N 1
ATOM 10189 C CA . ASN B 1 615 ? 0.023 103.688 26.5 1 87.44 615 ASN B CA 1
ATOM 10190 C C . ASN B 1 615 ? 1.295 104.5 26.656 1 87.44 615 ASN B C 1
ATOM 10192 O O . ASN B 1 615 ? 1.427 105.562 26.047 1 87.44 615 ASN B O 1
ATOM 10196 N N . SER B 1 616 ? 2.08 104.188 27.516 1 82.06 616 SER B N 1
ATOM 10197 C CA . SER B 1 616 ? 3.281 105 27.797 1 82.06 616 SER B CA 1
ATOM 10198 C C . SER B 1 616 ? 4.539 104.125 27.625 1 82.06 616 SER B C 1
ATOM 10200 O O . SER B 1 616 ? 5.512 104.312 28.359 1 82.06 616 SER B O 1
ATOM 10202 N N . GLY B 1 617 ? 4.391 103.312 26.703 1 73.94 617 GLY B N 1
ATOM 10203 C CA . GLY B 1 617 ? 5.617 102.562 26.438 1 73.94 617 GLY B CA 1
ATOM 10204 C C . GLY B 1 617 ? 5.457 101.062 26.562 1 73.94 617 GLY B C 1
ATOM 10205 O O . GLY B 1 617 ? 4.348 100.562 26.766 1 73.94 617 GLY B O 1
ATOM 10206 N N . GLY B 1 618 ? 6.41 100.25 26 1 73.69 618 GLY B N 1
ATOM 10207 C CA . GLY B 1 618 ? 6.477 98.75 26.047 1 73.69 618 GLY B CA 1
ATOM 10208 C C . GLY B 1 618 ? 6.312 98.125 24.688 1 73.69 618 GLY B C 1
ATOM 10209 O O . GLY B 1 618 ? 5.773 98.75 23.766 1 73.69 618 GLY B O 1
ATOM 10210 N N . SER B 1 619 ? 7.051 97.062 24.516 1 84.19 619 SER B N 1
ATOM 10211 C CA . SER B 1 619 ? 6.914 96.25 23.297 1 84.19 619 SER B CA 1
ATOM 10212 C C . SER B 1 619 ? 6.375 94.875 23.609 1 84.19 619 SER B C 1
ATOM 10214 O O . SER B 1 619 ? 6.766 94.25 24.609 1 84.19 619 SER B O 1
ATOM 10216 N N . ALA B 1 620 ? 5.34 94.5 22.781 1 87.12 620 ALA B N 1
ATOM 10217 C CA . ALA B 1 620 ? 4.73 93.188 22.984 1 87.12 620 ALA B CA 1
ATOM 10218 C C . ALA B 1 620 ? 5.75 92.062 22.797 1 87.12 620 ALA B C 1
ATOM 10220 O O . ALA B 1 620 ? 6.641 92.188 21.953 1 87.12 620 ALA B O 1
ATOM 10221 N N . GLY B 1 621 ? 5.719 91 23.688 1 87 621 GLY B N 1
ATOM 10222 C CA . GLY B 1 621 ? 6.523 89.812 23.469 1 87 621 GLY B CA 1
ATOM 10223 C C . GLY B 1 621 ? 6.113 89.062 22.234 1 87 621 GLY B C 1
ATOM 10224 O O . GLY B 1 621 ? 5.012 89.25 21.719 1 87 621 GLY B O 1
ATOM 10225 N N . SER B 1 622 ? 7.191 88.125 21.656 1 90.56 622 SER B N 1
ATOM 10226 C CA . SER B 1 622 ? 6.926 87.312 20.484 1 90.56 622 SER B CA 1
ATOM 10227 C C . SER B 1 622 ? 7.027 85.812 20.812 1 90.56 622 SER B C 1
ATOM 10229 O O . SER B 1 622 ? 7.945 85.438 21.516 1 90.56 622 SER B O 1
ATOM 10231 N N . GLY B 1 623 ? 5.953 85.125 20.391 1 91.06 623 GLY B N 1
ATOM 10232 C CA . GLY B 1 623 ? 5.984 83.688 20.547 1 91.06 623 GLY B CA 1
ATOM 10233 C C . GLY B 1 623 ? 6.762 82.938 19.453 1 91.06 623 GLY B C 1
ATOM 10234 O O . GLY B 1 623 ? 6.922 83.5 18.344 1 91.06 623 GLY B O 1
ATOM 10235 N N . SER B 1 624 ? 7.27 81.688 19.688 1 93.56 624 SER B N 1
ATOM 10236 C CA . SER B 1 624 ? 8.086 80.938 18.75 1 93.56 624 SER B CA 1
ATOM 10237 C C . SER B 1 624 ? 7.238 80.375 17.609 1 93.56 624 SER B C 1
ATOM 10239 O O . SER B 1 624 ? 7.742 80.125 16.516 1 93.56 624 SER B O 1
ATOM 10241 N N . GLY B 1 625 ? 6.055 80 17.828 1 92.69 625 GLY B N 1
ATOM 10242 C CA . GLY B 1 625 ? 5.156 79.5 16.797 1 92.69 625 GLY B CA 1
ATOM 10243 C C . GLY B 1 625 ? 5.242 78 16.656 1 92.69 625 GLY B C 1
ATOM 10244 O O . GLY B 1 625 ? 6.188 77.375 17.125 1 92.69 625 GLY B O 1
ATOM 10245 N N . TYR B 1 626 ? 4.207 77.5 15.961 1 93.56 626 TYR B N 1
ATOM 10246 C CA . TYR B 1 626 ? 4.117 76.062 15.703 1 93.56 626 TYR B CA 1
ATOM 10247 C C . TYR B 1 626 ? 5.168 75.625 14.688 1 93.56 626 TYR B C 1
ATOM 10249 O O . TYR B 1 626 ? 5.328 76.25 13.641 1 93.56 626 TYR B O 1
ATOM 10257 N N . ALA B 1 627 ? 6.023 74.438 14.867 1 93.88 627 ALA B N 1
ATOM 10258 C CA . ALA B 1 627 ? 7.043 73.875 13.977 1 93.88 627 ALA B CA 1
ATOM 10259 C C . ALA B 1 627 ? 7.066 72.375 14.047 1 93.88 627 ALA B C 1
ATOM 10261 O O . ALA B 1 627 ? 8.133 71.75 13.969 1 93.88 627 ALA B O 1
ATOM 10262 N N . GLY B 1 628 ? 5.902 71.75 14.273 1 92.81 628 GLY B N 1
ATOM 10263 C CA . GLY B 1 628 ? 5.816 70.312 14.391 1 92.81 628 GLY B CA 1
ATOM 10264 C C . GLY B 1 628 ? 5.938 69.625 13.055 1 92.81 628 GLY B C 1
ATOM 10265 O O . GLY B 1 628 ? 5.844 70.25 12 1 92.81 628 GLY B O 1
ATOM 10266 N N . SER B 1 629 ? 6.246 68.188 13.023 1 95.06 629 SER B N 1
ATOM 10267 C CA . SER B 1 629 ? 6.391 67.375 11.844 1 95.06 629 SER B CA 1
ATOM 10268 C C . SER B 1 629 ? 5.219 66.438 11.695 1 95.06 629 SER B C 1
ATOM 10270 O O . SER B 1 629 ? 4.73 65.875 12.688 1 95.06 629 SER B O 1
ATOM 10272 N N . ALA B 1 630 ? 4.781 66.125 10.367 1 95.25 630 ALA B N 1
ATOM 10273 C CA . ALA B 1 630 ? 3.697 65.25 10.078 1 95.25 630 ALA B CA 1
ATOM 10274 C C . ALA B 1 630 ? 4.164 63.781 10.227 1 95.25 630 ALA B C 1
ATOM 10276 O O . ALA B 1 630 ? 5.316 63.469 9.922 1 95.25 630 ALA B O 1
ATOM 10277 N N . PRO B 1 631 ? 3.291 62.875 10.82 1 96.94 631 PRO B N 1
ATOM 10278 C CA . PRO B 1 631 ? 3.676 61.469 10.898 1 96.94 631 PRO B CA 1
ATOM 10279 C C . PRO B 1 631 ? 3.727 60.812 9.531 1 96.94 631 PRO B C 1
ATOM 10281 O O . PRO B 1 631 ? 3.08 61.25 8.586 1 96.94 631 PRO B O 1
ATOM 10284 N N . LEU B 1 632 ? 4.539 59.594 9.398 1 96.56 632 LEU B N 1
ATOM 10285 C CA . LEU B 1 632 ? 4.637 58.75 8.203 1 96.56 632 LEU B CA 1
ATOM 10286 C C . LEU B 1 632 ? 3.633 57.625 8.258 1 96.56 632 LEU B C 1
ATOM 10288 O O . LEU B 1 632 ? 3.223 57.188 9.344 1 96.56 632 LEU B O 1
ATOM 10292 N N . LEU B 1 633 ? 3.205 57.094 7.07 1 96.38 633 LEU B N 1
ATOM 10293 C CA . LEU B 1 633 ? 2.236 56 6.973 1 96.38 633 LEU B CA 1
ATOM 10294 C C . LEU B 1 633 ? 2.936 54.625 7.027 1 96.38 633 LEU B C 1
ATOM 10296 O O . LEU B 1 633 ? 4.105 54.531 6.66 1 96.38 633 LEU B O 1
ATOM 10300 N N . PRO B 1 634 ? 2.213 53.688 7.578 1 97.06 634 PRO B N 1
ATOM 10301 C CA . PRO B 1 634 ? 2.803 52.344 7.625 1 97.06 634 PRO B CA 1
ATOM 10302 C C . PRO B 1 634 ? 2.902 51.688 6.246 1 97.06 634 PRO B C 1
ATOM 10304 O O . PRO B 1 634 ? 2.201 52.094 5.312 1 97.06 634 PRO B O 1
ATOM 10307 N N . GLY B 1 635 ? 3.836 50.625 6.125 1 91.56 635 GLY B N 1
ATOM 10308 C CA . GLY B 1 635 ? 3.898 49.781 4.934 1 91.56 635 GLY B CA 1
ATOM 10309 C C . GLY B 1 635 ? 2.826 48.719 4.898 1 91.56 635 GLY B C 1
ATOM 10310 O O . GLY B 1 635 ? 2.385 48.25 5.941 1 91.56 635 GLY B O 1
ATOM 10311 N N . GLY B 1 636 ? 2.443 48.281 3.691 1 88.88 636 GLY B N 1
ATOM 10312 C CA . GLY B 1 636 ? 1.394 47.281 3.537 1 88.88 636 GLY B CA 1
ATOM 10313 C C . GLY B 1 636 ? 1.921 45.875 3.51 1 88.88 636 GLY B C 1
ATOM 10314 O O . GLY B 1 636 ? 3.121 45.656 3.334 1 88.88 636 GLY B O 1
ATOM 10315 N N . VAL B 1 637 ? 0.965 44.906 3.914 1 92.5 637 VAL B N 1
ATOM 10316 C CA . VAL B 1 637 ? 1.264 43.5 3.799 1 92.5 637 VAL B CA 1
ATOM 10317 C C . VAL B 1 637 ? 0.876 43 2.408 1 92.5 637 VAL B C 1
ATOM 10319 O O . VAL B 1 637 ? -0.263 43.188 1.972 1 92.5 637 VAL B O 1
ATOM 10322 N N . GLU B 1 638 ? 1.829 42.438 1.633 1 85.62 638 GLU B N 1
ATOM 10323 C CA . GLU B 1 638 ? 1.53 41.875 0.318 1 85.62 638 GLU B CA 1
ATOM 10324 C C . GLU B 1 638 ? 0.89 40.5 0.439 1 85.62 638 GLU B C 1
ATOM 10326 O O . GLU B 1 638 ? 1.427 39.625 1.112 1 85.62 638 GLU B O 1
ATOM 10331 N N . PRO B 1 639 ? -0.256 40.406 -0.261 1 82.88 639 PRO B N 1
ATOM 10332 C CA . PRO B 1 639 ? -0.883 39.094 -0.212 1 82.88 639 PRO B CA 1
ATOM 10333 C C . PRO B 1 639 ? -0.048 38 -0.904 1 82.88 639 PRO B C 1
ATOM 10335 O O . PRO B 1 639 ? 0.708 38.312 -1.832 1 82.88 639 PRO B O 1
ATOM 10338 N N . ALA B 1 640 ? -0.181 36.781 -0.343 1 81.38 640 ALA B N 1
ATOM 10339 C CA . ALA B 1 640 ? 0.542 35.656 -0.933 1 81.38 640 ALA B CA 1
ATOM 10340 C C . ALA B 1 640 ? 0.072 35.406 -2.359 1 81.38 640 ALA B C 1
ATOM 10342 O O . ALA B 1 640 ? -1.124 35.469 -2.648 1 81.38 640 ALA B O 1
ATOM 10343 N N . LYS B 1 641 ? 0.997 35.281 -3.363 1 73.69 641 LYS B N 1
ATOM 10344 C CA . LYS B 1 641 ? 0.661 34.969 -4.75 1 73.69 641 LYS B CA 1
ATOM 10345 C C . LYS B 1 641 ? 0.435 33.469 -4.934 1 73.69 641 LYS B C 1
ATOM 10347 O O . LYS B 1 641 ? 1.295 32.656 -4.586 1 73.69 641 LYS B O 1
ATOM 10352 N N . THR B 1 642 ? -0.847 33.031 -5.098 1 67.88 642 THR B N 1
ATOM 10353 C CA . THR B 1 642 ? -1.193 31.656 -5.352 1 67.88 642 THR B CA 1
ATOM 10354 C C . THR B 1 642 ? -0.898 31.281 -6.801 1 67.88 642 THR B C 1
ATOM 10356 O O . THR B 1 642 ? -0.771 32.156 -7.66 1 67.88 642 THR B O 1
ATOM 10359 N N . ILE B 1 643 ? -0.544 30.016 -7.039 1 65.62 643 ILE B N 1
ATOM 10360 C CA . ILE B 1 643 ? -0.33 29.516 -8.391 1 65.62 643 ILE B CA 1
ATOM 10361 C C . ILE B 1 643 ? -1.571 29.766 -9.242 1 65.62 643 ILE B C 1
ATOM 10363 O O . ILE B 1 643 ? -2.689 29.438 -8.836 1 65.62 643 ILE B O 1
ATOM 10367 N N . THR B 1 644 ? -1.424 30.797 -10.086 1 54.72 644 THR B N 1
ATOM 10368 C CA . THR B 1 644 ? -2.533 30.984 -11.016 1 54.72 644 THR B CA 1
ATOM 10369 C C . THR B 1 644 ? -2.936 29.672 -11.664 1 54.72 644 THR B C 1
ATOM 10371 O O . THR B 1 644 ? -2.076 28.906 -12.109 1 54.72 644 THR B O 1
ATOM 10374 N N . GLU B 1 645 ? -4.055 29.328 -11.312 1 49 645 GLU B N 1
ATOM 10375 C CA . GLU B 1 645 ? -4.645 28.125 -11.875 1 49 645 GLU B CA 1
ATOM 10376 C C . GLU B 1 645 ? -4.211 27.922 -13.328 1 49 645 GLU B C 1
ATOM 10378 O O . GLU B 1 645 ? -4.473 28.766 -14.18 1 49 645 GLU B O 1
ATOM 10383 N N . VAL B 1 646 ? -3.113 27.375 -13.648 1 40.59 646 VAL B N 1
ATOM 10384 C CA . VAL B 1 646 ? -2.975 26.984 -15.047 1 40.59 646 VAL B CA 1
ATOM 10385 C C . VAL B 1 646 ? -4.285 26.391 -15.555 1 40.59 646 VAL B C 1
ATOM 10387 O O . VAL B 1 646 ? -4.887 25.547 -14.875 1 40.59 646 VAL B O 1
ATOM 10390 N N . GLN B 1 647 ? -4.906 26.953 -16.578 1 35.66 647 GLN B N 1
ATOM 10391 C CA . GLN B 1 647 ? -6.047 26.422 -17.328 1 35.66 647 GLN B CA 1
ATOM 10392 C C . GLN B 1 647 ? -5.914 24.922 -17.547 1 35.66 647 GLN B C 1
ATOM 10394 O O . GLN B 1 647 ? -4.84 24.438 -17.906 1 35.66 647 GLN B O 1
ATOM 10399 N N . SER B 1 648 ? -6.66 24.203 -16.859 1 35.91 648 SER B N 1
ATOM 10400 C CA . SER B 1 648 ? -6.859 22.797 -17.219 1 35.91 648 SER B CA 1
ATOM 10401 C C . SER B 1 648 ? -6.676 22.594 -18.734 1 35.91 648 SER B C 1
ATOM 10403 O O . SER B 1 648 ? -7.375 23.219 -19.531 1 35.91 648 SER B O 1
ATOM 10405 N N . SER B 1 649 ? -5.531 22.547 -19.234 1 31.67 649 SER B N 1
ATOM 10406 C CA . SER B 1 649 ? -5.516 22.078 -20.625 1 31.67 649 SER B CA 1
ATOM 10407 C C . SER B 1 649 ? -6.594 21.016 -20.859 1 31.67 649 SER B C 1
ATOM 10409 O O . SER B 1 649 ? -6.68 20.031 -20.125 1 31.67 649 SER B O 1
ATOM 10411 N N . ASN B 1 650 ? -7.688 21.438 -21.453 1 30.91 650 ASN B N 1
ATOM 10412 C CA . ASN B 1 650 ? -8.695 20.562 -22.031 1 30.91 650 ASN B CA 1
ATOM 10413 C C . ASN B 1 650 ? -8.055 19.375 -22.734 1 30.91 650 ASN B C 1
ATOM 10415 O O . ASN B 1 650 ? -7.543 19.484 -23.844 1 30.91 650 ASN B O 1
ATOM 10419 N N . ILE B 1 651 ? -7.332 18.688 -22.094 1 30.12 651 ILE B N 1
ATOM 10420 C CA . ILE B 1 651 ? -7.074 17.469 -22.875 1 30.12 651 ILE B CA 1
ATOM 10421 C C . ILE B 1 651 ? -8.391 16.922 -23.406 1 30.12 651 ILE B C 1
ATOM 10423 O O . ILE B 1 651 ? -9.281 16.547 -22.641 1 30.12 651 ILE B O 1
ATOM 10427 N N . ALA B 1 652 ? -8.727 17.234 -24.656 1 30.47 652 ALA B N 1
ATOM 10428 C CA . ALA B 1 652 ? -9.805 16.641 -25.438 1 30.47 652 ALA B CA 1
ATOM 10429 C C . ALA B 1 652 ? -9.922 15.141 -25.188 1 30.47 652 ALA B C 1
ATOM 10431 O O . ALA B 1 652 ? -8.922 14.414 -25.25 1 30.47 652 ALA B O 1
ATOM 10432 N N . PRO B 1 653 ? -10.969 14.781 -24.469 1 31.17 653 PRO B N 1
ATOM 10433 C CA . PRO B 1 653 ? -11.188 13.336 -24.453 1 31.17 653 PRO B CA 1
ATOM 10434 C C . PRO B 1 653 ? -11.016 12.703 -25.844 1 31.17 653 PRO B C 1
ATOM 10436 O O . PRO B 1 653 ? -11.445 13.273 -26.844 1 31.17 653 PRO B O 1
ATOM 10439 N N . THR B 1 654 ? -9.922 12.211 -26.141 1 28.05 654 THR B N 1
ATOM 10440 C CA . THR B 1 654 ? -9.93 11.523 -27.438 1 28.05 654 THR B CA 1
ATOM 10441 C C . THR B 1 654 ? -11.258 10.789 -27.641 1 28.05 654 THR B C 1
ATOM 10443 O O . THR B 1 654 ? -11.719 10.062 -26.766 1 28.05 654 THR B O 1
ATOM 10446 N N . LYS B 1 655 ? -12.141 11.289 -28.5 1 30.91 655 LYS B N 1
ATOM 10447 C CA . LYS B 1 655 ? -13.414 10.789 -29 1 30.91 655 LYS B CA 1
ATOM 10448 C C . LYS B 1 655 ? -13.398 9.266 -29.125 1 30.91 655 LYS B C 1
ATOM 10450 O O . LYS B 1 655 ? -14.43 8.656 -29.406 1 30.91 655 LYS B O 1
ATOM 10455 N N . GLU B 1 656 ? -12.188 8.711 -29.312 1 26.94 656 GLU B N 1
ATOM 10456 C CA . GLU B 1 656 ? -12.281 7.336 -29.797 1 26.94 656 GLU B CA 1
ATOM 10457 C C . GLU B 1 656 ? -12.797 6.406 -28.703 1 26.94 656 GLU B C 1
ATOM 10459 O O . GLU B 1 656 ? -13.234 5.289 -28.984 1 26.94 656 GLU B O 1
ATOM 10464 N N . ALA B 1 657 ? -12.602 6.836 -27.438 1 30.34 657 ALA B N 1
ATOM 10465 C CA . ALA B 1 657 ? -13.016 5.793 -26.5 1 30.34 657 ALA B CA 1
ATOM 10466 C C . ALA B 1 657 ? -14.523 5.836 -26.266 1 30.34 657 ALA B C 1
ATOM 10468 O O . ALA B 1 657 ? -15.062 5.012 -25.531 1 30.34 657 ALA B O 1
ATOM 10469 N N . GLN B 1 658 ? -15.227 6.945 -26.578 1 27.47 658 GLN B N 1
ATOM 10470 C CA . GLN B 1 658 ? -16.672 6.891 -26.375 1 27.47 658 GLN B CA 1
ATOM 10471 C C . GLN B 1 658 ? -17.312 5.852 -27.281 1 27.47 658 GLN B C 1
ATOM 10473 O O . GLN B 1 658 ? -18.422 5.383 -27.016 1 27.47 658 GLN B O 1
ATOM 10478 N N . ASN B 1 659 ? -16.719 5.723 -28.5 1 27.66 659 ASN B N 1
ATOM 10479 C CA . ASN B 1 659 ? -17.516 4.918 -29.422 1 27.66 659 ASN B CA 1
ATOM 10480 C C . ASN B 1 659 ? -17.625 3.471 -28.953 1 27.66 659 ASN B C 1
ATOM 10482 O O . ASN B 1 659 ? -18.344 2.67 -29.547 1 27.66 659 ASN B O 1
ATOM 10486 N N . ALA B 1 660 ? -16.578 3.111 -28.188 1 27.33 660 ALA B N 1
ATOM 10487 C CA . ALA B 1 660 ? -16.625 1.666 -27.969 1 27.33 660 ALA B CA 1
ATOM 10488 C C . ALA B 1 660 ? -17.688 1.292 -26.953 1 27.33 660 ALA B C 1
ATOM 10490 O O . ALA B 1 660 ? -18.203 0.172 -26.969 1 27.33 660 ALA B O 1
ATOM 10491 N N . LEU B 1 661 ? -17.891 2.158 -25.891 1 27.77 661 LEU B N 1
ATOM 10492 C CA . LEU B 1 661 ? -18.875 1.616 -24.969 1 27.77 661 LEU B CA 1
ATOM 10493 C C . LEU B 1 661 ? -20.297 1.748 -25.547 1 27.77 661 LEU B C 1
ATOM 10495 O O . LEU B 1 661 ? -21.234 1.183 -25 1 27.77 661 LEU B O 1
ATOM 10499 N N . LEU B 1 662 ? -20.484 2.799 -26.422 1 28.33 662 LEU B N 1
ATOM 10500 C CA . LEU B 1 662 ? -21.859 2.98 -26.828 1 28.33 662 LEU B CA 1
ATOM 10501 C C . LEU B 1 662 ? -22.359 1.778 -27.625 1 28.33 662 LEU B C 1
ATOM 10503 O O . LEU B 1 662 ? -23.562 1.589 -27.797 1 28.33 662 LEU B O 1
ATOM 10507 N N . LYS B 1 663 ? -21.422 1.415 -28.469 1 30.62 663 LYS B N 1
ATOM 10508 C CA . LYS B 1 663 ? -22.078 0.555 -29.438 1 30.62 663 LYS B CA 1
ATOM 10509 C C . LYS B 1 663 ? -22.656 -0.695 -28.781 1 30.62 663 LYS B C 1
ATOM 10511 O O . LYS B 1 663 ? -23.438 -1.42 -29.391 1 30.62 663 LYS B O 1
ATOM 10516 N N . GLU B 1 664 ? -22 -1.171 -27.672 1 27.2 664 GLU B N 1
ATOM 10517 C CA . GLU B 1 664 ? -22.625 -2.438 -27.328 1 27.2 664 GLU B CA 1
ATOM 10518 C C . GLU B 1 664 ? -24.016 -2.213 -26.719 1 27.2 664 GLU B C 1
ATOM 10520 O O . GLU B 1 664 ? -24.734 -3.17 -26.453 1 27.2 664 GLU B O 1
ATOM 10525 N N . SER B 1 665 ? -24.328 -0.934 -26.328 1 28.91 665 SER B N 1
ATOM 10526 C CA . SER B 1 665 ? -25.641 -0.845 -25.703 1 28.91 665 SER B CA 1
ATOM 10527 C C . SER B 1 665 ? -26.75 -1.047 -26.734 1 28.91 665 SER B C 1
ATOM 10529 O O . SER B 1 665 ? -27.938 -1.116 -26.375 1 28.91 665 SER B O 1
ATOM 10531 N N . ASP B 1 666 ? -26.453 -0.796 -28.031 1 27.77 666 ASP B N 1
ATOM 10532 C CA . ASP B 1 666 ? -27.656 -0.741 -28.844 1 27.77 666 ASP B CA 1
ATOM 10533 C C . ASP B 1 666 ? -28.406 -2.068 -28.812 1 27.77 666 ASP B C 1
ATOM 10535 O O . ASP B 1 666 ? -29.609 -2.113 -29.078 1 27.77 666 ASP B O 1
ATOM 10539 N N . ASN B 1 667 ? -27.672 -3.143 -28.875 1 26.53 667 ASN B N 1
ATOM 10540 C CA . ASN B 1 667 ? -28.5 -4.242 -29.359 1 26.53 667 ASN B CA 1
ATOM 10541 C C . ASN B 1 667 ? -29.438 -4.754 -28.266 1 26.53 667 ASN B C 1
ATOM 10543 O O . ASN B 1 667 ? -30.125 -5.77 -28.453 1 26.53 667 ASN B O 1
ATOM 10547 N N . GLN B 1 668 ? -29.172 -4.453 -26.984 1 25.84 668 GLN B N 1
ATOM 10548 C CA . GLN B 1 668 ? -30.031 -5.258 -26.109 1 25.84 668 GLN B CA 1
ATOM 10549 C C . GLN B 1 668 ? -31.438 -4.672 -26.016 1 25.84 668 GLN B C 1
ATOM 10551 O O . GLN B 1 668 ? -32.25 -5.145 -25.234 1 25.84 668 GLN B O 1
ATOM 10556 N N . ASP B 1 669 ? -31.766 -3.572 -26.734 1 26.09 669 ASP B N 1
ATOM 10557 C CA . ASP B 1 669 ? -33.094 -3.055 -26.516 1 26.09 669 ASP B CA 1
ATOM 10558 C C . ASP B 1 669 ? -34.156 -4.082 -26.906 1 26.09 669 ASP B C 1
ATOM 10560 O O . ASP B 1 669 ? -35.312 -3.963 -26.516 1 26.09 669 ASP B O 1
ATOM 10564 N N . ASP B 1 670 ? -33.938 -4.883 -27.875 1 24.8 670 ASP B N 1
ATOM 10565 C CA . ASP B 1 670 ? -35.156 -5.395 -28.516 1 24.8 670 ASP B CA 1
ATOM 10566 C C . ASP B 1 670 ? -35.875 -6.387 -27.609 1 24.8 670 ASP B C 1
ATOM 10568 O O . ASP B 1 670 ? -37.031 -6.754 -27.859 1 24.8 670 ASP B O 1
ATOM 10572 N N . PHE B 1 671 ? -35.281 -7.145 -26.781 1 23.78 671 PHE B N 1
ATOM 10573 C CA . PHE B 1 671 ? -36 -8.359 -26.453 1 23.78 671 PHE B CA 1
ATOM 10574 C C . PHE B 1 671 ? -37.094 -8.07 -25.406 1 23.78 671 PHE B C 1
ATOM 10576 O O . PHE B 1 671 ? -38.031 -8.844 -25.25 1 23.78 671 PHE B O 1
ATOM 10583 N N . LEU B 1 672 ? -37 -7.094 -24.438 1 22.41 672 LEU B N 1
ATOM 10584 C CA . LEU B 1 672 ? -37.938 -7.184 -23.312 1 22.41 672 LEU B CA 1
ATOM 10585 C C . LEU B 1 672 ? -39.25 -6.535 -23.672 1 22.41 672 LEU B C 1
ATOM 10587 O O . LEU B 1 672 ? -40.094 -6.309 -22.797 1 22.41 672 LEU B O 1
ATOM 10591 N N . SER B 1 673 ? -39.562 -6.156 -24.859 1 21.09 673 SER B N 1
ATOM 10592 C CA . SER B 1 673 ? -40.844 -5.453 -25.062 1 21.09 673 SER B CA 1
ATOM 10593 C C . SER B 1 673 ? -42 -6.328 -24.672 1 21.09 673 SER B C 1
ATOM 10595 O O . SER B 1 673 ? -43.062 -5.82 -24.25 1 21.09 673 SER B O 1
ATOM 10597 N N . LYS B 1 674 ? -42.156 -7.523 -25.109 1 22.94 674 LYS B N 1
ATOM 10598 C CA . LYS B 1 674 ? -43.531 -7.973 -25.344 1 22.94 674 LYS B CA 1
ATOM 10599 C C . LYS B 1 674 ? -44.219 -8.328 -24.047 1 22.94 674 LYS B C 1
ATOM 10601 O O . LYS B 1 674 ? -45.375 -8.75 -24.047 1 22.94 674 LYS B O 1
ATOM 10606 N N . PHE B 1 675 ? -43.625 -8.656 -22.922 1 21.06 675 PHE B N 1
ATOM 10607 C CA . PHE B 1 675 ? -44.531 -9.344 -22.016 1 21.06 675 PHE B CA 1
ATOM 10608 C C . PHE B 1 675 ? -45.406 -8.352 -21.266 1 21.06 675 PHE B C 1
ATOM 10610 O O . PHE B 1 675 ? -45.031 -7.848 -20.203 1 21.06 675 PHE B O 1
ATOM 10617 N N . ARG B 1 676 ? -46 -7.258 -22.047 1 20.91 676 ARG B N 1
ATOM 10618 C CA . ARG B 1 676 ? -46.938 -6.395 -21.312 1 20.91 676 ARG B CA 1
ATOM 10619 C C . ARG B 1 676 ? -48.156 -7.176 -20.859 1 20.91 676 ARG B C 1
ATOM 10621 O O . ARG B 1 676 ? -48.75 -7.941 -21.625 1 20.91 676 ARG B O 1
ATOM 10628 N N . PHE B 1 677 ? -48.312 -7.371 -19.578 1 21.33 677 PHE B N 1
ATOM 10629 C CA . PHE B 1 677 ? -49.469 -7.84 -18.828 1 21.33 677 PHE B CA 1
ATOM 10630 C C . PHE B 1 677 ? -50.719 -7.059 -19.234 1 21.33 677 PHE B C 1
ATOM 10632 O O . PHE B 1 677 ? -50.656 -5.844 -19.438 1 21.33 677 PHE B O 1
ATOM 10639 N N . SER B 1 678 ? -51.562 -7.617 -20.016 1 21.69 678 SER B N 1
ATOM 10640 C CA . SER B 1 678 ? -52.969 -7.363 -20.266 1 21.69 678 SER B CA 1
ATOM 10641 C C . SER B 1 678 ? -53.688 -6.98 -18.984 1 21.69 678 SER B C 1
ATOM 10643 O O . SER B 1 678 ? -53.438 -7.562 -17.922 1 21.69 678 SER B O 1
ATOM 10645 N N . SER B 1 679 ? -54.281 -5.805 -18.875 1 20.25 679 SER B N 1
ATOM 10646 C CA . SER B 1 679 ? -55.5 -5.531 -18.109 1 20.25 679 SER B CA 1
ATOM 10647 C C . SER B 1 679 ? -56.625 -6.449 -18.547 1 20.25 679 SER B C 1
ATOM 10649 O O . SER B 1 679 ? -56.781 -6.746 -19.734 1 20.25 679 SER B O 1
#

Organism: NCBI:txid675817

Sequence (1358 aa):
MASGLQFTFTVEGLDASTFAVTEFRGSDGLSLPFSFSIDLASRNPSLSPNDTVDRNCCLSVWREGELKQQWFGIVAGFSQGDTGHHHTLYQVQMIPPIGRLALRHNSRIFQTQTVPEIISILLQEMNVQDYAFALARQYPQREYCVQYRETDLAFLQRIAAEEGIFFSFSHKGNKNTVIFTDDTQNVAMLPEPVAYNGLSGGSSPLPFVRQFKRMAQIRPSSAQLKDYSFKNPAYSFLLTEQAKEAAYQQAIYEQYDYPGRYKNDESGKPFTQFRLESLRRDAETAQAKSNLEILLAGSKFVLQDHSDDACNRDWLLVEIKHHGTQPQALEEAGGHGVTTYNNEFVVIPGHKPWRPPFNAKPCVDGPQIARVVGPEGEEIYCDEFGRVKIQFPWDRYSNNDDNASCWVRVSQGWAGTQYGMVALPRVGHEVIVDFFEGDPDQPIITGRTYNATNKPPYELPAHKTRTVLRTETHQGDGYNELRFEDQAGKEEIYVHAQKDMNLLVENDRKDDIKHDLHLDVANERFTHIKANDHLTVDGESRSHTKGNKTIVTDASSHLKQGNSLLVDAGREIHLKGGSKIVVESDAELTLKAGGSFVKIDGSGVSIVGSKINLNSGGSAGSGSGYAGSAPLLPGGVEPAKTITEVQSSNIAPTKEAQNALLKESDNQDDFLSKFRFSSMASGLQFTFTVEGLDASTFAVTEFRGSDGLSLPFSFSIDLASRNPSLSPNDTVDRNCCLSVWREGELKQQWFGIVAGFSQGDTGHHHTLYQVQMIPPIGRLALRHNSRIFQTQTVPEIISILLQEMNVQDYAFALARQYPQREYCVQYRETDLAFLQRIAAEEGIFFSFSHKGNKNTVIFTDDTQNVAMLPEPVAYNGLSGGSSPLPFVRQFKRMAQIRPSSAQLKDYSFKNPAYSFLLTEQAKEAAYQQAIYEQYDYPGRYKNDESGKPFTQFRLESLRRDAETAQAKSNLEILLAGSKFVLQDHSDDACNRDWLLVEIKHHGTQPQALEEAGGHGVTTYNNEFVVIPGHKPWRPPFNAKPCVDGPQIARVVGPEGEEIYCDEFGRVKIQFPWDRYSNNDDNASCWVRVSQGWAGTQYGMVALPRVGHEVIVDFFEGDPDQPIITGRTYNATNKPPYELPAHKTRTVLRTETHQGDGYNELRFEDQAGKEEIYVHAQKDMNLLVENDRKDDIKHDLHLDVANERFTHIKANDHLTVDGESRSHTKGNKTIVTDASSHLKQGNSLLVDAGREIHLKGGSKIVVESDAELTLKAGGSFVKIDGSGVSIVGSKINLNSGGSAGSGSGYAGSAPLLPGGVEPAKTITEVQSSNIAPTKEAQNALLKESDNQDDFLSKFRFSS

Foldseek 3Di:
DPAFKAKFKDWPPDDRQQWGWFKKKKKFFKQDKIKMKTKIKGQDLPDDCVRAAQTKMKMFMDHRNHTQDMDIFGWHDKDWDDQDPRITMMMTMGIHLLVQQQVDWAKAKDAFAWLVRLLVVSCVVSPNDAEEEDEDDDTGTDGIDIDDGHGRSVVNSQVCLLLQKMWFWDCPPNHIYIYIYNFLLRFAADPDAAEEDQPPPDDDVDKHWNDKAKDADEWAFKEWAFEADPVCHPDTRIDMDGDDPQVVYDNPRYHYDPHLPDDDCVSSHSSRVSQRLQRCQVRIKMKTKIQRPNDTQSYKHAYDDDPDVVNRAIKHWGMKMKIWGDNVSVVPPPPPDDTGIMMMTMIGGSNRRHGHHNDDDDFADAKAKWFFAEAPPFWADADPQLFTAIAGPSHPPDPRHRPRGDTAAEDFPFDDDQDGDDDHHTGGWMFIWDADVRRPRHIHTDGGDADPVRDDPDDPPVQVQKDKDWDADGPDGDIWIWMFGDPPPPTDTDTDDRDDDDDDDPDDDDDDDPDDDDDDDPDDDADDDPDDDDDDDPDDDDDDDPDDDDDDDPDDDDDDDPPDDDDDDPPDDDDDDPPDDDDDDQAKDWDDDDHWIWIDGPVGIDTDDPDDDDVNDDDDDDDPDDDDDDDDHDDDDDDDDGPDPPPPPCPPPPVVVVVVVVVVVVPVVPPPPPPPDDD/DPAFKAKFKDWPPDDRQAWGWFKKKKKFFKQDKIKMKTKIKGQDQPDDCVRAAQTKMKMFMDGRNHTQDMDIFGFHDKDWDDDDDRITMMMTMGIHLLVLQQVDWAKAKDAFAWLVRLLVVSCVVSPNDQEEEPEDDDTGTDGIDIDDGHTRSVVNSQVCLLLQKMWFWDCPPNHIYIYIYNFLLPFAADPDAAEEDQPPPDDDVDKHWNDKAKDADEWAFKEWAFEADPVCHPDTRIDMDGDDPPVVYDNPRYHYDPHLPDDDCVSSHSSRVSQRLQRCQVRIKMKTKIQRPNDTQSYKHAYDDDPDVVNGAIKHWGMKMKIWGDNVSVVPPPSPDDTGIMMMTMIGGSNRRHGHHNDDDDFADAKAKWFFAEAPPFWADADPQLFTAIAGPSHPPDPRYRVRGDGAAEDFPFDDDLDDDDDHHTGGWMFIWDAVVRRPRHIHTDGGDADPVRDDPDDPPVQVQKDKDWAADGPDGDIWIWMFGDPPPPTDTDTDDRDDDDDDDPDDDDDDDPDDDDDDDPDDDADDDPDDDDDDDPDDDDDDDPDDDDDDDPPDDDDDDPDDDDDDDPPDDDDDDDPDDDDDDQAKDWDDDPHWIWIAGPVGIDGDDPDDDDPNDDDDDDDPDDDDDDDDHDDDDDDDDGPPPDPPPPPPPPVVVVVVVPVVPPPPPPDPPDPPDDD

Radius of gyration: 49.48 Å; Cα contacts (8 Å, |Δi|>4): 3103; chains: 2; bounding box: 98×170×98 Å

Solvent-accessible surface area (backbone atoms only — not comparable to full-atom values): 74463 Å² total; per-residue (Å²): 120,68,79,45,62,46,59,45,41,37,43,53,96,53,62,65,77,51,40,36,38,35,32,38,39,31,41,35,34,56,62,50,76,37,42,31,45,37,34,30,36,19,71,61,76,79,76,48,58,76,63,43,33,70,26,50,32,37,44,37,37,28,47,64,69,36,82,62,35,61,49,40,30,24,23,46,24,38,30,41,45,60,68,58,97,71,36,24,35,33,36,35,31,36,26,36,63,71,54,57,30,63,38,23,28,34,47,44,77,45,63,63,41,25,66,70,56,52,48,49,52,56,34,52,75,64,72,41,76,54,61,47,78,55,62,84,72,86,72,70,62,35,64,52,45,54,47,61,72,38,27,49,37,59,48,47,51,33,59,29,20,60,70,26,30,33,34,29,67,43,44,67,90,88,34,51,28,43,38,36,30,55,44,59,80,74,46,56,62,54,91,60,68,42,44,39,43,72,77,62,82,62,89,62,94,62,67,36,31,46,42,79,45,77,46,75,54,88,46,61,26,25,18,35,27,26,33,75,40,90,91,45,70,83,57,62,60,67,44,77,33,72,57,73,93,47,83,91,42,60,78,82,35,63,44,76,46,75,72,57,84,39,87,48,63,84,57,36,52,55,39,27,44,39,50,38,40,24,63,36,41,71,27,47,34,30,42,33,33,31,47,56,70,70,74,51,33,50,28,28,37,32,40,34,75,46,91,52,67,88,61,46,39,53,29,30,29,44,31,36,37,43,39,36,39,24,38,58,60,46,75,76,75,59,38,84,50,76,54,47,59,39,35,40,36,35,29,30,58,39,87,52,69,69,34,42,66,85,58,84,74,68,63,50,39,47,33,41,67,30,31,28,24,29,54,90,91,48,56,70,51,64,54,96,83,56,20,33,24,36,35,49,79,66,48,81,82,54,84,71,31,52,78,40,39,56,80,28,50,61,64,60,94,36,83,54,97,92,46,67,48,88,73,78,79,35,44,68,22,38,32,32,30,36,39,60,94,18,33,72,60,42,56,32,33,69,37,15,33,62,35,68,80,27,33,61,43,58,61,40,50,85,48,66,54,44,37,38,42,30,49,69,42,80,98,55,83,59,42,38,36,44,36,37,36,17,41,56,96,57,28,28,35,40,38,37,29,63,37,64,44,77,44,77,37,87,38,72,48,78,45,82,38,87,38,73,45,62,41,77,41,85,40,70,46,57,35,70,42,83,42,71,45,82,46,80,40,81,47,67,44,52,44,73,40,74,48,71,42,58,45,78,39,75,47,66,46,79,43,79,33,83,44,59,45,58,44,74,33,81,45,60,41,64,47,77,29,78,53,56,41,79,48,75,39,76,58,61,43,61,51,71,60,95,90,23,32,39,36,29,17,61,74,9,37,28,41,35,49,97,70,86,74,78,91,66,73,86,77,86,84,84,59,89,71,86,81,63,72,83,65,58,78,57,77,83,69,79,78,83,85,69,81,68,75,70,75,72,72,77,72,67,72,66,65,73,63,55,55,60,61,55,55,61,57,61,66,59,62,66,68,71,61,69,81,68,77,78,126,119,70,79,44,62,46,58,45,39,37,43,52,95,50,61,66,76,50,40,34,39,36,32,36,40,31,41,34,33,58,63,47,76,36,44,30,42,35,34,30,36,18,71,61,78,78,75,49,60,86,64,42,50,76,26,50,31,37,42,37,37,27,48,65,69,38,81,62,34,61,47,40,30,23,24,77,38,75,45,76,59,65,69,58,94,70,36,25,36,33,37,36,33,36,26,37,63,70,54,58,30,62,74,44,71,45,50,47,78,46,63,64,41,27,67,68,56,52,49,49,51,56,33,51,74,64,72,42,75,52,61,46,78,55,61,84,71,85,72,70,60,35,66,52,44,53,47,61,78,39,26,48,34,59,46,46,52,34,57,31,20,62,71,27,32,33,34,32,67,42,46,67,89,87,34,50,31,43,38,36,31,57,46,58,81,71,45,53,62,54,91,60,68,43,43,41,43,73,77,63,82,62,90,60,92,64,67,37,32,45,44,62,29,39,36,38,42,74,44,52,28,27,18,34,28,26,33,74,40,56,80,45,67,85,54,63,60,66,42,78,33,71,57,74,94,49,84,50,41,61,81,79,20,32,36,37,47,68,73,55,84,39,86,49,64,84,56,36,52,55,39,27,45,38,49,40,40,23,63,37,43,69,28,49,34,30,42,34,32,29,46,57,72,73,74,51,34,49,28,28,38,32,39,35,74,45,91,51,66,86,61,45,38,52,29,29,28,45,30,35,37,43,39,36,40,24,40,56,62,47,74,75,72,63,39,83,50,77,55,45,61,38,34,40,36,34,30,30,58,38,86,52,69,68,34,44,67,83,58,82,73,69,63,44,90,64,68,43,67,31,30,30,24,30,55,90,90,50,53,70,49,54,41,68,83,54,19,32,23,37,35,51,83,74,49,79,83,55,83,70,30,53,77,41,38,56,79,28,47,54,50,30,84,30,32,33,71,49,21,27,38,44,77,77,76,33,44,68,38,41,32,32,32,36,22,46,60,5,31,72,61,41,55,33,32,72,46,69,56,72,48,96,84,50,62,69,97,61,63,75,73,84,50,67,54,50,50,79,49,70,54,61,28,42,93,51,83,59,41,38,36,43,35,37,35,62,47,89,93,56,63,42,82,46,78,43,55,65,65,36,75,45,77,45,60,70,64,48,77,41,78,40,63,68,61,49,80,45,80,44,64,68,60,50,79,23,67,39,63,68,58,52,80,21,72,46,65,68,51,52,78,48,76,46,59,68,42,59,74,25,79,45,55,68,57,50,78,26,76,45,58,59,66,39,81,46,78,47,52,64,71,37,79,30,83,45,43,59,71,41,72,32,78,47,42,72,48,30,38,36,42,34,6,35,87,12,37,39,39,41,43,94,89,43,78,47,80,47,44,84,34,77,33,73,65,69,59,86,76,79,74,83,71,87,61,71,83,73,63,85,61,69,77,42,74,82,80,78,76,84,81,61,65,70,76,70,73,74,72,74,70,69,72,67,69,70,66,58,58,62,66,53,59,67,59,60,72,67,65,70,73,75,65,72,82,67,80,76,131